Protein AF-0000000071821664 (afdb_homodimer)

Foldseek 3Di:
DLLVVLVCLLVVLQVVLCCCVPVVVNNPVSVVSNLVSVVSVLVNLLVPPHPCPDPPPSVVVNVVSVLVVLLSVLLVVLCCVVQVPDPDPPQPPLQQQFDFDQEDPPDPPSFQSSCQSVVPPHHTHGGRPPRPPLLLVLQQVLVVVLQVLQVVQVVVLVVLVVVLVPVLVVLLLLLLLLLLLCVVVPHDLVVSLVRSLLSLQVVLLLSLQQLQQSQVQSVLSNVLSVPQSVWQKDKVNHRFWQDKDWDWDAGSNRDIDIHIKIWGDPVPPSPDPPTQIAAQDEPVHVPRPDFIFIWTADSVPRDIDGRGGSPSSNVSRNSSNVSSVVSSVVSSVCSVVVVVCVVVVNDDSVVSDDQVSQLVQWAWDCQFLSVLSSQLSVQLDVFHLDDSLFFFWKAFPVGDTWGFGKTWSADPADPQAAFAFDKDFQVVTSTWMWGQTQDPVSTTHIDTNVVTGMMGTHWGGGSVPGHTDRHIGHDDDDRDHDHNVVVSVVSVVVSVVSVCVVCVVPPDDDPSPPPDPVVVVVVVVVVVVVVVVVVVD/DLLVVLVCLLVVLQVVLCCCVPVVVNNVSSVVSNLVSVVSVLVNLLVPPHPCPDPPPSVVVNVVSVLVVVLSVLVVVCVCVVQVPDPDPPDPPQQQQFDFDQEDPPDPPSFQSSCQVVVPPHHTHGGSPPRPPLLLVLQQVLVVVLQVLQVVQVVVLVVLVVVLVPVLVVLLLLLLLLLLLCVVVPHDLVVSLVRSLLSLQVSLQLSLQQLQQSQVQSVLSNVLSVPQSVWQKDWVNHRFWQDKDWDWDAGSNRDIDIHIKIFGDPVPDNPDDRPAIAAQDEPVHVPHPDFTFIWTADSVPRDIDGRGGSPSSNVSRNSSNVSSVVSSVVSSVCSVVVVVCVVVVNDDSVVSDDQVSQLVQWAWDCQFLSVLSSQLSNQLDVFHLDDSLFFWWKAFPVGDTWGFGKTWSADPADPQAAFAFDKDFQVVTSTWMWGQGQDPVSTTHIDTNVVTRMMGTHWGTGSVPGHTDRHIGHDDDDRDHDHSVVVSVVSVVVSVVSVCVVCVVPPDDDPSPPPDPVVVVVVVVVVVVVVVVVVVD

pLDDT: mean 73.37, std 24.05, range [25.7, 98.25]

Structure (mmCIF, N/CA/C/O backbone):
data_AF-0000000071821664-model_v1
#
loop_
_entity.id
_entity.type
_entity.pdbx_description
1 polymer 'Uncharacterized protein'
#
loop_
_atom_site.group_PDB
_atom_site.id
_atom_site.type_symbol
_atom_site.label_atom_id
_atom_site.label_alt_id
_atom_site.label_comp_id
_atom_site.label_asym_id
_atom_site.label_entity_id
_atom_site.label_seq_id
_atom_site.pdbx_PDB_ins_code
_atom_site.Cartn_x
_atom_site.Cartn_y
_atom_site.Cartn_z
_atom_site.occupancy
_atom_site.B_iso_or_equiv
_atom_site.auth_seq_id
_atom_site.auth_comp_id
_atom_site.auth_asym_id
_atom_site.auth_atom_id
_atom_site.pdbx_PDB_model_num
ATOM 1 N N . MET A 1 1 ? 9.75 58.688 66.625 1 41.72 1 MET A N 1
ATOM 2 C CA . MET A 1 1 ? 10.977 58.562 65.812 1 41.72 1 MET A CA 1
ATOM 3 C C . MET A 1 1 ? 10.664 58.406 64.312 1 41.72 1 MET A C 1
ATOM 5 O O . MET A 1 1 ? 11.305 59.031 63.469 1 41.72 1 MET A O 1
ATOM 9 N N . LEU A 1 2 ? 9.594 57.688 64.062 1 43.72 2 LEU A N 1
ATOM 10 C CA . LEU A 1 2 ? 9.266 57.406 62.688 1 43.72 2 LEU A CA 1
ATOM 11 C C . LEU A 1 2 ? 8.656 58.625 62.031 1 43.72 2 LEU A C 1
ATOM 13 O O . LEU A 1 2 ? 8.883 58.875 60.844 1 43.72 2 LEU A O 1
ATOM 17 N N . ARG A 1 3 ? 7.957 59.438 62.75 1 53.66 3 ARG A N 1
ATOM 18 C CA . ARG A 1 3 ? 7.379 60.688 62.281 1 53.66 3 ARG A CA 1
ATOM 19 C C . ARG A 1 3 ? 8.469 61.688 61.875 1 53.66 3 ARG A C 1
ATOM 21 O O . ARG A 1 3 ? 8.383 62.312 60.812 1 53.66 3 ARG A O 1
ATOM 28 N N . LEU A 1 4 ? 9.375 61.812 62.719 1 49.91 4 LEU A N 1
ATOM 29 C CA . LEU A 1 4 ? 10.492 62.719 62.438 1 49.91 4 LEU A CA 1
ATOM 30 C C . LEU A 1 4 ? 11.359 62.188 61.312 1 49.91 4 LEU A C 1
ATOM 32 O O . LEU A 1 4 ? 11.805 62.969 60.469 1 49.91 4 LEU A O 1
ATOM 36 N N . ALA A 1 5 ? 11.469 60.875 61.188 1 49.75 5 ALA A N 1
ATOM 37 C CA . ALA A 1 5 ? 12.281 60.25 60.156 1 49.75 5 ALA A CA 1
ATOM 38 C C . ALA A 1 5 ? 11.633 60.438 58.781 1 49.75 5 ALA A C 1
ATOM 40 O O . ALA A 1 5 ? 12.312 60.719 57.812 1 49.75 5 ALA A O 1
ATOM 41 N N . SER A 1 6 ? 10.266 60.375 58.844 1 50.12 6 SER A N 1
ATOM 42 C CA . SER A 1 6 ? 9.57 60.5 57.562 1 50.12 6 SER A CA 1
ATOM 43 C C . SER A 1 6 ? 9.562 61.969 57.094 1 50.12 6 SER A C 1
ATOM 45 O O . SER A 1 6 ? 9.641 62.25 55.906 1 50.12 6 SER A O 1
ATOM 47 N N . THR A 1 7 ? 9.57 62.906 58.031 1 53.25 7 THR A N 1
ATOM 48 C CA . THR A 1 7 ? 9.656 64.312 57.719 1 53.25 7 THR A CA 1
ATOM 49 C C . THR A 1 7 ? 11.047 64.688 57.188 1 53.25 7 THR A C 1
ATOM 51 O O . THR A 1 7 ? 11.18 65.375 56.188 1 53.25 7 THR A O 1
ATOM 54 N N . TYR A 1 8 ? 12.008 64.125 57.844 1 49.22 8 TYR A N 1
ATOM 55 C CA . TYR A 1 8 ? 13.375 64.375 57.406 1 49.22 8 TYR A CA 1
ATOM 56 C C . TYR A 1 8 ? 13.68 63.75 56.062 1 49.22 8 TYR A C 1
ATOM 58 O O . TYR A 1 8 ? 14.359 64.312 55.219 1 49.22 8 TYR A O 1
ATOM 66 N N . ALA A 1 9 ? 13.094 62.625 55.844 1 53.44 9 ALA A N 1
ATOM 67 C CA . ALA A 1 9 ? 13.281 61.938 54.562 1 53.44 9 ALA A CA 1
ATOM 68 C C . ALA A 1 9 ? 12.555 62.688 53.438 1 53.44 9 ALA A C 1
ATOM 70 O O . ALA A 1 9 ? 13.094 62.906 52.344 1 53.44 9 ALA A O 1
ATOM 71 N N . ALA A 1 10 ? 11.391 63.281 53.781 1 50.5 10 ALA A N 1
ATOM 72 C CA . ALA A 1 10 ? 10.625 64.062 52.781 1 50.5 10 ALA A CA 1
ATOM 73 C C . ALA A 1 10 ? 11.328 65.375 52.438 1 50.5 10 ALA A C 1
ATOM 75 O O . ALA A 1 10 ? 11.445 65.75 51.281 1 50.5 10 ALA A O 1
ATOM 76 N N . VAL A 1 11 ? 11.844 66 53.469 1 55.34 11 VAL A N 1
ATOM 77 C CA . VAL A 1 11 ? 12.531 67.25 53.25 1 55.34 11 VAL A CA 1
ATOM 78 C C . VAL A 1 11 ? 13.891 67 52.625 1 55.34 11 VAL A C 1
ATOM 80 O O . VAL A 1 11 ? 14.273 67.688 51.656 1 55.34 11 VAL A O 1
ATOM 83 N N . GLY A 1 12 ? 14.609 66 53.062 1 56.78 12 GLY A N 1
ATOM 84 C CA . GLY A 1 12 ? 15.914 65.688 52.469 1 56.78 12 GLY A CA 1
ATOM 85 C C . GLY A 1 12 ? 15.828 65.312 51.031 1 56.78 12 GLY A C 1
ATOM 86 O O . GLY A 1 12 ? 16.625 65.812 50.188 1 56.78 12 GLY A O 1
ATOM 87 N N . LEU A 1 13 ? 14.797 64.562 50.719 1 58.47 13 LEU A N 1
ATOM 88 C CA . LEU A 1 13 ? 14.641 64.125 49.344 1 58.47 13 LEU A CA 1
ATOM 89 C C . LEU A 1 13 ? 14.109 65.188 48.438 1 58.47 13 LEU A C 1
ATOM 91 O O . LEU A 1 13 ? 14.469 65.312 47.281 1 58.47 13 LEU A O 1
ATOM 95 N N . SER A 1 14 ? 13.344 66.188 49.031 1 52.59 14 SER A N 1
ATOM 96 C CA . SER A 1 14 ? 12.891 67.375 48.312 1 52.59 14 SER A CA 1
ATOM 97 C C . SER A 1 14 ? 14.055 68.312 48.031 1 52.59 14 SER A C 1
ATOM 99 O O . SER A 1 14 ? 14.141 68.875 46.938 1 52.59 14 SER A O 1
ATOM 101 N N . VAL A 1 15 ? 14.945 68.5 48.969 1 55.84 15 VAL A N 1
ATOM 102 C CA . VAL A 1 15 ? 16.141 69.312 48.781 1 55.84 15 VAL A CA 1
ATOM 103 C C . VAL A 1 15 ? 17.094 68.625 47.812 1 55.84 15 VAL A C 1
ATOM 105 O O . VAL A 1 15 ? 17.656 69.25 46.938 1 55.84 15 VAL A O 1
ATOM 108 N N . ALA A 1 16 ? 17.219 67.25 47.875 1 55.06 16 ALA A N 1
ATOM 109 C CA . ALA A 1 16 ? 18.062 66.5 46.938 1 55.06 16 ALA A CA 1
ATOM 110 C C . ALA A 1 16 ? 17.516 66.625 45.531 1 55.06 16 ALA A C 1
ATOM 112 O O . ALA A 1 16 ? 18.281 66.75 44.562 1 55.06 16 ALA A O 1
ATOM 113 N N . ALA A 1 17 ? 16.188 66.625 45.469 1 54.19 17 ALA A N 1
ATOM 114 C CA . ALA A 1 17 ? 15.547 66.75 44.156 1 54.19 17 ALA A CA 1
ATOM 115 C C . ALA A 1 17 ? 15.766 68.188 43.594 1 54.19 17 ALA A C 1
ATOM 117 O O . ALA A 1 17 ? 16.078 68.375 42.406 1 54.19 17 ALA A O 1
ATOM 118 N N . ALA A 1 18 ? 15.648 69.188 44.375 1 53.34 18 ALA A N 1
ATOM 119 C CA . ALA A 1 18 ? 15.906 70.562 44 1 53.34 18 ALA A CA 1
ATOM 120 C C . ALA A 1 18 ? 17.375 70.75 43.656 1 53.34 18 ALA A C 1
ATOM 122 O O . ALA A 1 18 ? 17.719 71.5 42.719 1 53.34 18 ALA A O 1
ATOM 123 N N . TYR A 1 19 ? 18.203 70.188 44.438 1 50.47 19 TYR A N 1
ATOM 124 C CA . TYR A 1 19 ? 19.641 70.25 44.188 1 50.47 19 TYR A CA 1
ATOM 125 C C . TYR A 1 19 ? 19.984 69.562 42.875 1 50.47 19 TYR A C 1
ATOM 127 O O . TYR A 1 19 ? 20.75 70.125 42.062 1 50.47 19 TYR A O 1
ATOM 135 N N . LEU A 1 20 ? 19.422 68.438 42.656 1 48.38 20 LEU A N 1
ATOM 136 C CA . LEU A 1 20 ? 19.688 67.75 41.406 1 48.38 20 LEU A CA 1
ATOM 137 C C . LEU A 1 20 ? 19.125 68.5 40.219 1 48.38 20 LEU A C 1
ATOM 139 O O . LEU A 1 20 ? 19.781 68.625 39.156 1 48.38 20 LEU A O 1
ATOM 143 N N . ALA A 1 21 ? 17.906 69.062 40.406 1 48.09 21 ALA A N 1
ATOM 144 C CA . ALA A 1 21 ? 17.297 69.812 39.344 1 48.09 21 ALA A CA 1
ATOM 145 C C . ALA A 1 21 ? 18 71.188 39.219 1 48.09 21 ALA A C 1
ATOM 147 O O . ALA A 1 21 ? 18.25 71.625 38.094 1 48.09 21 ALA A O 1
ATOM 148 N N . GLY A 1 22 ? 18.234 71.875 40.125 1 50.84 22 GLY A N 1
ATOM 149 C CA . GLY A 1 22 ? 18.781 73.188 40.125 1 50.84 22 GLY A CA 1
ATOM 150 C C . GLY A 1 22 ? 20.281 73.25 39.938 1 50.84 22 GLY A C 1
ATOM 151 O O . GLY A 1 22 ? 20.797 74.062 39.188 1 50.84 22 GLY A O 1
ATOM 152 N N . VAL A 1 23 ? 21.031 72.438 40.688 1 51.56 23 VAL A N 1
ATOM 153 C CA . VAL A 1 23 ? 22.484 72.625 40.688 1 51.56 23 VAL A CA 1
ATOM 154 C C . VAL A 1 23 ? 23.094 71.625 39.688 1 51.56 23 VAL A C 1
ATOM 156 O O . VAL A 1 23 ? 23.984 72 38.906 1 51.56 23 VAL A O 1
ATOM 159 N N . HIS A 1 24 ? 22.594 70.375 39.75 1 54.56 24 HIS A N 1
ATOM 160 C CA . HIS A 1 24 ? 23.25 69.375 38.906 1 54.56 24 HIS A CA 1
ATOM 161 C C . HIS A 1 24 ? 22.562 69.312 37.562 1 54.56 24 HIS A C 1
ATOM 163 O O . HIS A 1 24 ? 23.109 68.688 36.625 1 54.56 24 HIS A O 1
ATOM 169 N N . GLY A 1 25 ? 21.531 70 37.344 1 48.19 25 GLY A N 1
ATOM 170 C CA . GLY A 1 25 ? 20.812 70.125 36.062 1 48.19 25 GLY A CA 1
ATOM 171 C C . GLY A 1 25 ? 20.234 68.75 35.625 1 48.19 25 GLY A C 1
ATOM 172 O O . GLY A 1 25 ? 19.844 68.625 34.469 1 48.19 25 GLY A O 1
ATOM 173 N N . ASP A 1 26 ? 20.453 67.812 36.531 1 45.78 26 ASP A N 1
ATOM 174 C CA . ASP A 1 26 ? 19.922 66.5 36.188 1 45.78 26 ASP A CA 1
ATOM 175 C C . ASP A 1 26 ? 18.438 66.438 36.562 1 45.78 26 ASP A C 1
ATOM 177 O O . ASP A 1 26 ? 18.094 66 37.656 1 45.78 26 ASP A O 1
ATOM 181 N N . HIS A 1 27 ? 17.562 66.812 35.688 1 49.41 27 HIS A N 1
ATOM 182 C CA . HIS A 1 27 ? 16.125 66.938 35.938 1 49.41 27 HIS A CA 1
ATOM 183 C C . HIS A 1 27 ? 15.477 65.562 36 1 49.41 27 HIS A C 1
ATOM 185 O O . HIS A 1 27 ? 14.461 65.438 36.688 1 49.41 27 HIS A O 1
ATOM 191 N N . HIS A 1 28 ? 16.203 64.688 35.469 1 46.38 28 HIS A N 1
ATOM 192 C CA . HIS A 1 28 ? 15.68 63.312 35.531 1 46.38 28 HIS A CA 1
ATOM 193 C C . HIS A 1 28 ? 15.875 62.719 36.906 1 46.38 28 HIS A C 1
ATOM 195 O O . HIS A 1 28 ? 14.938 62.188 37.5 1 46.38 28 HIS A O 1
ATOM 201 N N . ALA A 1 29 ? 17.016 62.812 37.375 1 51.94 29 ALA A N 1
ATOM 202 C CA . ALA A 1 29 ? 17.297 62.312 38.719 1 51.94 29 ALA A CA 1
ATOM 203 C C . ALA A 1 29 ? 16.547 63.125 39.75 1 51.94 29 ALA A C 1
ATOM 205 O O . ALA A 1 29 ? 16.031 62.562 40.75 1 51.94 29 ALA A O 1
ATOM 206 N N . ALA A 1 30 ? 16.281 64.438 39.469 1 50.47 30 ALA A N 1
ATOM 207 C CA . ALA A 1 30 ? 15.547 65.312 40.375 1 50.47 30 ALA A CA 1
ATOM 208 C C . ALA A 1 30 ? 14.078 64.875 40.469 1 50.47 30 ALA A C 1
ATOM 210 O O . ALA A 1 30 ? 13.5 64.875 41.562 1 50.47 30 ALA A O 1
ATOM 211 N N . ALA A 1 31 ? 13.578 64.438 39.406 1 52.28 31 ALA A N 1
ATOM 212 C CA . ALA A 1 31 ? 12.164 64.062 39.375 1 52.28 31 ALA A CA 1
ATOM 213 C C . ALA A 1 31 ? 11.93 62.75 40.125 1 52.28 31 ALA A C 1
ATOM 215 O O . ALA A 1 31 ? 10.945 62.625 40.844 1 52.28 31 ALA A O 1
ATOM 216 N N . ILE A 1 32 ? 12.852 61.875 40.062 1 51.75 32 ILE A N 1
ATOM 217 C CA . ILE A 1 32 ? 12.75 60.594 40.75 1 51.75 32 ILE A CA 1
ATOM 218 C C . ILE A 1 32 ? 12.867 60.844 42.25 1 51.75 32 ILE A C 1
ATOM 220 O O . ILE A 1 32 ? 12.062 60.312 43.031 1 51.75 32 ILE A O 1
ATOM 224 N N . VAL A 1 33 ? 13.766 61.688 42.625 1 58.31 33 VAL A N 1
ATOM 225 C CA . VAL A 1 33 ? 14.008 61.969 44.031 1 58.31 33 VAL A CA 1
ATOM 226 C C . VAL A 1 33 ? 12.844 62.781 44.594 1 58.31 33 VAL A C 1
ATOM 228 O O . VAL A 1 33 ? 12.414 62.562 45.719 1 58.31 33 VAL A O 1
ATOM 231 N N . ALA A 1 34 ? 12.211 63.562 43.719 1 56.28 34 ALA A N 1
ATOM 232 C CA . ALA A 1 34 ? 11.047 64.312 44.156 1 56.28 34 ALA A CA 1
ATOM 233 C C . ALA A 1 34 ? 9.828 63.438 44.344 1 56.28 34 ALA A C 1
ATOM 235 O O . ALA A 1 34 ? 9.07 63.625 45.312 1 56.28 34 ALA A O 1
ATOM 236 N N . ALA A 1 35 ? 9.766 62.469 43.562 1 55 35 ALA A N 1
ATOM 237 C CA . ALA A 1 35 ? 8.648 61.531 43.688 1 55 35 ALA A CA 1
ATOM 238 C C . ALA A 1 35 ? 8.773 60.688 44.938 1 55 35 ALA A C 1
ATOM 240 O O . ALA A 1 35 ? 7.793 60.469 45.656 1 55 35 ALA A O 1
ATOM 241 N N . VAL A 1 36 ? 9.961 60.281 45.312 1 60.22 36 VAL A N 1
ATOM 242 C CA . VAL A 1 36 ? 10.203 59.562 46.562 1 60.22 36 VAL A CA 1
ATOM 243 C C . VAL A 1 36 ? 9.945 60.469 47.75 1 60.22 36 VAL A C 1
ATOM 245 O O . VAL A 1 36 ? 9.375 60.062 48.75 1 60.22 36 VAL A O 1
ATOM 248 N N . ALA A 1 37 ? 10.164 61.781 47.562 1 56.12 37 ALA A N 1
ATOM 249 C CA . ALA A 1 37 ? 9.914 62.75 48.625 1 56.12 37 ALA A CA 1
ATOM 250 C C . ALA A 1 37 ? 8.414 62.906 48.875 1 56.12 37 ALA A C 1
ATOM 252 O O . ALA A 1 37 ? 7.984 62.969 50.031 1 56.12 37 ALA A O 1
ATOM 253 N N . VAL A 1 38 ? 7.684 62.875 47.812 1 54.84 38 VAL A N 1
ATOM 254 C CA . VAL A 1 38 ? 6.238 63 47.969 1 54.84 38 VAL A CA 1
ATOM 255 C C . VAL A 1 38 ? 5.684 61.781 48.688 1 54.84 38 VAL A C 1
ATOM 257 O O . VAL A 1 38 ? 4.789 61.875 49.531 1 54.84 38 VAL A O 1
ATOM 260 N N . LEU A 1 39 ? 6.262 60.719 48.531 1 55.81 39 LEU A N 1
ATOM 261 C CA . LEU A 1 39 ? 5.875 59.5 49.25 1 55.81 39 LEU A CA 1
ATOM 262 C C . LEU A 1 39 ? 6.109 59.656 50.75 1 55.81 39 LEU A C 1
ATOM 264 O O . LEU A 1 39 ? 5.27 59.25 51.562 1 55.81 39 LEU A O 1
ATOM 268 N N . PHE A 1 40 ? 7.121 60.156 51.094 1 54.75 40 PHE A N 1
ATOM 269 C CA . PHE A 1 40 ? 7.418 60.344 52.5 1 54.75 40 PHE A CA 1
ATOM 270 C C . PHE A 1 40 ? 6.535 61.438 53.125 1 54.75 40 PHE A C 1
ATOM 272 O O . PHE A 1 40 ? 6.172 61.344 54.281 1 54.75 40 PHE A O 1
ATOM 279 N N . VAL A 1 41 ? 6.074 62.406 52.281 1 55.34 41 VAL A N 1
ATOM 280 C CA . VAL A 1 41 ? 5.117 63.375 52.781 1 55.34 41 VAL A CA 1
ATOM 281 C C . VAL A 1 41 ? 3.754 62.719 52.969 1 55.34 41 VAL A C 1
ATOM 283 O O . VAL A 1 41 ? 3.096 62.938 54 1 55.34 41 VAL A O 1
ATOM 286 N N . ALA A 1 42 ? 3.371 61.875 52.094 1 51.12 42 ALA A N 1
ATOM 287 C CA . ALA A 1 42 ? 2.092 61.188 52.219 1 51.12 42 ALA A CA 1
ATOM 288 C C . ALA A 1 42 ? 2.098 60.219 53.375 1 51.12 42 ALA A C 1
ATOM 290 O O . ALA A 1 42 ? 1.115 60.125 54.125 1 51.12 42 ALA A O 1
ATOM 291 N N . LEU A 1 43 ? 3.107 59.562 53.594 1 51.59 43 LEU A N 1
ATOM 292 C CA . LEU A 1 43 ? 3.266 58.719 54.781 1 51.59 43 LEU A CA 1
ATOM 293 C C . LEU A 1 43 ? 3.172 59.531 56.062 1 51.59 43 LEU A C 1
ATOM 295 O O . LEU A 1 43 ? 2.543 59.094 57.031 1 51.59 43 LEU A O 1
ATOM 299 N N . ARG A 1 44 ? 3.725 60.719 56.062 1 50.31 44 ARG A N 1
ATOM 300 C CA . ARG A 1 44 ? 3.645 61.625 57.219 1 50.31 44 ARG A CA 1
ATOM 301 C C . ARG A 1 44 ? 2.205 62.031 57.5 1 50.31 44 ARG A C 1
ATOM 303 O O . ARG A 1 44 ? 1.77 62.094 58.625 1 50.31 44 ARG A O 1
ATOM 310 N N . LEU A 1 45 ? 1.485 62.344 56.5 1 49.25 45 LEU A N 1
ATOM 311 C CA . LEU A 1 45 ? 0.106 62.781 56.656 1 49.25 45 LEU A CA 1
ATOM 312 C C . LEU A 1 45 ? -0.784 61.625 57.094 1 49.25 45 LEU A C 1
ATOM 314 O O . LEU A 1 45 ? -1.768 61.844 57.812 1 49.25 45 LEU A O 1
ATOM 318 N N . SER A 1 46 ? -0.559 60.5 56.75 1 45.34 46 SER A N 1
ATOM 319 C CA . SER A 1 46 ? -1.324 59.344 57.188 1 45.34 46 SER A CA 1
ATOM 320 C C . SER A 1 46 ? -1.123 59.062 58.688 1 45.34 46 SER A C 1
ATOM 322 O O . SER A 1 46 ? -1.909 58.344 59.312 1 45.34 46 SER A O 1
ATOM 324 N N . PHE A 1 47 ? -0.053 59.375 59.125 1 48.84 47 PHE A N 1
ATOM 325 C CA . PHE A 1 47 ? 0.177 59.125 60.562 1 48.84 47 PHE A CA 1
ATOM 326 C C . PHE A 1 47 ? -0.579 60.125 61.406 1 48.84 47 PHE A C 1
ATOM 328 O O . PHE A 1 47 ? -0.534 60.062 62.625 1 48.84 47 PHE A O 1
ATOM 335 N N . GLY A 1 48 ? -1.759 60.75 61.156 1 43.16 48 GLY A N 1
ATOM 336 C CA . GLY A 1 48 ? -2.771 61.438 61.938 1 43.16 48 GLY A CA 1
ATOM 337 C C . GLY A 1 48 ? -2.447 62.906 62.219 1 43.16 48 GLY A C 1
ATOM 338 O O . GLY A 1 48 ? -3.285 63.625 62.719 1 43.16 48 GLY A O 1
ATOM 339 N N . ASP A 1 49 ? -1.398 63.25 62.594 1 38.56 49 ASP A N 1
ATOM 340 C CA . ASP A 1 49 ? -1.287 64.562 63.156 1 38.56 49 ASP A CA 1
ATOM 341 C C . ASP A 1 49 ? -1.491 65.625 62.062 1 38.56 49 ASP A C 1
ATOM 343 O O . ASP A 1 49 ? -0.53 66.062 61.438 1 38.56 49 ASP A O 1
ATOM 347 N N . VAL A 1 50 ? -2.545 65.562 61.281 1 34.69 50 VAL A N 1
ATOM 348 C CA . VAL A 1 50 ? -2.717 66.5 60.188 1 34.69 50 VAL A CA 1
ATOM 349 C C . VAL A 1 50 ? -2.824 67.938 60.781 1 34.69 50 VAL A C 1
ATOM 351 O O . VAL A 1 50 ? -3.422 68.125 61.844 1 34.69 50 VAL A O 1
ATOM 354 N N . LEU A 1 51 ? -2.021 68.875 60.406 1 31.78 51 LEU A N 1
ATOM 355 C CA . LEU A 1 51 ? -2.209 70.25 60.688 1 31.78 51 LEU A CA 1
ATOM 356 C C . LEU A 1 51 ? -3.676 70.688 60.531 1 31.78 51 LEU A C 1
ATOM 358 O O . LEU A 1 51 ? -4.379 70.125 59.656 1 31.78 51 LEU A O 1
ATOM 362 N N . ARG A 1 52 ? -4.379 71.125 61.656 1 36.59 52 ARG A N 1
ATOM 363 C CA . ARG A 1 52 ? -5.684 71.75 61.781 1 36.59 52 ARG A CA 1
ATOM 364 C C . ARG A 1 52 ? -5.984 72.688 60.594 1 36.59 52 ARG A C 1
ATOM 366 O O . ARG A 1 52 ? -5.711 73.875 60.625 1 36.59 52 ARG A O 1
ATOM 373 N N . LEU A 1 53 ? -5.562 72.375 59.344 1 29.33 53 LEU A N 1
ATOM 374 C CA . LEU A 1 53 ? -6.262 73.25 58.438 1 29.33 53 LEU A CA 1
ATOM 375 C C . LEU A 1 53 ? -7.773 73.125 58.594 1 29.33 53 LEU A C 1
ATOM 377 O O . LEU A 1 53 ? -8.273 72.062 59 1 29.33 53 LEU A O 1
ATOM 381 N N . GLY A 1 54 ? -8.508 74.25 58.844 1 29.52 54 GLY A N 1
ATOM 382 C CA . GLY A 1 54 ? -9.906 74.25 59.25 1 29.52 54 GLY A CA 1
ATOM 383 C C . GLY A 1 54 ? -10.68 73.062 58.719 1 29.52 54 GLY A C 1
ATOM 384 O O . GLY A 1 54 ? -10.82 72.062 59.438 1 29.52 54 GLY A O 1
ATOM 385 N N . ALA A 1 55 ? -11.648 73.312 57.812 1 31.67 55 ALA A N 1
ATOM 386 C CA . ALA A 1 55 ? -12.844 72.562 57.406 1 31.67 55 ALA A CA 1
ATOM 387 C C . ALA A 1 55 ? -12.469 71.312 56.656 1 31.67 55 ALA A C 1
ATOM 389 O O . ALA A 1 55 ? -13.336 70.625 56.125 1 31.67 55 ALA A O 1
ATOM 390 N N . LEU A 1 56 ? -11.234 71.188 56.25 1 30.75 56 LEU A N 1
ATOM 391 C CA . LEU A 1 56 ? -11.062 70 55.406 1 30.75 56 LEU A CA 1
ATOM 392 C C . LEU A 1 56 ? -11.094 68.75 56.25 1 30.75 56 LEU A C 1
ATOM 394 O O . LEU A 1 56 ? -10.359 68.625 57.219 1 30.75 56 LEU A O 1
ATOM 398 N N . ASP A 1 57 ? -12.266 68.188 56.375 1 34.75 57 ASP A N 1
ATOM 399 C CA . ASP A 1 57 ? -12.586 67 57.125 1 34.75 57 ASP A CA 1
ATOM 400 C C . ASP A 1 57 ? -11.539 65.938 56.906 1 34.75 57 ASP A C 1
ATOM 402 O O . ASP A 1 57 ? -11.102 65.688 55.781 1 34.75 57 ASP A O 1
ATOM 406 N N . ALA A 1 58 ? -10.586 65.688 57.812 1 40 58 ALA A N 1
ATOM 407 C CA . ALA A 1 58 ? -9.539 64.688 58 1 40 58 ALA A CA 1
ATOM 408 C C . ALA A 1 58 ? -9.898 63.375 57.281 1 40 58 ALA A C 1
ATOM 410 O O . ALA A 1 58 ? -9.023 62.688 56.719 1 40 58 ALA A O 1
ATOM 411 N N . ASP A 1 59 ? -11.188 63.062 57.438 1 41.38 59 ASP A N 1
ATOM 412 C CA . ASP A 1 59 ? -11.586 61.781 56.844 1 41.38 59 ASP A CA 1
ATOM 413 C C . ASP A 1 59 ? -11.422 61.781 55.344 1 41.38 59 ASP A C 1
ATOM 415 O O . ASP A 1 59 ? -11.031 60.781 54.75 1 41.38 59 ASP A O 1
ATOM 419 N N . ARG A 1 60 ? -11.672 62.969 54.688 1 43.41 60 ARG A N 1
ATOM 420 C CA . ARG A 1 60 ? -11.531 63.031 53.25 1 43.41 60 ARG A CA 1
ATOM 421 C C . ARG A 1 60 ? -10.062 63.031 52.844 1 43.41 60 ARG A C 1
ATOM 423 O O . ARG A 1 60 ? -9.711 62.531 51.781 1 43.41 60 ARG A O 1
ATOM 430 N N . VAL A 1 61 ? -9.367 63.625 53.688 1 40.72 61 VAL A N 1
ATOM 431 C CA . VAL A 1 61 ? -7.949 63.656 53.344 1 40.72 61 VAL A CA 1
ATOM 432 C C . VAL A 1 61 ? -7.375 62.25 53.438 1 40.72 61 VAL A C 1
ATOM 434 O O . VAL A 1 61 ? -6.562 61.844 52.594 1 40.72 61 VAL A O 1
ATOM 437 N N . LYS A 1 62 ? -7.719 61.469 54.406 1 44.12 62 LYS A N 1
ATOM 438 C CA . LYS A 1 62 ? -7.273 60.094 54.531 1 44.12 62 LYS A CA 1
ATOM 439 C C . LYS A 1 62 ? -7.637 59.281 53.281 1 44.12 62 LYS A C 1
ATOM 441 O O . LYS A 1 62 ? -6.832 58.469 52.812 1 44.12 62 LYS A O 1
ATOM 446 N N . VAL A 1 63 ? -8.844 59.531 52.875 1 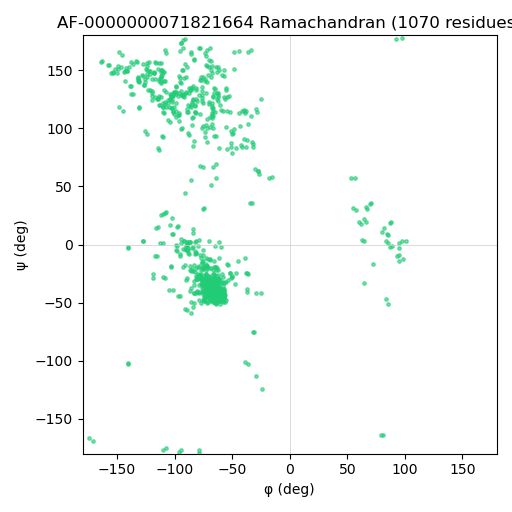41.97 63 VAL A N 1
ATOM 447 C CA . VAL A 1 63 ? -9.281 58.812 51.688 1 41.97 63 VAL A CA 1
ATOM 448 C C . VAL A 1 63 ? -8.469 59.281 50.5 1 41.97 63 VAL A C 1
ATOM 450 O O . VAL A 1 63 ? -8.008 58.438 49.688 1 41.97 63 VAL A O 1
ATOM 453 N N . LYS A 1 64 ? -8.125 60.562 50.406 1 39.69 64 LYS A N 1
ATOM 454 C CA . LYS A 1 64 ? -7.379 61.031 49.25 1 39.69 64 LYS A CA 1
ATOM 455 C C . LYS A 1 64 ? -5.91 60.625 49.344 1 39.69 64 LYS A C 1
ATOM 457 O O . LYS A 1 64 ? -5.297 60.281 48.312 1 39.69 64 LYS A O 1
ATOM 462 N N . ALA A 1 65 ? -5.422 60.656 50.469 1 39.44 65 ALA A N 1
ATOM 463 C CA . ALA A 1 65 ? -4.047 60.188 50.656 1 39.44 65 ALA A CA 1
ATOM 464 C C . ALA A 1 65 ? -3.924 58.719 50.312 1 39.44 65 ALA A C 1
ATOM 466 O O . ALA A 1 65 ? -2.943 58.281 49.719 1 39.44 65 ALA A O 1
ATOM 467 N N . ARG A 1 66 ? -4.891 57.906 50.688 1 43.78 66 ARG A N 1
ATOM 468 C CA . ARG A 1 66 ? -4.914 56.5 50.312 1 43.78 66 ARG A CA 1
ATOM 469 C C . ARG A 1 66 ? -5.02 56.344 48.781 1 43.78 66 ARG A C 1
ATOM 471 O O . ARG A 1 66 ? -4.375 55.5 48.188 1 43.78 66 ARG A O 1
ATOM 478 N N . GLN A 1 67 ? -5.789 57.25 48.281 1 40.78 67 GLN A N 1
ATOM 479 C CA . GLN A 1 67 ? -5.926 57.188 46.844 1 40.78 67 GLN A CA 1
ATOM 480 C C . GLN A 1 67 ? -4.637 57.656 46.156 1 40.78 67 GLN A C 1
ATOM 482 O O . GLN A 1 67 ? -4.195 57.031 45.188 1 40.78 67 GLN A O 1
ATOM 487 N N . LEU A 1 68 ? -4.047 58.656 46.781 1 38.19 68 LEU A N 1
ATOM 488 C CA . LEU A 1 68 ? -2.787 59.094 46.188 1 38.19 68 LEU A CA 1
ATOM 489 C C . LEU A 1 68 ? -1.681 58.094 46.438 1 38.19 68 LEU A C 1
ATOM 491 O O . LEU A 1 68 ? -0.842 57.844 45.562 1 38.19 68 LEU A O 1
ATOM 495 N N . GLY A 1 69 ? -1.672 57.5 47.594 1 37.12 69 GLY A N 1
ATOM 496 C CA . GLY A 1 69 ? -0.726 56.406 47.812 1 37.12 69 GLY A CA 1
ATOM 497 C C . GLY A 1 69 ? -0.916 55.25 46.875 1 37.12 69 GLY A C 1
ATOM 498 O O . GLY A 1 69 ? 0.059 54.688 46.375 1 37.12 69 GLY A O 1
ATOM 499 N N . THR A 1 70 ? -2.203 54.906 46.656 1 38.47 70 THR A N 1
ATOM 500 C CA . THR A 1 70 ? -2.457 53.875 45.688 1 38.47 70 THR A CA 1
ATOM 501 C C . THR A 1 70 ? -2.053 54.344 44.281 1 38.47 70 THR A C 1
ATOM 503 O O . THR A 1 70 ? -1.476 53.562 43.5 1 38.47 70 THR A O 1
ATOM 506 N N . LEU A 1 71 ? -2.244 55.594 44.094 1 34.47 71 LEU A N 1
ATOM 507 C CA . LEU A 1 71 ? -1.854 56.094 42.781 1 34.47 71 LEU A CA 1
ATOM 508 C C . LEU A 1 71 ? -0.337 56.125 42.625 1 34.47 71 LEU A C 1
ATOM 510 O O . LEU A 1 71 ? 0.189 55.781 41.562 1 34.47 71 LEU A O 1
ATOM 514 N N . ALA A 1 72 ? 0.313 56.469 43.625 1 34.16 72 ALA A N 1
ATOM 515 C CA . ALA A 1 72 ? 1.772 56.438 43.594 1 34.16 72 ALA A CA 1
ATOM 516 C C . ALA A 1 72 ? 2.285 55 43.5 1 34.16 72 ALA A C 1
ATOM 518 O O . ALA A 1 72 ? 3.238 54.719 42.781 1 34.16 72 ALA A O 1
ATOM 519 N N . ALA A 1 73 ? 1.586 54.125 44.094 1 34.69 73 ALA A N 1
ATOM 520 C CA . ALA A 1 73 ? 1.98 52.719 44 1 34.69 73 ALA A CA 1
ATOM 521 C C . ALA A 1 73 ? 1.704 52.156 42.594 1 34.69 73 ALA A C 1
ATOM 523 O O . ALA A 1 73 ? 2.529 51.438 42.031 1 34.69 73 ALA A O 1
ATOM 524 N N . VAL A 1 74 ? 0.595 52.562 42.094 1 34.81 74 VAL A N 1
ATOM 525 C CA . VAL A 1 74 ? 0.305 52.094 40.719 1 34.81 74 VAL A CA 1
ATOM 526 C C . VAL A 1 74 ? 1.265 52.781 39.75 1 34.81 74 VAL A C 1
ATOM 528 O O . VAL A 1 74 ? 1.784 52.125 38.844 1 34.81 74 VAL A O 1
ATOM 531 N N . SER A 1 75 ? 1.573 54.031 39.969 1 31.28 75 SER A N 1
ATOM 532 C CA . SER A 1 75 ? 2.529 54.688 39.094 1 31.28 75 SER A CA 1
ATOM 533 C C . SER A 1 75 ? 3.91 54.031 39.188 1 31.28 75 SER A C 1
ATOM 535 O O . SER A 1 75 ? 4.621 53.938 38.188 1 31.28 75 SER A O 1
ATOM 537 N N . LEU A 1 76 ? 4.223 53.562 40.344 1 32.28 76 LEU A N 1
ATOM 538 C CA . LEU A 1 76 ? 5.484 52.844 40.5 1 32.28 76 LEU A CA 1
ATOM 539 C C . LEU A 1 76 ? 5.426 51.469 39.812 1 32.28 76 LEU A C 1
ATOM 541 O O . LEU A 1 76 ? 6.402 51.031 39.188 1 32.28 76 LEU A O 1
ATOM 545 N N . VAL A 1 77 ? 4.238 50.844 39.875 1 33.06 77 VAL A N 1
ATOM 546 C CA . VAL A 1 77 ? 4.105 49.562 39.219 1 33.06 77 VAL A CA 1
ATOM 547 C C . VAL A 1 77 ? 4.055 49.781 37.688 1 33.06 77 VAL A C 1
ATOM 549 O O . VAL A 1 77 ? 4.691 49.031 36.938 1 33.06 77 VAL A O 1
ATOM 552 N N . VAL A 1 78 ? 3.312 50.75 37.312 1 32.94 78 VAL A N 1
ATOM 553 C CA . VAL A 1 78 ? 3.211 50.969 35.875 1 32.94 78 VAL A CA 1
ATOM 554 C C . VAL A 1 78 ? 4.551 51.438 35.344 1 32.94 78 VAL A C 1
ATOM 556 O O . VAL A 1 78 ? 4.984 51.031 34.281 1 32.94 78 VAL A O 1
ATOM 559 N N . THR A 1 79 ? 5.18 52.344 36.031 1 30.55 79 THR A N 1
ATOM 560 C CA . THR A 1 79 ? 6.492 52.781 35.531 1 30.55 79 THR A CA 1
ATOM 561 C C . THR A 1 79 ? 7.496 51.625 35.625 1 30.55 79 THR A C 1
ATOM 563 O O . THR A 1 79 ? 8.391 51.5 34.812 1 30.55 79 THR A O 1
ATOM 566 N N . THR A 1 80 ? 7.301 50.812 36.656 1 29.77 80 THR A N 1
ATOM 567 C CA . THR A 1 80 ? 8.203 49.656 36.719 1 29.77 80 THR A CA 1
ATOM 568 C C . THR A 1 80 ? 7.816 48.625 35.656 1 29.77 80 THR A C 1
ATOM 570 O O . THR A 1 80 ? 8.688 47.938 35.094 1 29.77 80 THR A O 1
ATOM 573 N N . VAL A 1 81 ? 6.492 48.406 35.5 1 31.36 81 VAL A N 1
ATOM 574 C CA . VAL A 1 81 ? 6.102 47.469 34.438 1 31.36 81 VAL A CA 1
ATOM 575 C C . VAL A 1 81 ? 6.426 48.094 33.062 1 31.36 81 VAL A C 1
ATOM 577 O O . VAL A 1 81 ? 6.852 47.375 32.156 1 31.36 81 VAL A O 1
ATOM 580 N N . ALA A 1 82 ? 6.117 49.344 32.781 1 29.2 82 ALA A N 1
ATOM 581 C CA . ALA A 1 82 ? 6.457 49.969 31.5 1 29.2 82 ALA A CA 1
ATOM 582 C C . ALA A 1 82 ? 7.969 49.969 31.281 1 29.2 82 ALA A C 1
ATOM 584 O O . ALA A 1 82 ? 8.438 50 30.141 1 29.2 82 ALA A O 1
ATOM 585 N N . THR A 1 83 ? 8.672 50.188 32.312 1 27.33 83 THR A N 1
ATOM 586 C CA . THR A 1 83 ? 10.117 50.219 32.094 1 27.33 83 THR A CA 1
ATOM 587 C C . THR A 1 83 ? 10.719 48.812 32.188 1 27.33 83 THR A C 1
ATOM 589 O O . THR A 1 83 ? 11.922 48.656 32.031 1 27.33 83 THR A O 1
ATOM 592 N N . SER A 1 84 ? 9.938 47.844 32.844 1 28.34 84 SER A N 1
ATOM 593 C CA . SER A 1 84 ? 10.602 46.562 32.969 1 28.34 84 SER A CA 1
ATOM 594 C C . SER A 1 84 ? 10.562 45.781 31.656 1 28.34 84 SER A C 1
ATOM 596 O O . SER A 1 84 ? 9.484 45.406 31.172 1 28.34 84 SER A O 1
ATOM 598 N N . GLY A 1 85 ? 11.25 46.219 30.594 1 26.14 85 GLY A N 1
ATOM 599 C CA . GLY A 1 85 ? 11.469 45.594 29.297 1 26.14 85 GLY A CA 1
ATOM 600 C C . GLY A 1 85 ? 11.531 44.062 29.375 1 26.14 85 GLY A C 1
ATOM 601 O O . GLY A 1 85 ? 10.852 43.375 28.609 1 26.14 85 GLY A O 1
ATOM 602 N N . VAL A 1 86 ? 12.742 43.469 29.906 1 26.52 86 VAL A N 1
ATOM 603 C CA . VAL A 1 86 ? 13.383 42.219 29.5 1 26.52 86 VAL A CA 1
ATOM 604 C C . VAL A 1 86 ? 12.859 41.062 30.344 1 26.52 86 VAL A C 1
ATOM 606 O O . VAL A 1 86 ? 13.195 40.969 31.531 1 26.52 86 VAL A O 1
ATOM 609 N N . VAL A 1 87 ? 11.711 40.75 30.703 1 26.19 87 VAL A N 1
ATOM 610 C CA . VAL A 1 87 ? 11.734 39.438 31.344 1 26.19 87 VAL A CA 1
ATOM 611 C C . VAL A 1 87 ? 12.25 38.375 30.375 1 26.19 87 VAL A C 1
ATOM 613 O O . VAL A 1 87 ? 11.844 38.344 29.203 1 26.19 87 VAL A O 1
ATOM 616 N N . PRO A 1 88 ? 13.469 37.719 30.703 1 26.64 88 PRO A N 1
ATOM 617 C CA . PRO A 1 88 ? 13.969 36.688 29.781 1 26.64 88 PRO A CA 1
ATOM 618 C C . PRO A 1 88 ? 12.859 35.812 29.203 1 26.64 88 PRO A C 1
ATOM 620 O O . PRO A 1 88 ? 12.719 35.719 27.984 1 26.64 88 PRO A O 1
ATOM 623 N N . GLY A 1 89 ? 12.578 34.781 29.531 1 28.25 89 GLY A N 1
ATOM 624 C CA . GLY A 1 89 ? 11.891 33.625 29.031 1 28.25 89 GLY A CA 1
ATOM 625 C C . GLY A 1 89 ? 10.43 33.875 28.703 1 28.25 89 GLY A C 1
ATOM 626 O O . GLY A 1 89 ? 9.609 32.969 28.75 1 28.25 89 GLY A O 1
ATOM 627 N N . ALA A 1 90 ? 10.125 35.125 28.906 1 26.44 90 ALA A N 1
ATOM 628 C CA . ALA A 1 90 ? 8.719 35.469 28.734 1 26.44 90 ALA A CA 1
ATOM 629 C C . ALA A 1 90 ? 8.18 34.938 27.406 1 26.44 90 ALA A C 1
ATOM 631 O O . ALA A 1 90 ? 8.812 35.094 26.359 1 26.44 90 ALA A O 1
ATOM 632 N N . SER A 1 91 ? 7.605 33.781 27.594 1 26.83 91 SER A N 1
ATOM 633 C CA . SER A 1 91 ? 6.723 33.375 26.5 1 26.83 91 SER A CA 1
ATOM 634 C C . SER A 1 91 ? 6.152 34.594 25.797 1 26.83 91 SER A C 1
ATOM 636 O O . SER A 1 91 ? 5.926 35.656 26.422 1 26.83 91 SER A O 1
ATOM 638 N N . PRO A 1 92 ? 6.516 34.781 24.594 1 29.95 92 PRO A N 1
ATOM 639 C CA . PRO A 1 92 ? 6.02 36 23.922 1 29.95 92 PRO A CA 1
ATOM 640 C C . PRO A 1 92 ? 4.68 36.469 24.484 1 29.95 92 PRO A C 1
ATOM 642 O O . PRO A 1 92 ? 3.672 35.781 24.344 1 29.95 92 PRO A O 1
ATOM 645 N N . VAL A 1 93 ? 4.664 36.844 25.766 1 27.98 93 VAL A N 1
ATOM 646 C CA . VAL A 1 93 ? 3.488 37.531 26.328 1 27.98 93 VAL A CA 1
ATOM 647 C C . VAL A 1 93 ? 2.848 38.406 25.281 1 27.98 93 VAL A C 1
ATOM 649 O O . VAL A 1 93 ? 3.547 39.031 24.469 1 27.98 93 VAL A O 1
ATOM 652 N N . GLY A 1 94 ? 1.676 37.969 24.875 1 29.77 94 GLY A N 1
ATOM 653 C CA . GLY A 1 94 ? 0.833 38.75 23.984 1 29.77 94 GLY A CA 1
ATOM 654 C C . GLY A 1 94 ? 0.967 40.25 24.172 1 29.77 94 GLY A C 1
ATOM 655 O O . GLY A 1 94 ? 1.105 40.719 25.312 1 29.77 94 GLY A O 1
ATOM 656 N N . ASP A 1 95 ? 1.908 40.781 23.5 1 31.38 95 ASP A N 1
ATOM 657 C CA . ASP A 1 95 ? 2.062 42.219 23.531 1 31.38 95 ASP A CA 1
ATOM 658 C C . ASP A 1 95 ? 0.71 42.938 23.688 1 31.38 95 ASP A C 1
ATOM 660 O O . ASP A 1 95 ? -0.203 42.688 22.891 1 31.38 95 ASP A O 1
ATOM 664 N N . ALA A 1 96 ? 0.356 43 24.922 1 32.25 96 ALA A N 1
ATOM 665 C CA . ALA A 1 96 ? -0.846 43.75 25.312 1 32.25 96 ALA A CA 1
ATOM 666 C C . ALA A 1 96 ? -0.796 45.188 24.797 1 32.25 96 ALA A C 1
ATOM 668 O O . ALA A 1 96 ? 0.208 45.875 24.969 1 32.25 96 ALA A O 1
ATOM 669 N N . SER A 1 97 ? -1.18 45.312 23.531 1 34.19 97 SER A N 1
ATOM 670 C CA . SER A 1 97 ? -1.391 46.688 23.188 1 34.19 97 SER A CA 1
ATOM 671 C C . SER A 1 97 ? -2.248 47.406 24.234 1 34.19 97 SER A C 1
ATOM 673 O O . SER A 1 97 ? -3.209 46.812 24.75 1 34.19 97 SER A O 1
ATOM 675 N N . ALA A 1 98 ? -1.554 48.094 25.062 1 37.62 98 ALA A N 1
ATOM 676 C CA . ALA A 1 98 ? -2.324 48.938 25.984 1 37.62 98 ALA A CA 1
ATOM 677 C C . ALA A 1 98 ? -3.041 50.031 25.219 1 37.62 98 ALA A C 1
ATOM 679 O O . ALA A 1 98 ? -2.441 50.719 24.375 1 37.62 98 ALA A O 1
ATOM 680 N N . GLU A 1 99 ? -4.281 49.688 24.875 1 42.09 99 GLU A N 1
ATOM 681 C CA . GLU A 1 99 ? -5.102 50.75 24.328 1 42.09 99 GLU A CA 1
ATOM 682 C C . GLU A 1 99 ? -5.527 51.75 25.406 1 42.09 99 GLU A C 1
ATOM 684 O O . GLU A 1 99 ? -5.793 51.344 26.547 1 42.09 99 GLU A O 1
ATOM 689 N N . TRP A 1 100 ? -5.312 52.969 25.078 1 46.47 100 TRP A N 1
ATOM 690 C CA . TRP A 1 100 ? -5.852 54 25.938 1 46.47 100 TRP A CA 1
ATOM 691 C C . TRP A 1 100 ? -7.375 54.031 25.906 1 46.47 100 TRP A C 1
ATOM 693 O O . TRP A 1 100 ? -7.973 53.969 24.828 1 46.47 100 TRP A O 1
ATOM 703 N N . VAL A 1 101 ? -7.902 53.594 27.016 1 53.5 101 VAL A N 1
ATOM 704 C CA . VAL A 1 101 ? -9.352 53.625 27.156 1 53.5 101 VAL A CA 1
ATOM 705 C C . VAL A 1 101 ? -9.773 54.812 28.016 1 53.5 101 VAL A C 1
ATOM 707 O O . VAL A 1 101 ? -9.227 55.031 29.094 1 53.5 101 VAL A O 1
ATOM 710 N N . ASP A 1 102 ? -10.633 55.531 27.5 1 58.12 102 ASP A N 1
ATOM 711 C CA . ASP A 1 102 ? -11.234 56.688 28.172 1 58.12 102 ASP A CA 1
ATOM 712 C C . ASP A 1 102 ? -10.203 57.781 28.406 1 58.12 102 ASP A C 1
ATOM 714 O O . ASP A 1 102 ? -10.203 58.438 29.453 1 58.12 102 ASP A O 1
ATOM 718 N N . CYS A 1 103 ? -9.344 57.719 27.391 1 54.62 103 CYS A N 1
ATOM 719 C CA . CYS A 1 103 ? -8.289 58.719 27.578 1 54.62 103 CYS A CA 1
ATOM 720 C C . CYS A 1 103 ? -8.508 59.906 26.656 1 54.62 103 CYS A C 1
ATOM 722 O O . CYS A 1 103 ? -8.922 59.75 25.5 1 54.62 103 CYS A O 1
ATOM 724 N N . SER A 1 104 ? -8.547 61.062 27.344 1 46.44 104 SER A N 1
ATOM 725 C CA . SER A 1 104 ? -8.461 62.312 26.578 1 46.44 104 SER A CA 1
ATOM 726 C C . SER A 1 104 ? -7.023 62.781 26.484 1 46.44 104 SER A C 1
ATOM 728 O O . SER A 1 104 ? -6.18 62.406 27.297 1 46.44 104 SER A O 1
ATOM 730 N N . LEU A 1 105 ? -6.715 63.406 25.5 1 44.62 105 LEU A N 1
ATOM 731 C CA . LEU A 1 105 ? -5.371 63.906 25.25 1 44.62 105 LEU A CA 1
ATOM 732 C C . LEU A 1 105 ? -4.855 64.688 26.438 1 44.62 105 LEU A C 1
ATOM 734 O O . LEU A 1 105 ? -3.645 64.875 26.594 1 44.62 105 LEU A O 1
ATOM 738 N N . SER A 1 106 ? -5.734 65.25 27.266 1 46 106 SER A N 1
ATOM 739 C CA . SER A 1 106 ? -5.352 66.062 28.422 1 46 106 SER A CA 1
ATOM 740 C C . SER A 1 106 ? -5.129 65.188 29.656 1 46 106 SER A C 1
ATOM 742 O O . SER A 1 106 ? -4.672 65.625 30.688 1 46 106 SER A O 1
ATOM 744 N N . ASP A 1 107 ? -5.488 63.969 29.469 1 52.78 107 ASP A N 1
ATOM 745 C CA . ASP A 1 107 ? -5.34 63.125 30.641 1 52.78 107 ASP A CA 1
ATOM 746 C C . ASP A 1 107 ? -3.867 62.875 30.969 1 52.78 107 ASP A C 1
ATOM 748 O O . ASP A 1 107 ? -3.064 62.625 30.062 1 52.78 107 ASP A O 1
ATOM 752 N N . PRO A 1 108 ? -3.566 63.219 32.062 1 48.62 108 PRO A N 1
ATOM 753 C CA . PRO A 1 108 ? -2.191 62.906 32.469 1 48.62 108 PRO A CA 1
ATOM 754 C C . PRO A 1 108 ? -1.869 61.438 32.344 1 48.62 108 PRO A C 1
ATOM 756 O O . PRO A 1 108 ? -2.729 60.562 32.594 1 48.62 108 PRO A O 1
ATOM 759 N N . LEU A 1 109 ? -0.8 61.219 31.797 1 52.31 109 LEU A N 1
ATOM 760 C CA . LEU A 1 109 ? -0.319 59.844 31.656 1 52.31 109 LEU A CA 1
ATOM 761 C C . LEU A 1 109 ? -0.395 59.125 33 1 52.31 109 LEU A C 1
ATOM 763 O O . LEU A 1 109 ? -0.71 57.938 33.031 1 52.31 109 LEU A O 1
ATOM 767 N N . LEU A 1 110 ? -0.279 59.938 34.031 1 48.12 110 LEU A N 1
ATOM 768 C CA . LEU A 1 110 ? -0.329 59.375 35.344 1 48.12 110 LEU A CA 1
ATOM 769 C C . LEU A 1 110 ? -1.73 58.844 35.688 1 48.12 110 LEU A C 1
ATOM 771 O O . LEU A 1 110 ? -1.887 57.781 36.281 1 48.12 110 LEU A O 1
ATOM 775 N N . GLY A 1 111 ? -2.695 59.656 35.312 1 51.12 111 GLY A N 1
ATOM 776 C CA . GLY A 1 111 ? -4.059 59.219 35.531 1 51.12 111 GLY A CA 1
ATOM 777 C C . GLY A 1 111 ? -4.414 57.969 34.719 1 51.12 111 GLY A C 1
ATOM 778 O O . GLY A 1 111 ? -5.039 57.062 35.25 1 51.12 111 GLY A O 1
ATOM 779 N N . ALA A 1 112 ? -4.012 58 33.562 1 54.06 112 ALA A N 1
ATOM 780 C CA . ALA A 1 112 ? -4.27 56.812 32.719 1 54.06 112 ALA A CA 1
ATOM 781 C C . ALA A 1 112 ? -3.568 55.594 33.25 1 54.06 112 ALA A C 1
ATOM 783 O O . ALA A 1 112 ? -4.148 54.5 33.281 1 54.06 112 ALA A O 1
ATOM 784 N N . ALA A 1 113 ? -2.428 55.75 33.656 1 48.94 113 ALA A N 1
ATOM 785 C CA . ALA A 1 113 ? -1.672 54.656 34.25 1 48.94 113 ALA A CA 1
ATOM 786 C C . ALA A 1 113 ? -2.316 54.188 35.562 1 48.94 113 ALA A C 1
ATOM 788 O O . ALA A 1 113 ? -2.414 52.969 35.812 1 48.94 113 ALA A O 1
ATOM 789 N N . PHE A 1 114 ? -2.785 55.156 36.281 1 45.75 114 PHE A N 1
ATOM 790 C CA . PHE A 1 114 ? -3.467 54.844 37.5 1 45.75 114 PHE A CA 1
ATOM 791 C C . PHE A 1 114 ? -4.73 54.031 37.25 1 45.75 114 PHE A C 1
ATOM 793 O O . PHE A 1 114 ? -4.961 53 37.875 1 45.75 114 PHE A O 1
ATOM 800 N N . ASN A 1 115 ? -5.457 54.531 36.312 1 50.5 115 ASN A N 1
ATOM 801 C CA . ASN A 1 115 ? -6.688 53.812 36 1 50.5 115 ASN A CA 1
ATOM 802 C C . ASN A 1 115 ? -6.402 52.406 35.438 1 50.5 115 ASN A C 1
ATOM 804 O O . ASN A 1 115 ? -7.133 51.469 35.75 1 50.5 115 ASN A O 1
ATOM 808 N N . THR A 1 116 ? -5.375 52.375 34.719 1 50.25 116 THR A N 1
ATOM 809 C CA . THR A 1 116 ? -4.977 51.094 34.156 1 50.25 116 THR A CA 1
ATOM 810 C C . THR A 1 116 ? -4.535 50.125 35.25 1 50.25 116 THR A C 1
ATOM 812 O O . THR A 1 116 ? -4.938 48.938 35.25 1 50.25 116 THR A O 1
ATOM 815 N N . LEU A 1 117 ? -3.82 50.594 36.125 1 43.38 117 LEU A N 1
ATOM 816 C CA . LEU A 1 117 ? -3.248 49.75 37.156 1 43.38 117 LEU A CA 1
ATOM 817 C C . LEU A 1 117 ? -4.301 49.375 38.219 1 43.38 117 LEU A C 1
ATOM 819 O O . LEU A 1 117 ? -4.258 48.281 38.781 1 43.38 117 LEU A O 1
ATOM 823 N N . THR A 1 118 ? -5.129 50.281 38.406 1 44.34 118 THR A N 1
ATOM 824 C CA . THR A 1 118 ? -6.129 50.031 39.438 1 44.34 118 THR A CA 1
ATOM 825 C C . THR A 1 118 ? -7.336 49.312 38.844 1 44.34 118 THR A C 1
ATOM 827 O O . THR A 1 118 ? -8.234 48.875 39.594 1 44.34 118 THR A O 1
ATOM 830 N N . GLY A 1 119 ? -7.23 49.031 37.594 1 47.59 119 GLY A N 1
ATOM 831 C CA . GLY A 1 119 ? -8.344 48.344 36.969 1 47.59 119 GLY A CA 1
ATOM 832 C C . GLY A 1 119 ? -9.633 49.125 37 1 47.59 119 GLY A C 1
ATOM 833 O O . GLY A 1 119 ? -10.727 48.531 37.031 1 47.59 119 GLY A O 1
ATOM 834 N N . THR A 1 120 ? -9.43 50.406 37.25 1 47.78 120 THR A N 1
ATOM 835 C CA . THR A 1 120 ? -10.633 51.219 37.25 1 47.78 120 THR A CA 1
ATOM 836 C C . THR A 1 120 ? -11.297 51.219 35.875 1 47.78 120 THR A C 1
ATOM 838 O O . THR A 1 120 ? -10.609 51.219 34.844 1 47.78 120 THR A O 1
ATOM 841 N N . ASP A 1 121 ? -12.523 50.969 35.906 1 53.28 121 ASP A N 1
ATOM 842 C CA . ASP A 1 121 ? -13.305 50.812 34.688 1 53.28 121 ASP A CA 1
ATOM 843 C C . ASP A 1 121 ? -13.703 52.188 34.125 1 53.28 121 ASP A C 1
ATOM 845 O O . ASP A 1 121 ? -14.43 52.281 33.125 1 53.28 121 ASP A O 1
ATOM 849 N N . THR A 1 122 ? -13.141 53.281 34.906 1 57.44 122 THR A N 1
ATOM 850 C CA . THR A 1 122 ? -13.508 54.625 34.438 1 57.44 122 THR A CA 1
ATOM 851 C C . THR A 1 122 ? -12.273 55.5 34.344 1 57.44 122 THR A C 1
ATOM 853 O O . THR A 1 122 ? -11.305 55.344 35.062 1 57.44 122 THR A O 1
ATOM 856 N N . GLY A 1 123 ? -12.141 56.344 33.344 1 61.16 123 GLY A N 1
ATOM 857 C CA . GLY A 1 123 ? -11.039 57.281 33.094 1 61.16 123 GLY A CA 1
ATOM 858 C C . GLY A 1 123 ? -10.023 56.719 32.094 1 61.16 123 GLY A C 1
ATOM 859 O O . GLY A 1 123 ? -10.125 55.594 31.656 1 61.16 123 GLY A O 1
ATOM 860 N N . CYS A 1 124 ? -9.094 57.656 31.891 1 57.38 124 CYS A N 1
ATOM 861 C CA . CYS A 1 124 ? -8.047 57.312 30.922 1 57.38 124 CYS A CA 1
ATOM 862 C C . CYS A 1 124 ? -7.184 56.156 31.453 1 57.38 124 CYS A C 1
ATOM 864 O O . CYS A 1 124 ? -6.656 56.25 32.562 1 57.38 124 CYS A O 1
ATOM 866 N N . ARG A 1 125 ? -7.191 55 30.844 1 55.28 125 ARG A N 1
ATOM 867 C CA . ARG A 1 125 ? -6.434 53.812 31.266 1 55.28 125 ARG A CA 1
ATOM 868 C C . ARG A 1 125 ? -5.895 53.062 30.047 1 55.28 125 ARG A C 1
ATOM 870 O O . ARG A 1 125 ? -6.375 53.25 28.922 1 55.28 125 ARG A O 1
ATOM 877 N N . TRP A 1 126 ? -4.82 52.469 30.453 1 47.34 126 TRP A N 1
ATOM 878 C CA . TRP A 1 126 ? -4.316 51.5 29.469 1 47.34 126 TRP A CA 1
ATOM 879 C C . TRP A 1 126 ? -5.031 50.156 29.609 1 47.34 126 TRP A C 1
ATOM 881 O O . TRP A 1 126 ? -5.23 49.688 30.719 1 47.34 126 TRP A O 1
ATOM 891 N N . GLU A 1 127 ? -5.746 49.938 28.719 1 43.53 127 GLU A N 1
ATOM 892 C CA . GLU A 1 127 ? -6.246 48.562 28.672 1 43.53 127 GLU A CA 1
ATOM 893 C C . GLU A 1 127 ? -5.449 47.719 27.688 1 43.53 127 GLU A C 1
ATOM 895 O O . GLU A 1 127 ? -4.977 48.219 26.672 1 43.53 127 GLU A O 1
ATOM 900 N N . SER A 1 128 ? -4.832 46.812 28.281 1 40.22 128 SER A N 1
ATOM 901 C CA . SER A 1 128 ? -4.16 45.906 27.375 1 40.22 128 SER A CA 1
ATOM 902 C C . SER A 1 128 ? -4.996 45.656 26.125 1 40.22 128 SER A C 1
ATOM 904 O O . SER A 1 128 ? -6.195 45.375 26.219 1 40.22 128 SER A O 1
ATOM 906 N N . GLY A 1 129 ? -4.746 46.531 25.109 1 39.91 129 GLY A N 1
ATOM 907 C CA . GLY A 1 129 ? -5.434 46.188 23.875 1 39.91 129 GLY A CA 1
ATOM 908 C C . GLY A 1 129 ? -5.527 44.688 23.625 1 39.91 129 GLY A C 1
ATOM 909 O O . GLY A 1 129 ? -5.035 43.906 24.422 1 39.91 129 GLY A O 1
ATOM 910 N N . GLU A 1 130 ? -6.418 44.406 22.672 1 39.72 130 GLU A N 1
ATOM 911 C CA . GLU A 1 130 ? -6.656 43.031 22.25 1 39.72 130 GLU A CA 1
ATOM 912 C C . GLU A 1 130 ? -5.348 42.312 21.922 1 39.72 130 GLU A C 1
ATOM 914 O O . GLU A 1 130 ? -4.566 42.781 21.094 1 39.72 130 GLU A O 1
ATOM 919 N N . GLN A 1 131 ? -4.602 41.844 22.922 1 40.91 131 GLN A N 1
ATOM 920 C CA . GLN A 1 131 ? -3.352 41.125 22.656 1 40.91 131 GLN A CA 1
ATOM 921 C C . GLN A 1 131 ? -3.607 39.781 21.969 1 40.91 131 GLN A C 1
ATOM 923 O O . GLN A 1 131 ? -4.453 39 22.406 1 40.91 131 GLN A O 1
ATOM 928 N N . ILE A 1 132 ? -3.398 39.75 20.547 1 48.31 132 ILE A N 1
ATOM 929 C CA . ILE A 1 132 ? -3.273 38.406 19.969 1 48.31 132 ILE A CA 1
ATOM 930 C C . ILE A 1 132 ? -2.363 37.562 20.844 1 48.31 132 ILE A C 1
ATOM 932 O O . ILE A 1 132 ? -1.288 38 21.25 1 48.31 132 ILE A O 1
ATOM 936 N N . ASP A 1 133 ? -3.002 36.531 21.453 1 60.72 133 ASP A N 1
ATOM 937 C CA . ASP A 1 133 ? -2.227 35.531 22.172 1 60.72 133 ASP A CA 1
ATOM 938 C C . ASP A 1 133 ? -1.311 34.75 21.219 1 60.72 133 ASP A C 1
ATOM 940 O O . ASP A 1 133 ? -1.57 33.594 20.922 1 60.72 133 ASP A O 1
ATOM 944 N N . TYR A 1 134 ? -0.267 35.5 20.703 1 66.31 134 TYR A N 1
ATOM 945 C CA . TYR A 1 134 ? 0.617 35 19.672 1 66.31 134 TYR A CA 1
ATOM 946 C C . TYR A 1 134 ? 1.208 33.656 20.094 1 66.31 134 TYR A C 1
ATOM 948 O O . TYR A 1 134 ? 1.457 32.781 19.25 1 66.31 134 TYR A O 1
ATOM 956 N N . GLU A 1 135 ? 1.367 33.5 21.391 1 71.12 135 GLU A N 1
ATOM 957 C CA . GLU A 1 135 ? 1.911 32.25 21.859 1 71.12 135 GLU A CA 1
ATOM 958 C C . GLU A 1 135 ? 0.957 31.094 21.578 1 71.12 135 GLU A C 1
ATOM 960 O O . GLU A 1 135 ? 1.358 30.078 21 1 71.12 135 GLU A O 1
ATOM 965 N N . ASN A 1 136 ? -0.329 31.375 21.828 1 76.31 136 ASN A N 1
ATOM 966 C CA . ASN A 1 136 ? -1.295 30.297 21.594 1 76.31 136 ASN A CA 1
ATOM 967 C C . ASN A 1 136 ? -1.615 30.141 20.125 1 76.31 136 ASN A C 1
ATOM 969 O O . ASN A 1 136 ? -1.902 29.031 19.656 1 76.31 136 ASN A O 1
ATOM 973 N N . VAL A 1 137 ? -1.464 31.203 19.375 1 81.5 137 VAL A N 1
ATOM 974 C CA . VAL A 1 137 ? -1.622 31.125 17.922 1 81.5 137 VAL A CA 1
ATOM 975 C C . VAL A 1 137 ? -0.509 30.266 17.344 1 81.5 137 VAL A C 1
ATOM 977 O O . VAL A 1 137 ? -0.775 29.328 16.562 1 81.5 137 VAL A O 1
ATOM 980 N N . SER A 1 138 ? 0.712 30.5 17.75 1 85.62 138 SER A N 1
ATOM 981 C CA . SER A 1 138 ? 1.857 29.734 17.281 1 85.62 138 SER A CA 1
ATOM 982 C C . SER A 1 138 ? 1.749 28.266 17.688 1 85.62 138 SER A C 1
ATOM 984 O O . SER A 1 138 ? 2.018 27.375 16.891 1 85.62 138 SER A O 1
ATOM 986 N N . LYS A 1 139 ? 1.33 28.047 18.891 1 87.06 139 LYS A N 1
ATOM 987 C CA . LYS A 1 139 ? 1.146 26.672 19.375 1 87.06 139 LYS A CA 1
ATOM 988 C C . LYS A 1 139 ? 0.054 25.953 18.578 1 87.06 139 LYS A C 1
ATOM 990 O O . LYS A 1 139 ? 0.172 24.766 18.297 1 87.06 139 LYS A O 1
ATOM 995 N N . THR A 1 140 ? -1.014 26.656 18.281 1 88 140 THR A N 1
ATOM 996 C CA . THR A 1 140 ? -2.113 26.078 17.531 1 88 140 THR A CA 1
ATOM 997 C C . THR A 1 140 ? -1.663 25.719 16.109 1 88 140 THR A C 1
ATOM 999 O O . THR A 1 140 ? -1.979 24.625 15.617 1 88 140 THR A O 1
ATOM 1002 N N . ASP A 1 141 ? -0.867 26.594 15.469 1 90.5 141 ASP A N 1
ATOM 1003 C CA . ASP A 1 141 ? -0.309 26.312 14.148 1 90.5 141 ASP A CA 1
ATOM 1004 C C . ASP A 1 141 ? 0.627 25.094 14.203 1 90.5 141 ASP A C 1
ATOM 1006 O O . ASP A 1 141 ? 0.585 24.234 13.32 1 90.5 141 ASP A O 1
ATOM 1010 N N . ALA A 1 142 ? 1.428 25.078 15.219 1 93.19 142 ALA A N 1
ATOM 1011 C CA . ALA A 1 142 ? 2.359 23.969 15.398 1 93.19 142 ALA A CA 1
ATOM 1012 C C . ALA A 1 142 ? 1.614 22.656 15.633 1 93.19 142 ALA A C 1
ATOM 1014 O O . ALA A 1 142 ? 2.01 21.609 15.117 1 93.19 142 ALA A O 1
ATOM 1015 N N . TYR A 1 143 ? 0.533 22.75 16.406 1 93.12 143 TYR A N 1
ATOM 1016 C CA . TYR A 1 143 ? -0.275 21.562 16.672 1 93.12 143 TYR A CA 1
ATOM 1017 C C . TYR A 1 143 ? -0.954 21.062 15.398 1 93.12 143 TYR A C 1
ATOM 1019 O O . TYR A 1 143 ? -1 19.859 15.148 1 93.12 143 TYR A O 1
ATOM 1027 N N . ALA A 1 144 ? -1.47 21.906 14.586 1 91.31 144 ALA A N 1
ATOM 1028 C CA . ALA A 1 144 ? -2.043 21.516 13.297 1 91.31 144 ALA A CA 1
ATOM 1029 C C . ALA A 1 144 ? -1.013 20.812 12.43 1 91.31 144 ALA A C 1
ATOM 1031 O O . ALA A 1 144 ? -1.324 19.797 11.781 1 91.31 144 ALA A O 1
ATOM 1032 N N . SER A 1 145 ? 0.224 21.328 12.406 1 93.94 145 SER A N 1
ATOM 1033 C CA . SER A 1 145 ? 1.316 20.703 11.664 1 93.94 145 SER A CA 1
ATOM 1034 C C . SER A 1 145 ? 1.649 19.328 12.211 1 93.94 145 SER A C 1
ATOM 1036 O O . SER A 1 145 ? 1.89 18.391 11.445 1 93.94 145 SER A O 1
ATOM 1038 N N . ALA A 1 146 ? 1.646 19.203 13.5 1 94.75 146 ALA A N 1
ATOM 1039 C CA . ALA A 1 146 ? 1.918 17.922 14.133 1 94.75 146 ALA A CA 1
ATOM 1040 C C . ALA A 1 146 ? 0.846 16.891 13.773 1 94.75 146 ALA A C 1
ATOM 1042 O O . ALA A 1 146 ? 1.147 15.711 13.57 1 94.75 146 ALA A O 1
ATOM 1043 N N . LEU A 1 147 ? -0.411 17.328 13.719 1 92.19 147 LEU A N 1
ATOM 1044 C CA . LEU A 1 147 ? -1.48 16.438 13.289 1 92.19 147 LEU A CA 1
ATOM 1045 C C . LEU A 1 147 ? -1.28 16 11.844 1 92.19 147 LEU A C 1
ATOM 1047 O O . LEU A 1 147 ? -1.575 14.859 11.492 1 92.19 147 LEU A O 1
ATOM 1051 N N . GLY A 1 148 ? -0.805 16.906 11.023 1 93.25 148 GLY A N 1
ATOM 1052 C CA . GLY A 1 148 ? -0.425 16.531 9.672 1 93.25 148 GLY A CA 1
ATOM 1053 C C . GLY A 1 148 ? 0.66 15.477 9.625 1 93.25 148 GLY A C 1
ATOM 1054 O O . GLY A 1 148 ? 0.6 14.555 8.805 1 93.25 148 GLY A O 1
ATOM 1055 N N . ILE A 1 149 ? 1.679 15.609 10.484 1 95.38 149 ILE A N 1
ATOM 1056 C CA . ILE A 1 149 ? 2.758 14.633 10.586 1 95.38 149 ILE A CA 1
ATOM 1057 C C . ILE A 1 149 ? 2.193 13.289 11.039 1 95.38 149 ILE A C 1
ATOM 1059 O O . ILE A 1 149 ? 2.609 12.234 10.539 1 95.38 149 ILE A O 1
ATOM 1063 N N . ALA A 1 150 ? 1.204 13.289 11.984 1 93.5 150 ALA A N 1
ATOM 1064 C CA . ALA A 1 150 ? 0.561 12.062 12.453 1 93.5 150 ALA A CA 1
ATOM 1065 C C . ALA A 1 150 ? -0.116 11.328 11.305 1 93.5 150 ALA A C 1
ATOM 1067 O O . ALA A 1 150 ? 0.094 10.125 11.117 1 93.5 150 ALA A O 1
ATOM 1068 N N . ASP A 1 151 ? -0.833 12.055 10.562 1 92.94 151 ASP A N 1
ATOM 1069 C CA . ASP A 1 151 ? -1.539 11.43 9.445 1 92.94 151 ASP A CA 1
ATOM 1070 C C . ASP A 1 151 ? -0.561 10.938 8.383 1 92.94 151 ASP A C 1
ATOM 1072 O O . ASP A 1 151 ? -0.761 9.875 7.793 1 92.94 151 ASP A O 1
ATOM 1076 N N . ALA A 1 152 ? 0.448 11.758 8.055 1 94.31 152 ALA A N 1
ATOM 1077 C CA . ALA A 1 152 ? 1.467 11.359 7.09 1 94.31 152 ALA A CA 1
ATOM 1078 C C . ALA A 1 152 ? 2.182 10.086 7.547 1 94.31 152 ALA A C 1
ATOM 1080 O O . ALA A 1 152 ? 2.477 9.211 6.734 1 94.31 152 ALA A O 1
ATOM 1081 N N . SER A 1 153 ? 2.518 10.039 8.852 1 95.62 153 SER A N 1
ATOM 1082 C CA . SER A 1 153 ? 3.172 8.859 9.406 1 95.62 153 SER A CA 1
ATOM 1083 C C . SER A 1 153 ? 2.27 7.633 9.32 1 95.62 153 SER A C 1
ATOM 1085 O O . SER A 1 153 ? 2.725 6.543 8.961 1 95.62 153 SER A O 1
ATOM 1087 N N . GLU A 1 154 ? 0.981 7.785 9.625 1 93.5 154 GLU A N 1
ATOM 1088 C CA . GLU A 1 154 ? 0.026 6.684 9.539 1 93.5 154 GLU A CA 1
ATOM 1089 C C . GLU A 1 154 ? -0.125 6.191 8.102 1 93.5 154 GLU A C 1
ATOM 1091 O O . GLU A 1 154 ? -0.118 4.984 7.848 1 93.5 154 GLU A O 1
ATOM 1096 N N . SER A 1 155 ? -0.2 7.141 7.223 1 94.44 155 SER A N 1
ATOM 1097 C CA . SER A 1 155 ? -0.303 6.773 5.816 1 94.44 155 SER A CA 1
ATOM 1098 C C . SER A 1 155 ? 0.928 6 5.355 1 94.44 155 SER A C 1
ATOM 1100 O O . SER A 1 155 ? 0.809 4.984 4.668 1 94.44 155 SER A O 1
ATOM 1102 N N . TYR A 1 156 ? 2.084 6.465 5.715 1 97.38 156 TYR A N 1
ATOM 1103 C CA . TYR A 1 156 ? 3.332 5.832 5.309 1 97.38 156 TYR A CA 1
ATOM 1104 C C . TYR A 1 156 ? 3.441 4.426 5.887 1 97.38 156 TYR A C 1
ATOM 1106 O O . TYR A 1 156 ? 3.734 3.471 5.16 1 97.38 156 TYR A O 1
ATOM 1114 N N . THR A 1 157 ? 3.232 4.262 7.211 1 95.75 157 THR A N 1
ATOM 1115 C CA . THR A 1 157 ? 3.424 2.971 7.863 1 95.75 157 THR A CA 1
ATOM 1116 C C . THR A 1 157 ? 2.361 1.972 7.41 1 95.75 157 THR A C 1
ATOM 1118 O O . THR A 1 157 ? 2.652 0.787 7.23 1 95.75 157 THR A O 1
ATOM 1121 N N . THR A 1 158 ? 1.148 2.467 7.199 1 95 158 THR A N 1
ATOM 1122 C CA . THR A 1 158 ? 0.094 1.587 6.707 1 95 158 THR A CA 1
ATOM 1123 C C . THR A 1 158 ? 0.426 1.074 5.309 1 95 158 THR A C 1
ATOM 1125 O O . THR A 1 158 ? 0.377 -0.131 5.055 1 95 158 THR A O 1
ATOM 1128 N N . THR A 1 159 ? 0.781 1.968 4.449 1 96.12 159 THR A N 1
ATOM 1129 C CA . THR A 1 159 ? 1.097 1.596 3.072 1 96.12 159 THR A CA 1
ATOM 1130 C C . THR A 1 159 ? 2.301 0.658 3.029 1 96.12 159 THR A C 1
ATOM 1132 O O . THR A 1 159 ? 2.281 -0.351 2.322 1 96.12 159 THR A O 1
ATOM 1135 N N . THR A 1 160 ? 3.361 0.967 3.799 1 97.12 160 THR A N 1
ATOM 1136 C CA . THR A 1 160 ? 4.57 0.153 3.811 1 97.12 160 THR A CA 1
ATOM 1137 C C . THR A 1 160 ? 4.285 -1.23 4.387 1 97.12 160 THR A C 1
ATOM 1139 O O . THR A 1 160 ? 4.766 -2.238 3.863 1 97.12 160 THR A O 1
ATOM 1142 N N . SER A 1 161 ? 3.436 -1.304 5.434 1 96 161 SER A N 1
ATOM 1143 C CA . SER A 1 161 ? 3.059 -2.588 6.016 1 96 161 SER A CA 1
ATOM 1144 C C . SER A 1 161 ? 2.252 -3.428 5.031 1 96 161 SER A C 1
ATOM 1146 O O . SER A 1 161 ? 2.447 -4.641 4.938 1 96 161 SER A O 1
ATOM 1148 N N . ASN A 1 162 ? 1.353 -2.768 4.32 1 95.75 162 ASN A N 1
ATOM 1149 C CA . ASN A 1 162 ? 0.604 -3.467 3.281 1 95.75 162 ASN A CA 1
ATOM 1150 C C . ASN A 1 162 ? 1.532 -4.09 2.242 1 95.75 162 ASN A C 1
ATOM 1152 O O . ASN A 1 162 ? 1.349 -5.242 1.853 1 95.75 162 ASN A O 1
ATOM 1156 N N . PHE A 1 163 ? 2.512 -3.398 1.903 1 95.38 163 PHE A N 1
ATOM 1157 C CA . PHE A 1 163 ? 3.414 -3.861 0.855 1 95.38 163 PHE A CA 1
ATOM 1158 C C . PHE A 1 163 ? 4.301 -4.988 1.366 1 95.38 163 PHE A C 1
ATOM 1160 O O . PHE A 1 163 ? 4.652 -5.902 0.613 1 95.38 163 PHE A O 1
ATOM 1167 N N . LEU A 1 164 ? 4.684 -4.957 2.68 1 96.06 164 LEU A N 1
ATOM 1168 C CA . LEU A 1 164 ? 5.535 -5.988 3.26 1 96.06 164 LEU A CA 1
ATOM 1169 C C . LEU A 1 164 ? 4.84 -7.344 3.234 1 96.06 164 LEU A C 1
ATOM 1171 O O . LEU A 1 164 ? 5.504 -8.383 3.213 1 96.06 164 LEU A O 1
ATOM 1175 N N . GLU A 1 165 ? 3.482 -7.316 3.102 1 94.12 165 GLU A N 1
ATOM 1176 C CA . GLU A 1 165 ? 2.723 -8.562 3.002 1 94.12 165 GLU A CA 1
ATOM 1177 C C . GLU A 1 165 ? 3.08 -9.32 1.729 1 94.12 165 GLU A C 1
ATOM 1179 O O . GLU A 1 165 ? 2.936 -10.547 1.672 1 94.12 165 GLU A O 1
ATOM 1184 N N . ASP A 1 166 ? 3.645 -8.617 0.778 1 95.25 166 ASP A N 1
ATOM 1185 C CA . ASP A 1 166 ? 3.805 -9.195 -0.554 1 95.25 166 ASP A CA 1
ATOM 1186 C C . ASP A 1 166 ? 5.281 -9.422 -0.879 1 95.25 166 ASP A C 1
ATOM 1188 O O . ASP A 1 166 ? 5.613 -9.93 -1.95 1 95.25 166 ASP A O 1
ATOM 1192 N N . THR A 1 167 ? 6.215 -9.117 0.023 1 96.81 167 THR A N 1
ATOM 1193 C CA . THR A 1 167 ? 7.629 -9.023 -0.329 1 96.81 167 THR A CA 1
ATOM 1194 C C . THR A 1 167 ? 8.273 -10.406 -0.347 1 96.81 167 THR A C 1
ATOM 1196 O O . THR A 1 167 ? 9.289 -10.609 -1.024 1 96.81 167 THR A O 1
ATOM 1199 N N . ARG A 1 168 ? 7.754 -11.406 0.353 1 96.81 168 ARG A N 1
ATOM 1200 C CA . ARG A 1 168 ? 8.391 -12.711 0.453 1 96.81 168 ARG A CA 1
ATOM 1201 C C . ARG A 1 168 ? 8.484 -13.383 -0.914 1 96.81 168 ARG A C 1
ATOM 1203 O O . ARG A 1 168 ? 9.539 -13.898 -1.288 1 96.81 168 ARG A O 1
ATOM 1210 N N . SER A 1 169 ? 7.418 -13.352 -1.636 1 96.06 169 SER A N 1
ATOM 1211 C CA . SER A 1 169 ? 7.402 -13.984 -2.949 1 96.06 169 SER A CA 1
ATOM 1212 C C . SER A 1 169 ? 8.359 -13.297 -3.91 1 96.06 169 SER A C 1
ATOM 1214 O O . SER A 1 169 ? 9.008 -13.953 -4.73 1 96.06 169 SER A O 1
ATOM 1216 N N . VAL A 1 170 ? 8.461 -12 -3.826 1 96.75 170 VAL A N 1
ATOM 1217 C CA . VAL A 1 170 ? 9.344 -11.227 -4.688 1 96.75 170 VAL A CA 1
ATOM 1218 C C . VAL A 1 170 ? 10.797 -11.539 -4.348 1 96.75 170 VAL A C 1
ATOM 1220 O O . VAL A 1 170 ? 11.602 -11.844 -5.234 1 96.75 170 VAL A O 1
ATOM 1223 N N . ALA A 1 171 ? 11.102 -11.516 -3.068 1 97.94 171 ALA A N 1
ATOM 1224 C CA . ALA A 1 171 ? 12.461 -11.828 -2.615 1 97.94 171 ALA A CA 1
ATOM 1225 C C . ALA A 1 171 ? 12.867 -13.234 -3.025 1 97.94 171 ALA A C 1
ATOM 1227 O O . ALA A 1 171 ? 13.992 -13.461 -3.473 1 97.94 171 ALA A O 1
ATOM 1228 N N . TRP A 1 172 ? 11.961 -14.164 -2.939 1 97.94 172 TRP A N 1
ATOM 1229 C CA . TRP A 1 172 ? 12.211 -15.555 -3.33 1 97.94 172 TRP A CA 1
ATOM 1230 C C . TRP A 1 172 ? 12.469 -15.656 -4.828 1 97.94 172 TRP A C 1
ATOM 1232 O O . TRP A 1 172 ? 13.422 -16.312 -5.254 1 97.94 172 TRP A O 1
ATOM 1242 N N . SER A 1 173 ? 11.68 -14.977 -5.598 1 96.56 173 SER A N 1
ATOM 1243 C CA . SER A 1 173 ? 11.852 -15.008 -7.047 1 96.56 173 SER A CA 1
ATOM 1244 C C . SER A 1 173 ? 13.203 -14.445 -7.461 1 96.56 173 SER A C 1
ATOM 1246 O O . SER A 1 173 ? 13.875 -15 -8.328 1 96.56 173 SER A O 1
ATOM 1248 N N . LYS A 1 174 ? 13.578 -13.383 -6.855 1 96.19 174 LYS A N 1
ATOM 1249 C CA . LYS A 1 174 ? 14.883 -12.789 -7.141 1 96.19 174 LYS A CA 1
ATOM 1250 C C . LYS A 1 174 ? 16.016 -13.734 -6.75 1 96.19 174 LYS A C 1
ATOM 1252 O O . LYS A 1 174 ? 17 -13.875 -7.484 1 96.19 174 LYS A O 1
ATOM 1257 N N . ALA A 1 175 ? 15.891 -14.367 -5.625 1 97.44 175 ALA A N 1
ATOM 1258 C CA . ALA A 1 175 ? 16.891 -15.32 -5.156 1 97.44 175 ALA A CA 1
ATOM 1259 C C . ALA A 1 175 ? 17 -16.516 -6.094 1 97.44 175 ALA A C 1
ATOM 1261 O O . ALA A 1 175 ? 18.094 -16.984 -6.402 1 97.44 175 ALA A O 1
ATOM 1262 N N . LYS A 1 176 ? 15.891 -16.984 -6.535 1 95 176 LYS A N 1
ATOM 1263 C CA . LYS A 1 176 ? 15.867 -18.125 -7.438 1 95 176 LYS A CA 1
ATOM 1264 C C . LYS A 1 176 ? 16.562 -17.812 -8.75 1 95 176 LYS A C 1
ATOM 1266 O O . LYS A 1 176 ? 17.328 -18.641 -9.266 1 95 176 LYS A O 1
ATOM 1271 N N . ILE A 1 177 ? 16.312 -16.703 -9.258 1 94.62 177 ILE A N 1
ATOM 1272 C CA . ILE A 1 177 ? 16.969 -16.297 -10.5 1 94.62 177 ILE A CA 1
ATOM 1273 C C . ILE A 1 177 ? 18.484 -16.234 -10.297 1 94.62 177 ILE A C 1
ATOM 1275 O O . ILE A 1 177 ? 19.25 -16.672 -11.164 1 94.62 177 ILE A O 1
ATOM 1279 N N . THR A 1 178 ? 18.906 -15.773 -9.188 1 95.19 178 THR A N 1
ATOM 1280 C CA . THR A 1 178 ? 20.328 -15.703 -8.875 1 95.19 178 THR A CA 1
ATOM 1281 C C . THR A 1 178 ? 20.938 -17.109 -8.797 1 95.19 178 THR A C 1
ATOM 1283 O O . THR A 1 178 ? 22.016 -17.344 -9.32 1 95.19 178 THR A O 1
ATOM 1286 N N . ILE A 1 179 ? 20.234 -18.016 -8.227 1 93.81 179 ILE A N 1
ATOM 1287 C CA . ILE A 1 179 ? 20.703 -19.391 -8.117 1 93.81 179 ILE A CA 1
ATOM 1288 C C . ILE A 1 179 ? 20.844 -20 -9.508 1 93.81 179 ILE A C 1
ATOM 1290 O O . ILE A 1 179 ? 21.859 -20.641 -9.812 1 93.81 179 ILE A O 1
ATOM 1294 N N . VAL A 1 180 ? 19.906 -19.797 -10.305 1 90.56 180 VAL A N 1
ATOM 1295 C CA . VAL A 1 180 ? 19.922 -20.359 -11.648 1 90.56 180 VAL A CA 1
ATOM 1296 C C . VAL A 1 180 ? 21.062 -19.75 -12.453 1 90.56 180 VAL A C 1
ATOM 1298 O O . VAL A 1 180 ? 21.766 -20.453 -13.18 1 90.56 180 VAL A O 1
ATOM 1301 N N . ASN A 1 181 ? 21.219 -18.469 -12.383 1 91.44 181 ASN A N 1
ATOM 1302 C CA . ASN A 1 181 ? 22.312 -17.812 -13.086 1 91.44 181 ASN A CA 1
ATOM 1303 C C . ASN A 1 181 ? 23.672 -18.312 -12.602 1 91.44 181 ASN A C 1
ATOM 1305 O O . ASN A 1 181 ? 24.562 -18.547 -13.414 1 91.44 181 ASN A O 1
ATOM 1309 N N . GLU A 1 182 ? 23.812 -18.5 -11.289 1 91.62 182 GLU A N 1
ATOM 1310 C CA . GLU A 1 182 ? 25.062 -19.031 -10.734 1 91.62 182 GLU A CA 1
ATOM 1311 C C . GLU A 1 182 ? 25.297 -20.453 -11.211 1 91.62 182 GLU A C 1
ATOM 1313 O O . GLU A 1 182 ? 26.438 -20.828 -11.547 1 91.62 182 GLU A O 1
ATOM 1318 N N . LEU A 1 183 ? 24.297 -21.203 -11.211 1 87.94 183 LEU A N 1
ATOM 1319 C CA . LEU A 1 183 ? 24.391 -22.578 -11.695 1 87.94 183 LEU A CA 1
ATOM 1320 C C . LEU A 1 183 ? 24.828 -22.625 -13.156 1 87.94 183 LEU A C 1
ATOM 1322 O O . LEU A 1 183 ? 25.719 -23.391 -13.516 1 87.94 183 LEU A O 1
ATOM 1326 N N . ASN A 1 184 ? 24.266 -21.844 -13.922 1 83.31 184 ASN A N 1
ATOM 1327 C CA . ASN A 1 184 ? 24.578 -21.781 -15.344 1 83.31 184 ASN A CA 1
ATOM 1328 C C . ASN A 1 184 ? 26 -21.297 -15.586 1 83.31 184 ASN A C 1
ATOM 1330 O O . ASN A 1 184 ? 26.625 -21.672 -16.578 1 83.31 184 ASN A O 1
ATOM 1334 N N . ASN A 1 185 ? 26.453 -20.484 -14.727 1 85.75 185 ASN A N 1
ATOM 1335 C CA . ASN A 1 185 ? 27.812 -19.938 -14.844 1 85.75 185 ASN A CA 1
ATOM 1336 C C . ASN A 1 185 ? 28.844 -20.891 -14.25 1 85.75 185 ASN A C 1
ATOM 1338 O O . ASN A 1 185 ? 30.031 -20.578 -14.227 1 85.75 185 ASN A O 1
ATOM 1342 N N . GLY A 1 186 ? 28.406 -22.031 -13.68 1 86.44 186 GLY A N 1
ATOM 1343 C CA . GLY A 1 186 ? 29.328 -23.031 -13.18 1 86.44 186 GLY A CA 1
ATOM 1344 C C . GLY A 1 186 ? 29.766 -22.781 -11.75 1 86.44 186 GLY A C 1
ATOM 1345 O O . GLY A 1 186 ? 30.781 -23.328 -11.305 1 86.44 186 GLY A O 1
ATOM 1346 N N . SER A 1 187 ? 29.047 -22.016 -11.078 1 90.81 187 SER A N 1
ATOM 1347 C CA . SER A 1 187 ? 29.391 -21.734 -9.688 1 90.81 187 SER A CA 1
ATOM 1348 C C . SER A 1 187 ? 29.125 -22.938 -8.797 1 90.81 187 SER A C 1
ATOM 1350 O O . SER A 1 187 ? 28.312 -23.797 -9.141 1 90.81 187 SER A O 1
ATOM 1352 N N . THR A 1 188 ? 29.922 -22.969 -7.664 1 94.44 188 THR A N 1
ATOM 1353 C CA . THR A 1 188 ? 29.641 -23.969 -6.652 1 94.44 188 THR A CA 1
ATOM 1354 C C . THR A 1 188 ? 28.359 -23.625 -5.887 1 94.44 188 THR A C 1
ATOM 1356 O O . THR A 1 188 ? 27.891 -22.5 -5.941 1 94.44 188 THR A O 1
ATOM 1359 N N . VAL A 1 189 ? 27.828 -24.641 -5.207 1 95.56 189 VAL A N 1
ATOM 1360 C CA . VAL A 1 189 ? 26.609 -24.422 -4.414 1 95.56 189 VAL A CA 1
ATOM 1361 C C . VAL A 1 189 ? 26.875 -23.375 -3.344 1 95.56 189 VAL A C 1
ATOM 1363 O O . VAL A 1 189 ? 26 -22.547 -3.047 1 95.56 189 VAL A O 1
ATOM 1366 N N . SER A 1 190 ? 28.062 -23.375 -2.738 1 96.69 190 SER A N 1
ATOM 1367 C CA . SER A 1 190 ? 28.422 -22.391 -1.713 1 96.69 190 SER A CA 1
ATOM 1368 C C . SER A 1 190 ? 28.422 -20.984 -2.275 1 96.69 190 SER A C 1
ATOM 1370 O O . SER A 1 190 ? 27.891 -20.062 -1.647 1 96.69 190 SER A O 1
ATOM 1372 N N . GLN A 1 191 ? 28.938 -20.781 -3.457 1 96.56 191 GLN A N 1
ATOM 1373 C CA . GLN A 1 191 ? 28.953 -19.484 -4.117 1 96.56 191 GLN A CA 1
ATOM 1374 C C . GLN A 1 191 ? 27.547 -19.031 -4.48 1 96.56 191 GLN A C 1
ATOM 1376 O O . GLN A 1 191 ? 27.203 -17.859 -4.34 1 96.56 191 GLN A O 1
ATOM 1381 N N . ALA A 1 192 ? 26.75 -19.969 -4.938 1 96.25 192 ALA A N 1
ATOM 1382 C CA . ALA A 1 192 ? 25.375 -19.656 -5.312 1 96.25 192 ALA A CA 1
ATOM 1383 C C . ALA A 1 192 ? 24.562 -19.234 -4.098 1 96.25 192 ALA A C 1
ATOM 1385 O O . ALA A 1 192 ? 23.766 -18.297 -4.18 1 96.25 192 ALA A O 1
ATOM 1386 N N . LYS A 1 193 ? 24.75 -19.875 -2.939 1 97.62 193 LYS A N 1
ATOM 1387 C CA . LYS A 1 193 ? 24.062 -19.516 -1.703 1 97.62 193 LYS A CA 1
ATOM 1388 C C . LYS A 1 193 ? 24.438 -18.109 -1.247 1 97.62 193 LYS A C 1
ATOM 1390 O O . LYS A 1 193 ? 23.562 -17.312 -0.892 1 97.62 193 LYS A O 1
ATOM 1395 N N . VAL A 1 194 ? 25.703 -17.781 -1.278 1 97.5 194 VAL A N 1
ATOM 1396 C CA . VAL A 1 194 ? 26.172 -16.469 -0.874 1 97.5 194 VAL A CA 1
ATOM 1397 C C . VAL A 1 194 ? 25.562 -15.398 -1.785 1 97.5 194 VAL A C 1
ATOM 1399 O O . VAL A 1 194 ? 25.047 -14.383 -1.308 1 97.5 194 VAL A O 1
ATOM 1402 N N . ALA A 1 195 ? 25.562 -15.625 -3.092 1 97.19 195 ALA A N 1
ATOM 1403 C CA . ALA A 1 195 ? 25.047 -14.664 -4.062 1 97.19 195 ALA A CA 1
ATOM 1404 C C . ALA A 1 195 ? 23.531 -14.477 -3.887 1 97.19 195 ALA A C 1
ATOM 1406 O O . ALA A 1 195 ? 23.047 -13.344 -3.906 1 97.19 195 ALA A O 1
ATOM 1407 N N . ALA A 1 196 ? 22.828 -15.586 -3.717 1 97.94 196 ALA A N 1
ATOM 1408 C CA . ALA A 1 196 ? 21.375 -15.516 -3.553 1 97.94 196 ALA A CA 1
ATOM 1409 C C . ALA A 1 196 ? 21 -14.844 -2.236 1 97.94 196 ALA A C 1
ATOM 1411 O O . ALA A 1 196 ? 20.078 -14.031 -2.189 1 97.94 196 ALA A O 1
ATOM 1412 N N . ASN A 1 197 ? 21.703 -15.148 -1.143 1 98.19 197 ASN A N 1
ATOM 1413 C CA . ASN A 1 197 ? 21.438 -14.516 0.147 1 98.19 197 ASN A CA 1
ATOM 1414 C C . ASN A 1 197 ? 21.75 -13.023 0.106 1 98.19 197 ASN A C 1
ATOM 1416 O O . ASN A 1 197 ? 21.047 -12.227 0.738 1 98.19 197 ASN A O 1
ATOM 1420 N N . GLN A 1 198 ? 22.766 -12.656 -0.634 1 97.5 198 GLN A N 1
ATOM 1421 C CA . GLN A 1 198 ? 23.078 -11.242 -0.817 1 97.5 198 GLN A CA 1
ATOM 1422 C C . GLN A 1 198 ? 21.953 -10.539 -1.58 1 97.5 198 GLN A C 1
ATOM 1424 O O . GLN A 1 198 ? 21.594 -9.398 -1.261 1 97.5 198 GLN A O 1
ATOM 1429 N N . THR A 1 199 ? 21.438 -11.188 -2.564 1 97.25 199 THR A N 1
ATOM 1430 C CA . THR A 1 199 ? 20.312 -10.648 -3.326 1 97.25 199 THR A CA 1
ATOM 1431 C C . THR A 1 199 ? 19.109 -10.398 -2.416 1 97.25 199 THR A C 1
ATOM 1433 O O . THR A 1 199 ? 18.484 -9.336 -2.49 1 97.25 199 THR A O 1
ATOM 1436 N N . VAL A 1 200 ? 18.797 -11.32 -1.512 1 98.25 200 VAL A N 1
ATOM 1437 C CA . VAL A 1 200 ? 17.688 -11.188 -0.564 1 98.25 200 VAL A CA 1
ATOM 1438 C C . VAL A 1 200 ? 17.969 -10.047 0.404 1 98.25 200 VAL A C 1
ATOM 1440 O O . VAL A 1 200 ? 17.109 -9.188 0.629 1 98.25 200 VAL A O 1
ATOM 1443 N N . ALA A 1 201 ? 19.188 -9.977 0.959 1 97.56 201 ALA A N 1
ATOM 1444 C CA . ALA A 1 201 ? 19.562 -8.945 1.925 1 97.56 201 ALA A CA 1
ATOM 1445 C C . ALA A 1 201 ? 19.469 -7.559 1.304 1 97.56 201 ALA A C 1
ATOM 1447 O O . ALA A 1 201 ? 18.969 -6.621 1.931 1 97.56 201 ALA A O 1
ATOM 1448 N N . GLU A 1 202 ? 19.906 -7.418 0.108 1 96 202 GLU A N 1
ATOM 1449 C CA . GLU A 1 202 ? 19.891 -6.129 -0.579 1 96 202 GLU A CA 1
ATOM 1450 C C . GLU A 1 202 ? 18.469 -5.656 -0.846 1 96 202 GLU A C 1
ATOM 1452 O O . GLU A 1 202 ? 18.172 -4.465 -0.728 1 96 202 GLU A O 1
ATOM 1457 N N . TYR A 1 203 ? 17.625 -6.547 -1.192 1 97.31 203 TYR A N 1
ATOM 1458 C CA . TYR A 1 203 ? 16.234 -6.211 -1.441 1 97.31 203 TYR A CA 1
ATOM 1459 C C . TYR A 1 203 ? 15.586 -5.594 -0.204 1 97.31 203 TYR A C 1
ATOM 1461 O O . TYR A 1 203 ? 14.969 -4.531 -0.283 1 97.31 203 TYR A O 1
ATOM 1469 N N . TYR A 1 204 ? 15.773 -6.16 0.97 1 97.31 204 TYR A N 1
ATOM 1470 C CA . TYR A 1 204 ? 15.133 -5.699 2.199 1 97.31 204 TYR A CA 1
ATOM 1471 C C . TYR A 1 204 ? 15.859 -4.484 2.766 1 97.31 204 TYR A C 1
ATOM 1473 O O . TYR A 1 204 ? 15.25 -3.635 3.414 1 97.31 204 TYR A O 1
ATOM 1481 N N . THR A 1 205 ? 17.219 -4.395 2.518 1 95.94 205 THR A N 1
ATOM 1482 C CA . THR A 1 205 ? 17.984 -3.227 2.951 1 95.94 205 THR A CA 1
ATOM 1483 C C . THR A 1 205 ? 17.438 -1.957 2.293 1 95.94 205 THR A C 1
ATOM 1485 O O . THR A 1 205 ? 17.406 -0.896 2.918 1 95.94 205 THR A O 1
ATOM 1488 N N . GLY A 1 206 ? 17.047 -2.064 1.04 1 95 206 GLY A N 1
ATOM 1489 C CA . GLY A 1 206 ? 16.438 -0.919 0.375 1 95 206 GLY A CA 1
ATOM 1490 C C . GLY A 1 206 ? 15.195 -0.407 1.077 1 95 206 GLY A C 1
ATOM 1491 O O . GLY A 1 206 ? 15.023 0.802 1.241 1 95 206 GLY A O 1
ATOM 1492 N N . VAL A 1 207 ? 14.32 -1.279 1.577 1 95.94 207 VAL A N 1
ATOM 1493 C CA . VAL A 1 207 ? 13.109 -0.916 2.303 1 95.94 207 VAL A CA 1
ATOM 1494 C C . VAL A 1 207 ? 13.477 -0.274 3.639 1 95.94 207 VAL A C 1
ATOM 1496 O O . VAL A 1 207 ? 12.953 0.782 3.994 1 95.94 207 VAL A O 1
ATOM 1499 N N . GLN A 1 208 ? 14.43 -0.873 4.344 1 94.94 208 GLN A N 1
ATOM 1500 C CA . GLN A 1 208 ? 14.844 -0.396 5.656 1 94.94 208 GLN A CA 1
ATOM 1501 C C . GLN A 1 208 ? 15.422 1.015 5.574 1 94.94 208 GLN A C 1
ATOM 1503 O O . GLN A 1 208 ? 15.117 1.865 6.414 1 94.94 208 GLN A O 1
ATOM 1508 N N . ARG A 1 209 ? 16.203 1.289 4.559 1 94.75 209 ARG A N 1
ATOM 1509 C CA . ARG A 1 209 ? 16.812 2.604 4.363 1 94.75 209 ARG A CA 1
ATOM 1510 C C . ARG A 1 209 ? 15.742 3.68 4.211 1 94.75 209 ARG A C 1
ATOM 1512 O O . ARG A 1 209 ? 15.836 4.754 4.812 1 94.75 209 ARG A O 1
ATOM 1519 N N . ASN A 1 210 ? 14.742 3.387 3.471 1 96.25 210 ASN A N 1
ATOM 1520 C CA . ASN A 1 210 ? 13.688 4.363 3.223 1 96.25 210 ASN A CA 1
ATOM 1521 C C . ASN A 1 210 ? 12.82 4.582 4.457 1 96.25 210 ASN A C 1
ATOM 1523 O O . ASN A 1 210 ? 12.375 5.699 4.723 1 96.25 210 ASN A O 1
ATOM 1527 N N . VAL A 1 211 ? 12.562 3.518 5.242 1 96.06 211 VAL A N 1
ATOM 1528 C CA . VAL A 1 211 ? 11.781 3.625 6.465 1 96.06 211 VAL A CA 1
ATOM 1529 C C . VAL A 1 211 ? 12.5 4.52 7.469 1 96.06 211 VAL A C 1
ATOM 1531 O O . VAL A 1 211 ? 11.891 5.406 8.07 1 96.06 211 VAL A O 1
ATOM 1534 N N . ILE A 1 212 ? 13.812 4.336 7.602 1 93.81 212 ILE A N 1
ATOM 1535 C CA . ILE A 1 212 ? 14.609 5.125 8.531 1 93.81 212 ILE A CA 1
ATOM 1536 C C . ILE A 1 212 ? 14.672 6.574 8.062 1 93.81 212 ILE A C 1
ATOM 1538 O O . ILE A 1 212 ? 14.586 7.504 8.867 1 93.81 212 ILE A O 1
ATOM 1542 N N . ALA A 1 213 ? 14.812 6.785 6.762 1 94.31 213 ALA A N 1
ATOM 1543 C CA . ALA A 1 213 ? 14.844 8.141 6.215 1 94.31 213 ALA A CA 1
ATOM 1544 C C . ALA A 1 213 ? 13.531 8.875 6.492 1 94.31 213 ALA A C 1
ATOM 1546 O O . ALA A 1 213 ? 13.539 10.062 6.828 1 94.31 213 ALA A O 1
ATOM 1547 N N . ASP A 1 214 ? 12.359 8.195 6.367 1 96.44 214 ASP A N 1
ATOM 1548 C CA . ASP A 1 214 ? 11.062 8.789 6.645 1 96.44 214 ASP A CA 1
ATOM 1549 C C . ASP A 1 214 ? 10.938 9.18 8.117 1 96.44 214 ASP A C 1
ATOM 1551 O O . ASP A 1 214 ? 10.477 10.281 8.438 1 96.44 214 ASP A O 1
ATOM 1555 N N . TRP A 1 215 ? 11.328 8.305 8.992 1 94.94 215 TRP A N 1
ATOM 1556 C CA . TRP A 1 215 ? 11.352 8.578 10.422 1 94.94 215 TRP A CA 1
ATOM 1557 C C . TRP A 1 215 ? 12.195 9.812 10.734 1 94.94 215 TRP A C 1
ATOM 1559 O O . TRP A 1 215 ? 11.742 10.719 11.43 1 94.94 215 TRP A O 1
ATOM 1569 N N . ASN A 1 216 ? 13.43 9.844 10.18 1 93.19 216 ASN A N 1
ATOM 1570 C CA . ASN A 1 216 ? 14.352 10.953 10.43 1 93.19 216 ASN A CA 1
ATOM 1571 C C . ASN A 1 216 ? 13.758 12.289 9.977 1 93.19 216 ASN A C 1
ATOM 1573 O O . ASN A 1 216 ? 13.828 13.281 10.703 1 93.19 216 ASN A O 1
ATOM 1577 N N . ALA A 1 217 ? 13.156 12.281 8.836 1 93.94 217 ALA A N 1
ATOM 1578 C CA . ALA A 1 217 ? 12.578 13.516 8.305 1 93.94 217 ALA A CA 1
ATOM 1579 C C . ALA A 1 217 ? 11.484 14.047 9.219 1 93.94 217 ALA A C 1
ATOM 1581 O O . ALA A 1 217 ? 11.453 15.242 9.523 1 93.94 217 ALA A O 1
ATOM 1582 N N . LYS A 1 218 ? 10.578 13.242 9.695 1 96 218 LYS A N 1
ATOM 1583 C CA . LYS A 1 218 ? 9.469 13.656 10.547 1 96 218 LYS A CA 1
ATOM 1584 C C . LYS A 1 218 ? 9.969 14.125 11.914 1 96 218 LYS A C 1
ATOM 1586 O O . LYS A 1 218 ? 9.414 15.07 12.492 1 96 218 LYS A O 1
ATOM 1591 N N . THR A 1 219 ? 11.078 13.484 12.359 1 93.56 219 THR A N 1
ATOM 1592 C CA . THR A 1 219 ? 11.633 13.898 13.641 1 93.56 219 THR A CA 1
ATOM 1593 C C . THR A 1 219 ? 12.32 15.258 13.523 1 93.56 219 THR A C 1
ATOM 1595 O O . THR A 1 219 ? 12.312 16.047 14.469 1 93.56 219 THR A O 1
ATOM 1598 N N . TYR A 1 220 ? 12.922 15.609 12.391 1 91 220 TYR A N 1
ATOM 1599 C CA . TYR A 1 220 ? 13.492 16.938 12.18 1 91 220 TYR A CA 1
ATOM 1600 C C . TYR A 1 220 ? 12.406 18.016 12.234 1 91 220 TYR A C 1
ATOM 1602 O O . TYR A 1 220 ? 12.578 19.047 12.883 1 91 220 TYR A O 1
ATOM 1610 N N . THR A 1 221 ? 11.297 17.688 11.648 1 93.38 221 THR A N 1
ATOM 1611 C CA . THR A 1 221 ? 10.203 18.641 11.633 1 93.38 221 THR A CA 1
ATOM 1612 C C . THR A 1 221 ? 9.602 18.812 13.023 1 93.38 221 THR A C 1
ATOM 1614 O O . THR A 1 221 ? 9.383 19.938 13.484 1 93.38 221 THR A O 1
ATOM 1617 N N . LEU A 1 222 ? 9.352 17.734 13.711 1 94 222 LEU A N 1
ATOM 1618 C CA . LEU A 1 222 ? 8.828 17.797 15.07 1 94 222 LEU A CA 1
ATOM 1619 C C . LEU A 1 222 ? 9.789 18.531 15.992 1 94 222 LEU A C 1
ATOM 1621 O O . LEU A 1 222 ? 9.359 19.25 16.891 1 94 222 LEU A O 1
ATOM 1625 N N . GLY A 1 223 ? 11.094 18.266 15.812 1 90.5 223 GLY A N 1
ATOM 1626 C CA . GLY A 1 223 ? 12.086 18.984 16.594 1 90.5 223 GLY A CA 1
ATOM 1627 C C . GLY A 1 223 ? 12 20.5 16.422 1 90.5 223 GLY A C 1
ATOM 1628 O O . GLY A 1 223 ? 12.086 21.234 17.406 1 90.5 223 GLY A O 1
ATOM 1629 N N . TYR A 1 224 ? 11.797 20.938 15.203 1 90.94 224 TYR A N 1
ATOM 1630 C CA . TYR A 1 224 ? 11.641 22.359 14.93 1 90.94 224 TYR A CA 1
ATOM 1631 C C . TYR A 1 224 ? 10.391 22.906 15.609 1 90.94 224 TYR A C 1
ATOM 1633 O O . TYR A 1 224 ? 10.438 23.938 16.266 1 90.94 224 TYR A O 1
ATOM 1641 N N . LEU A 1 225 ? 9.211 22.219 15.516 1 92.56 225 LEU A N 1
ATOM 1642 C CA . LEU A 1 225 ? 7.949 22.688 16.078 1 92.56 225 LEU A CA 1
ATOM 1643 C C . LEU A 1 225 ? 8.031 22.766 17.609 1 92.56 225 LEU A C 1
ATOM 1645 O O . LEU A 1 225 ? 7.477 23.688 18.219 1 92.56 225 LEU A O 1
ATOM 1649 N N . HIS A 1 226 ? 8.766 21.891 18.141 1 90.75 226 HIS A N 1
ATOM 1650 C CA . HIS A 1 226 ? 8.906 21.844 19.594 1 90.75 226 HIS A CA 1
ATOM 1651 C C . HIS A 1 226 ? 9.789 22.984 20.094 1 90.75 226 HIS A C 1
ATOM 1653 O O . HIS A 1 226 ? 9.414 23.703 21.016 1 90.75 226 HIS A O 1
ATOM 1659 N N . THR A 1 227 ? 10.938 23.203 19.484 1 85.06 227 THR A N 1
ATOM 1660 C CA . THR A 1 227 ? 11.938 24.141 20 1 85.06 227 THR A CA 1
ATOM 1661 C C . THR A 1 227 ? 11.609 25.578 19.562 1 85.06 227 THR A C 1
ATOM 1663 O O . THR A 1 227 ? 11.836 26.531 20.312 1 85.06 227 THR A O 1
ATOM 1666 N N . GLU A 1 228 ? 10.969 25.703 18.344 1 80 228 GLU A N 1
ATOM 1667 C CA . GLU A 1 228 ? 10.812 27.031 17.766 1 80 228 GLU A CA 1
ATOM 1668 C C . GLU A 1 228 ? 9.367 27.516 17.906 1 80 228 GLU A C 1
ATOM 1670 O O . GLU A 1 228 ? 9.133 28.688 18.188 1 80 228 GLU A O 1
ATOM 1675 N N . SER A 1 229 ? 8.383 26.703 17.75 1 85.5 229 SER A N 1
ATOM 1676 C CA . SER A 1 229 ? 6.988 27.125 17.703 1 85.5 229 SER A CA 1
ATOM 1677 C C . SER A 1 229 ? 6.293 26.922 19.047 1 85.5 229 SER A C 1
ATOM 1679 O O . SER A 1 229 ? 5.117 27.266 19.203 1 85.5 229 SER A O 1
ATOM 1681 N N . GLY A 1 230 ? 6.934 26.328 20.047 1 83.62 230 GLY A N 1
ATOM 1682 C CA . GLY A 1 230 ? 6.395 26.203 21.391 1 83.62 230 GLY A CA 1
ATOM 1683 C C . GLY A 1 230 ? 5.477 25 21.562 1 83.62 230 GLY A C 1
ATOM 1684 O O . GLY A 1 230 ? 4.824 24.859 22.594 1 83.62 230 GLY A O 1
ATOM 1685 N N . LEU A 1 231 ? 5.441 24.156 20.547 1 90.56 231 LEU A N 1
ATOM 1686 C CA . LEU A 1 231 ? 4.645 22.938 20.656 1 90.56 231 LEU A CA 1
ATOM 1687 C C . LEU A 1 231 ? 5.18 22.047 21.766 1 90.56 231 LEU A C 1
ATOM 1689 O O . LEU A 1 231 ? 6.371 21.719 21.797 1 90.56 231 LEU A O 1
ATOM 1693 N N . ALA A 1 232 ? 4.297 21.703 22.672 1 87 232 ALA A N 1
ATOM 1694 C CA . ALA A 1 232 ? 4.699 20.781 23.734 1 87 232 ALA A CA 1
ATOM 1695 C C . ALA A 1 232 ? 4.629 19.328 23.25 1 87 232 ALA A C 1
ATOM 1697 O O . ALA A 1 232 ? 3.559 18.844 22.875 1 87 232 ALA A O 1
ATOM 1698 N N . LEU A 1 233 ? 5.805 18.734 23.188 1 90.69 233 LEU A N 1
ATOM 1699 C CA . LEU A 1 233 ? 5.883 17.312 22.906 1 90.69 233 LEU A CA 1
ATOM 1700 C C . LEU A 1 233 ? 6.074 16.5 24.188 1 90.69 233 LEU A C 1
ATOM 1702 O O . LEU A 1 233 ? 6.816 16.922 25.094 1 90.69 233 LEU A O 1
ATOM 1706 N N . THR A 1 234 ? 5.332 15.391 24.312 1 83.94 234 THR A N 1
ATOM 1707 C CA . THR A 1 234 ? 5.422 14.516 25.469 1 83.94 234 THR A CA 1
ATOM 1708 C C . THR A 1 234 ? 5.707 13.078 25.047 1 83.94 234 THR A C 1
ATOM 1710 O O . THR A 1 234 ? 4.785 12.312 24.766 1 83.94 234 THR A O 1
ATOM 1713 N N . PRO A 1 235 ? 6.957 12.711 25.109 1 80.94 235 PRO A N 1
ATOM 1714 C CA . PRO A 1 235 ? 7.27 11.305 24.844 1 80.94 235 PRO A CA 1
ATOM 1715 C C . PRO A 1 235 ? 6.742 10.359 25.906 1 80.94 235 PRO A C 1
ATOM 1717 O O . PRO A 1 235 ? 7.086 10.508 27.094 1 80.94 235 PRO A O 1
ATOM 1720 N N . ASP A 1 236 ? 5.914 9.516 25.469 1 74.31 236 ASP A N 1
ATOM 1721 C CA . ASP A 1 236 ? 5.297 8.523 26.359 1 74.31 236 ASP A CA 1
ATOM 1722 C C . ASP A 1 236 ? 4.617 9.203 27.547 1 74.31 236 ASP A C 1
ATOM 1724 O O . ASP A 1 236 ? 4.648 8.688 28.672 1 74.31 236 ASP A O 1
ATOM 1728 N N . GLY A 1 237 ? 4.121 10.422 27.297 1 72.5 237 GLY A N 1
ATOM 1729 C CA . GLY A 1 237 ? 3.396 11.141 28.328 1 72.5 237 GLY A CA 1
ATOM 1730 C C . GLY A 1 237 ? 4.301 11.953 29.234 1 72.5 237 GLY A C 1
ATOM 1731 O O . GLY A 1 237 ? 3.826 12.656 30.125 1 72.5 237 GLY A O 1
ATOM 1732 N N . PHE A 1 238 ? 5.59 11.836 28.953 1 72.31 238 PHE A N 1
ATOM 1733 C CA . PHE A 1 238 ? 6.52 12.594 29.781 1 72.31 238 PHE A CA 1
ATOM 1734 C C . PHE A 1 238 ? 6.875 13.922 29.125 1 72.31 238 PHE A C 1
ATOM 1736 O O . PHE A 1 238 ? 6.957 14.016 27.891 1 72.31 238 PHE A O 1
ATOM 1743 N N . SER A 1 239 ? 7.031 14.945 29.844 1 65.81 239 SER A N 1
ATOM 1744 C CA . SER A 1 239 ? 7.137 16.312 29.312 1 65.81 239 SER A CA 1
ATOM 1745 C C . SER A 1 239 ? 8.594 16.75 29.203 1 65.81 239 SER A C 1
ATOM 1747 O O . SER A 1 239 ? 8.891 17.797 28.609 1 65.81 239 SER A O 1
ATOM 1749 N N . HIS A 1 240 ? 9.609 15.914 29.594 1 69.31 240 HIS A N 1
ATOM 1750 C CA . HIS A 1 240 ? 10.969 16.453 29.625 1 69.31 240 HIS A CA 1
ATOM 1751 C C . HIS A 1 240 ? 11.82 15.828 28.516 1 69.31 240 HIS A C 1
ATOM 1753 O O . HIS A 1 240 ? 12.414 14.758 28.703 1 69.31 240 HIS A O 1
ATOM 1759 N N . ILE A 1 241 ? 11.812 16.547 27.406 1 74.06 241 ILE A N 1
ATOM 1760 C CA . ILE A 1 241 ? 12.68 16.172 26.297 1 74.06 241 ILE A CA 1
ATOM 1761 C C . ILE A 1 241 ? 14.102 16.688 26.547 1 74.06 241 ILE A C 1
ATOM 1763 O O . ILE A 1 241 ? 14.297 17.875 26.828 1 74.06 241 ILE A O 1
ATOM 1767 N N . THR A 1 242 ? 15.078 15.828 26.547 1 66.88 242 THR A N 1
ATOM 1768 C CA . THR A 1 242 ? 16.453 16.219 26.812 1 66.88 242 THR A CA 1
ATOM 1769 C C . THR A 1 242 ? 17.172 16.625 25.531 1 66.88 242 THR A C 1
ATOM 1771 O O . THR A 1 242 ? 17.75 17.719 25.453 1 66.88 242 THR A O 1
ATOM 1774 N N . GLU A 1 243 ? 17.172 15.688 24.562 1 76.81 243 GLU A N 1
ATOM 1775 C CA . GLU A 1 243 ? 17.891 15.984 23.312 1 76.81 243 GLU A CA 1
ATOM 1776 C C . GLU A 1 243 ? 17.469 15.047 22.188 1 76.81 243 GLU A C 1
ATOM 1778 O O . GLU A 1 243 ? 16.844 14.016 22.438 1 76.81 243 GLU A O 1
ATOM 1783 N N . TRP A 1 244 ? 17.734 15.609 20.984 1 84.38 244 TRP A N 1
ATOM 1784 C CA . TRP A 1 244 ? 17.719 14.742 19.812 1 84.38 244 TRP A CA 1
ATOM 1785 C C . TRP A 1 244 ? 19.109 14.18 19.531 1 84.38 244 TRP A C 1
ATOM 1787 O O . TRP A 1 244 ? 20.094 14.922 19.516 1 84.38 244 TRP A O 1
ATOM 1797 N N . ASP A 1 245 ? 19.172 12.805 19.422 1 83.62 245 ASP A N 1
ATOM 1798 C CA . ASP A 1 245 ? 20.453 12.133 19.203 1 83.62 245 ASP A CA 1
ATOM 1799 C C . ASP A 1 245 ? 20.406 11.266 17.953 1 83.62 245 ASP A C 1
ATOM 1801 O O . ASP A 1 245 ? 19.328 10.945 17.453 1 83.62 245 ASP A O 1
ATOM 1805 N N . ASN A 1 246 ? 21.641 11.094 17.391 1 85.44 246 ASN A N 1
ATOM 1806 C CA . ASN A 1 246 ? 21.797 10.211 16.234 1 85.44 246 ASN A CA 1
ATOM 1807 C C . ASN A 1 246 ? 22.391 8.867 16.641 1 85.44 246 ASN A C 1
ATOM 1809 O O . ASN A 1 246 ? 23.406 8.82 17.344 1 85.44 246 ASN A O 1
ATOM 1813 N N . LYS A 1 247 ? 21.719 7.824 16.234 1 85.38 247 LYS A N 1
ATOM 1814 C CA . LYS A 1 247 ? 22.188 6.461 16.484 1 85.38 247 LYS A CA 1
ATOM 1815 C C . LYS A 1 247 ? 22.484 5.738 15.18 1 85.38 247 LYS A C 1
ATOM 1817 O O . LYS A 1 247 ? 22 6.133 14.117 1 85.38 247 LYS A O 1
ATOM 1822 N N . THR A 1 248 ? 23.344 4.738 15.391 1 87.31 248 THR A N 1
ATOM 1823 C CA . THR A 1 248 ? 23.688 3.916 14.242 1 87.31 248 THR A CA 1
ATOM 1824 C C . THR A 1 248 ? 22.797 2.682 14.172 1 87.31 248 THR A C 1
ATOM 1826 O O . THR A 1 248 ? 22.656 1.953 15.164 1 87.31 248 THR A O 1
ATOM 1829 N N . TYR A 1 249 ? 22.172 2.434 12.992 1 88.81 249 TYR A N 1
ATOM 1830 C CA . TYR A 1 249 ? 21.312 1.274 12.75 1 88.81 249 TYR A CA 1
ATOM 1831 C C . TYR A 1 249 ? 21.938 0.351 11.711 1 88.81 249 TYR A C 1
ATOM 1833 O O . TYR A 1 249 ? 22.344 0.8 10.633 1 88.81 249 TYR A O 1
ATOM 1841 N N . THR A 1 250 ? 22.078 -0.948 12.109 1 90.19 250 THR A N 1
ATOM 1842 C CA . THR A 1 250 ? 22.609 -1.94 11.18 1 90.19 250 THR A CA 1
ATOM 1843 C C . THR A 1 250 ? 21.484 -2.551 10.344 1 90.19 250 THR A C 1
ATOM 1845 O O . THR A 1 250 ? 20.484 -3.018 10.883 1 90.19 250 THR A O 1
ATOM 1848 N N . LEU A 1 251 ? 21.703 -2.578 9.031 1 92.75 251 LEU A N 1
ATOM 1849 C CA . LEU A 1 251 ? 20.688 -3.066 8.086 1 92.75 251 LEU A CA 1
ATOM 1850 C C . LEU A 1 251 ? 20.906 -4.543 7.777 1 92.75 251 LEU A C 1
ATOM 1852 O O . LEU A 1 251 ? 21.906 -5.137 8.219 1 92.75 251 LEU A O 1
ATOM 1856 N N . SER A 1 252 ? 20.031 -5.184 7.062 1 90.75 252 SER A N 1
ATOM 1857 C CA . SER A 1 252 ? 20.016 -6.617 6.797 1 90.75 252 SER A CA 1
ATOM 1858 C C . SER A 1 252 ? 21.266 -7.039 6.02 1 90.75 252 SER A C 1
ATOM 1860 O O . SER A 1 252 ? 21.734 -8.172 6.164 1 90.75 252 SER A O 1
ATOM 1862 N N . ASP A 1 253 ? 21.828 -6.16 5.188 1 92.31 253 ASP A N 1
ATOM 1863 C CA . ASP A 1 253 ? 23 -6.504 4.398 1 92.31 253 ASP A CA 1
ATOM 1864 C C . ASP A 1 253 ? 24.297 -6.199 5.16 1 92.31 253 ASP A C 1
ATOM 1866 O O . ASP A 1 253 ? 25.391 -6.336 4.617 1 92.31 253 ASP A O 1
ATOM 1870 N N . GLY A 1 254 ? 24.141 -5.672 6.383 1 90.19 254 GLY A N 1
ATOM 1871 C CA . GLY A 1 254 ? 25.297 -5.367 7.211 1 90.19 254 GLY A CA 1
ATOM 1872 C C . GLY A 1 254 ? 25.703 -3.908 7.148 1 90.19 254 GLY A C 1
ATOM 1873 O O . GLY A 1 254 ? 26.484 -3.441 7.98 1 90.19 254 GLY A O 1
ATOM 1874 N N . SER A 1 255 ? 25.172 -3.184 6.23 1 92.44 255 SER A N 1
ATOM 1875 C CA . SER A 1 255 ? 25.453 -1.755 6.18 1 92.44 255 SER A CA 1
ATOM 1876 C C . SER A 1 255 ? 24.766 -1.011 7.32 1 92.44 255 SER A C 1
ATOM 1878 O O . SER A 1 255 ? 23.984 -1.601 8.07 1 9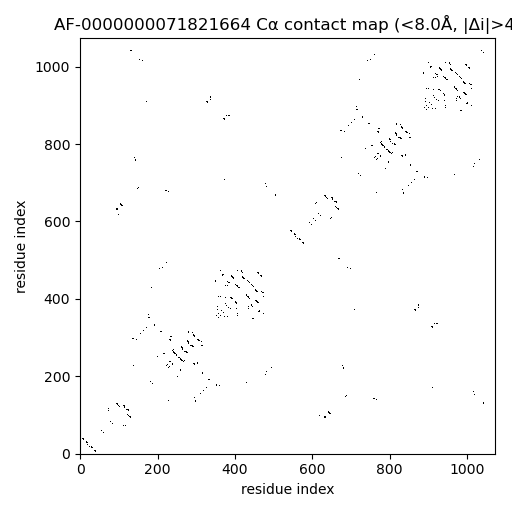2.44 255 SER A O 1
ATOM 1880 N N . THR A 1 256 ? 25.219 0.236 7.457 1 91.44 256 THR A N 1
ATOM 1881 C CA . THR A 1 256 ? 24.672 1.009 8.57 1 91.44 256 THR A CA 1
ATOM 1882 C C . THR A 1 256 ? 24.016 2.289 8.07 1 91.44 256 THR A C 1
ATOM 1884 O O . THR A 1 256 ? 24.312 2.758 6.965 1 91.44 256 THR A O 1
ATOM 1887 N N . GLN A 1 257 ? 23.094 2.797 8.898 1 90.62 257 GLN A N 1
ATOM 1888 C CA . GLN A 1 257 ? 22.406 4.066 8.641 1 90.62 257 GLN A CA 1
ATOM 1889 C C . GLN A 1 257 ? 22.172 4.828 9.938 1 90.62 257 GLN A C 1
ATOM 1891 O O . GLN A 1 257 ? 21.969 4.223 10.992 1 90.62 257 GLN A O 1
ATOM 1896 N N . THR A 1 258 ? 22.172 6.164 9.766 1 89.75 258 THR A N 1
ATOM 1897 C CA . THR A 1 258 ? 21.938 7.02 10.922 1 89.75 258 THR A CA 1
ATOM 1898 C C . THR A 1 258 ? 20.438 7.074 11.25 1 89.75 258 THR A C 1
ATOM 1900 O O . THR A 1 258 ? 19.609 7.281 10.359 1 89.75 258 THR A O 1
ATOM 1903 N N . LEU A 1 259 ? 20.047 6.828 12.453 1 91.06 259 LEU A N 1
ATOM 1904 C CA . LEU A 1 259 ? 18.703 6.891 12.992 1 91.06 259 LEU A CA 1
ATOM 1905 C C . LEU A 1 259 ? 18.594 7.949 14.086 1 91.06 259 LEU A C 1
ATOM 1907 O O . LEU A 1 259 ? 19.375 7.938 15.039 1 91.06 259 LEU A O 1
ATOM 1911 N N . ARG A 1 260 ? 17.609 8.859 13.93 1 90.25 260 ARG A N 1
ATOM 1912 C CA . ARG A 1 260 ? 17.406 9.914 14.922 1 90.25 260 ARG A CA 1
ATOM 1913 C C . ARG A 1 260 ? 16.562 9.414 16.078 1 90.25 260 ARG A C 1
ATOM 1915 O O . ARG A 1 260 ? 15.555 8.734 15.867 1 90.25 260 ARG A O 1
ATOM 1922 N N . ALA A 1 261 ? 16.953 9.742 17.297 1 87.19 261 ALA A N 1
ATOM 1923 C CA . ALA A 1 261 ? 16.281 9.32 18.531 1 87.19 261 ALA A CA 1
ATOM 1924 C C . ALA A 1 261 ? 15.984 10.516 19.422 1 87.19 261 ALA A C 1
ATOM 1926 O O . ALA A 1 261 ? 16.703 11.523 19.391 1 87.19 261 ALA A O 1
ATOM 1927 N N . MET A 1 262 ? 14.859 10.359 20.094 1 86.81 262 MET A N 1
ATOM 1928 C CA . MET A 1 262 ? 14.5 11.375 21.078 1 86.81 262 MET A CA 1
ATOM 1929 C C . MET A 1 262 ? 14.773 10.883 22.5 1 86.81 262 MET A C 1
ATOM 1931 O O . MET A 1 262 ? 14.125 9.945 22.969 1 86.81 262 MET A O 1
ATOM 1935 N N . ASP A 1 263 ? 15.664 11.57 23.188 1 82.25 263 ASP A N 1
ATOM 1936 C CA . ASP A 1 263 ? 15.977 11.25 24.578 1 82.25 263 ASP A CA 1
ATOM 1937 C C . ASP A 1 263 ? 15.117 12.07 25.531 1 82.25 263 ASP A C 1
ATOM 1939 O O . ASP A 1 263 ? 14.906 13.266 25.312 1 82.25 263 ASP A O 1
ATOM 1943 N N . TYR A 1 264 ? 14.477 11.289 26.438 1 80.88 264 TYR A N 1
ATOM 1944 C CA . TYR A 1 264 ? 13.656 12 27.406 1 80.88 264 TYR A CA 1
ATOM 1945 C C . TYR A 1 264 ? 13.867 11.43 28.812 1 80.88 264 TYR A C 1
ATOM 1947 O O . TYR A 1 264 ? 14.406 10.336 28.969 1 80.88 264 TYR A O 1
ATOM 1955 N N . SER A 1 265 ? 13.586 12.305 29.859 1 76 265 SER A N 1
ATOM 1956 C CA . SER A 1 265 ? 13.695 11.898 31.266 1 76 265 SER A CA 1
ATOM 1957 C C . SER A 1 265 ? 12.328 11.594 31.859 1 76 265 SER A C 1
ATOM 1959 O O . SER A 1 265 ? 11.359 12.32 31.609 1 76 265 SER A O 1
ATOM 1961 N N . THR A 1 266 ? 12.156 10.508 32.469 1 71.38 266 THR A N 1
ATOM 1962 C CA . THR A 1 266 ? 10.906 10.133 33.125 1 71.38 266 THR A CA 1
ATOM 1963 C C . THR A 1 266 ? 10.789 10.805 34.5 1 71.38 266 THR A C 1
ATOM 1965 O O . THR A 1 266 ? 9.695 10.914 35.031 1 71.38 266 THR A O 1
ATOM 1968 N N . ASN A 1 267 ? 11.812 11.102 35.156 1 62.5 267 ASN A N 1
ATOM 1969 C CA . ASN A 1 267 ? 11.773 11.609 36.531 1 62.5 267 ASN A CA 1
ATOM 1970 C C . ASN A 1 267 ? 11.984 13.117 36.562 1 62.5 267 ASN A C 1
ATOM 1972 O O . ASN A 1 267 ? 12.055 13.711 37.656 1 62.5 267 ASN A O 1
ATOM 1976 N N . GLY A 1 268 ? 11.734 13.938 35.469 1 56.72 268 GLY A N 1
ATOM 1977 C CA . GLY A 1 268 ? 11.883 15.383 35.5 1 56.72 268 GLY A CA 1
ATOM 1978 C C . GLY A 1 268 ? 13.32 15.828 35.719 1 56.72 268 GLY A C 1
ATOM 1979 O O . GLY A 1 268 ? 13.609 17.031 35.656 1 56.72 268 GLY A O 1
ATOM 1980 N N . ASP A 1 269 ? 14.125 15.141 36.438 1 48.84 269 ASP A N 1
ATOM 1981 C CA . ASP A 1 269 ? 15.484 15.555 36.781 1 48.84 269 ASP A CA 1
ATOM 1982 C C . ASP A 1 269 ? 16.391 15.461 35.531 1 48.84 269 ASP A C 1
ATOM 1984 O O . ASP A 1 269 ? 16.562 14.383 34.969 1 48.84 269 ASP A O 1
ATOM 1988 N N . TYR A 1 270 ? 16.594 16.516 34.969 1 50.22 270 TYR A N 1
ATOM 1989 C CA . TYR A 1 270 ? 17.391 16.719 33.781 1 50.22 270 TYR A CA 1
ATOM 1990 C C . TYR A 1 270 ? 18.734 16.016 33.906 1 50.22 270 TYR A C 1
ATOM 1992 O O . TYR A 1 270 ? 19.391 15.734 32.875 1 50.22 270 TYR A O 1
ATOM 2000 N N . HIS A 1 271 ? 19.219 16 35.188 1 45.22 271 HIS A N 1
ATOM 2001 C CA . HIS A 1 271 ? 20.609 15.617 35.375 1 45.22 271 HIS A CA 1
ATOM 2002 C C . HIS A 1 271 ? 20.766 14.102 35.375 1 45.22 271 HIS A C 1
ATOM 2004 O O . HIS A 1 271 ? 21.891 13.586 35.406 1 45.22 271 HIS A O 1
ATOM 2010 N N . VAL A 1 272 ? 19.672 13.43 35.781 1 45.78 272 VAL A N 1
ATOM 2011 C CA . VAL A 1 272 ? 19.938 12.016 36 1 45.78 272 VAL A CA 1
ATOM 2012 C C . VAL A 1 272 ? 19.781 11.25 34.688 1 45.78 272 VAL A C 1
ATOM 2014 O O . VAL A 1 272 ? 18.828 11.492 33.938 1 45.78 272 VAL A O 1
ATOM 2017 N N . ALA A 1 273 ? 20.641 10.453 34.375 1 45.94 273 ALA A N 1
ATOM 2018 C CA . ALA A 1 273 ? 21.047 9.711 33.188 1 45.94 273 ALA A CA 1
ATOM 2019 C C . ALA A 1 273 ? 19.906 8.852 32.656 1 45.94 273 ALA A C 1
ATOM 2021 O O . ALA A 1 273 ? 20.031 8.195 31.625 1 45.94 273 ALA A O 1
ATOM 2022 N N . PRO A 1 274 ? 19.078 8.031 33.562 1 51.47 274 PRO A N 1
ATOM 2023 C CA . PRO A 1 274 ? 18.578 7.023 32.625 1 51.47 274 PRO A CA 1
ATOM 2024 C C . PRO A 1 274 ? 17.75 7.625 31.5 1 51.47 274 PRO A C 1
ATOM 2026 O O . PRO A 1 274 ? 16.641 8.117 31.75 1 51.47 274 PRO A O 1
ATOM 2029 N N . GLU A 1 275 ? 18.344 8.086 30.516 1 60.41 275 GLU A N 1
ATOM 2030 C CA . GLU A 1 275 ? 17.75 8.633 29.297 1 60.41 275 GLU A CA 1
ATOM 2031 C C . GLU A 1 275 ? 17.047 7.547 28.5 1 60.41 275 GLU A C 1
ATOM 2033 O O . GLU A 1 275 ? 17.578 6.449 28.328 1 60.41 275 GLU A O 1
ATOM 2038 N N . THR A 1 276 ? 15.695 7.629 28.656 1 70.44 276 THR A N 1
ATOM 2039 C CA . THR A 1 276 ? 14.906 6.816 27.734 1 70.44 276 THR A CA 1
ATOM 2040 C C . THR A 1 276 ? 14.883 7.445 26.344 1 70.44 276 THR A C 1
ATOM 2042 O O . THR A 1 276 ? 15.117 8.648 26.188 1 70.44 276 THR A O 1
ATOM 2045 N N . THR A 1 277 ? 14.898 6.508 25.453 1 78.69 277 THR A N 1
ATOM 2046 C CA . THR A 1 277 ? 14.969 6.969 24.078 1 78.69 277 THR A CA 1
ATOM 2047 C C . THR A 1 277 ? 13.797 6.434 23.266 1 78.69 277 THR A C 1
ATOM 2049 O O . THR A 1 277 ? 13.398 5.277 23.422 1 78.69 277 THR A O 1
ATOM 2052 N N . ILE A 1 278 ? 13.172 7.375 22.5 1 76.5 278 ILE A N 1
ATOM 2053 C CA . ILE A 1 278 ? 12.172 6.949 21.531 1 76.5 278 ILE A CA 1
ATOM 2054 C C . ILE A 1 278 ? 12.805 6.809 20.156 1 76.5 278 ILE A C 1
ATOM 2056 O O . ILE A 1 278 ? 13.344 7.777 19.609 1 76.5 278 ILE A O 1
ATOM 2060 N N . MET A 1 279 ? 12.875 5.574 19.734 1 78.06 279 MET A N 1
ATOM 2061 C CA . MET A 1 279 ? 13.297 5.246 18.375 1 78.06 279 MET A CA 1
ATOM 2062 C C . MET A 1 279 ? 12.781 3.875 17.953 1 78.06 279 MET A C 1
ATOM 2064 O O . MET A 1 279 ? 12.445 3.047 18.797 1 78.06 279 MET A O 1
ATOM 2068 N N . PRO A 1 280 ? 12.672 3.787 16.562 1 82.38 280 PRO A N 1
ATOM 2069 C CA . PRO A 1 280 ? 12.266 2.445 16.141 1 82.38 280 PRO A CA 1
ATOM 2070 C C . PRO A 1 280 ? 13.336 1.393 16.406 1 82.38 280 PRO A C 1
ATOM 2072 O O . PRO A 1 280 ? 14.508 1.601 16.078 1 82.38 280 PRO A O 1
ATOM 2075 N N . ARG A 1 281 ? 12.969 0.364 17.312 1 71.88 281 ARG A N 1
ATOM 2076 C CA . ARG A 1 281 ? 13.922 -0.684 17.656 1 71.88 281 ARG A CA 1
ATOM 2077 C C . ARG A 1 281 ? 13.812 -1.863 16.703 1 71.88 281 ARG A C 1
ATOM 2079 O O . ARG A 1 281 ? 12.766 -2.076 16.078 1 71.88 281 ARG A O 1
ATOM 2086 N N . SER A 1 282 ? 14.984 -2.271 16.219 1 64.62 282 SER A N 1
ATOM 2087 C CA . SER A 1 282 ? 14.969 -3.52 15.453 1 64.62 282 SER A CA 1
ATOM 2088 C C . SER A 1 282 ? 15.422 -4.695 16.312 1 64.62 282 SER A C 1
ATOM 2090 O O . SER A 1 282 ? 16.172 -4.512 17.266 1 64.62 282 SER A O 1
ATOM 2092 N N . THR A 1 283 ? 14.656 -5.723 16.312 1 59.16 283 THR A N 1
ATOM 2093 C CA . THR A 1 283 ? 15.086 -6.961 16.953 1 59.16 283 THR A CA 1
ATOM 2094 C C . THR A 1 283 ? 16.578 -7.172 16.766 1 59.16 283 THR A C 1
ATOM 2096 O O . THR A 1 283 ? 17.219 -7.863 17.562 1 59.16 283 THR A O 1
ATOM 2099 N N . ALA A 1 284 ? 16.969 -6.504 15.648 1 54.88 284 ALA A N 1
ATOM 2100 C CA . ALA A 1 284 ? 18.391 -6.699 15.398 1 54.88 284 ALA A CA 1
ATOM 2101 C C . ALA A 1 284 ? 19.234 -5.914 16.406 1 54.88 284 ALA A C 1
ATOM 2103 O O . ALA A 1 284 ? 20.422 -6.211 16.594 1 54.88 284 ALA A O 1
ATOM 2104 N N . ASP A 1 285 ? 18.609 -4.898 16.875 1 56.31 285 ASP A N 1
ATOM 2105 C CA . ASP A 1 285 ? 19.375 -4.152 17.859 1 56.31 285 ASP A CA 1
ATOM 2106 C C . ASP A 1 285 ? 18.719 -4.242 19.234 1 56.31 285 ASP A C 1
ATOM 2108 O O . ASP A 1 285 ? 17.781 -3.496 19.531 1 56.31 285 ASP A O 1
ATOM 2112 N N . PRO A 1 286 ? 18.953 -5.281 20 1 51.72 286 PRO A N 1
ATOM 2113 C CA . PRO A 1 286 ? 18.344 -5.516 21.312 1 51.72 286 PRO A CA 1
ATOM 2114 C C . PRO A 1 286 ? 18.516 -4.34 22.266 1 51.72 286 PRO A C 1
ATOM 2116 O O . PRO A 1 286 ? 17.906 -4.305 23.344 1 51.72 286 PRO A O 1
ATOM 2119 N N . GLY A 1 287 ? 19.359 -3.482 22.062 1 49.03 287 GLY A N 1
ATOM 2120 C CA . GLY A 1 287 ? 19.641 -2.512 23.109 1 49.03 287 GLY A CA 1
ATOM 2121 C C . GLY A 1 287 ? 18.562 -1.444 23.234 1 49.03 287 GLY A C 1
ATOM 2122 O O . GLY A 1 287 ? 18.625 -0.598 24.125 1 49.03 287 GLY A O 1
ATOM 2123 N N . ILE A 1 288 ? 17.812 -1.397 22.25 1 52.22 288 ILE A N 1
ATOM 2124 C CA . ILE A 1 288 ? 16.906 -0.261 22.391 1 52.22 288 ILE A CA 1
ATOM 2125 C C . ILE A 1 288 ? 15.609 -0.714 23.047 1 52.22 288 ILE A C 1
ATOM 2127 O O . ILE A 1 288 ? 14.898 -1.562 22.516 1 52.22 288 ILE A O 1
ATOM 2131 N N . THR A 1 289 ? 15.422 -0.484 24.359 1 48.94 289 THR A N 1
ATOM 2132 C CA . THR A 1 289 ? 14.352 -0.999 25.203 1 48.94 289 THR A CA 1
ATOM 2133 C C . THR A 1 289 ? 13.031 -0.294 24.906 1 48.94 289 THR A C 1
ATOM 2135 O O . THR A 1 289 ? 11.961 -0.821 25.203 1 48.94 289 THR A O 1
ATOM 2138 N N . THR A 1 290 ? 12.984 0.99 24.844 1 52.88 290 THR A N 1
ATOM 2139 C CA . THR A 1 290 ? 11.641 1.546 24.969 1 52.88 290 THR A CA 1
ATOM 2140 C C . THR A 1 290 ? 11.133 2.047 23.625 1 52.88 290 THR A C 1
ATOM 2142 O O . THR A 1 290 ? 11.836 2.773 22.922 1 52.88 290 THR A O 1
ATOM 2145 N N . MET A 1 291 ? 10.156 1.196 23.109 1 61 291 MET A N 1
ATOM 2146 C CA . MET A 1 291 ? 9.469 1.698 21.922 1 61 291 MET A CA 1
ATOM 2147 C C . MET A 1 291 ? 8.25 2.531 22.312 1 61 291 MET A C 1
ATOM 2149 O O . MET A 1 291 ? 7.387 2.064 23.062 1 61 291 MET A O 1
ATOM 2153 N N . GLY A 1 292 ? 8.391 3.947 22.391 1 78.12 292 GLY A N 1
ATOM 2154 C CA . GLY A 1 292 ? 7.277 4.82 22.719 1 78.12 292 GLY A CA 1
ATOM 2155 C C . GLY A 1 292 ? 6.816 5.664 21.547 1 78.12 292 GLY A C 1
ATOM 2156 O O . GLY A 1 292 ? 7.027 5.293 20.391 1 78.12 292 GLY A O 1
ATOM 2157 N N . SER A 1 293 ? 5.863 6.488 21.875 1 87.12 293 SER A N 1
ATOM 2158 C CA . SER A 1 293 ? 5.297 7.418 20.906 1 87.12 293 SER A CA 1
ATOM 2159 C C . SER A 1 293 ? 5.531 8.867 21.312 1 87.12 293 SER A C 1
ATOM 2161 O O . SER A 1 293 ? 5.656 9.164 22.516 1 87.12 293 SER A O 1
ATOM 2163 N N . ILE A 1 294 ? 5.785 9.625 20.281 1 91.62 294 ILE A N 1
ATOM 2164 C CA . ILE A 1 294 ? 5.824 11.07 20.5 1 91.62 294 ILE A CA 1
ATOM 2165 C C . ILE A 1 294 ? 4.406 11.641 20.438 1 91.62 294 ILE A C 1
ATOM 2167 O O . ILE A 1 294 ? 3.672 11.391 19.484 1 91.62 294 ILE A O 1
ATOM 2171 N N . GLN A 1 295 ? 4.016 12.336 21.516 1 92.31 295 GLN A N 1
ATOM 2172 C CA . GLN A 1 295 ? 2.701 12.969 21.578 1 92.31 295 GLN A CA 1
ATOM 2173 C C . GLN A 1 295 ? 2.818 14.484 21.547 1 92.31 295 GLN A C 1
ATOM 2175 O O . GLN A 1 295 ? 3.844 15.047 21.953 1 92.31 295 GLN A O 1
ATOM 2180 N N . ALA A 1 296 ? 1.801 15.133 21 1 92.81 296 ALA A N 1
ATOM 2181 C CA . ALA A 1 296 ? 1.701 16.594 20.984 1 92.81 296 ALA A CA 1
ATOM 2182 C C . ALA A 1 296 ? 0.537 17.062 21.844 1 92.81 296 ALA A C 1
ATOM 2184 O O . ALA A 1 296 ? -0.538 16.453 21.844 1 92.81 296 ALA A O 1
ATOM 2185 N N . GLU A 1 297 ? 0.71 18.125 22.562 1 89.44 297 GLU A N 1
ATOM 2186 C CA . GLU A 1 297 ? -0.312 18.688 23.438 1 89.44 297 GLU A CA 1
ATOM 2187 C C . GLU A 1 297 ? -1.211 19.656 22.672 1 89.44 297 GLU A C 1
ATOM 2189 O O . GLU A 1 297 ? -0.724 20.516 21.938 1 89.44 297 GLU A O 1
ATOM 2194 N N . ASP A 1 298 ? -2.488 19.516 22.891 1 88.38 298 ASP A N 1
ATOM 2195 C CA . ASP A 1 298 ? -3.471 20.469 22.391 1 88.38 298 ASP A CA 1
ATOM 2196 C C . ASP A 1 298 ? -3.48 21.75 23.219 1 88.38 298 ASP A C 1
ATOM 2198 O O . ASP A 1 298 ? -3.713 21.719 24.422 1 88.38 298 ASP A O 1
ATOM 2202 N N . PRO A 1 299 ? -3.285 22.797 22.531 1 85.12 299 PRO A N 1
ATOM 2203 C CA . PRO A 1 299 ? -3.229 24.047 23.297 1 85.12 299 PRO A CA 1
ATOM 2204 C C . PRO A 1 299 ? -4.582 24.438 23.875 1 85.12 299 PRO A C 1
ATOM 2206 O O . PRO A 1 299 ? -4.645 25.266 24.797 1 85.12 299 PRO A O 1
ATOM 2209 N N . SER A 1 300 ? -5.652 23.828 23.438 1 79.62 300 SER A N 1
ATOM 2210 C CA . SER A 1 300 ? -6.984 24.188 23.906 1 79.62 300 SER A CA 1
ATOM 2211 C C . SER A 1 300 ? -7.242 23.625 25.312 1 79.62 300 SER A C 1
ATOM 2213 O O . SER A 1 300 ? -7.801 24.312 26.156 1 79.62 300 SER A O 1
ATOM 2215 N N . ASP A 1 301 ? -6.82 22.344 25.641 1 78.88 301 ASP A N 1
ATOM 2216 C CA . ASP A 1 301 ? -7.219 21.719 26.906 1 78.88 301 ASP A CA 1
ATOM 2217 C C . ASP A 1 301 ? -6.062 20.938 27.516 1 78.88 301 ASP A C 1
ATOM 2219 O O . ASP A 1 301 ? -6.219 20.312 28.562 1 78.88 301 ASP A O 1
ATOM 2223 N N . GLY A 1 302 ? -5 20.922 26.844 1 82.12 302 GLY A N 1
ATOM 2224 C CA . GLY A 1 302 ? -3.848 20.234 27.406 1 82.12 302 GLY A CA 1
ATOM 2225 C C . GLY A 1 302 ? -3.854 18.75 27.156 1 82.12 302 GLY A C 1
ATOM 2226 O O . GLY A 1 302 ? -2.934 18.031 27.578 1 82.12 302 GLY A O 1
ATOM 2227 N N . SER A 1 303 ? -4.805 18.25 26.438 1 86.69 303 SER A N 1
ATOM 2228 C CA . SER A 1 303 ? -4.824 16.828 26.094 1 86.69 303 SER A CA 1
ATOM 2229 C C . SER A 1 303 ? -3.717 16.484 25.094 1 86.69 303 SER A C 1
ATOM 2231 O O . SER A 1 303 ? -3.18 17.375 24.438 1 86.69 303 SER A O 1
ATOM 2233 N N . THR A 1 304 ? -3.285 15.258 25.125 1 90.19 304 THR A N 1
ATOM 2234 C CA . THR A 1 304 ? -2.188 14.852 24.25 1 90.19 304 THR A CA 1
ATOM 2235 C C . THR A 1 304 ? -2.688 13.906 23.172 1 90.19 304 THR A C 1
ATOM 2237 O O . THR A 1 304 ? -3.662 13.18 23.359 1 90.19 304 THR A O 1
ATOM 2240 N N . THR A 1 305 ? -2.104 13.984 21.969 1 90.62 305 THR A N 1
ATOM 2241 C CA . THR A 1 305 ? -2.389 13.125 20.828 1 90.62 305 THR A CA 1
ATOM 2242 C C . THR A 1 305 ? -1.106 12.5 20.281 1 90.62 305 THR A C 1
ATOM 2244 O O . THR A 1 305 ? -0.076 13.172 20.188 1 90.62 305 THR A O 1
ATOM 2247 N N . HIS A 1 306 ? -1.178 11.219 19.953 1 92 306 HIS A N 1
ATOM 2248 C CA . HIS A 1 306 ? -0.041 10.547 19.344 1 92 306 HIS A CA 1
ATOM 2249 C C . HIS A 1 306 ? 0.234 11.109 17.953 1 92 306 HIS A C 1
ATOM 2251 O O . HIS A 1 306 ? -0.664 11.148 17.109 1 92 306 HIS A O 1
ATOM 2257 N N . VAL A 1 307 ? 1.524 11.516 17.719 1 94.62 307 VAL A N 1
ATOM 2258 C CA . VAL A 1 307 ? 1.827 12.141 16.438 1 94.62 307 VAL A CA 1
ATOM 2259 C C . VAL A 1 307 ? 2.873 11.312 15.688 1 94.62 307 VAL A C 1
ATOM 2261 O O . VAL A 1 307 ? 2.953 11.359 14.461 1 94.62 307 VAL A O 1
ATOM 2264 N N . LEU A 1 308 ? 3.688 10.57 16.344 1 95.25 308 LEU A N 1
ATOM 2265 C CA . LEU A 1 308 ? 4.688 9.711 15.719 1 95.25 308 LEU A CA 1
ATOM 2266 C C . LEU A 1 308 ? 4.934 8.461 16.562 1 95.25 308 LEU A C 1
ATOM 2268 O O . LEU A 1 308 ? 5.445 8.555 17.672 1 95.25 308 LEU A O 1
ATOM 2272 N N . SER A 1 309 ? 4.676 7.355 16.062 1 92.5 309 SER A N 1
ATOM 2273 C CA . SER A 1 309 ? 4.77 6.082 16.766 1 92.5 309 SER A CA 1
ATOM 2274 C C . SER A 1 309 ? 6.047 5.336 16.391 1 92.5 309 SER A C 1
ATOM 2276 O O . SER A 1 309 ? 6.176 4.824 15.281 1 92.5 309 SER A O 1
ATOM 2278 N N . ALA A 1 310 ? 6.898 5.195 17.328 1 91.25 310 ALA A N 1
ATOM 2279 C CA . ALA A 1 310 ? 8.109 4.402 17.109 1 91.25 310 ALA A CA 1
ATOM 2280 C C . ALA A 1 310 ? 7.773 2.92 16.969 1 91.25 310 ALA A C 1
ATOM 2282 O O . ALA A 1 310 ? 8.469 2.18 16.281 1 91.25 310 ALA A O 1
ATOM 2283 N N . VAL A 1 311 ? 6.684 2.504 17.578 1 90.12 311 VAL A N 1
ATOM 2284 C CA . VAL A 1 311 ? 6.25 1.11 17.547 1 90.12 311 VAL A CA 1
ATOM 2285 C C . VAL A 1 311 ? 5.859 0.727 16.125 1 90.12 311 VAL A C 1
ATOM 2287 O O . VAL A 1 311 ? 6.25 -0.333 15.633 1 90.12 311 VAL A O 1
ATOM 2290 N N . ALA A 1 312 ? 5.121 1.577 15.469 1 92.75 312 ALA A N 1
ATOM 2291 C CA . ALA A 1 312 ? 4.688 1.292 14.109 1 92.75 312 ALA A CA 1
ATOM 2292 C C . ALA A 1 312 ? 5.887 1.137 13.172 1 92.75 312 ALA A C 1
ATOM 2294 O O . ALA A 1 312 ? 5.918 0.226 12.344 1 92.75 312 ALA A O 1
ATOM 2295 N N . TYR A 1 313 ? 6.867 1.981 13.305 1 94.19 313 TYR A N 1
ATOM 2296 C CA . TYR A 1 313 ? 8.07 1.898 12.484 1 94.19 313 TYR A CA 1
ATOM 2297 C C . TYR A 1 313 ? 8.898 0.675 12.859 1 94.19 313 TYR A C 1
ATOM 2299 O O . TYR A 1 313 ? 9.469 0.015 11.984 1 94.19 313 TYR A O 1
ATOM 2307 N N . ALA A 1 314 ? 9.016 0.384 14.164 1 92.31 314 ALA A N 1
ATOM 2308 C CA . ALA A 1 314 ? 9.758 -0.779 14.641 1 92.31 314 ALA A CA 1
ATOM 2309 C C . ALA A 1 314 ? 9.172 -2.072 14.086 1 92.31 314 ALA A C 1
ATOM 2311 O O . ALA A 1 314 ? 9.906 -2.998 13.734 1 92.31 314 ALA A O 1
ATOM 2312 N N . GLU A 1 315 ? 7.883 -2.139 14.031 1 92.31 315 GLU A N 1
ATOM 2313 C CA . GLU A 1 315 ? 7.211 -3.318 13.492 1 92.31 315 GLU A CA 1
ATOM 2314 C C . GLU A 1 315 ? 7.578 -3.547 12.031 1 92.31 315 GLU A C 1
ATOM 2316 O O . GLU A 1 315 ? 7.805 -4.684 11.609 1 92.31 315 GLU A O 1
ATOM 2321 N N . ILE A 1 316 ? 7.66 -2.51 11.273 1 95 316 ILE A N 1
ATOM 2322 C CA . ILE A 1 316 ? 8.055 -2.609 9.867 1 95 316 ILE A CA 1
ATOM 2323 C C . ILE A 1 316 ? 9.492 -3.102 9.773 1 95 316 ILE A C 1
ATOM 2325 O O . ILE A 1 316 ? 9.797 -4.02 9 1 95 316 ILE A O 1
ATOM 2329 N N . LEU A 1 317 ? 10.383 -2.51 10.555 1 93.75 317 LEU A N 1
ATOM 2330 C CA . LEU A 1 317 ? 11.797 -2.875 10.523 1 93.75 317 LEU A CA 1
ATOM 2331 C C . LEU A 1 317 ? 11.992 -4.316 10.984 1 93.75 317 LEU A C 1
ATOM 2333 O O . LEU A 1 317 ? 12.773 -5.062 10.383 1 93.75 317 LEU A O 1
ATOM 2337 N N . ASP A 1 318 ? 11.258 -4.758 11.977 1 92.31 318 ASP A N 1
ATOM 2338 C CA . ASP A 1 318 ? 11.328 -6.133 12.469 1 92.31 318 ASP A CA 1
ATOM 2339 C C . ASP A 1 318 ? 10.805 -7.113 11.422 1 92.31 318 ASP A C 1
ATOM 2341 O O . ASP A 1 318 ? 11.398 -8.164 11.195 1 92.31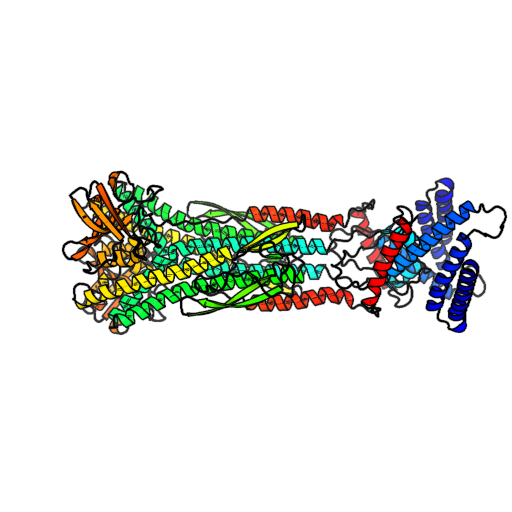 318 ASP A O 1
ATOM 2345 N N . ASN A 1 319 ? 9.758 -6.754 10.867 1 93.75 319 ASN A N 1
ATOM 2346 C CA . ASN A 1 319 ? 9.195 -7.621 9.844 1 93.75 319 ASN A CA 1
ATOM 2347 C C . ASN A 1 319 ? 10.141 -7.785 8.664 1 93.75 319 ASN A C 1
ATOM 2349 O O . ASN A 1 319 ? 10.289 -8.883 8.125 1 93.75 319 ASN A O 1
ATOM 2353 N N . THR A 1 320 ? 10.742 -6.695 8.234 1 95.38 320 THR A N 1
ATOM 2354 C CA . THR A 1 320 ? 11.695 -6.762 7.129 1 95.38 320 THR A CA 1
ATOM 2355 C C . THR A 1 320 ? 12.875 -7.656 7.484 1 95.38 320 THR A C 1
ATOM 2357 O O . THR A 1 320 ? 13.336 -8.445 6.656 1 95.38 320 THR A O 1
ATOM 2360 N N . TYR A 1 321 ? 13.391 -7.551 8.672 1 93.31 321 TYR A N 1
ATOM 2361 C CA . TYR A 1 321 ? 14.508 -8.359 9.133 1 93.31 321 TYR A CA 1
ATOM 2362 C C . TYR A 1 321 ? 14.125 -9.836 9.195 1 93.31 321 TYR A C 1
ATOM 2364 O O . TYR A 1 321 ? 14.859 -10.695 8.719 1 93.31 321 TYR A O 1
ATOM 2372 N N . ASN A 1 322 ? 12.953 -10.117 9.719 1 93.44 322 ASN A N 1
ATOM 2373 C CA . ASN A 1 322 ? 12.469 -11.484 9.852 1 93.44 322 ASN A CA 1
ATOM 2374 C C . ASN A 1 322 ? 12.211 -12.117 8.484 1 93.44 322 ASN A C 1
ATOM 2376 O O . ASN A 1 322 ? 12.555 -13.289 8.266 1 93.44 322 ASN A O 1
ATOM 2380 N N . GLN A 1 323 ? 11.664 -11.391 7.605 1 96.19 323 GLN A N 1
ATOM 2381 C CA . GLN A 1 323 ? 11.422 -11.906 6.262 1 96.19 323 GLN A CA 1
ATOM 2382 C C . GLN A 1 323 ? 12.742 -12.18 5.535 1 96.19 323 GLN A C 1
ATOM 2384 O O . GLN A 1 323 ? 12.875 -13.195 4.852 1 96.19 323 GLN A O 1
ATOM 2389 N N . SER A 1 324 ? 13.672 -11.219 5.684 1 96.69 324 SER A N 1
ATOM 2390 C CA . SER A 1 324 ? 14.984 -11.422 5.09 1 96.69 324 SER A CA 1
ATOM 2391 C C . SER A 1 324 ? 15.617 -12.727 5.574 1 96.69 324 SER A C 1
ATOM 2393 O O . SER A 1 324 ? 16.047 -13.555 4.766 1 96.69 324 SER A O 1
ATOM 2395 N N . ASN A 1 325 ? 15.609 -13 6.855 1 95.38 325 ASN A N 1
ATOM 2396 C CA . ASN A 1 325 ? 16.188 -14.203 7.438 1 95.38 325 ASN A CA 1
ATOM 2397 C C . ASN A 1 325 ? 15.438 -15.453 6.996 1 95.38 325 ASN A C 1
ATOM 2399 O O . ASN A 1 325 ? 16.047 -16.484 6.711 1 95.38 325 ASN A O 1
ATOM 2403 N N . GLN A 1 326 ? 14.188 -15.336 6.949 1 96.69 326 GLN A N 1
ATOM 2404 C CA . GLN A 1 326 ? 13.359 -16.469 6.566 1 96.69 326 GLN A CA 1
ATOM 2405 C C . GLN A 1 326 ? 13.625 -16.891 5.121 1 96.69 326 GLN A C 1
ATOM 2407 O O . GLN A 1 326 ? 13.789 -18.078 4.828 1 96.69 326 GLN A O 1
ATOM 2412 N N . ILE A 1 327 ? 13.641 -15.969 4.195 1 98.19 327 ILE A N 1
ATOM 2413 C CA . ILE A 1 327 ? 13.859 -16.281 2.787 1 98.19 327 ILE A CA 1
ATOM 2414 C C . ILE A 1 327 ? 15.281 -16.812 2.594 1 98.19 327 ILE A C 1
ATOM 2416 O O . ILE A 1 327 ? 15.5 -17.734 1.81 1 98.19 327 ILE A O 1
ATOM 2420 N N . GLN A 1 328 ? 16.266 -16.234 3.324 1 97.75 328 GLN A N 1
ATOM 2421 C CA . GLN A 1 328 ? 17.625 -16.766 3.268 1 97.75 328 GLN A CA 1
ATOM 2422 C C . GLN A 1 328 ? 17.672 -18.203 3.74 1 97.75 328 GLN A C 1
ATOM 2424 O O . GLN A 1 328 ? 18.391 -19.031 3.16 1 97.75 328 GLN A O 1
ATOM 2429 N N . ALA A 1 329 ? 16.938 -18.547 4.766 1 96.56 329 ALA A N 1
ATOM 2430 C CA . ALA A 1 329 ? 16.859 -19.938 5.242 1 96.56 329 ALA A CA 1
ATOM 2431 C C . ALA A 1 329 ? 16.266 -20.844 4.176 1 96.56 329 ALA A C 1
ATOM 2433 O O . ALA A 1 329 ? 16.734 -21.969 3.982 1 96.56 329 ALA A O 1
ATOM 2434 N N . ASN A 1 330 ? 15.242 -20.391 3.52 1 97.19 330 ASN A N 1
ATOM 2435 C CA . ASN A 1 330 ? 14.656 -21.156 2.422 1 97.19 330 ASN A CA 1
ATOM 2436 C C . ASN A 1 330 ? 15.648 -21.344 1.276 1 97.19 330 ASN A C 1
ATOM 2438 O O . ASN A 1 330 ? 15.719 -22.422 0.678 1 97.19 330 ASN A O 1
ATOM 2442 N N . VAL A 1 331 ? 16.422 -20.297 0.972 1 97.19 331 VAL A N 1
ATOM 2443 C CA . VAL A 1 331 ? 17.422 -20.344 -0.078 1 97.19 331 VAL A CA 1
ATOM 2444 C C . VAL A 1 331 ? 18.453 -21.422 0.243 1 97.19 331 VAL A C 1
ATOM 2446 O O . VAL A 1 331 ? 18.812 -22.234 -0.621 1 97.19 331 VAL A O 1
ATOM 2449 N N . ASP A 1 332 ? 18.906 -21.5 1.454 1 95.62 332 ASP A N 1
ATOM 2450 C CA . ASP A 1 332 ? 19.938 -22.453 1.864 1 95.62 332 ASP A CA 1
ATOM 2451 C C . ASP A 1 332 ? 19.453 -23.891 1.697 1 95.62 332 ASP A C 1
ATOM 2453 O O . ASP A 1 332 ? 20.188 -24.734 1.188 1 95.62 332 ASP A O 1
ATOM 2457 N N . GLU A 1 333 ? 18.203 -24.125 2.029 1 92.38 333 GLU A N 1
ATOM 2458 C CA . GLU A 1 333 ? 17.641 -25.469 1.894 1 92.38 333 GLU A CA 1
ATOM 2459 C C . GLU A 1 333 ? 17.406 -25.828 0.427 1 92.38 333 GLU A C 1
ATOM 2461 O O . GLU A 1 333 ? 17.703 -26.938 0.001 1 92.38 333 GLU A O 1
ATOM 2466 N N . TYR A 1 334 ? 17 -24.969 -0.309 1 94.56 334 TYR A N 1
ATOM 2467 C CA . TYR A 1 334 ? 16.672 -25.172 -1.716 1 94.56 334 TYR A CA 1
ATOM 2468 C C . TYR A 1 334 ? 17.938 -25.391 -2.539 1 94.56 334 TYR A C 1
ATOM 2470 O O . TYR A 1 334 ? 17.984 -26.297 -3.373 1 94.56 334 TYR A O 1
ATOM 2478 N N . ALA A 1 335 ? 18.906 -24.469 -2.311 1 93.75 335 ALA A N 1
ATOM 2479 C CA . ALA A 1 335 ? 20.109 -24.5 -3.129 1 93.75 335 ALA A CA 1
ATOM 2480 C C . ALA A 1 335 ? 20.828 -25.828 -3.004 1 93.75 335 ALA A C 1
ATOM 2482 O O . ALA A 1 335 ? 21.281 -26.406 -4.004 1 93.75 335 ALA A O 1
ATOM 2483 N N . ASP A 1 336 ? 20.922 -26.406 -1.808 1 90.12 336 ASP A N 1
ATOM 2484 C CA . ASP A 1 336 ? 21.625 -27.672 -1.591 1 90.12 336 ASP A CA 1
ATOM 2485 C C . ASP A 1 336 ? 20.984 -28.797 -2.406 1 90.12 336 ASP A C 1
ATOM 2487 O O . ASP A 1 336 ? 21.672 -29.5 -3.143 1 90.12 336 ASP A O 1
ATOM 2491 N N . ASP A 1 337 ? 19.719 -28.906 -2.426 1 86.88 337 ASP A N 1
ATOM 2492 C CA . ASP A 1 337 ? 19.016 -29.984 -3.102 1 86.88 337 ASP A CA 1
ATOM 2493 C C . ASP A 1 337 ? 18.938 -29.75 -4.605 1 86.88 337 ASP A C 1
ATOM 2495 O O . ASP A 1 337 ? 19.031 -30.688 -5.402 1 86.88 337 ASP A O 1
ATOM 2499 N N . ALA A 1 338 ? 18.688 -28.547 -4.961 1 87.25 338 ALA A N 1
ATOM 2500 C CA . ALA A 1 338 ? 18.656 -28.203 -6.383 1 87.25 338 ALA A CA 1
ATOM 2501 C C . ALA A 1 338 ? 19.969 -28.547 -7.066 1 87.25 338 ALA A C 1
ATOM 2503 O O . ALA A 1 338 ? 19.984 -29.125 -8.156 1 87.25 338 ALA A O 1
ATOM 2504 N N . TYR A 1 339 ? 21.094 -28.188 -6.453 1 89.69 339 TYR A N 1
ATOM 2505 C CA . TYR A 1 339 ? 22.406 -28.484 -7.004 1 89.69 339 TYR A CA 1
ATOM 2506 C C . TYR A 1 339 ? 22.641 -29.984 -7.055 1 89.69 339 TYR A C 1
ATOM 2508 O O . TYR A 1 339 ? 23.203 -30.5 -8.023 1 89.69 339 TYR A O 1
ATOM 2516 N N . ALA A 1 340 ? 22.203 -30.672 -5.992 1 86.75 340 ALA A N 1
ATOM 2517 C CA . ALA A 1 340 ? 22.375 -32.125 -5.953 1 86.75 340 ALA A CA 1
ATOM 2518 C C . ALA A 1 340 ? 21.625 -32.781 -7.09 1 86.75 340 ALA A C 1
ATOM 2520 O O . ALA A 1 340 ? 22.156 -33.688 -7.762 1 86.75 340 ALA A O 1
ATOM 2521 N N . GLN A 1 341 ? 20.5 -32.312 -7.387 1 85.75 341 GLN A N 1
ATOM 2522 C CA . GLN A 1 341 ? 19.688 -32.906 -8.453 1 85.75 341 GLN A CA 1
ATOM 2523 C C . GLN A 1 341 ? 20.25 -32.531 -9.828 1 85.75 341 GLN A C 1
ATOM 2525 O O . GLN A 1 341 ? 20.234 -33.375 -10.742 1 85.75 341 GLN A O 1
ATOM 2530 N N . TYR A 1 342 ? 20.656 -31.375 -9.922 1 86.25 342 TYR A N 1
ATOM 2531 C CA . TYR A 1 342 ? 21.25 -30.938 -11.18 1 86.25 342 TYR A CA 1
ATOM 2532 C C . TYR A 1 342 ? 22.516 -31.75 -11.508 1 86.25 342 TYR A C 1
ATOM 2534 O O . TYR A 1 342 ? 22.688 -32.188 -12.641 1 86.25 342 TYR A O 1
ATOM 2542 N N . GLN A 1 343 ? 23.328 -31.922 -10.547 1 84.94 343 GLN A N 1
ATOM 2543 C CA . GLN A 1 343 ? 24.562 -32.656 -10.727 1 84.94 343 GLN A CA 1
ATOM 2544 C C . GLN A 1 343 ? 24.297 -34.125 -11.039 1 84.94 343 GLN A C 1
ATOM 2546 O O . GLN A 1 343 ? 25.031 -34.781 -11.797 1 84.94 343 GLN A O 1
ATOM 2551 N N . ALA A 1 344 ? 23.141 -34.688 -10.516 1 83.81 344 ALA A N 1
ATOM 2552 C CA . ALA A 1 344 ? 22.75 -36.062 -10.766 1 83.81 344 ALA A CA 1
ATOM 2553 C C . ALA A 1 344 ? 22.141 -36.219 -12.156 1 83.81 344 ALA A C 1
ATOM 2555 O O . ALA A 1 344 ? 21.984 -37.344 -12.656 1 83.81 344 ALA A O 1
ATOM 2556 N N . GLY A 1 345 ? 21.891 -35 -12.828 1 81.56 345 GLY A N 1
ATOM 2557 C CA . GLY A 1 345 ? 21.312 -35.031 -14.164 1 81.56 345 GLY A CA 1
ATOM 2558 C C . GLY A 1 345 ? 19.812 -35.25 -14.164 1 81.56 345 GLY A C 1
ATOM 2559 O O . GLY A 1 345 ? 19.219 -35.531 -15.211 1 81.56 345 GLY A O 1
ATOM 2560 N N . ASP A 1 346 ? 19.188 -35.156 -12.977 1 77.06 346 ASP A N 1
ATOM 2561 C CA . ASP A 1 346 ? 17.766 -35.406 -12.82 1 77.06 346 ASP A CA 1
ATOM 2562 C C . ASP A 1 346 ? 16.938 -34.219 -13.312 1 77.06 346 ASP A C 1
ATOM 2564 O O . ASP A 1 346 ? 15.781 -34.406 -13.719 1 77.06 346 ASP A O 1
ATOM 2568 N N . ILE A 1 347 ? 17.578 -33.062 -13.172 1 79.69 347 ILE A N 1
ATOM 2569 C CA . ILE A 1 347 ? 16.844 -31.875 -13.594 1 79.69 347 ILE A CA 1
ATOM 2570 C C . ILE A 1 347 ? 17.75 -30.984 -14.445 1 79.69 347 ILE A C 1
ATOM 2572 O O . ILE A 1 347 ? 18.969 -31.141 -14.438 1 79.69 347 ILE A O 1
ATOM 2576 N N . ASN A 1 348 ? 17.047 -30.125 -15.266 1 76.62 348 ASN A N 1
ATOM 2577 C CA . ASN A 1 348 ? 17.719 -29.062 -16 1 76.62 348 ASN A CA 1
ATOM 2578 C C . ASN A 1 348 ? 17.406 -27.688 -15.414 1 76.62 348 ASN A C 1
ATOM 2580 O O . ASN A 1 348 ? 16.562 -27.562 -14.531 1 76.62 348 ASN A O 1
ATOM 2584 N N . THR A 1 349 ? 18.172 -26.75 -15.852 1 73.88 349 THR A N 1
ATOM 2585 C CA . THR A 1 349 ? 18.016 -25.406 -15.297 1 73.88 349 THR A CA 1
ATOM 2586 C C . THR A 1 349 ? 16.625 -24.859 -15.594 1 73.88 349 THR A C 1
ATOM 2588 O O . THR A 1 349 ? 16.078 -24.078 -14.812 1 73.88 349 THR A O 1
ATOM 2591 N N . SER A 1 350 ? 16.031 -25.297 -16.609 1 74.31 350 SER A N 1
ATOM 2592 C CA . SER A 1 350 ? 14.688 -24.828 -16.953 1 74.31 350 SER A CA 1
ATOM 2593 C C . SER A 1 350 ? 13.648 -25.344 -15.969 1 74.31 350 SER A C 1
ATOM 2595 O O . SER A 1 350 ? 12.586 -24.75 -15.805 1 74.31 350 SER A O 1
ATOM 2597 N N . ASP A 1 351 ? 13.992 -26.391 -15.273 1 81.19 351 ASP A N 1
ATOM 2598 C CA . ASP A 1 351 ? 13.086 -26.984 -14.297 1 81.19 351 ASP A CA 1
ATOM 2599 C C . ASP A 1 351 ? 13.094 -26.188 -12.992 1 81.19 351 ASP A C 1
ATOM 2601 O O . ASP A 1 351 ? 12.164 -26.312 -12.188 1 81.19 351 ASP A O 1
ATOM 2605 N N . LEU A 1 352 ? 14.117 -25.422 -12.82 1 85.81 352 LEU A N 1
ATOM 2606 C CA . LEU A 1 352 ? 14.312 -24.719 -11.555 1 85.81 352 LEU A CA 1
ATOM 2607 C C . LEU A 1 352 ? 13.477 -23.453 -11.5 1 85.81 352 LEU A C 1
ATOM 2609 O O . LEU A 1 352 ? 13.219 -22.922 -10.414 1 85.81 352 LEU A O 1
ATOM 2613 N N . LEU A 1 353 ? 13.055 -22.938 -12.633 1 89.62 353 LEU A N 1
ATOM 2614 C CA . LEU A 1 353 ? 12.289 -21.703 -12.656 1 89.62 353 LEU A CA 1
ATOM 2615 C C . LEU A 1 353 ? 10.828 -21.969 -13 1 89.62 353 LEU A C 1
ATOM 2617 O O . LEU A 1 353 ? 10.531 -22.656 -13.969 1 89.62 353 LEU A O 1
ATOM 2621 N N . ASP A 1 354 ? 9.984 -21.531 -12.062 1 93.31 354 ASP A N 1
ATOM 2622 C CA . ASP A 1 354 ? 8.562 -21.656 -12.359 1 93.31 354 ASP A CA 1
ATOM 2623 C C . ASP A 1 354 ? 8.078 -20.484 -13.211 1 93.31 354 ASP A C 1
ATOM 2625 O O . ASP A 1 354 ? 8.727 -19.422 -13.25 1 93.31 354 ASP A O 1
ATOM 2629 N N . PRO A 1 355 ? 6.938 -20.625 -13.922 1 93.56 355 PRO A N 1
ATOM 2630 C CA . PRO A 1 355 ? 6.449 -19.625 -14.883 1 93.56 355 PRO A CA 1
ATOM 2631 C C . PRO A 1 355 ? 6.242 -18.25 -14.25 1 93.56 355 PRO A C 1
ATOM 2633 O O . PRO A 1 355 ? 6.566 -17.234 -14.867 1 93.56 355 PRO A O 1
ATOM 2636 N N . THR A 1 356 ? 5.777 -18.219 -13.062 1 95.31 356 THR A N 1
ATOM 2637 C CA . THR A 1 356 ? 5.535 -16.922 -12.422 1 95.31 356 THR A CA 1
ATOM 2638 C C . THR A 1 356 ? 6.848 -16.188 -12.18 1 95.31 356 THR A C 1
ATOM 2640 O O . THR A 1 356 ? 6.934 -14.977 -12.383 1 95.31 356 THR A O 1
ATOM 2643 N N . THR A 1 357 ? 7.82 -16.891 -11.781 1 95.5 357 THR A N 1
ATOM 2644 C CA . THR A 1 357 ? 9.133 -16.312 -11.562 1 95.5 357 THR A CA 1
ATOM 2645 C C . THR A 1 357 ? 9.727 -15.797 -12.875 1 95.5 357 THR A C 1
ATOM 2647 O O . THR A 1 357 ? 10.258 -14.688 -12.938 1 95.5 357 THR A O 1
ATOM 2650 N N . ILE A 1 358 ? 9.602 -16.578 -13.953 1 95.31 358 ILE A N 1
ATOM 2651 C CA . ILE A 1 358 ? 10.109 -16.188 -15.258 1 95.31 358 ILE A CA 1
ATOM 2652 C C . ILE A 1 358 ? 9.406 -14.914 -15.734 1 95.31 358 ILE A C 1
ATOM 2654 O O . ILE A 1 358 ? 10.055 -13.938 -16.109 1 95.31 358 ILE A O 1
ATOM 2658 N N . ALA A 1 359 ? 8.102 -14.875 -15.625 1 96.06 359 ALA A N 1
ATOM 2659 C CA . ALA A 1 359 ? 7.316 -13.734 -16.094 1 96.06 359 ALA A CA 1
ATOM 2660 C C . ALA A 1 359 ? 7.621 -12.484 -15.281 1 96.06 359 ALA A C 1
ATOM 2662 O O . ALA A 1 359 ? 7.602 -11.375 -15.805 1 96.06 359 ALA A O 1
ATOM 2663 N N . SER A 1 360 ? 7.957 -12.688 -14.055 1 95.5 360 SER A N 1
ATOM 2664 C CA . SER A 1 360 ? 8.094 -11.539 -13.156 1 95.5 360 SER A CA 1
ATOM 2665 C C . SER A 1 360 ? 9.516 -10.992 -13.18 1 95.5 360 SER A C 1
ATOM 2667 O O . SER A 1 360 ? 9.727 -9.797 -12.938 1 95.5 360 SER A O 1
ATOM 2669 N N . GLN A 1 361 ? 10.453 -11.852 -13.406 1 94.5 361 GLN A N 1
ATOM 2670 C CA . GLN A 1 361 ? 11.828 -11.398 -13.203 1 94.5 361 GLN A CA 1
ATOM 2671 C C . GLN A 1 361 ? 12.609 -11.398 -14.508 1 94.5 361 GLN A C 1
ATOM 2673 O O . GLN A 1 361 ? 13.695 -10.812 -14.594 1 94.5 361 GLN A O 1
ATOM 2678 N N . ALA A 1 362 ? 12.086 -11.961 -15.562 1 95.88 362 ALA A N 1
ATOM 2679 C CA . ALA A 1 362 ? 12.898 -12.141 -16.766 1 95.88 362 ALA A CA 1
ATOM 2680 C C . ALA A 1 362 ? 12.195 -11.562 -17.984 1 95.88 362 ALA A C 1
ATOM 2682 O O . ALA A 1 362 ? 12.742 -11.609 -19.094 1 95.88 362 ALA A O 1
ATOM 2683 N N . ALA A 1 363 ? 11.102 -10.984 -17.812 1 96.62 363 ALA A N 1
ATOM 2684 C CA . ALA A 1 363 ? 10.297 -10.508 -18.938 1 96.62 363 ALA A CA 1
ATOM 2685 C C . ALA A 1 363 ? 10.961 -9.328 -19.625 1 96.62 363 ALA A C 1
ATOM 2687 O O . ALA A 1 363 ? 11.844 -8.68 -19.062 1 96.62 363 ALA A O 1
ATOM 2688 N N . THR A 1 364 ? 10.539 -9.141 -20.891 1 95.94 364 THR A N 1
ATOM 2689 C CA . THR A 1 364 ? 10.805 -7.875 -21.562 1 95.94 364 THR A CA 1
ATOM 2690 C C . THR A 1 364 ? 9.812 -6.805 -21.094 1 95.94 364 THR A C 1
ATOM 2692 O O . THR A 1 364 ? 8.984 -7.055 -20.219 1 95.94 364 THR A O 1
ATOM 2695 N N . ASP A 1 365 ? 9.969 -5.676 -21.641 1 94.38 365 ASP A N 1
ATOM 2696 C CA . ASP A 1 365 ? 9.188 -4.52 -21.203 1 94.38 365 ASP A CA 1
ATOM 2697 C C . ASP A 1 365 ? 7.691 -4.828 -21.219 1 94.38 365 ASP A C 1
ATOM 2699 O O . ASP A 1 365 ? 7.133 -5.156 -22.281 1 94.38 365 ASP A O 1
ATOM 2703 N N . TYR A 1 366 ? 6.992 -4.574 -20.094 1 94.88 366 TYR A N 1
ATOM 2704 C CA . TYR A 1 366 ? 5.59 -4.922 -19.906 1 94.88 366 TYR A CA 1
ATOM 2705 C C . TYR A 1 366 ? 4.688 -4.027 -20.75 1 94.88 366 TYR A C 1
ATOM 2707 O O . TYR A 1 366 ? 3.512 -4.332 -20.953 1 94.88 366 TYR A O 1
ATOM 2715 N N . ASN A 1 367 ? 5.168 -2.916 -21.188 1 91.25 367 ASN A N 1
ATOM 2716 C CA . ASN A 1 367 ? 4.348 -2.008 -21.969 1 91.25 367 ASN A CA 1
ATOM 2717 C C . ASN A 1 367 ? 4.496 -2.277 -23.469 1 91.25 367 ASN A C 1
ATOM 2719 O O . ASN A 1 367 ? 3.891 -1.587 -24.297 1 91.25 367 ASN A O 1
ATOM 2723 N N . SER A 1 368 ? 5.262 -3.301 -23.812 1 93.56 368 SER A N 1
ATOM 2724 C CA . SER A 1 368 ? 5.488 -3.633 -25.219 1 93.56 368 SER A CA 1
ATOM 2725 C C . SER A 1 368 ? 5.48 -5.141 -25.438 1 93.56 368 SER A C 1
ATOM 2727 O O . SER A 1 368 ? 4.418 -5.766 -25.453 1 93.56 368 SER A O 1
ATOM 2729 N N . THR A 1 369 ? 6.609 -5.734 -25.578 1 94.56 369 THR A N 1
ATOM 2730 C CA . THR A 1 369 ? 6.711 -7.141 -25.938 1 94.56 369 THR A CA 1
ATOM 2731 C C . THR A 1 369 ? 6.375 -8.039 -24.75 1 94.56 369 THR A C 1
ATOM 2733 O O . THR A 1 369 ? 6.02 -9.203 -24.922 1 94.56 369 THR A O 1
ATOM 2736 N N . GLY A 1 370 ? 6.477 -7.508 -23.562 1 95.69 370 GLY A N 1
ATOM 2737 C CA . GLY A 1 370 ? 6.207 -8.289 -22.375 1 95.69 370 GLY A CA 1
ATOM 2738 C C . GLY A 1 370 ? 4.797 -8.102 -21.844 1 95.69 370 GLY A C 1
ATOM 2739 O O . GLY A 1 370 ? 4.492 -8.508 -20.719 1 95.69 370 GLY A O 1
ATOM 2740 N N . TYR A 1 371 ? 3.879 -7.559 -22.625 1 96.06 371 TYR A N 1
ATOM 2741 C CA . TYR A 1 371 ? 2.539 -7.227 -22.156 1 96.06 371 TYR A CA 1
ATOM 2742 C C . TYR A 1 371 ? 1.794 -8.477 -21.703 1 96.06 371 TYR A C 1
ATOM 2744 O O . TYR A 1 371 ? 1.1 -8.461 -20.688 1 96.06 371 TYR A O 1
ATOM 2752 N N . TYR A 1 372 ? 1.911 -9.625 -22.422 1 96.06 372 TYR A N 1
ATOM 2753 C CA . TYR A 1 372 ? 1.22 -10.867 -22.109 1 96.06 372 TYR A CA 1
ATOM 2754 C C . TYR A 1 372 ? 2.188 -11.898 -21.547 1 96.06 372 TYR A C 1
ATOM 2756 O O . TYR A 1 372 ? 1.968 -13.102 -21.672 1 96.06 372 TYR A O 1
ATOM 2764 N N . SER A 1 373 ? 3.25 -11.414 -20.906 1 96.25 373 SER A N 1
ATOM 2765 C CA . SER A 1 373 ? 4.328 -12.281 -20.453 1 96.25 373 SER A CA 1
ATOM 2766 C C . SER A 1 373 ? 3.816 -13.328 -19.453 1 96.25 373 SER A C 1
ATOM 2768 O O . SER A 1 373 ? 4.211 -14.492 -19.516 1 96.25 373 SER A O 1
ATOM 2770 N N . PHE A 1 374 ? 2.885 -13.008 -18.578 1 96.25 374 PHE A N 1
ATOM 2771 C CA . PHE A 1 374 ? 2.387 -13.914 -17.547 1 96.25 374 PHE A CA 1
ATOM 2772 C C . PHE A 1 374 ? 1.551 -15.023 -18.172 1 96.25 374 PHE A C 1
ATOM 2774 O O . PHE A 1 374 ? 1.773 -16.203 -17.891 1 96.25 374 PHE A O 1
ATOM 2781 N N . ALA A 1 375 ? 0.688 -14.68 -19.047 1 94.75 375 ALA A N 1
ATOM 2782 C CA . ALA A 1 375 ? -0.14 -15.664 -19.734 1 94.75 375 ALA A CA 1
ATOM 2783 C C . ALA A 1 375 ? 0.703 -16.547 -20.641 1 94.75 375 ALA A C 1
ATOM 2785 O O . ALA A 1 375 ? 0.538 -17.766 -20.672 1 94.75 375 ALA A O 1
ATOM 2786 N N . ALA A 1 376 ? 1.597 -15.93 -21.328 1 94.56 376 ALA A N 1
ATOM 2787 C CA . ALA A 1 376 ? 2.398 -16.625 -22.328 1 94.56 376 ALA A CA 1
ATOM 2788 C C . ALA A 1 376 ? 3.221 -17.75 -21.688 1 94.56 376 ALA A C 1
ATOM 2790 O O . ALA A 1 376 ? 3.176 -18.891 -22.125 1 94.56 376 ALA A O 1
ATOM 2791 N N . VAL A 1 377 ? 3.912 -17.391 -20.672 1 94.56 377 VAL A N 1
ATOM 2792 C CA . VAL A 1 377 ? 4.816 -18.375 -20.078 1 94.56 377 VAL A CA 1
ATOM 2793 C C . VAL A 1 377 ? 4.008 -19.422 -19.312 1 94.56 377 VAL A C 1
ATOM 2795 O O . VAL A 1 377 ? 4.387 -20.594 -19.281 1 94.56 377 VAL A O 1
ATOM 2798 N N . GLN A 1 378 ? 2.924 -19.078 -18.734 1 93.44 378 GLN A N 1
ATOM 2799 C CA . GLN A 1 378 ? 2.084 -20.047 -18.047 1 93.44 378 GLN A CA 1
ATOM 2800 C C . GLN A 1 378 ? 1.44 -21.031 -19.016 1 93.44 378 GLN A C 1
ATOM 2802 O O . GLN A 1 378 ? 1.419 -22.234 -18.781 1 93.44 378 GLN A O 1
ATOM 2807 N N . LEU A 1 379 ? 0.972 -20.562 -20.062 1 92.56 379 LEU A N 1
ATOM 2808 C CA . LEU A 1 379 ? 0.347 -21.406 -21.062 1 92.56 379 LEU A CA 1
ATOM 2809 C C . LEU A 1 379 ? 1.378 -22.312 -21.734 1 92.56 379 LEU A C 1
ATOM 2811 O O . LEU A 1 379 ? 1.094 -23.484 -22 1 92.56 379 LEU A O 1
ATOM 2815 N N . ALA A 1 380 ? 2.49 -21.734 -21.969 1 92 380 ALA A N 1
ATOM 2816 C CA . ALA A 1 380 ? 3.574 -22.562 -22.5 1 92 380 ALA A CA 1
ATOM 2817 C C . ALA A 1 380 ? 3.916 -23.703 -21.562 1 92 380 ALA A C 1
ATOM 2819 O O . ALA A 1 380 ? 4.145 -24.828 -22 1 92 380 ALA A O 1
ATOM 2820 N N . SER A 1 381 ? 3.959 -23.453 -20.266 1 90 381 SER A N 1
ATOM 2821 C CA . SER A 1 381 ? 4.305 -24.469 -19.266 1 90 381 SER A CA 1
ATOM 2822 C C . SER A 1 381 ? 3.252 -25.562 -19.219 1 90 381 SER A C 1
ATOM 2824 O O . SER A 1 381 ? 3.551 -26.703 -18.828 1 90 381 SER A O 1
ATOM 2826 N N . LEU A 1 382 ? 2.016 -25.234 -19.625 1 88.38 382 LEU A N 1
ATOM 2827 C CA . LEU A 1 382 ? 0.919 -26.203 -19.609 1 88.38 382 LEU A CA 1
ATOM 2828 C C . LEU A 1 382 ? 0.832 -26.953 -20.938 1 88.38 382 LEU A C 1
ATOM 2830 O O . LEU A 1 382 ? 0.034 -27.875 -21.078 1 88.38 382 LEU A O 1
ATOM 2834 N N . GLY A 1 383 ? 1.623 -26.578 -21.859 1 86 383 GLY A N 1
ATOM 2835 C CA . GLY A 1 383 ? 1.555 -27.188 -23.172 1 86 383 GLY A CA 1
ATOM 2836 C C . GLY A 1 383 ? 0.316 -26.797 -23.953 1 86 383 GLY A C 1
ATOM 2837 O O . GLY A 1 383 ? -0.208 -27.578 -24.75 1 86 383 GLY A O 1
ATOM 2838 N N . ALA A 1 384 ? -0.053 -25.625 -23.766 1 79.75 384 ALA A N 1
ATOM 2839 C CA . ALA A 1 384 ? -1.291 -25.172 -24.391 1 79.75 384 ALA A CA 1
ATOM 2840 C C . ALA A 1 384 ? -1.129 -25.031 -25.891 1 79.75 384 ALA A C 1
ATOM 2842 O O . ALA A 1 384 ? -0.056 -24.656 -26.375 1 79.75 384 ALA A O 1
ATOM 2843 N N . SER A 1 385 ? -2.174 -25.312 -26.656 1 70.62 385 SER A N 1
ATOM 2844 C CA . SER A 1 385 ? -2.148 -25.297 -28.125 1 70.62 385 SER A CA 1
ATOM 2845 C C . SER A 1 385 ? -2.613 -23.953 -28.672 1 70.62 385 SER A C 1
ATOM 2847 O O . SER A 1 385 ? -2.463 -23.672 -29.859 1 70.62 385 SER A O 1
ATOM 2849 N N . GLY A 1 386 ? -2.932 -23.047 -27.969 1 67.25 386 GLY A N 1
ATOM 2850 C CA . GLY A 1 386 ? -3.447 -21.781 -28.453 1 67.25 386 GLY A CA 1
ATOM 2851 C C . GLY A 1 386 ? -2.369 -20.734 -28.656 1 67.25 386 GLY A C 1
ATOM 2852 O O . GLY A 1 386 ? -1.179 -21.031 -28.531 1 67.25 386 GLY A O 1
ATOM 2853 N N . ASP A 1 387 ? -2.844 -19.625 -29.344 1 73.62 387 ASP A N 1
ATOM 2854 C CA . ASP A 1 387 ? -1.99 -18.469 -29.547 1 73.62 387 ASP A CA 1
ATOM 2855 C C . ASP A 1 387 ? -1.443 -17.953 -28.219 1 73.62 387 ASP A C 1
ATOM 2857 O O . ASP A 1 387 ? -2.209 -17.562 -27.328 1 73.62 387 ASP A O 1
ATOM 2861 N N . LEU A 1 388 ? -0.189 -18.047 -28.094 1 81.81 388 LEU A N 1
ATOM 2862 C CA . LEU A 1 388 ? 0.461 -17.625 -26.859 1 81.81 388 LEU A CA 1
ATOM 2863 C C . LEU A 1 388 ? 0.724 -16.109 -26.891 1 81.81 388 LEU A C 1
ATOM 2865 O O . LEU A 1 388 ? 1.43 -15.594 -26.031 1 81.81 388 LEU A O 1
ATOM 2869 N N . ASN A 1 389 ? 0.158 -15.406 -27.891 1 83.38 389 ASN A N 1
ATOM 2870 C CA . ASN A 1 389 ? 0.448 -13.992 -28.047 1 83.38 389 ASN A CA 1
ATOM 2871 C C . ASN A 1 389 ? 1.947 -13.734 -28.188 1 83.38 389 ASN A C 1
ATOM 2873 O O . ASN A 1 389 ? 2.504 -12.906 -27.453 1 83.38 389 ASN A O 1
ATOM 2877 N N . ALA A 1 390 ? 2.422 -14.383 -29.172 1 89.94 390 ALA A N 1
ATOM 2878 C CA . ALA A 1 390 ? 3.867 -14.359 -29.375 1 89.94 390 ALA A CA 1
ATOM 2879 C C . ALA A 1 390 ? 4.348 -12.953 -29.734 1 89.94 390 ALA A C 1
ATOM 2881 O O . ALA A 1 390 ? 3.764 -12.289 -30.594 1 89.94 390 ALA A O 1
ATOM 2882 N N . SER A 1 391 ? 5.477 -12.555 -29.047 1 93.94 391 SER A N 1
ATOM 2883 C CA . SER A 1 391 ? 6.039 -11.234 -29.297 1 93.94 391 SER A CA 1
ATOM 2884 C C . SER A 1 391 ? 7.289 -11.32 -30.172 1 93.94 391 SER A C 1
ATOM 2886 O O . SER A 1 391 ? 7.707 -10.32 -30.766 1 93.94 391 SER A O 1
ATOM 2888 N N . HIS A 1 392 ? 7.902 -12.523 -30.25 1 95.69 392 HIS A N 1
ATOM 2889 C CA . HIS A 1 392 ? 9.172 -12.664 -30.953 1 95.69 392 HIS A CA 1
ATOM 2890 C C . HIS A 1 392 ? 9.141 -13.852 -31.906 1 95.69 392 HIS A C 1
ATOM 2892 O O . HIS A 1 392 ? 8.492 -14.867 -31.625 1 95.69 392 HIS A O 1
ATOM 2898 N N . THR A 1 393 ? 9.773 -13.695 -33.062 1 94.62 393 THR A N 1
ATOM 2899 C CA . THR A 1 393 ? 10.203 -14.789 -33.906 1 94.62 393 THR A CA 1
ATOM 2900 C C . THR A 1 393 ? 11.719 -14.984 -33.812 1 94.62 393 THR A C 1
ATOM 2902 O O . THR A 1 393 ? 12.484 -14.07 -34.125 1 94.62 393 THR A O 1
ATOM 2905 N N . ILE A 1 394 ? 12.078 -16.156 -33.344 1 96.12 394 ILE A N 1
ATOM 2906 C CA . ILE A 1 394 ? 13.484 -16.438 -33.062 1 96.12 394 ILE A CA 1
ATOM 2907 C C . ILE A 1 394 ? 13.961 -17.594 -33.906 1 96.12 394 ILE A C 1
ATOM 2909 O O . ILE A 1 394 ? 13.273 -18.625 -34.031 1 96.12 394 ILE A O 1
ATOM 2913 N N . GLU A 1 395 ? 15.094 -17.406 -34.531 1 95.81 395 GLU A N 1
ATOM 2914 C CA . GLU A 1 395 ? 15.766 -18.469 -35.25 1 95.81 395 GLU A CA 1
ATOM 2915 C C . GLU A 1 395 ? 17.016 -18.938 -34.531 1 95.81 395 GLU A C 1
ATOM 2917 O O . GLU A 1 395 ? 17.906 -18.141 -34.219 1 95.81 395 GLU A O 1
ATOM 2922 N N . THR A 1 396 ? 17 -20.188 -34.219 1 94.81 396 THR A N 1
ATOM 2923 C CA . THR A 1 396 ? 18.141 -20.75 -33.5 1 94.81 396 THR A CA 1
ATOM 2924 C C . THR A 1 396 ? 19.234 -21.188 -34.469 1 94.81 396 THR A C 1
ATOM 2926 O O . THR A 1 396 ? 19 -21.25 -35.688 1 94.81 396 THR A O 1
ATOM 2929 N N . GLY A 1 397 ? 20.438 -21.438 -33.906 1 91.56 397 GLY A N 1
ATOM 2930 C CA . GLY A 1 397 ? 21.609 -21.781 -34.688 1 91.56 397 GLY A CA 1
ATOM 2931 C C . GLY A 1 397 ? 21.422 -23.031 -35.531 1 91.56 397 GLY A C 1
ATOM 2932 O O . GLY A 1 397 ? 22.031 -23.188 -36.562 1 91.56 397 GLY A O 1
ATOM 2933 N N . ASP A 1 398 ? 20.547 -23.906 -35.125 1 90.88 398 ASP A N 1
ATOM 2934 C CA . ASP A 1 398 ? 20.328 -25.156 -35.844 1 90.88 398 ASP A CA 1
ATOM 2935 C C . ASP A 1 398 ? 19.234 -25 -36.906 1 90.88 398 ASP A C 1
ATOM 2937 O O . ASP A 1 398 ? 18.859 -25.969 -37.562 1 90.88 398 ASP A O 1
ATOM 2941 N N . GLY A 1 399 ? 18.656 -23.859 -37 1 90.5 399 GLY A N 1
ATOM 2942 C CA . GLY A 1 399 ? 17.688 -23.562 -38.062 1 90.5 399 GLY A CA 1
ATOM 2943 C C . GLY A 1 399 ? 16.25 -23.656 -37.562 1 90.5 399 GLY A C 1
ATOM 2944 O O . GLY A 1 399 ? 15.32 -23.438 -38.344 1 90.5 399 GLY A O 1
ATOM 2945 N N . THR A 1 400 ? 16.078 -23.906 -36.344 1 91.31 400 THR A N 1
ATOM 2946 C CA . THR A 1 400 ? 14.742 -23.984 -35.781 1 91.31 400 THR A CA 1
ATOM 2947 C C . THR A 1 400 ? 14.156 -22.578 -35.594 1 91.31 400 THR A C 1
ATOM 2949 O O . THR A 1 400 ? 14.844 -21.672 -35.156 1 91.31 400 THR A O 1
ATOM 2952 N N . THR A 1 401 ? 12.898 -22.5 -36 1 93.19 401 THR A N 1
ATOM 2953 C CA . THR A 1 401 ? 12.188 -21.25 -35.781 1 93.19 401 THR A CA 1
ATOM 2954 C C . THR A 1 401 ? 11.227 -21.359 -34.625 1 93.19 401 THR A C 1
ATOM 2956 O O . THR A 1 401 ? 10.414 -22.297 -34.562 1 93.19 401 THR A O 1
ATOM 2959 N N . LEU A 1 402 ? 11.414 -20.438 -33.719 1 93.25 402 LEU A N 1
ATOM 2960 C CA . LEU A 1 402 ? 10.547 -20.359 -32.531 1 93.25 402 LEU A CA 1
ATOM 2961 C C . LEU A 1 402 ? 9.703 -19.094 -32.562 1 93.25 402 LEU A C 1
ATOM 2963 O O . LEU A 1 402 ? 10.242 -18 -32.688 1 93.25 402 LEU A O 1
ATOM 2967 N N . ASN A 1 403 ? 8.359 -19.281 -32.562 1 93.38 403 ASN A N 1
ATOM 2968 C CA . ASN A 1 403 ? 7.434 -18.172 -32.375 1 93.38 403 ASN A CA 1
ATOM 2969 C C . ASN A 1 403 ? 6.938 -18.109 -30.922 1 93.38 403 ASN A C 1
ATOM 2971 O O . ASN A 1 403 ? 6.242 -19 -30.453 1 93.38 403 ASN A O 1
ATOM 2975 N N . GLY A 1 404 ? 7.375 -17.109 -30.203 1 95.44 404 GLY A N 1
ATOM 2976 C CA . GLY A 1 404 ? 7.035 -17.031 -28.797 1 95.44 404 GLY A CA 1
ATOM 2977 C C . GLY A 1 404 ? 7.5 -15.742 -28.141 1 95.44 404 GLY A C 1
ATOM 2978 O O . GLY A 1 404 ? 7.691 -14.727 -28.828 1 95.44 404 GLY A O 1
ATOM 2979 N N . THR A 1 405 ? 7.5 -15.633 -26.875 1 96.44 405 THR A N 1
ATOM 2980 C CA . THR A 1 405 ? 7.93 -14.492 -26.078 1 96.44 405 THR A CA 1
ATOM 2981 C C . THR A 1 405 ? 9.297 -14.758 -25.453 1 96.44 405 THR A C 1
ATOM 2983 O O . THR A 1 405 ? 9.508 -15.812 -24.844 1 96.44 405 THR A O 1
ATOM 2986 N N . LEU A 1 406 ? 10.227 -13.789 -25.625 1 96.75 406 LEU A N 1
ATOM 2987 C CA . LEU A 1 406 ? 11.602 -13.891 -25.125 1 96.75 406 LEU A CA 1
ATOM 2988 C C . LEU A 1 406 ? 11.695 -13.445 -23.672 1 96.75 406 LEU A C 1
ATOM 2990 O O . LEU A 1 406 ? 11.102 -12.438 -23.297 1 96.75 406 LEU A O 1
ATOM 2994 N N . TYR A 1 407 ? 12.398 -14.234 -22.875 1 96.31 407 TYR A N 1
ATOM 2995 C CA . TYR A 1 407 ? 12.711 -13.93 -21.469 1 96.31 407 TYR A CA 1
ATOM 2996 C C . TYR A 1 407 ? 14.211 -14.008 -21.219 1 96.31 407 TYR A C 1
ATOM 2998 O O . TYR A 1 407 ? 14.898 -14.859 -21.781 1 96.31 407 TYR A O 1
ATOM 3006 N N . TYR A 1 408 ? 14.766 -13.117 -20.375 1 95.94 408 TYR A N 1
ATOM 3007 C CA . TYR A 1 408 ? 16.188 -13.086 -20.031 1 95.94 408 TYR A CA 1
ATOM 3008 C C . TYR A 1 408 ? 16.375 -12.828 -18.547 1 95.94 408 TYR A C 1
ATOM 3010 O O . TYR A 1 408 ? 15.844 -11.867 -18 1 95.94 408 TYR A O 1
ATOM 3018 N N . THR A 1 409 ? 17.188 -13.664 -17.859 1 93.5 409 THR A N 1
ATOM 3019 C CA . THR A 1 409 ? 17.281 -13.648 -16.391 1 93.5 409 THR A CA 1
ATOM 3020 C C . THR A 1 409 ? 18.453 -12.781 -15.945 1 93.5 409 THR A C 1
ATOM 3022 O O . THR A 1 409 ? 18.562 -12.469 -14.758 1 93.5 409 THR A O 1
ATOM 3025 N N . GLY A 1 410 ? 19.328 -12.336 -16.859 1 91.06 410 GLY A N 1
ATOM 3026 C CA . GLY A 1 410 ? 20.516 -11.594 -16.484 1 91.06 410 GLY A CA 1
ATOM 3027 C C . GLY A 1 410 ? 20.281 -10.094 -16.453 1 91.06 410 GLY A C 1
ATOM 3028 O O . GLY A 1 410 ? 19.188 -9.617 -16.719 1 91.06 410 GLY A O 1
ATOM 3029 N N . ASP A 1 411 ? 21.375 -9.383 -16.031 1 87.44 411 ASP A N 1
ATOM 3030 C CA . ASP A 1 411 ? 21.328 -7.93 -15.953 1 87.44 411 ASP A CA 1
ATOM 3031 C C . ASP A 1 411 ? 22.328 -7.293 -16.922 1 87.44 411 ASP A C 1
ATOM 3033 O O . ASP A 1 411 ? 22.609 -6.098 -16.828 1 87.44 411 ASP A O 1
ATOM 3037 N N . ASP A 1 412 ? 22.812 -8.039 -17.797 1 90.94 412 ASP A N 1
ATOM 3038 C CA . ASP A 1 412 ? 23.859 -7.551 -18.688 1 90.94 412 ASP A CA 1
ATOM 3039 C C . ASP A 1 412 ? 23.328 -7.395 -20.109 1 90.94 412 ASP A C 1
ATOM 3041 O O . ASP A 1 412 ? 24.078 -7.57 -21.078 1 90.94 412 ASP A O 1
ATOM 3045 N N . ALA A 1 413 ? 22.047 -7.176 -20.219 1 92.94 413 ALA A N 1
ATOM 3046 C CA . ALA A 1 413 ? 21.5 -6.867 -21.547 1 92.94 413 ALA A CA 1
ATOM 3047 C C . ALA A 1 413 ? 22.156 -5.625 -22.141 1 92.94 413 ALA A C 1
ATOM 3049 O O . ALA A 1 413 ? 22.5 -4.691 -21.406 1 92.94 413 ALA A O 1
ATOM 3050 N N . PRO A 1 414 ? 22.312 -5.633 -23.453 1 92.75 414 PRO A N 1
ATOM 3051 C CA . PRO A 1 414 ? 22.922 -4.453 -24.078 1 92.75 414 PRO A CA 1
ATOM 3052 C C . PRO A 1 414 ? 22.078 -3.188 -23.875 1 92.75 414 PRO A C 1
ATOM 3054 O O . PRO A 1 414 ? 20.859 -3.266 -23.719 1 92.75 414 PRO A O 1
ATOM 3057 N N . ALA A 1 415 ? 22.734 -2.023 -23.875 1 88.81 415 ALA A N 1
ATOM 3058 C CA . ALA A 1 415 ? 22.094 -0.737 -23.641 1 88.81 415 ALA A CA 1
ATOM 3059 C C . ALA A 1 415 ? 20.969 -0.493 -24.656 1 88.81 415 ALA A C 1
ATOM 3061 O O . ALA A 1 415 ? 19.938 0.091 -24.312 1 88.81 415 ALA A O 1
ATOM 3062 N N . GLY A 1 416 ? 21.109 -0.97 -25.781 1 90.94 416 GLY A N 1
ATOM 3063 C CA . GLY A 1 416 ? 20.094 -0.794 -26.812 1 90.94 416 GLY A CA 1
ATOM 3064 C C . GLY A 1 416 ? 19.031 -1.887 -26.797 1 90.94 416 GLY A C 1
ATOM 3065 O O . GLY A 1 416 ? 18.094 -1.857 -27.594 1 90.94 416 GLY A O 1
ATOM 3066 N N . GLY A 1 417 ? 19.203 -2.801 -25.891 1 93.69 417 GLY A N 1
ATOM 3067 C CA . GLY A 1 417 ? 18.266 -3.908 -25.828 1 93.69 417 GLY A CA 1
ATOM 3068 C C . GLY A 1 417 ? 18.562 -4.996 -26.844 1 93.69 417 GLY A C 1
ATOM 3069 O O . GLY A 1 417 ? 19.688 -5.105 -27.344 1 93.69 417 GLY A O 1
ATOM 3070 N N . TRP A 1 418 ? 17.547 -5.859 -27.062 1 96.88 418 TRP A N 1
ATOM 3071 C CA . TRP A 1 418 ? 17.641 -6.93 -28.047 1 96.88 418 TRP A CA 1
ATOM 3072 C C . TRP A 1 418 ? 17.156 -6.449 -29.422 1 96.88 418 TRP A C 1
ATOM 3074 O O . TRP A 1 418 ? 15.961 -6.238 -29.625 1 96.88 418 TRP A O 1
ATOM 3084 N N . VAL A 1 419 ? 18.109 -6.402 -30.344 1 96.94 419 VAL A N 1
ATOM 3085 C CA . VAL A 1 419 ? 17.844 -5.809 -31.641 1 96.94 419 VAL A CA 1
ATOM 3086 C C . VAL A 1 419 ? 17.438 -6.895 -32.625 1 96.94 419 VAL A C 1
ATOM 3088 O O . VAL A 1 419 ? 18 -7.984 -32.656 1 96.94 419 VAL A O 1
ATOM 3091 N N . THR A 1 420 ? 16.406 -6.613 -33.5 1 96.31 420 THR A N 1
ATOM 3092 C CA . THR A 1 420 ? 15.969 -7.547 -34.531 1 96.31 420 THR A CA 1
ATOM 3093 C C . THR A 1 420 ? 17.047 -7.723 -35.594 1 96.31 420 THR A C 1
ATOM 3095 O O . THR A 1 420 ? 17.844 -6.809 -35.844 1 96.31 420 THR A O 1
ATOM 3098 N N . ASN A 1 421 ? 17.078 -8.906 -36.125 1 96.12 421 ASN A N 1
ATOM 3099 C CA . ASN A 1 421 ? 18.016 -9.312 -37.156 1 96.12 421 ASN A CA 1
ATOM 3100 C C . ASN A 1 421 ? 19.453 -9.344 -36.656 1 96.12 421 ASN A C 1
ATOM 3102 O O . ASN A 1 421 ? 20.406 -9.18 -37.406 1 96.12 421 ASN A O 1
ATOM 3106 N N . GLU A 1 422 ? 19.594 -9.391 -35.438 1 96 422 GLU A N 1
ATOM 3107 C CA . GLU A 1 422 ? 20.891 -9.578 -34.812 1 96 422 GLU A CA 1
ATOM 3108 C C . GLU A 1 422 ? 21.016 -10.977 -34.188 1 96 422 GLU A C 1
ATOM 3110 O O . GLU A 1 422 ? 20.047 -11.516 -33.656 1 96 422 GLU A O 1
ATOM 3115 N N . THR A 1 423 ? 22.172 -11.516 -34.344 1 96.44 423 THR A N 1
ATOM 3116 C CA . THR A 1 423 ? 22.484 -12.828 -33.812 1 96.44 423 THR A CA 1
ATOM 3117 C C . THR A 1 423 ? 23.203 -12.703 -32.469 1 96.44 423 THR A C 1
ATOM 3119 O O . THR A 1 423 ? 24.156 -11.938 -32.344 1 96.44 423 THR A O 1
ATOM 3122 N N . TYR A 1 424 ? 22.703 -13.367 -31.5 1 96.81 424 TYR A N 1
ATOM 3123 C CA . TYR A 1 424 ? 23.266 -13.359 -30.156 1 96.81 424 TYR A CA 1
ATOM 3124 C C . TYR A 1 424 ? 23.859 -14.711 -29.797 1 96.81 424 TYR A C 1
ATOM 3126 O O . TYR A 1 424 ? 23.203 -15.75 -29.969 1 96.81 424 TYR A O 1
ATOM 3134 N N . THR A 1 425 ? 25.141 -14.664 -29.375 1 95.62 425 THR A N 1
ATOM 3135 C CA . THR A 1 425 ? 25.797 -15.852 -28.828 1 95.62 425 THR A CA 1
ATOM 3136 C C . THR A 1 425 ? 25.5 -16 -27.344 1 95.62 425 THR A C 1
ATOM 3138 O O . THR A 1 425 ? 25.828 -15.133 -26.547 1 95.62 425 THR A O 1
ATOM 3141 N N . VAL A 1 426 ? 24.906 -17.109 -26.953 1 92.62 426 VAL A N 1
ATOM 3142 C CA . VAL A 1 426 ? 24.359 -17.328 -25.625 1 92.62 426 VAL A CA 1
ATOM 3143 C C . VAL A 1 426 ? 25.469 -17.25 -24.578 1 92.62 426 VAL A C 1
ATOM 3145 O O . VAL A 1 426 ? 25.281 -16.688 -23.5 1 92.62 426 VAL A O 1
ATOM 3148 N N . SER A 1 427 ? 26.688 -17.703 -24.812 1 89.38 427 SER A N 1
ATOM 3149 C CA . SER A 1 427 ? 27.781 -17.797 -23.859 1 89.38 427 SER A CA 1
ATOM 3150 C C . SER A 1 427 ? 28.312 -16.406 -23.5 1 89.38 427 SER A C 1
ATOM 3152 O O . SER A 1 427 ? 29.062 -16.25 -22.531 1 89.38 427 SER A O 1
ATOM 3154 N N . ASN A 1 428 ? 27.922 -15.406 -24.234 1 93 428 ASN A N 1
ATOM 3155 C CA . ASN A 1 428 ? 28.391 -14.047 -23.984 1 93 428 ASN A CA 1
ATOM 3156 C C . ASN A 1 428 ? 27.609 -13.383 -22.859 1 93 428 ASN A C 1
ATOM 3158 O O . ASN A 1 428 ? 27.938 -12.289 -22.422 1 93 428 ASN A O 1
ATOM 3162 N N . PHE A 1 429 ? 26.625 -14.062 -22.469 1 92.75 429 PHE A N 1
ATOM 3163 C CA . PHE A 1 429 ? 25.719 -13.469 -21.484 1 92.75 429 PHE A CA 1
ATOM 3164 C C . PHE A 1 429 ? 25.719 -14.281 -20.188 1 92.75 429 PHE A C 1
ATOM 3166 O O . PHE A 1 429 ? 25.891 -15.5 -20.219 1 92.75 429 PHE A O 1
ATOM 3173 N N . SER A 1 430 ? 25.531 -13.555 -19.062 1 88.56 430 SER A N 1
ATOM 3174 C CA . SER A 1 430 ? 25.609 -14.172 -17.734 1 88.56 430 SER A CA 1
ATOM 3175 C C . SER A 1 430 ? 24.281 -14.805 -17.344 1 88.56 430 SER A C 1
ATOM 3177 O O . SER A 1 430 ? 24.234 -15.695 -16.484 1 88.56 430 SER A O 1
ATOM 3179 N N . GLY A 1 431 ? 23.188 -14.383 -17.969 1 91.06 431 GLY A N 1
ATOM 3180 C CA . GLY A 1 431 ? 21.875 -14.93 -17.688 1 91.06 431 GLY A CA 1
ATOM 3181 C C . GLY A 1 431 ? 21.453 -16.016 -18.656 1 91.06 431 GLY A C 1
ATOM 3182 O O . GLY A 1 431 ? 22.219 -16.406 -19.531 1 91.06 431 GLY A O 1
ATOM 3183 N N . THR A 1 432 ? 20.281 -16.5 -18.453 1 90.81 432 THR A N 1
ATOM 3184 C CA . THR A 1 432 ? 19.703 -17.531 -19.312 1 90.81 432 THR A CA 1
ATOM 3185 C C . THR A 1 432 ? 18.562 -16.969 -20.156 1 90.81 432 THR A C 1
ATOM 3187 O O . THR A 1 432 ? 17.75 -16.172 -19.656 1 90.81 432 THR A O 1
ATOM 3190 N N . PHE A 1 433 ? 18.562 -17.438 -21.375 1 93.94 433 PHE A N 1
ATOM 3191 C CA . PHE A 1 433 ? 17.5 -17.047 -22.281 1 93.94 433 PHE A CA 1
ATOM 3192 C C . PHE A 1 433 ? 16.422 -18.141 -22.344 1 93.94 433 PHE A C 1
ATOM 3194 O O . PHE A 1 433 ? 16.75 -19.312 -22.5 1 93.94 433 PHE A O 1
ATOM 3201 N N . TYR A 1 434 ? 15.172 -17.672 -22.188 1 93.88 434 TYR A N 1
ATOM 3202 C CA . TYR A 1 434 ? 14.023 -18.562 -22.375 1 93.88 434 TYR A CA 1
ATOM 3203 C C . TYR A 1 434 ? 13.062 -17.984 -23.406 1 93.88 434 TYR A C 1
ATOM 3205 O O . TYR A 1 434 ? 12.992 -16.766 -23.594 1 93.88 434 TYR A O 1
ATOM 3213 N N . VAL A 1 435 ? 12.383 -18.953 -24.062 1 94.69 435 VAL A N 1
ATOM 3214 C CA . VAL A 1 435 ? 11.312 -18.562 -24.969 1 94.69 435 VAL A CA 1
ATOM 3215 C C . VAL A 1 435 ? 10.055 -19.375 -24.672 1 94.69 435 VAL A C 1
ATOM 3217 O O . VAL A 1 435 ? 10.109 -20.609 -24.625 1 94.69 435 VAL A O 1
ATOM 3220 N N . ALA A 1 436 ? 9 -18.703 -24.297 1 94.94 436 ALA A N 1
ATOM 3221 C CA . ALA A 1 436 ? 7.688 -19.344 -24.312 1 94.94 436 ALA A CA 1
ATOM 3222 C C . ALA A 1 436 ? 7.137 -19.453 -25.719 1 94.94 436 ALA A C 1
ATOM 3224 O O . ALA A 1 436 ? 6.578 -18.484 -26.25 1 94.94 436 ALA A O 1
ATOM 3225 N N . ALA A 1 437 ? 7.285 -20.688 -26.281 1 93.56 437 ALA A N 1
ATOM 3226 C CA . ALA A 1 437 ? 7.07 -20.812 -27.719 1 93.56 437 ALA A CA 1
ATOM 3227 C C . ALA A 1 437 ? 5.949 -21.812 -28.016 1 93.56 437 ALA A C 1
ATOM 3229 O O . ALA A 1 437 ? 5.672 -22.703 -27.219 1 93.56 437 ALA A O 1
ATOM 3230 N N . GLN A 1 438 ? 5.32 -21.438 -29.172 1 87.62 438 GLN A N 1
ATOM 3231 C CA . GLN A 1 438 ? 4.434 -22.422 -29.781 1 87.62 438 GLN A CA 1
ATOM 3232 C C . GLN A 1 438 ? 5.211 -23.359 -30.703 1 87.62 438 GLN A C 1
ATOM 3234 O O . GLN A 1 438 ? 5.824 -22.922 -31.672 1 87.62 438 GLN A O 1
ATOM 3239 N N . GLN A 1 439 ? 5.117 -24.656 -30.281 1 81.62 439 GLN A N 1
ATOM 3240 C CA . GLN A 1 439 ? 5.863 -25.656 -31.031 1 81.62 439 GLN A CA 1
ATOM 3241 C C . GLN A 1 439 ? 5.137 -26.016 -32.312 1 81.62 439 GLN A C 1
ATOM 3243 O O . GLN A 1 439 ? 4.008 -25.578 -32.562 1 81.62 439 GLN A O 1
ATOM 3248 N N . GLN A 1 440 ? 5.871 -26.75 -33.156 1 75.06 440 GLN A N 1
ATOM 3249 C CA . GLN A 1 440 ? 5.344 -27.172 -34.438 1 75.06 440 GLN A CA 1
ATOM 3250 C C . GLN A 1 440 ? 4.117 -28.062 -34.281 1 75.06 440 GLN A C 1
ATOM 3252 O O . GLN A 1 440 ? 3.225 -28.062 -35.125 1 75.06 440 GLN A O 1
ATOM 3257 N N . ASP A 1 441 ? 4.086 -28.781 -33.188 1 77.62 441 ASP A N 1
ATOM 3258 C CA . ASP A 1 441 ? 2.957 -29.672 -32.938 1 77.62 441 ASP A CA 1
ATOM 3259 C C . ASP A 1 441 ? 1.752 -28.906 -32.406 1 77.62 441 ASP A C 1
ATOM 3261 O O . ASP A 1 441 ? 0.688 -29.484 -32.188 1 77.62 441 ASP A O 1
ATOM 3265 N N . GLY A 1 442 ? 1.937 -27.656 -32.25 1 78.19 442 GLY A N 1
ATOM 3266 C CA . GLY A 1 442 ? 0.844 -26.812 -31.812 1 78.19 442 GLY A CA 1
ATOM 3267 C C . GLY A 1 442 ? 0.831 -26.594 -30.312 1 78.19 442 GLY A C 1
ATOM 3268 O O . GLY A 1 442 ? 0.105 -25.734 -29.812 1 78.19 442 GLY A O 1
ATOM 3269 N N . ASN A 1 443 ? 1.67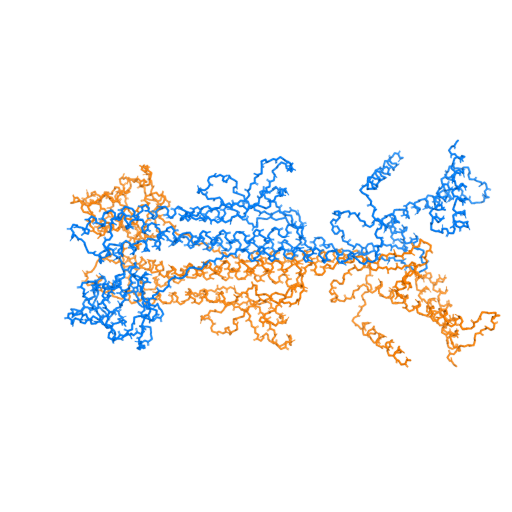1 -27.344 -29.641 1 84.94 443 ASN A N 1
ATOM 3270 C CA . ASN A 1 443 ? 1.69 -27.25 -28.188 1 84.94 443 ASN A CA 1
ATOM 3271 C C . ASN A 1 443 ? 2.711 -26.219 -27.719 1 84.94 443 ASN A C 1
ATOM 3273 O O . ASN A 1 443 ? 3.76 -26.047 -28.328 1 84.94 443 ASN A O 1
ATOM 3277 N N . GLY A 1 444 ? 2.334 -25.516 -26.641 1 89.38 444 GLY A N 1
ATOM 3278 C CA . GLY A 1 444 ? 3.242 -24.562 -26.016 1 89.38 444 GLY A CA 1
ATOM 3279 C C . GLY A 1 444 ? 4.309 -25.219 -25.172 1 89.38 444 GLY A C 1
ATOM 3280 O O . GLY A 1 444 ? 4.07 -26.281 -24.578 1 89.38 444 GLY A O 1
ATOM 3281 N N . SER A 1 445 ? 5.504 -24.641 -25.188 1 90.62 445 SER A N 1
ATOM 3282 C CA . SER A 1 445 ? 6.598 -25.094 -24.328 1 90.62 445 SER A CA 1
ATOM 3283 C C . SER A 1 445 ? 7.543 -23.953 -24 1 90.62 445 SER A C 1
ATOM 3285 O O . SER A 1 445 ? 7.594 -22.953 -24.719 1 90.62 445 SER A O 1
ATOM 3287 N N . ILE A 1 446 ? 8.141 -24.094 -22.844 1 91.56 446 ILE A N 1
ATOM 3288 C CA . ILE A 1 446 ? 9.234 -23.188 -22.5 1 91.56 446 ILE A CA 1
ATOM 3289 C C . ILE A 1 446 ? 10.555 -23.75 -23.016 1 91.56 446 ILE A C 1
ATOM 3291 O O . ILE A 1 446 ? 10.977 -24.828 -22.609 1 91.56 446 ILE A O 1
ATOM 3295 N N . VAL A 1 447 ? 11.219 -22.969 -23.906 1 91.06 447 VAL A N 1
ATOM 3296 C CA . VAL A 1 447 ? 12.461 -23.422 -24.531 1 91.06 447 VAL A CA 1
ATOM 3297 C C . VAL A 1 447 ? 13.648 -22.688 -23.922 1 91.06 447 VAL A C 1
ATOM 3299 O O . VAL A 1 447 ? 13.656 -21.453 -23.859 1 91.06 447 VAL A O 1
ATOM 3302 N N . ASP A 1 448 ? 14.547 -23.453 -23.438 1 90.31 448 ASP A N 1
ATOM 3303 C CA . ASP A 1 448 ? 15.828 -22.922 -22.984 1 90.31 448 ASP A CA 1
ATOM 3304 C C . ASP A 1 448 ? 16.797 -22.734 -24.141 1 90.31 448 ASP A C 1
ATOM 3306 O O . ASP A 1 448 ? 17.25 -23.719 -24.734 1 90.31 448 ASP A O 1
ATOM 3310 N N . LEU A 1 449 ? 17.219 -21.516 -24.328 1 91.19 449 LEU A N 1
ATOM 3311 C CA . LEU A 1 449 ? 18.047 -21.219 -25.484 1 91.19 449 LEU A CA 1
ATOM 3312 C C . LEU A 1 449 ? 19.5 -21.562 -25.219 1 91.19 449 LEU A C 1
ATOM 3314 O O . LEU A 1 449 ? 20.344 -21.484 -26.125 1 91.19 449 LEU A O 1
ATOM 3318 N N . SER A 1 450 ? 19.75 -21.891 -23.969 1 84 450 SER A N 1
ATOM 3319 C CA . SER A 1 450 ? 21.125 -22.266 -23.656 1 84 450 SER A CA 1
ATOM 3320 C C . SER A 1 450 ? 21.547 -23.547 -24.391 1 84 450 SER A C 1
ATOM 3322 O O . SER A 1 450 ? 22.734 -23.844 -24.5 1 84 450 SER A O 1
ATOM 3324 N N . THR A 1 451 ? 20.562 -24.281 -24.812 1 83.5 451 THR A N 1
ATOM 3325 C CA . THR A 1 451 ? 20.844 -25.516 -25.531 1 83.5 451 THR A CA 1
ATOM 3326 C C . THR A 1 451 ? 21.297 -25.219 -26.953 1 83.5 451 THR A C 1
ATOM 3328 O O . THR A 1 451 ? 21.828 -26.109 -27.641 1 83.5 451 THR A O 1
ATOM 3331 N N . TYR A 1 452 ? 21.219 -23.969 -27.203 1 89.69 452 TYR A N 1
ATOM 3332 C CA . TYR A 1 452 ? 21.656 -23.531 -28.516 1 89.69 452 TYR A CA 1
ATOM 3333 C C . TYR A 1 452 ? 22.891 -22.641 -28.406 1 89.69 452 TYR A C 1
ATOM 3335 O O . TYR A 1 452 ? 23.109 -21.984 -27.391 1 89.69 452 TYR A O 1
ATOM 3343 N N . GLU A 1 453 ? 23.734 -22.672 -29.484 1 90.94 453 GLU A N 1
ATOM 3344 C CA . GLU A 1 453 ? 24.938 -21.828 -29.484 1 90.94 453 GLU A CA 1
ATOM 3345 C C . GLU A 1 453 ? 24.578 -20.359 -29.656 1 90.94 453 GLU A C 1
ATOM 3347 O O . GLU A 1 453 ? 25.125 -19.484 -28.969 1 90.94 453 GLU A O 1
ATOM 3352 N N . ASN A 1 454 ? 23.75 -20.172 -30.516 1 95.69 454 ASN A N 1
ATOM 3353 C CA . ASN A 1 454 ? 23.328 -18.812 -30.844 1 95.69 454 ASN A CA 1
ATOM 3354 C C . ASN A 1 454 ? 21.859 -18.766 -31.297 1 95.69 454 ASN A C 1
ATOM 3356 O O . ASN A 1 454 ? 21.25 -19.812 -31.5 1 95.69 454 ASN A O 1
ATOM 3360 N N . PHE A 1 455 ? 21.359 -17.547 -31.312 1 97.12 455 PHE A N 1
ATOM 3361 C CA . PHE A 1 455 ? 20.016 -17.312 -31.844 1 97.12 455 PHE A CA 1
ATOM 3362 C C . PHE A 1 455 ? 19.922 -15.922 -32.469 1 97.12 455 PHE A C 1
ATOM 3364 O O . PHE A 1 455 ? 20.719 -15.039 -32.156 1 97.12 455 PHE A O 1
ATOM 3371 N N . THR A 1 456 ? 18.984 -15.82 -33.438 1 97.62 456 THR A N 1
ATOM 3372 C CA . THR A 1 456 ? 18.703 -14.562 -34.094 1 97.62 456 THR A CA 1
ATOM 3373 C C . THR A 1 456 ? 17.25 -14.148 -33.875 1 97.62 456 THR A C 1
ATOM 3375 O O . THR A 1 456 ? 16.344 -14.977 -34.031 1 97.62 456 THR A O 1
ATOM 3378 N N . ILE A 1 457 ? 17.078 -12.938 -33.406 1 97.56 457 ILE A N 1
ATOM 3379 C CA . ILE A 1 457 ? 15.727 -12.383 -33.375 1 97.56 457 ILE A CA 1
ATOM 3380 C C . ILE A 1 457 ? 15.344 -11.836 -34.75 1 97.56 457 ILE A C 1
ATOM 3382 O O . ILE A 1 457 ? 15.867 -10.812 -35.188 1 97.56 457 ILE A O 1
ATOM 3386 N N . VAL A 1 458 ? 14.383 -12.492 -35.344 1 96.75 458 VAL A N 1
ATOM 3387 C CA . VAL A 1 458 ? 13.984 -12.156 -36.719 1 96.75 458 VAL A CA 1
ATOM 3388 C C . VAL A 1 458 ? 12.945 -11.031 -36.688 1 96.75 458 VAL A C 1
ATOM 3390 O O . VAL A 1 458 ? 12.953 -10.156 -37.562 1 96.75 458 VAL A O 1
ATOM 3393 N N . ASP A 1 459 ? 12.109 -11.172 -35.75 1 96.75 459 ASP A N 1
ATOM 3394 C CA . ASP A 1 459 ? 11.023 -10.203 -35.656 1 96.75 459 ASP A CA 1
ATOM 3395 C C . ASP A 1 459 ? 10.586 -10.031 -34.188 1 96.75 459 ASP A C 1
ATOM 3397 O O . ASP A 1 459 ? 10.773 -10.93 -33.375 1 96.75 459 ASP A O 1
ATOM 3401 N N . ALA A 1 460 ? 10.156 -8.805 -33.875 1 97.06 460 ALA A N 1
ATOM 3402 C CA . ALA A 1 460 ? 9.57 -8.469 -32.594 1 97.06 460 ALA A CA 1
ATOM 3403 C C . ALA A 1 460 ? 8.359 -7.559 -32.75 1 97.06 460 ALA A C 1
ATOM 3405 O O . ALA A 1 460 ? 8.367 -6.645 -33.562 1 97.06 460 ALA A O 1
ATOM 3406 N N . VAL A 1 461 ? 7.328 -7.844 -32.031 1 96.62 461 VAL A N 1
ATOM 3407 C CA . VAL A 1 461 ? 6.09 -7.078 -32.125 1 96.62 461 VAL A CA 1
ATOM 3408 C C . VAL A 1 461 ? 5.609 -6.68 -30.734 1 96.62 461 VAL A C 1
ATOM 3410 O O . VAL A 1 461 ? 5.758 -7.445 -29.781 1 96.62 461 VAL A O 1
ATOM 3413 N N . ASN A 1 462 ? 5.109 -5.457 -30.656 1 95 462 ASN A N 1
ATOM 3414 C CA . ASN A 1 462 ? 4.359 -5.047 -29.469 1 95 462 ASN A CA 1
ATOM 3415 C C . ASN A 1 462 ? 3.037 -5.797 -29.359 1 95 462 ASN A C 1
ATOM 3417 O O . ASN A 1 462 ? 2.119 -5.57 -30.141 1 95 462 ASN A O 1
ATOM 3421 N N . THR A 1 463 ? 2.965 -6.641 -28.375 1 92.94 463 THR A N 1
ATOM 3422 C CA . THR A 1 463 ? 1.817 -7.535 -28.297 1 92.94 463 THR A CA 1
ATOM 3423 C C . THR A 1 463 ? 0.565 -6.773 -27.875 1 92.94 463 THR A C 1
ATOM 3425 O O . THR A 1 463 ? -0.553 -7.27 -28.031 1 92.94 463 THR A O 1
ATOM 3428 N N . ARG A 1 464 ? 0.668 -5.637 -27.359 1 89.31 464 ARG A N 1
ATOM 3429 C CA . ARG A 1 464 ? -0.475 -4.812 -26.984 1 89.31 464 ARG A CA 1
ATOM 3430 C C . ARG A 1 464 ? -1.048 -4.082 -28.188 1 89.31 464 ARG A C 1
ATOM 3432 O O . ARG A 1 464 ? -2.268 -4.023 -28.375 1 89.31 464 ARG A O 1
ATOM 3439 N N . THR A 1 465 ? -0.167 -3.58 -29.062 1 90.81 465 THR A N 1
ATOM 3440 C CA . THR A 1 465 ? -0.601 -2.691 -30.125 1 90.81 465 THR A CA 1
ATOM 3441 C C . THR A 1 465 ? -0.488 -3.385 -31.484 1 90.81 465 THR A C 1
ATOM 3443 O O . THR A 1 465 ? -1.114 -2.961 -32.469 1 90.81 465 THR A O 1
ATOM 3446 N N . GLY A 1 466 ? 0.431 -4.344 -31.641 1 92.44 466 GLY A N 1
ATOM 3447 C CA . GLY A 1 466 ? 0.654 -5.031 -32.906 1 92.44 466 GLY A CA 1
ATOM 3448 C C . GLY A 1 466 ? 1.771 -4.422 -33.719 1 92.44 466 GLY A C 1
ATOM 3449 O O . GLY A 1 466 ? 2.146 -4.961 -34.781 1 92.44 466 GLY A O 1
ATOM 3450 N N . GLU A 1 467 ? 2.336 -3.396 -33.281 1 95.25 467 GLU A N 1
ATOM 3451 C CA . GLU A 1 467 ? 3.381 -2.691 -34 1 95.25 467 GLU A CA 1
ATOM 3452 C C . GLU A 1 467 ? 4.691 -3.475 -34 1 95.25 467 GLU A C 1
ATOM 3454 O O . GLU A 1 467 ? 5.055 -4.066 -32.969 1 95.25 467 GLU A O 1
ATOM 3459 N N . SER A 1 468 ? 5.414 -3.449 -35.219 1 95.06 468 SER A N 1
ATOM 3460 C CA . SER A 1 468 ? 6.738 -4.059 -35.281 1 95.06 468 SER A CA 1
ATOM 3461 C C . SER A 1 468 ? 7.781 -3.221 -34.562 1 95.06 468 SER A C 1
ATOM 3463 O O . SER A 1 468 ? 7.754 -1.99 -34.625 1 95.06 468 SER A O 1
ATOM 3465 N N . LEU A 1 469 ? 8.633 -3.881 -33.906 1 96.31 469 LEU A N 1
ATOM 3466 C CA . LEU A 1 469 ? 9.688 -3.213 -33.156 1 96.31 469 LEU A CA 1
ATOM 3467 C C . LEU A 1 469 ? 11.062 -3.6 -33.688 1 96.31 469 LEU A C 1
ATOM 3469 O O . LEU A 1 469 ? 11.289 -4.746 -34.062 1 96.31 469 LEU A O 1
ATOM 3473 N N . ASN A 1 470 ? 12.055 -2.646 -33.625 1 96 470 ASN A N 1
ATOM 3474 C CA . ASN A 1 470 ? 13.43 -2.893 -34.062 1 96 470 ASN A CA 1
ATOM 3475 C C . ASN A 1 470 ? 14.297 -3.365 -32.906 1 96 470 ASN A C 1
ATOM 3477 O O . ASN A 1 470 ? 15.391 -3.9 -33.125 1 96 470 ASN A O 1
ATOM 3481 N N . ALA A 1 471 ? 13.781 -3.078 -31.781 1 96.19 471 ALA A N 1
ATOM 3482 C CA . ALA A 1 471 ? 14.5 -3.486 -30.578 1 96.19 471 ALA A CA 1
ATOM 3483 C C . ALA A 1 471 ? 13.539 -3.67 -29.406 1 96.19 471 ALA A C 1
ATOM 3485 O O . ALA A 1 471 ? 12.469 -3.062 -29.375 1 96.19 471 ALA A O 1
ATOM 3486 N N . THR A 1 472 ? 13.906 -4.578 -28.609 1 95.94 472 THR A N 1
ATOM 3487 C CA . THR A 1 472 ? 13.156 -4.812 -27.375 1 95.94 472 THR A CA 1
ATOM 3488 C C . THR A 1 472 ? 14.062 -4.715 -26.156 1 95.94 472 THR A C 1
ATOM 3490 O O . THR A 1 472 ? 15.258 -4.992 -26.25 1 95.94 472 THR A O 1
ATOM 3493 N N . GLN A 1 473 ? 13.539 -4.238 -25.062 1 94.06 473 GLN A N 1
ATOM 3494 C CA . GLN A 1 473 ? 14.289 -4.086 -23.812 1 94.06 473 GLN A CA 1
ATOM 3495 C C . GLN A 1 473 ? 13.758 -5.016 -22.734 1 94.06 473 GLN A C 1
ATOM 3497 O O . GLN A 1 473 ? 12.555 -5.258 -22.656 1 94.06 473 GLN A O 1
ATOM 3502 N N . PRO A 1 474 ? 14.688 -5.59 -21.891 1 93.75 474 PRO A N 1
ATOM 3503 C CA . PRO A 1 474 ? 14.188 -6.27 -20.688 1 93.75 474 PRO A CA 1
ATOM 3504 C C . PRO A 1 474 ? 13.484 -5.32 -19.719 1 93.75 474 PRO A C 1
ATOM 3506 O O . PRO A 1 474 ? 13.742 -4.117 -19.734 1 93.75 474 PRO A O 1
ATOM 3509 N N . GLU A 1 475 ? 12.594 -5.887 -19 1 94.19 475 GLU A N 1
ATOM 3510 C CA . GLU A 1 475 ? 11.984 -5.102 -17.922 1 94.19 475 GLU A CA 1
ATOM 3511 C C . GLU A 1 475 ? 13.008 -4.766 -16.844 1 94.19 475 GLU A C 1
ATOM 3513 O O . GLU A 1 475 ? 13.781 -5.633 -16.422 1 94.19 475 GLU A O 1
ATOM 3518 N N . THR A 1 476 ? 13.062 -3.475 -16.469 1 86.94 476 THR A N 1
ATOM 3519 C CA . THR A 1 476 ? 13.992 -3.033 -15.438 1 86.94 476 THR A CA 1
ATOM 3520 C C . THR A 1 476 ? 13.25 -2.658 -14.164 1 86.94 476 THR A C 1
ATOM 3522 O O . THR A 1 476 ? 12.203 -2.012 -14.211 1 86.94 476 THR A O 1
ATOM 3525 N N . TYR A 1 477 ? 13.789 -3.186 -13.062 1 87.44 477 TYR A N 1
ATOM 3526 C CA . TYR A 1 477 ? 13.258 -2.852 -11.742 1 87.44 477 TYR A CA 1
ATOM 3527 C C . TYR A 1 477 ? 14.141 -1.825 -11.047 1 87.44 477 TYR A C 1
ATOM 3529 O O . TYR A 1 477 ? 15.297 -2.109 -10.727 1 87.44 477 TYR A O 1
ATOM 3537 N N . ILE A 1 478 ? 13.633 -0.625 -10.797 1 82.56 478 ILE A N 1
ATOM 3538 C CA . ILE A 1 478 ? 14.391 0.469 -10.195 1 82.56 478 ILE A CA 1
ATOM 3539 C C . ILE A 1 478 ? 13.828 0.779 -8.812 1 82.56 478 ILE A C 1
ATOM 3541 O O . ILE A 1 478 ? 12.641 1.056 -8.664 1 82.56 478 ILE A O 1
ATOM 3545 N N . TYR A 1 479 ? 14.703 0.639 -7.832 1 88.31 479 TYR A N 1
ATOM 3546 C CA . TYR A 1 479 ? 14.352 0.977 -6.457 1 88.31 479 TYR A CA 1
ATOM 3547 C C . TYR A 1 479 ? 15.094 2.221 -5.996 1 88.31 479 TYR A C 1
ATOM 3549 O O . TYR A 1 479 ? 16.312 2.184 -5.785 1 88.31 479 TYR A O 1
ATOM 3557 N N . ASP A 1 480 ? 14.383 3.305 -5.734 1 85.06 480 ASP A N 1
ATOM 3558 C CA . ASP A 1 480 ? 14.977 4.578 -5.344 1 85.06 480 ASP A CA 1
ATOM 3559 C C . ASP A 1 480 ? 15.094 4.691 -3.826 1 85.06 480 ASP A C 1
ATOM 3561 O O . ASP A 1 480 ? 14.406 3.979 -3.092 1 85.06 480 ASP A O 1
ATOM 3565 N N . SER A 1 481 ? 16.016 5.508 -3.434 1 83.88 481 SER A N 1
ATOM 3566 C CA . SER A 1 481 ? 16.219 5.82 -2.021 1 83.88 481 SER A CA 1
ATOM 3567 C C . SER A 1 481 ? 15.836 7.266 -1.719 1 83.88 481 SER A C 1
ATOM 3569 O O . SER A 1 481 ? 15.867 8.125 -2.607 1 83.88 481 SER A O 1
ATOM 3571 N N . THR A 1 482 ? 15.398 7.418 -0.486 1 83.31 482 THR A N 1
ATOM 3572 C CA . THR A 1 482 ? 15.156 8.766 0.028 1 83.31 482 THR A CA 1
ATOM 3573 C C . THR A 1 482 ? 16.141 9.102 1.145 1 83.31 482 THR A C 1
ATOM 3575 O O . THR A 1 482 ? 16.859 8.227 1.635 1 83.31 482 THR A O 1
ATOM 3578 N N . ASN A 1 483 ? 16.328 10.469 1.311 1 77.62 483 ASN A N 1
ATOM 3579 C CA . ASN A 1 483 ? 17.188 10.922 2.396 1 77.62 483 ASN A CA 1
ATOM 3580 C C . ASN A 1 483 ? 16.641 12.18 3.064 1 77.62 483 ASN A C 1
ATOM 3582 O O . ASN A 1 483 ? 15.914 12.953 2.436 1 77.62 483 ASN A O 1
ATOM 3586 N N . ALA A 1 484 ? 16.953 12.25 4.344 1 79.62 484 ALA A N 1
ATOM 3587 C CA . ALA A 1 484 ? 16.438 13.359 5.145 1 79.62 484 ALA A CA 1
ATOM 3588 C C . ALA A 1 484 ? 17.5 14.43 5.359 1 79.62 484 ALA A C 1
ATOM 3590 O O . ALA A 1 484 ? 17.266 15.422 6.043 1 79.62 484 ALA A O 1
ATOM 3591 N N . SER A 1 485 ? 18.625 14.367 4.707 1 71.06 485 SER A N 1
ATOM 3592 C CA . SER A 1 485 ? 19.75 15.258 5 1 71.06 485 SER A CA 1
ATOM 3593 C C . SER A 1 485 ? 19.453 16.688 4.531 1 71.06 485 SER A C 1
ATOM 3595 O O . SER A 1 485 ? 19.75 17.641 5.238 1 71.06 485 SER A O 1
ATOM 3597 N N . ALA A 1 486 ? 18.828 16.828 3.379 1 71.94 486 ALA A N 1
ATOM 3598 C CA . ALA A 1 486 ? 18.5 18.156 2.859 1 71.94 486 ALA A CA 1
ATOM 3599 C C . ALA A 1 486 ? 17.5 18.859 3.758 1 71.94 486 ALA A C 1
ATOM 3601 O O . ALA A 1 486 ? 17.609 20.078 3.988 1 71.94 486 ALA A O 1
ATOM 3602 N N . LEU A 1 487 ? 16.547 18.094 4.301 1 83.31 487 LEU A N 1
ATOM 3603 C CA . LEU A 1 487 ? 15.57 18.688 5.203 1 83.31 487 LEU A CA 1
ATOM 3604 C C . LEU A 1 487 ? 16.234 19.156 6.496 1 83.31 487 LEU A C 1
ATOM 3606 O O . LEU A 1 487 ? 15.938 20.25 6.996 1 83.31 487 LEU A O 1
ATOM 3610 N N . ALA A 1 488 ? 17.125 18.391 7.016 1 79.69 488 ALA A N 1
ATOM 3611 C CA . ALA A 1 488 ? 17.844 18.766 8.234 1 79.69 488 ALA A CA 1
ATOM 3612 C C . ALA A 1 488 ? 18.578 20.094 8.062 1 79.69 488 ALA A C 1
ATOM 3614 O O . ALA A 1 488 ? 18.484 20.969 8.922 1 79.69 488 ALA A O 1
ATOM 3615 N N . ASP A 1 489 ? 19.266 20.281 6.977 1 77.5 489 ASP A N 1
ATOM 3616 C CA . ASP A 1 489 ? 20 21.5 6.691 1 77.5 489 ASP A CA 1
ATOM 3617 C C . ASP A 1 489 ? 19.062 22.703 6.574 1 77.5 489 ASP A C 1
ATOM 3619 O O . ASP A 1 489 ? 19.344 23.781 7.086 1 77.5 489 ASP A O 1
ATOM 3623 N N . GLU A 1 490 ? 17.938 22.438 5.883 1 80.12 490 GLU A N 1
ATOM 3624 C CA . GLU A 1 490 ? 16.969 23.516 5.707 1 80.12 490 GLU A CA 1
ATOM 3625 C C . GLU A 1 490 ? 16.328 23.906 7.035 1 80.12 490 GLU A C 1
ATOM 3627 O O . GLU A 1 490 ? 16.078 25.078 7.289 1 80.12 490 GLU A O 1
ATOM 3632 N N . ILE A 1 491 ? 16.047 22.953 7.883 1 82.12 491 ILE A N 1
ATOM 3633 C CA . ILE A 1 491 ? 15.469 23.219 9.195 1 82.12 491 ILE A CA 1
ATOM 3634 C C . ILE A 1 491 ? 16.438 24.047 10.031 1 82.12 491 ILE A C 1
ATOM 3636 O O . ILE A 1 491 ? 16.031 24.984 10.719 1 82.12 491 ILE A O 1
ATOM 3640 N N . ASP A 1 492 ? 17.75 23.828 9.938 1 78.12 492 ASP A N 1
ATOM 3641 C CA . ASP A 1 492 ? 18.75 24.609 10.648 1 78.12 492 ASP A CA 1
ATOM 3642 C C . ASP A 1 492 ? 18.781 26.047 10.141 1 78.12 492 ASP A C 1
ATOM 3644 O O . ASP A 1 492 ? 18.844 27 10.93 1 78.12 492 ASP A O 1
ATOM 3648 N N . ARG A 1 493 ? 18.688 26.156 8.852 1 79.56 493 ARG A N 1
ATOM 3649 C CA . ARG A 1 493 ? 18.641 27.484 8.266 1 79.56 493 ARG A CA 1
ATOM 3650 C C . ARG A 1 493 ? 17.422 28.25 8.734 1 79.56 493 ARG A C 1
ATOM 3652 O O . ARG A 1 493 ? 17.516 29.438 9.047 1 79.56 493 ARG A O 1
ATOM 3659 N N . LEU A 1 494 ? 16.281 27.656 8.844 1 80.38 494 LEU A N 1
ATOM 3660 C CA . LEU A 1 494 ? 15.031 28.312 9.227 1 80.38 494 LEU A CA 1
ATOM 3661 C C . LEU A 1 494 ? 15.039 28.688 10.711 1 80.38 494 LEU A C 1
ATOM 3663 O O . LEU A 1 494 ? 14.445 29.688 11.109 1 80.38 494 LEU A O 1
ATOM 3667 N N . ARG A 1 495 ? 15.734 27.859 11.531 1 81.44 495 ARG A N 1
ATOM 3668 C CA . ARG A 1 495 ? 15.914 28.234 12.93 1 81.44 495 ARG A CA 1
ATOM 3669 C C . ARG A 1 495 ? 16.641 29.562 13.055 1 81.44 495 ARG A C 1
ATOM 3671 O O . ARG A 1 495 ? 16.234 30.422 13.836 1 81.44 495 ARG A O 1
ATOM 3678 N N . ASP A 1 496 ? 17.641 29.75 12.219 1 77.31 496 ASP A N 1
ATOM 3679 C CA . ASP A 1 496 ? 18.391 31.016 12.219 1 77.31 496 ASP A CA 1
ATOM 3680 C C . ASP A 1 496 ? 17.531 32.156 11.719 1 77.31 496 ASP A C 1
ATOM 3682 O O . ASP A 1 496 ? 17.562 33.25 12.297 1 77.31 496 ASP A O 1
ATOM 3686 N N . LEU A 1 497 ? 16.766 31.875 10.688 1 74.25 497 LEU A N 1
ATOM 3687 C CA . LEU A 1 497 ? 15.891 32.906 10.125 1 74.25 497 LEU A CA 1
ATOM 3688 C C . LEU A 1 497 ? 14.828 33.312 11.133 1 74.25 497 LEU A C 1
ATOM 3690 O O . LEU A 1 497 ? 14.555 34.531 11.297 1 74.25 497 LEU A O 1
ATOM 3694 N N . ARG A 1 498 ? 14.148 32.375 11.773 1 83.88 498 ARG A N 1
ATOM 3695 C CA . ARG A 1 498 ? 13.125 32.656 12.773 1 83.88 498 ARG A CA 1
ATOM 3696 C C . ARG A 1 498 ? 13.68 33.5 13.906 1 83.88 498 ARG A C 1
ATOM 3698 O O . ARG A 1 498 ? 13.031 34.469 14.352 1 83.88 498 ARG A O 1
ATOM 3705 N N . ALA A 1 499 ? 14.938 33.188 14.383 1 71.25 499 ALA A N 1
ATOM 3706 C CA . ALA A 1 499 ? 15.602 33.938 15.445 1 71.25 499 ALA A CA 1
ATOM 3707 C C . ALA A 1 499 ? 15.836 35.375 15.023 1 71.25 499 ALA A C 1
ATOM 3709 O O . ALA A 1 499 ? 15.68 36.312 15.828 1 71.25 499 ALA A O 1
ATOM 3710 N N . GLU A 1 500 ? 16.172 35.594 13.711 1 67.5 500 GLU A N 1
ATOM 3711 C CA . GLU A 1 500 ? 16.344 36.938 13.172 1 67.5 500 GLU A CA 1
ATOM 3712 C C . GLU A 1 500 ? 15.039 37.75 13.227 1 67.5 500 GLU A C 1
ATOM 3714 O O . GLU A 1 500 ? 15.031 38.906 13.617 1 67.5 500 GLU A O 1
ATOM 3719 N N . TYR A 1 501 ? 13.898 37.094 12.898 1 72.12 501 TYR A N 1
ATOM 3720 C CA . TYR A 1 501 ? 12.602 37.781 12.891 1 72.12 501 TYR A CA 1
ATOM 3721 C C . TYR A 1 501 ? 12.117 38.031 14.32 1 72.12 501 TYR A C 1
ATOM 3723 O O . TYR A 1 501 ? 11.414 39 14.578 1 72.12 501 TYR A O 1
ATOM 3731 N N . GLU A 1 502 ? 12.555 37.156 15.227 1 71.88 502 GLU A N 1
ATOM 3732 C CA . GLU A 1 502 ? 12.203 37.344 16.625 1 71.88 502 GLU A CA 1
ATOM 3733 C C . GLU A 1 502 ? 13.008 38.469 17.25 1 71.88 502 GLU A C 1
ATOM 3735 O O . GLU A 1 502 ? 12.508 39.188 18.125 1 71.88 502 GLU A O 1
ATOM 3740 N N . GLN A 1 503 ? 14.398 38.688 16.766 1 58.47 503 GLN A N 1
ATOM 3741 C CA . GLN A 1 503 ? 15.273 39.719 17.266 1 58.47 503 GLN A CA 1
ATOM 3742 C C . GLN A 1 503 ? 15.023 41.062 16.547 1 58.47 503 GLN A C 1
ATOM 3744 O O . GLN A 1 503 ? 15.172 42.125 17.141 1 58.47 503 GLN A O 1
ATOM 3749 N N . ALA A 1 504 ? 15.086 41 15.203 1 49.25 504 ALA A N 1
ATOM 3750 C CA . ALA A 1 504 ? 14.891 42.25 14.43 1 49.25 504 ALA A CA 1
ATOM 3751 C C . ALA A 1 504 ? 13.672 43.031 14.938 1 49.25 504 ALA A C 1
ATOM 3753 O O . ALA A 1 504 ? 13.617 44.25 14.812 1 49.25 504 ALA A O 1
ATOM 3754 N N . GLY A 1 505 ? 12.859 42.438 15.477 1 40.5 505 GLY A N 1
ATOM 3755 C CA . GLY A 1 505 ? 11.867 43.281 16.109 1 40.5 505 GLY A CA 1
ATOM 3756 C C . GLY A 1 505 ? 12.414 44.062 17.297 1 40.5 505 GLY A C 1
ATOM 3757 O O . GLY A 1 505 ? 11.797 45.031 17.75 1 40.5 505 GLY A O 1
ATOM 3758 N N . GLY A 1 506 ? 13.656 43.5 17.891 1 34.53 506 GLY A N 1
ATOM 3759 C CA . GLY A 1 506 ? 14.312 44.156 19.016 1 34.53 506 GLY A CA 1
ATOM 3760 C C . GLY A 1 506 ? 15.219 45.281 18.625 1 34.53 506 GLY A C 1
ATOM 3761 O O . GLY A 1 506 ? 15.648 46.062 19.469 1 34.53 506 GLY A O 1
ATOM 3762 N N . SER A 1 507 ? 15.992 45.188 17.625 1 31.94 507 SER A N 1
ATOM 3763 C CA . SER A 1 507 ? 17.094 46.125 17.453 1 31.94 507 SER A CA 1
ATOM 3764 C C . SER A 1 507 ? 16.594 47.531 17.094 1 31.94 507 SER A C 1
ATOM 3766 O O . SER A 1 507 ? 17.359 48.375 16.672 1 31.94 507 SER A O 1
ATOM 3768 N N . GLY A 1 508 ? 15.531 47.969 16.984 1 30.52 508 GLY A N 1
ATOM 3769 C CA . GLY A 1 508 ? 15.578 49.438 17.094 1 30.52 508 GLY A CA 1
ATOM 3770 C C . GLY A 1 508 ? 16.375 49.906 18.281 1 30.52 508 GLY A C 1
ATOM 3771 O O . GLY A 1 508 ? 16.719 49.125 19.172 1 30.52 508 GLY A O 1
ATOM 3772 N N . GLY A 1 509 ? 16.812 51.344 18.391 1 29.42 509 GLY A N 1
ATOM 3773 C CA . GLY A 1 509 ? 17.703 52.156 19.203 1 29.42 509 GLY A CA 1
ATOM 3774 C C . GLY A 1 509 ? 17.594 51.875 20.688 1 29.42 509 GLY A C 1
ATOM 3775 O O . GLY A 1 509 ? 18.062 52.656 21.516 1 29.42 509 GLY A O 1
ATOM 3776 N N . GLY A 1 510 ? 16.656 51.219 21.25 1 29 510 GLY A N 1
ATOM 3777 C CA . GLY A 1 510 ? 16.812 51.562 22.656 1 29 510 GLY A CA 1
ATOM 3778 C C . GLY A 1 510 ? 18.078 50.969 23.266 1 29 510 GLY A C 1
ATOM 3779 O O . GLY A 1 510 ? 18.594 49.969 22.797 1 29 510 GLY A O 1
ATOM 3780 N N . GLY A 1 511 ? 19.172 51.875 23.625 1 27.39 511 GLY A N 1
ATOM 3781 C CA . GLY A 1 511 ? 19.906 51.688 24.859 1 27.39 511 GLY A CA 1
ATOM 3782 C C . GLY A 1 511 ? 19.172 50.812 25.875 1 27.39 511 GLY A C 1
ATOM 3783 O O . GLY A 1 511 ? 18.188 51.281 26.469 1 27.39 511 GLY A O 1
ATOM 3784 N N . GLY A 1 512 ? 18.844 49.688 25.562 1 28.19 512 GLY A N 1
ATOM 3785 C CA . GLY A 1 512 ? 18.281 48.688 26.453 1 28.19 512 GLY A CA 1
ATOM 3786 C C . GLY A 1 512 ? 18.922 48.656 27.828 1 28.19 512 GLY A C 1
ATOM 3787 O O . GLY A 1 512 ? 20.156 48.656 27.938 1 28.19 512 GLY A O 1
ATOM 3788 N N . ILE A 1 513 ? 18.359 49.438 28.781 1 26.3 513 ILE A N 1
ATOM 3789 C CA . ILE A 1 513 ? 18.75 49.281 30.188 1 26.3 513 ILE A CA 1
ATOM 3790 C C . ILE A 1 513 ? 18.766 47.812 30.562 1 26.3 513 ILE A C 1
ATOM 3792 O O . ILE A 1 513 ? 17.75 47.125 30.5 1 26.3 513 ILE A O 1
ATOM 3796 N N . GLY A 1 514 ? 19.812 47.031 30.297 1 26.94 514 GLY A N 1
ATOM 3797 C CA . GLY A 1 514 ? 20.297 45.75 30.812 1 26.94 514 GLY A CA 1
ATOM 3798 C C . GLY A 1 514 ? 19.875 45.5 32.25 1 26.94 514 GLY A C 1
ATOM 3799 O O . GLY A 1 514 ? 20.516 46 33.188 1 26.94 514 GLY A O 1
ATOM 3800 N N . ILE A 1 515 ? 18.516 45.375 32.594 1 27.11 515 ILE A N 1
ATOM 3801 C CA . ILE A 1 515 ? 18.188 45.062 33.969 1 27.11 515 ILE A CA 1
ATOM 3802 C C . ILE A 1 515 ? 18.562 43.594 34.25 1 27.11 515 ILE A C 1
ATOM 3804 O O . ILE A 1 515 ? 18.094 42.688 33.594 1 27.11 515 ILE A O 1
ATOM 3808 N N . GLY A 1 516 ? 19.641 43.281 35.031 1 25.7 516 GLY A N 1
ATOM 3809 C CA . GLY A 1 516 ? 20.266 42.062 35.5 1 25.7 516 GLY A CA 1
ATOM 3810 C C . GLY A 1 516 ? 19.297 41.156 36.281 1 25.7 516 GLY A C 1
ATOM 3811 O O . GLY A 1 516 ? 18.234 41.625 36.688 1 25.7 516 GLY A O 1
ATOM 3812 N N . THR A 1 517 ? 19.406 39.812 36.312 1 25.7 517 THR A N 1
ATOM 3813 C CA . THR A 1 517 ? 18.766 38.688 37 1 25.7 517 THR A CA 1
ATOM 3814 C C . THR A 1 517 ? 18.406 39.031 38.438 1 25.7 517 THR A C 1
ATOM 3816 O O . THR A 1 517 ? 17.484 38.469 39 1 25.7 517 THR A O 1
ATOM 3819 N N . GLU A 1 518 ? 19.219 39.75 39.125 1 26.55 518 GLU A N 1
ATOM 3820 C CA . GLU A 1 518 ? 19.094 40.031 40.562 1 26.55 518 GLU A CA 1
ATOM 3821 C C . GLU A 1 518 ? 17.828 40.844 40.844 1 26.55 518 GLU A C 1
ATOM 3823 O O . GLU A 1 518 ? 17.297 40.812 41.938 1 26.55 518 GLU A O 1
ATOM 3828 N N . ASP A 1 519 ? 17.438 41.594 39.812 1 27.3 519 ASP A N 1
ATOM 3829 C CA . ASP A 1 519 ? 16.438 42.594 40.156 1 27.3 519 ASP A CA 1
ATOM 3830 C C . ASP A 1 519 ? 15.031 42 40.031 1 27.3 519 ASP A C 1
ATOM 3832 O O . ASP A 1 519 ? 14.062 42.625 40.5 1 27.3 519 ASP A O 1
ATOM 3836 N N . ARG A 1 520 ? 14.891 40.75 39.562 1 32.44 520 ARG A N 1
ATOM 3837 C CA . ARG A 1 520 ? 13.633 40 39.469 1 32.44 520 ARG A CA 1
ATOM 3838 C C . ARG A 1 520 ? 13.164 39.562 40.844 1 32.44 520 ARG A C 1
ATOM 3840 O O . ARG A 1 520 ? 11.961 39.531 41.094 1 32.44 520 ARG A O 1
ATOM 3847 N N . LEU A 1 521 ? 14.07 39.094 41.625 1 27.42 521 LEU A N 1
ATOM 3848 C CA . LEU A 1 521 ? 13.781 38.594 42.969 1 27.42 521 LEU A CA 1
ATOM 3849 C C . LEU A 1 521 ? 13.117 39.656 43.812 1 27.42 521 LEU A C 1
ATOM 3851 O O . LEU A 1 521 ? 12.258 39.375 44.656 1 27.42 521 LEU A O 1
ATOM 3855 N N . ILE A 1 522 ? 13.523 40.844 43.531 1 28.22 522 ILE A N 1
ATOM 3856 C CA . ILE A 1 522 ? 13.023 41.875 44.406 1 28.22 522 ILE A CA 1
ATOM 3857 C C . ILE A 1 522 ? 11.562 42.188 44.062 1 28.22 522 ILE A C 1
ATOM 3859 O O . ILE A 1 522 ? 10.75 42.438 44.969 1 28.22 522 ILE A O 1
ATOM 3863 N N . ILE A 1 523 ? 11.234 41.781 42.781 1 30.41 523 ILE A N 1
ATOM 3864 C CA . ILE A 1 523 ? 9.859 42.094 42.406 1 30.41 523 ILE A CA 1
ATOM 3865 C C . ILE A 1 523 ? 8.914 41.031 42.969 1 30.41 523 ILE A C 1
ATOM 3867 O O . ILE A 1 523 ? 7.852 41.344 43.5 1 30.41 523 ILE A O 1
ATOM 3871 N N . ALA A 1 524 ? 9.328 39.781 42.875 1 29.44 524 ALA A N 1
ATOM 3872 C CA . ALA A 1 524 ? 8.539 38.719 43.5 1 29.44 524 ALA A CA 1
ATOM 3873 C C . ALA A 1 524 ? 8.398 38.938 45 1 29.44 524 ALA A C 1
ATOM 3875 O O . ALA A 1 524 ? 7.316 38.75 45.562 1 29.44 524 ALA A O 1
ATOM 3876 N N . GLY A 1 525 ? 9.516 39.219 45.594 1 30.12 525 GLY A N 1
ATOM 3877 C CA . GLY A 1 525 ? 9.461 39.438 47 1 30.12 525 GLY A CA 1
ATOM 3878 C C . GLY A 1 525 ? 8.578 40.625 47.406 1 30.12 525 GLY A C 1
ATOM 3879 O O . GLY A 1 525 ? 7.883 40.562 48.406 1 30.12 525 GLY A O 1
ATOM 3880 N N . ALA A 1 526 ? 8.578 41.656 46.438 1 28.66 526 ALA A N 1
ATOM 3881 C CA . ALA A 1 526 ? 7.762 42.812 46.75 1 28.66 526 ALA A CA 1
ATOM 3882 C C . ALA A 1 526 ? 6.277 42.5 46.594 1 28.66 526 ALA A C 1
ATOM 3884 O O . ALA A 1 526 ? 5.449 42.969 47.375 1 28.66 526 ALA A O 1
ATOM 3885 N N . ILE A 1 527 ? 5.984 41.656 45.625 1 31.27 527 ILE A N 1
ATOM 3886 C CA . ILE A 1 527 ? 4.59 41.25 45.5 1 31.27 527 ILE A CA 1
ATOM 3887 C C . ILE A 1 527 ? 4.176 40.438 46.75 1 31.27 527 ILE A C 1
ATOM 3889 O O . ILE A 1 527 ? 3.105 40.688 47.312 1 31.27 527 ILE A O 1
ATOM 3893 N N . VAL A 1 528 ? 5.02 39.469 47.125 1 32.19 528 VAL A N 1
ATOM 3894 C CA . VAL A 1 528 ? 4.707 38.719 48.312 1 32.19 528 VAL A CA 1
ATOM 3895 C C . VAL A 1 528 ? 4.605 39.656 49.5 1 32.19 528 VAL A C 1
ATOM 3897 O O . VAL A 1 528 ? 3.688 39.5 50.312 1 32.19 528 VAL A O 1
ATOM 3900 N N . ALA A 1 529 ? 5.5 40.594 49.562 1 30.38 529 ALA A N 1
ATOM 3901 C CA . ALA A 1 529 ? 5.445 41.5 50.719 1 30.38 529 ALA A CA 1
ATOM 3902 C C . ALA A 1 529 ? 4.18 42.344 50.688 1 30.38 529 ALA A C 1
ATOM 3904 O O . ALA A 1 529 ? 3.572 42.625 51.719 1 30.38 529 ALA A O 1
ATOM 3905 N N . LEU A 1 530 ? 3.781 42.531 49.531 1 29.91 530 LEU A N 1
ATOM 3906 C CA . LEU A 1 530 ? 2.551 43.312 49.406 1 29.91 530 LEU A CA 1
ATOM 3907 C C . LEU A 1 530 ? 1.34 42.469 49.781 1 29.91 530 LEU A C 1
ATOM 3909 O O . LEU A 1 530 ? 0.435 42.969 50.469 1 29.91 530 LEU A O 1
ATOM 3913 N N . ILE A 1 531 ? 1.305 41.25 49.406 1 29.45 531 ILE A N 1
ATOM 3914 C CA . ILE A 1 531 ? 0.24 40.375 49.844 1 29.45 531 ILE A CA 1
ATOM 3915 C C . ILE A 1 531 ? 0.282 40.219 51.375 1 29.45 531 ILE A C 1
ATOM 3917 O O . ILE A 1 531 ? -0.757 40.281 52.031 1 29.45 531 ILE A O 1
ATOM 3921 N N . LEU A 1 532 ? 1.471 40.062 51.844 1 30.47 532 LEU A N 1
ATOM 3922 C CA . LEU A 1 532 ? 1.54 39.844 53.281 1 30.47 532 LEU A CA 1
ATOM 3923 C C . LEU A 1 532 ? 1.057 41.062 54.062 1 30.47 532 LEU A C 1
ATOM 3925 O O . LEU A 1 532 ? 0.407 40.938 55.094 1 30.47 532 LEU A O 1
ATOM 3929 N N . VAL A 1 533 ? 1.336 42.219 53.469 1 29.89 533 VAL A N 1
ATOM 3930 C CA . VAL A 1 533 ? 0.877 43.375 54.219 1 29.89 533 VAL A CA 1
ATOM 3931 C C . VAL A 1 533 ? -0.63 43.562 54.031 1 29.89 533 VAL A C 1
ATOM 3933 O O . VAL A 1 533 ? -1.325 44 54.938 1 29.89 533 VAL A O 1
ATOM 3936 N N . ALA A 1 534 ? -1.133 43.094 52.906 1 28.31 534 ALA A N 1
ATOM 3937 C CA . ALA A 1 534 ? -2.584 43.188 52.75 1 28.31 534 ALA A CA 1
ATOM 3938 C C . ALA A 1 534 ? -3.287 42.156 53.656 1 28.31 534 ALA A C 1
ATOM 3940 O O . ALA A 1 534 ? -4.402 42.406 54.125 1 28.31 534 ALA A O 1
ATOM 3941 N N . THR A 1 535 ? -2.734 41 53.812 1 30.03 535 THR A N 1
ATOM 3942 C CA . THR A 1 535 ? -3.414 40.031 54.656 1 30.03 535 THR A CA 1
ATOM 3943 C C . THR A 1 535 ? -3.223 40.344 56.125 1 30.03 535 THR A C 1
ATOM 3945 O O . THR A 1 535 ? -3.82 39.688 56.969 1 30.03 535 THR A O 1
ATOM 3948 N N . ARG A 1 536 ? -2.184 40.969 56.531 1 33.03 536 ARG A N 1
ATOM 3949 C CA . ARG A 1 536 ? -2.137 41.125 57.969 1 33.03 536 ARG A CA 1
ATOM 3950 C C . ARG A 1 536 ? -3.16 42.156 58.469 1 33.03 536 ARG A C 1
ATOM 3952 O O . ARG A 1 536 ? -3.414 42.281 59.656 1 33.03 536 ARG A O 1
ATOM 3959 N N . ASN A 1 537 ? -3.613 43.188 57.625 1 30.95 537 ASN A N 1
ATOM 3960 C CA . ASN A 1 537 ? -4.66 43.906 58.344 1 30.95 537 ASN A CA 1
ATOM 3961 C C . ASN A 1 537 ? -6.031 43.281 58.125 1 30.95 537 ASN A C 1
ATOM 3963 O O . ASN A 1 537 ? -6.406 42.969 57 1 30.95 537 ASN A O 1
ATOM 3967 N N . MET B 1 1 ? -15.086 87.438 5.137 1 41.91 1 MET B N 1
ATOM 3968 C CA . MET B 1 1 ? -16.172 86.5 5.457 1 41.91 1 MET B CA 1
ATOM 3969 C C . MET B 1 1 ? -15.625 85.312 6.164 1 41.91 1 MET B C 1
ATOM 3971 O O . MET B 1 1 ? -16.188 84.812 7.164 1 41.91 1 MET B O 1
ATOM 3975 N N . LEU B 1 2 ? -14.445 84.875 5.73 1 42.78 2 LEU B N 1
ATOM 3976 C CA . LEU B 1 2 ? -13.891 83.688 6.324 1 42.78 2 LEU B CA 1
ATOM 3977 C C . LEU B 1 2 ? -13.383 83.938 7.738 1 42.78 2 LEU B C 1
ATOM 3979 O O . LEU B 1 2 ? -13.469 83.125 8.609 1 42.78 2 LEU B O 1
ATOM 3983 N N . ARG B 1 3 ? -12.914 85.125 8 1 53.91 3 ARG B N 1
ATOM 3984 C CA . ARG B 1 3 ? -12.461 85.5 9.328 1 53.91 3 ARG B CA 1
ATOM 3985 C C . ARG B 1 3 ? -13.617 85.5 10.328 1 53.91 3 ARG B C 1
ATOM 3987 O O . ARG B 1 3 ? -13.484 85 11.445 1 53.91 3 ARG B O 1
ATOM 3994 N N . LEU B 1 4 ? -14.594 86.125 9.945 1 49.47 4 LEU B N 1
ATOM 3995 C CA . LEU B 1 4 ? -15.773 86.188 10.805 1 49.47 4 LEU B CA 1
ATOM 3996 C C . LEU B 1 4 ? -16.391 84.812 10.977 1 49.47 4 LEU B C 1
ATOM 3998 O O . LEU B 1 4 ? -16.797 84.438 12.078 1 49.47 4 LEU B O 1
ATOM 4002 N N . ALA B 1 5 ? -16.266 84 9.906 1 50.22 5 ALA B N 1
ATOM 4003 C CA . ALA B 1 5 ? -16.828 82.625 9.984 1 50.22 5 ALA B CA 1
ATOM 4004 C C . ALA B 1 5 ? -16.016 81.75 10.922 1 50.22 5 ALA B C 1
ATOM 4006 O O . ALA B 1 5 ? -16.578 81 11.711 1 50.22 5 ALA B O 1
ATOM 4007 N N . SER B 1 6 ? -14.664 82 10.852 1 49.78 6 SER B N 1
ATOM 4008 C CA . SER B 1 6 ? -13.836 81.188 11.727 1 49.78 6 SER B CA 1
ATOM 4009 C C . SER B 1 6 ? -13.969 81.688 13.18 1 49.78 6 SER B C 1
ATOM 4011 O O . SER B 1 6 ? -13.93 80.812 14.094 1 49.78 6 SER B O 1
ATOM 4013 N N . THR B 1 7 ? -14.203 82.938 13.422 1 51.94 7 THR B N 1
ATOM 4014 C CA . THR B 1 7 ? -14.445 83.438 14.773 1 51.94 7 THR B CA 1
ATOM 4015 C C . THR B 1 7 ? -15.789 82.938 15.305 1 51.94 7 THR B C 1
ATOM 4017 O O . THR B 1 7 ? -15.883 82.5 16.453 1 51.94 7 THR B O 1
ATOM 4020 N N . TYR B 1 8 ? -16.766 82.938 14.445 1 49.34 8 TYR B N 1
ATOM 4021 C CA . TYR B 1 8 ? -18.078 82.5 14.875 1 49.34 8 TYR B CA 1
ATOM 4022 C C . TYR B 1 8 ? -18.094 81 15.078 1 49.34 8 TYR B C 1
ATOM 4024 O O . TYR B 1 8 ? -18.719 80.5 16.016 1 49.34 8 TYR B O 1
ATOM 4032 N N . ALA B 1 9 ? -17.312 80.312 14.273 1 53.34 9 ALA B N 1
ATOM 4033 C CA . ALA B 1 9 ? -17.219 78.875 14.469 1 53.34 9 ALA B CA 1
ATOM 4034 C C . ALA B 1 9 ? -16.453 78.5 15.75 1 53.34 9 ALA B C 1
ATOM 4036 O O . ALA B 1 9 ? -16.859 77.625 16.516 1 53.34 9 ALA B O 1
ATOM 4037 N N . ALA B 1 10 ? -15.43 79.312 16.047 1 49.88 10 ALA B N 1
ATOM 4038 C CA . ALA B 1 10 ? -14.648 79.125 17.266 1 49.88 10 ALA B CA 1
ATOM 4039 C C . ALA B 1 10 ? -15.477 79.438 18.5 1 49.88 10 ALA B C 1
ATOM 4041 O O . ALA B 1 10 ? -15.477 78.625 19.469 1 49.88 10 ALA B O 1
ATOM 4042 N N . VAL B 1 11 ? -16.234 80.5 18.469 1 53.88 11 VAL B N 1
ATOM 4043 C CA . VAL B 1 11 ? -17.062 80.938 19.594 1 53.88 11 VAL B CA 1
ATOM 4044 C C . VAL B 1 11 ? -18.266 80 19.703 1 53.88 11 VAL B C 1
ATOM 4046 O O . VAL B 1 11 ? -18.609 79.5 20.797 1 53.88 11 VAL B O 1
ATOM 4049 N N . GLY B 1 12 ? -18.922 79.688 18.562 1 56.16 12 GLY B N 1
ATOM 4050 C CA . GLY B 1 12 ? -20.078 78.812 18.609 1 56.16 12 GLY B CA 1
ATOM 4051 C C . GLY B 1 12 ? -19.734 77.375 19.094 1 56.16 12 GLY B C 1
ATOM 4052 O O . GLY B 1 12 ? -20.453 76.812 19.922 1 56.16 12 GLY B O 1
ATOM 4053 N N . LEU B 1 13 ? -18.562 76.938 18.672 1 57.03 13 LEU B N 1
ATOM 4054 C CA . LEU B 1 13 ? -18.156 75.562 19.078 1 57.03 13 LEU B CA 1
ATOM 4055 C C . LEU B 1 13 ? -17.672 75.562 20.516 1 57.03 13 LEU B C 1
ATOM 4057 O O . LEU B 1 13 ? -17.875 74.625 21.25 1 57.03 13 LEU B O 1
ATOM 4061 N N . SER B 1 14 ? -17.141 76.75 21.016 1 51.5 14 SER B N 1
ATOM 4062 C CA . SER B 1 14 ? -16.766 76.875 22.422 1 51.5 14 SER B CA 1
ATOM 4063 C C . SER B 1 14 ? -18 76.938 23.328 1 51.5 14 SER B C 1
ATOM 4065 O O . SER B 1 14 ? -18.031 76.312 24.406 1 51.5 14 SER B O 1
ATOM 4067 N N . VAL B 1 15 ? -19.031 77.625 22.906 1 54.59 15 VAL B N 1
ATOM 4068 C CA . VAL B 1 15 ? -20.281 77.75 23.641 1 54.59 15 VAL B CA 1
ATOM 4069 C C . VAL B 1 15 ? -21 76.375 23.594 1 54.59 15 VAL B C 1
ATOM 4071 O O . VAL B 1 15 ? -21.531 75.875 24.609 1 54.59 15 VAL B O 1
ATOM 4074 N N . ALA B 1 16 ? -20.922 75.625 22.422 1 53.03 16 ALA B N 1
ATOM 4075 C CA . ALA B 1 16 ? -21.531 74.312 22.297 1 53.03 16 ALA B CA 1
ATOM 4076 C C . ALA B 1 16 ? -20.812 73.312 23.203 1 53.03 16 ALA B C 1
ATOM 4078 O O . ALA B 1 16 ? -21.453 72.5 23.844 1 53.03 16 ALA B O 1
ATOM 4079 N N . ALA B 1 17 ? -19.5 73.5 23.312 1 53.12 17 ALA B N 1
ATOM 4080 C CA . ALA B 1 17 ? -18.734 72.688 24.203 1 53.12 17 ALA B CA 1
ATOM 4081 C C . ALA B 1 17 ? -19.062 72.938 25.656 1 53.12 17 ALA B C 1
ATOM 4083 O O . ALA B 1 17 ? -19.25 72 26.453 1 53.12 17 ALA B O 1
ATOM 4084 N N . ALA B 1 18 ? -19.188 74.125 26.062 1 51.91 18 ALA B N 1
ATOM 4085 C CA . ALA B 1 18 ? -19.594 74.5 27.422 1 51.91 18 ALA B CA 1
ATOM 4086 C C . ALA B 1 18 ? -21.031 74.125 27.719 1 51.91 18 ALA B C 1
ATOM 4088 O O . ALA B 1 18 ? -21.328 73.688 28.828 1 51.91 18 ALA B O 1
ATOM 4089 N N . TYR B 1 19 ? -21.906 74.25 26.734 1 48.59 19 TYR B N 1
ATOM 4090 C CA . TYR B 1 19 ? -23.281 73.812 26.906 1 48.59 19 TYR B CA 1
ATOM 4091 C C . TYR B 1 19 ? -23.359 72.312 27.047 1 48.59 19 TYR B C 1
ATOM 4093 O O . TYR B 1 19 ? -24.078 71.75 27.906 1 48.59 19 TYR B O 1
ATOM 4101 N N . LEU B 1 20 ? -22.609 71.625 26.234 1 46.94 20 LEU B N 1
ATOM 4102 C CA . LEU B 1 20 ? -22.609 70.125 26.344 1 46.94 20 LEU B CA 1
ATOM 4103 C C . LEU B 1 20 ? -22 69.688 27.672 1 46.94 20 LEU B C 1
ATOM 4105 O O . LEU B 1 20 ? -22.516 68.812 28.328 1 46.94 20 LEU B O 1
ATOM 4109 N N . ALA B 1 21 ? -20.953 70.375 28.062 1 47.88 21 ALA B N 1
ATOM 4110 C CA . ALA B 1 21 ? -20.312 70.062 29.344 1 47.88 21 ALA B CA 1
ATOM 4111 C C . ALA B 1 21 ? -21.156 70.562 30.516 1 47.88 21 ALA B C 1
ATOM 4113 O O . ALA B 1 21 ? -21.312 69.812 31.516 1 47.88 21 ALA B O 1
ATOM 4114 N N . GLY B 1 22 ? -21.656 71.625 30.578 1 48.62 22 GLY B N 1
ATOM 4115 C CA . GLY B 1 22 ? -22.375 72.25 31.688 1 48.62 22 GLY B CA 1
ATOM 4116 C C . GLY B 1 22 ? -23.844 71.812 31.734 1 48.62 22 GLY B C 1
ATOM 4117 O O . GLY B 1 22 ? -24.359 71.562 32.812 1 48.62 22 GLY B O 1
ATOM 4118 N N . VAL B 1 23 ? -24.594 71.875 30.641 1 49.78 23 VAL B N 1
ATOM 4119 C CA . VAL B 1 23 ? -26.047 71.688 30.703 1 49.78 23 VAL B CA 1
ATOM 4120 C C . VAL B 1 23 ? -26.375 70.25 30.391 1 49.78 23 VAL B C 1
ATOM 4122 O O . VAL B 1 23 ? -27.203 69.625 31.062 1 49.78 23 VAL B O 1
ATOM 4125 N N . HIS B 1 24 ? -25.703 69.75 29.359 1 52.38 24 HIS B N 1
ATOM 4126 C CA . HIS B 1 24 ? -26.094 68.375 28.984 1 52.38 24 HIS B CA 1
ATOM 4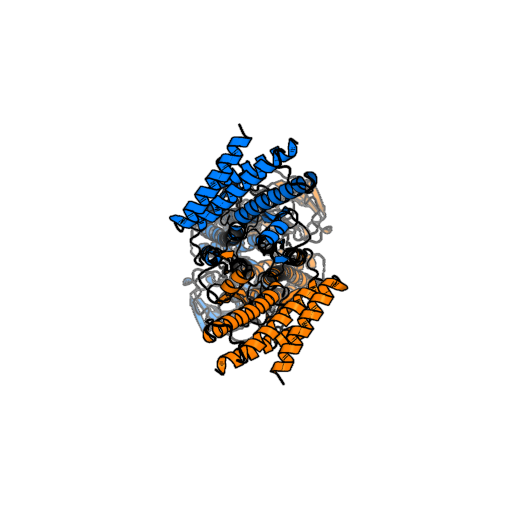127 C C . HIS B 1 24 ? -25.219 67.375 29.672 1 52.38 24 HIS B C 1
ATOM 4129 O O . HIS B 1 24 ? -25.531 66.188 29.656 1 52.38 24 HIS B O 1
ATOM 4135 N N . GLY B 1 25 ? -24.266 67.75 30.391 1 46.69 25 GLY B N 1
ATOM 4136 C CA . GLY B 1 25 ? -23.406 66.875 31.203 1 46.69 25 GLY B CA 1
ATOM 4137 C C . GLY B 1 25 ? -22.609 65.938 30.375 1 46.69 25 GLY B C 1
ATOM 4138 O O . GLY B 1 25 ? -22.047 64.938 30.906 1 46.69 25 GLY B O 1
ATOM 4139 N N . ASP B 1 26 ? -22.781 66.125 29.078 1 44.38 26 ASP B N 1
ATOM 4140 C CA . ASP B 1 26 ? -22.062 65.25 28.172 1 44.38 26 ASP B CA 1
ATOM 4141 C C . ASP B 1 26 ? -20.641 65.75 27.922 1 44.38 26 ASP B C 1
ATOM 4143 O O . ASP B 1 26 ? -20.406 66.438 26.938 1 44.38 26 ASP B O 1
ATOM 4147 N N . HIS B 1 27 ? -19.719 65.438 28.75 1 48.31 27 HIS B N 1
ATOM 4148 C CA . HIS B 1 27 ? -18.359 66 28.781 1 48.31 27 HIS B CA 1
ATOM 4149 C C . HIS B 1 27 ? -17.516 65.438 27.641 1 48.31 27 HIS B C 1
ATOM 4151 O O . HIS B 1 27 ? -16.594 66.062 27.172 1 48.31 27 HIS B O 1
ATOM 4157 N N . HIS B 1 28 ? -18.047 64.312 27.172 1 47.12 28 HIS B N 1
ATOM 4158 C CA . HIS B 1 28 ? -17.344 63.719 26.047 1 47.12 28 HIS B CA 1
ATOM 4159 C C . HIS B 1 28 ? -17.609 64.5 24.75 1 47.12 28 HIS B C 1
ATOM 4161 O O . HIS B 1 28 ? -16.688 64.875 24.031 1 47.12 28 HIS B O 1
ATOM 4167 N N . ALA B 1 29 ? -18.797 64.75 24.562 1 50.66 29 ALA B N 1
ATOM 4168 C CA . ALA B 1 29 ? -19.188 65.5 23.391 1 50.66 29 ALA B CA 1
ATOM 4169 C C . ALA B 1 29 ? -18.688 66.938 23.5 1 50.66 29 ALA B C 1
ATOM 4171 O O . ALA B 1 29 ? -18.234 67.562 22.5 1 50.66 29 ALA B O 1
ATOM 4172 N N . ALA B 1 30 ? -18.562 67.438 24.719 1 50.59 30 ALA B N 1
ATOM 4173 C CA . ALA B 1 30 ? -18.094 68.812 24.953 1 50.59 30 ALA B CA 1
ATOM 4174 C C . ALA B 1 30 ? -16.609 68.938 24.625 1 50.59 30 ALA B C 1
ATOM 4176 O O . ALA B 1 30 ? -16.188 69.938 24.016 1 50.59 30 ALA B O 1
ATOM 4177 N N . ALA B 1 31 ? -15.945 67.875 24.859 1 51.59 31 ALA B N 1
ATOM 4178 C CA . ALA B 1 31 ? -14.5 67.938 24.641 1 51.59 31 ALA B CA 1
ATOM 4179 C C . ALA B 1 31 ? -14.172 67.875 23.156 1 51.59 31 ALA B C 1
ATOM 4181 O O . ALA B 1 31 ? -13.281 68.562 22.672 1 51.59 31 ALA B O 1
ATOM 4182 N N . ILE B 1 32 ? -14.938 67.125 22.422 1 53.28 32 ILE B N 1
ATOM 4183 C CA . ILE B 1 32 ? -14.766 67 20.984 1 53.28 32 ILE B CA 1
ATOM 4184 C C . ILE B 1 32 ? -15.102 68.375 20.312 1 53.28 32 ILE B C 1
ATOM 4186 O O . ILE B 1 32 ? -14.336 68.812 19.469 1 53.28 32 ILE B O 1
ATOM 4190 N N . VAL B 1 33 ? -16.125 68.938 20.797 1 57.78 33 VAL B N 1
ATOM 4191 C CA . VAL B 1 33 ? -16.594 70.25 20.219 1 57.78 33 VAL B CA 1
ATOM 4192 C C . VAL B 1 33 ? -15.625 71.312 20.609 1 57.78 33 VAL B C 1
ATOM 4194 O O . VAL B 1 33 ? -15.312 72.188 19.781 1 57.78 33 VAL B O 1
ATOM 4197 N N . ALA B 1 34 ? -15.031 71.125 21.734 1 55.97 34 ALA B N 1
ATOM 4198 C CA . ALA B 1 34 ? -14.055 72.125 22.172 1 55.97 34 ALA B CA 1
ATOM 4199 C C . ALA B 1 34 ? -12.766 72 21.375 1 55.97 34 ALA B C 1
ATOM 4201 O O . ALA B 1 34 ? -12.164 73.062 21 1 55.97 34 ALA B O 1
ATOM 4202 N N . ALA B 1 35 ? -12.461 70.875 21.031 1 53.62 35 ALA B N 1
ATOM 4203 C CA . ALA B 1 35 ? -11.25 70.625 20.25 1 53.62 35 ALA B CA 1
ATOM 4204 C C . ALA B 1 35 ? -11.414 71.188 18.828 1 53.62 35 ALA B C 1
ATOM 4206 O O . ALA B 1 35 ? -10.508 71.812 18.281 1 53.62 35 ALA B O 1
ATOM 4207 N N . VAL B 1 36 ? -12.547 71.062 18.312 1 59.78 36 VAL B N 1
ATOM 4208 C CA . VAL B 1 36 ? -12.852 71.625 17 1 59.78 36 VAL B CA 1
ATOM 4209 C C . VAL B 1 36 ? -12.867 73.125 17.078 1 59.78 36 VAL B C 1
ATOM 4211 O O . VAL B 1 36 ? -12.383 73.812 16.156 1 59.78 36 VAL B O 1
ATOM 4214 N N . ALA B 1 37 ? -13.258 73.625 18.234 1 55.44 37 ALA B N 1
ATOM 4215 C CA . ALA B 1 37 ? -13.281 75.062 18.438 1 55.44 37 ALA B CA 1
ATOM 4216 C C . ALA B 1 37 ? -11.859 75.625 18.438 1 55.44 37 ALA B C 1
ATOM 4218 O O . ALA B 1 37 ? -11.602 76.688 17.844 1 55.44 37 ALA B O 1
ATOM 4219 N N . VAL B 1 38 ? -11.031 74.875 19.016 1 55.03 38 VAL B N 1
ATOM 4220 C CA . VAL B 1 38 ? -9.648 75.375 19.094 1 55.03 38 VAL B CA 1
ATOM 4221 C C . VAL B 1 38 ? -9.031 75.375 17.688 1 55.03 38 VAL B C 1
ATOM 4223 O O . VAL B 1 38 ? -8.266 76.25 17.344 1 55.03 38 VAL B O 1
ATOM 4226 N N . LEU B 1 39 ? -9.43 74.5 16.859 1 56.5 39 LEU B N 1
ATOM 4227 C CA . LEU B 1 39 ? -8.992 74.5 15.469 1 56.5 39 LEU B CA 1
ATOM 4228 C C . LEU B 1 39 ? -9.43 75.75 14.734 1 56.5 39 LEU B C 1
ATOM 4230 O O . LEU B 1 39 ? -8.648 76.312 13.969 1 56.5 39 LEU B O 1
ATOM 4234 N N . PHE B 1 40 ? -10.531 76.125 14.977 1 54.44 40 PHE B N 1
ATOM 4235 C CA . PHE B 1 40 ? -11.023 77.312 14.305 1 54.44 40 PHE B CA 1
ATOM 4236 C C . PHE B 1 40 ? -10.375 78.562 14.867 1 54.44 40 PHE B C 1
ATOM 4238 O O . PHE B 1 40 ? -10.172 79.562 14.148 1 54.44 40 PHE B O 1
ATOM 4245 N N . VAL B 1 41 ? -9.977 78.5 16.141 1 53.72 41 VAL B N 1
ATOM 4246 C CA . VAL B 1 41 ? -9.219 79.625 16.703 1 53.72 41 VAL B CA 1
ATOM 4247 C C . VAL B 1 41 ? -7.832 79.625 16.078 1 53.72 41 VAL B C 1
ATOM 4249 O O . VAL B 1 41 ? -7.348 80.75 15.703 1 53.72 41 VAL B O 1
ATOM 4252 N N . ALA B 1 42 ? -7.246 78.5 15.875 1 49.53 42 ALA B N 1
ATOM 4253 C CA . ALA B 1 42 ? -5.918 78.438 15.273 1 49.53 42 ALA B CA 1
ATOM 4254 C C . ALA B 1 42 ? -5.961 78.875 13.805 1 49.53 42 ALA B C 1
ATOM 4256 O O . ALA B 1 42 ? -5.078 79.625 13.336 1 49.53 42 ALA B O 1
ATOM 4257 N N . LEU B 1 43 ? -6.902 78.5 13.156 1 51.47 43 LEU B N 1
ATOM 4258 C CA . LEU B 1 43 ? -7.109 78.938 11.781 1 51.47 43 LEU B CA 1
ATOM 4259 C C . LEU B 1 43 ? -7.289 80.438 11.719 1 51.47 43 LEU B C 1
ATOM 4261 O O . LEU B 1 43 ? -6.742 81.062 10.82 1 51.47 43 LEU B O 1
ATOM 4265 N N . ARG B 1 44 ? -8.008 81 12.664 1 49.84 44 ARG B N 1
ATOM 4266 C CA . ARG B 1 44 ? -8.195 82.438 12.734 1 49.84 44 ARG B CA 1
ATOM 4267 C C . ARG B 1 44 ? -6.859 83.125 12.953 1 49.84 44 ARG B C 1
ATOM 4269 O O . ARG B 1 44 ? -6.594 84.188 12.336 1 49.84 44 ARG B O 1
ATOM 4276 N N . LEU B 1 45 ? -6.086 82.625 13.758 1 49.16 45 LEU B N 1
ATOM 4277 C CA . LEU B 1 45 ? -4.797 83.25 14.047 1 49.16 45 LEU B CA 1
ATOM 4278 C C . LEU B 1 45 ? -3.859 83.125 12.852 1 49.16 45 LEU B C 1
ATOM 4280 O O . LEU B 1 45 ? -3.018 84 12.633 1 49.16 45 LEU B O 1
ATOM 4284 N N . SER B 1 46 ? -3.939 82.125 12.094 1 45.22 46 SER B N 1
ATOM 4285 C CA . SER B 1 46 ? -3.115 81.938 10.898 1 45.22 46 SER B CA 1
ATOM 4286 C C . SER B 1 46 ? -3.48 82.938 9.828 1 45.22 46 SER B C 1
ATOM 4288 O O . SER B 1 46 ? -2.703 83.188 8.906 1 45.22 46 SER B O 1
ATOM 4290 N N . PHE B 1 47 ? -4.664 83.312 9.82 1 49.09 47 PHE B N 1
ATOM 4291 C CA . PHE B 1 47 ? -5.059 84.25 8.805 1 49.09 47 PHE B CA 1
ATOM 4292 C C . PHE B 1 47 ? -4.52 85.688 9.148 1 49.09 47 PHE B C 1
ATOM 4294 O O . PHE B 1 47 ? -4.719 86.625 8.391 1 49.09 47 PHE B O 1
ATOM 4301 N N . GLY B 1 48 ? -3.408 86 9.805 1 42.81 48 GLY B N 1
ATOM 4302 C CA . GLY B 1 48 ? -2.584 87.188 9.922 1 42.81 48 GLY B CA 1
ATOM 4303 C C . GLY B 1 48 ? -3.084 88.125 10.984 1 42.81 48 GLY B C 1
ATOM 4304 O O . GLY B 1 48 ? -2.412 89.125 11.305 1 42.81 48 GLY B O 1
ATOM 4305 N N . ASP B 1 49 ? -4.207 88.5 11.055 1 38.38 49 ASP B N 1
ATOM 4306 C CA . ASP B 1 49 ? -4.516 89.625 11.867 1 38.38 49 ASP B CA 1
ATOM 4307 C C . ASP B 1 49 ? -4.25 89.375 13.344 1 38.38 49 ASP B C 1
ATOM 4309 O O . ASP B 1 49 ? -5.117 88.875 14.055 1 38.38 49 ASP B O 1
ATOM 4313 N N . VAL B 1 50 ? -2.965 89 13.727 1 34.75 50 VAL B N 1
ATOM 4314 C CA . VAL B 1 50 ? -2.529 88.688 15.078 1 34.75 50 VAL B CA 1
ATOM 4315 C C . VAL B 1 50 ? -2.793 89.875 15.992 1 34.75 50 VAL B C 1
ATOM 4317 O O . VAL B 1 50 ? -2.529 91 15.617 1 34.75 50 VAL B O 1
ATOM 4320 N N . LEU B 1 51 ? -3.617 89.812 16.938 1 32.03 51 LEU B N 1
ATOM 4321 C CA . LEU B 1 51 ? -3.574 90.812 17.969 1 32.03 51 LEU B CA 1
ATOM 4322 C C . LEU B 1 51 ? -2.135 91.188 18.328 1 32.03 51 LEU B C 1
ATOM 4324 O O . LEU B 1 51 ? -1.26 90.312 18.328 1 32.03 51 LEU B O 1
ATOM 4328 N N . ARG B 1 52 ? -1.625 92.5 18.031 1 35.97 52 ARG B N 1
ATOM 4329 C CA . ARG B 1 52 ? -0.433 93.125 18.547 1 35.97 52 ARG B CA 1
ATOM 4330 C C . ARG B 1 52 ? -0.129 92.688 19.969 1 35.97 52 ARG B C 1
ATOM 4332 O O . ARG B 1 52 ? -0.557 93.312 20.938 1 35.97 52 ARG B O 1
ATOM 4339 N N . LEU B 1 53 ? -0.341 91.5 20.406 1 28.62 53 LEU B N 1
ATOM 4340 C CA . LEU B 1 53 ? 0.39 91.312 21.656 1 28.62 53 LEU B CA 1
ATOM 4341 C C . LEU B 1 53 ? 1.874 91.562 21.469 1 28.62 53 LEU B C 1
ATOM 4343 O O . LEU B 1 53 ? 2.398 91.438 20.359 1 28.62 53 LEU B O 1
ATOM 4347 N N . GLY B 1 54 ? 2.551 92.5 22.344 1 29.14 54 GLY B N 1
ATOM 4348 C CA . GLY B 1 54 ? 3.926 92.938 22.203 1 29.14 54 GLY B CA 1
ATOM 4349 C C . GLY B 1 54 ? 4.805 92 21.469 1 29.14 54 GLY B C 1
ATOM 4350 O O . GLY B 1 54 ? 4.652 91.812 20.266 1 29.14 54 GLY B O 1
ATOM 4351 N N . ALA B 1 55 ? 5.953 91.562 22.094 1 31.14 55 ALA B N 1
ATOM 4352 C CA . ALA B 1 55 ? 7.176 90.938 21.547 1 31.14 55 ALA B CA 1
ATOM 4353 C C . ALA B 1 55 ? 6.895 89.625 20.875 1 31.14 55 ALA B C 1
ATOM 4355 O O . ALA B 1 55 ? 7.824 88.875 20.5 1 31.14 55 ALA B O 1
ATOM 4356 N N . LEU B 1 56 ? 5.715 89.125 21.078 1 30.47 56 LEU B N 1
ATOM 4357 C CA . LEU B 1 56 ? 5.68 87.75 20.578 1 30.47 56 LEU B CA 1
ATOM 4358 C C . LEU B 1 56 ? 5.688 87.75 19.047 1 30.47 56 LEU B C 1
ATOM 4360 O O . LEU B 1 56 ? 4.859 88.375 18.422 1 30.47 56 LEU B O 1
ATOM 4364 N N . ASP B 1 57 ? 6.938 87.75 18.531 1 34.28 57 ASP B N 1
ATOM 4365 C CA . ASP B 1 57 ? 7.242 87.688 17.109 1 34.28 57 ASP B CA 1
ATOM 4366 C C . ASP B 1 57 ? 6.285 86.812 16.359 1 34.28 57 ASP B C 1
ATOM 4368 O O . ASP B 1 57 ? 6.004 85.688 16.828 1 34.28 57 ASP B O 1
ATOM 4372 N N . ALA B 1 58 ? 5.32 87.312 15.617 1 40.62 58 ALA B N 1
ATOM 4373 C CA . ALA B 1 58 ? 4.352 86.75 14.695 1 40.62 58 ALA B CA 1
ATOM 4374 C C . ALA B 1 58 ? 4.914 85.5 14.031 1 40.62 58 ALA B C 1
ATOM 4376 O O . ALA B 1 58 ? 4.195 84.5 13.828 1 40.62 58 ALA B O 1
ATOM 4377 N N . ASP B 1 59 ? 6.172 85.688 13.703 1 41.88 59 ASP B N 1
ATOM 4378 C CA . ASP B 1 59 ? 6.754 84.5 12.984 1 41.88 59 ASP B CA 1
ATOM 4379 C C . ASP B 1 59 ? 6.816 83.312 13.875 1 41.88 59 ASP B C 1
ATOM 4381 O O . ASP B 1 59 ? 6.586 82.188 13.414 1 41.88 59 ASP B O 1
ATOM 4385 N N . ARG B 1 60 ? 7.121 83.5 15.172 1 43.03 60 ARG B N 1
ATOM 4386 C CA . ARG B 1 60 ? 7.176 82.375 16.078 1 43.03 60 ARG B CA 1
ATOM 4387 C C . ARG B 1 60 ? 5.781 81.812 16.312 1 43.03 60 ARG B C 1
ATOM 4389 O O . ARG B 1 60 ? 5.625 80.562 16.453 1 43.03 60 ARG B O 1
ATOM 4396 N N . VAL B 1 61 ? 4.93 82.75 16.281 1 41.38 61 VAL B N 1
ATOM 4397 C CA . VAL B 1 61 ? 3.584 82.188 16.484 1 41.38 61 VAL B CA 1
ATOM 4398 C C . VAL B 1 61 ? 3.176 81.375 15.281 1 41.38 61 VAL B C 1
ATOM 4400 O O . VAL B 1 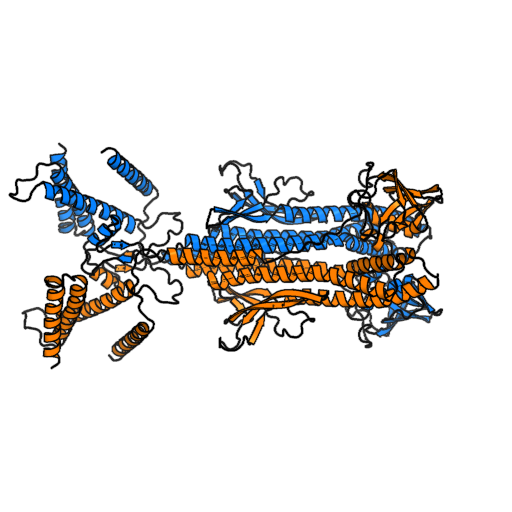61 ? 2.553 80.312 15.445 1 41.38 61 VAL B O 1
ATOM 4403 N N . LYS B 1 62 ? 3.496 81.812 14.117 1 43.25 62 LYS B N 1
ATOM 4404 C CA . LYS B 1 62 ? 3.186 81 12.938 1 43.25 62 LYS B CA 1
ATOM 4405 C C . LYS B 1 62 ? 3.818 79.625 13.023 1 43.25 62 LYS B C 1
ATOM 4407 O O . LYS B 1 62 ? 3.182 78.625 12.695 1 43.25 62 LYS B O 1
ATOM 4412 N N . VAL B 1 63 ? 5.059 79.688 13.445 1 42.22 63 VAL B N 1
ATOM 4413 C CA . VAL B 1 63 ? 5.727 78.438 13.57 1 42.22 63 VAL B CA 1
ATOM 4414 C C . VAL B 1 63 ? 5.039 77.562 14.648 1 42.22 63 VAL B C 1
ATOM 4416 O O . VAL B 1 63 ? 4.777 76.375 14.453 1 42.22 63 VAL B O 1
ATOM 4419 N N . LYS B 1 64 ? 4.621 78.25 15.703 1 38.72 64 LYS B N 1
ATOM 4420 C CA . LYS B 1 64 ? 3.969 77.5 16.766 1 38.72 64 LYS B CA 1
ATOM 4421 C C . LYS B 1 64 ? 2.572 77.062 16.344 1 38.72 64 LYS B C 1
ATOM 4423 O O . LYS B 1 64 ? 2.15 75.938 16.656 1 38.72 64 LYS B O 1
ATOM 4428 N N . ALA B 1 65 ? 1.955 77.875 15.68 1 39.22 65 ALA B N 1
ATOM 4429 C CA . ALA B 1 65 ? 0.64 77.5 15.188 1 39.22 65 ALA B CA 1
ATOM 4430 C C . ALA B 1 65 ? 0.753 76.375 14.195 1 39.22 65 ALA B C 1
ATOM 4432 O O . ALA B 1 65 ? -0.064 75.438 14.211 1 39.22 65 ALA B O 1
ATOM 4433 N N . ARG B 1 66 ? 1.736 76.375 13.289 1 44.62 66 ARG B N 1
ATOM 4434 C CA . ARG B 1 66 ? 1.971 75.25 12.414 1 44.62 66 ARG B CA 1
ATOM 4435 C C . ARG B 1 66 ? 2.307 73.938 13.219 1 44.62 66 ARG B C 1
ATOM 4437 O O . ARG B 1 66 ? 1.851 72.875 12.891 1 44.62 66 ARG B O 1
ATOM 4444 N N . GLN B 1 67 ? 3.09 74.25 14.266 1 41.53 67 GLN B N 1
ATOM 4445 C CA . GLN B 1 67 ? 3.408 73.125 15.125 1 41.53 67 GLN B CA 1
ATOM 4446 C C . GLN B 1 67 ? 2.166 72.625 15.852 1 41.53 67 GLN B C 1
ATOM 4448 O O . GLN B 1 67 ? 1.936 71.375 15.938 1 41.53 67 GLN B O 1
ATOM 4453 N N . LEU B 1 68 ? 1.39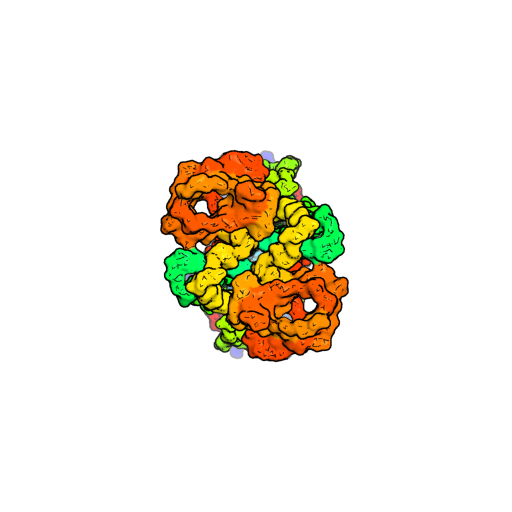 73.625 16.25 1 38.75 68 LEU B N 1
ATOM 4454 C CA . LEU B 1 68 ? 0.161 73.188 16.906 1 38.75 68 LEU B CA 1
ATOM 4455 C C . LEU B 1 68 ? -0.812 72.562 15.898 1 38.75 68 LEU B C 1
ATOM 4457 O O . LEU B 1 68 ? -1.499 71.625 16.203 1 38.75 68 LEU B O 1
ATOM 4461 N N . GLY B 1 69 ? -0.884 73.188 14.719 1 37.5 69 GLY B N 1
ATOM 4462 C CA . GLY B 1 69 ? -1.692 72.562 13.695 1 37.5 69 GLY B CA 1
ATOM 4463 C C . GLY B 1 69 ? -1.215 71.125 13.336 1 37.5 69 GLY B C 1
ATOM 4464 O O . GLY B 1 69 ? -2.023 70.25 13.18 1 37.5 69 GLY B O 1
ATOM 4465 N N . THR B 1 70 ? 0.113 71.062 13.203 1 39.22 70 THR B N 1
ATOM 4466 C CA . THR B 1 70 ? 0.627 69.688 12.984 1 39.22 70 THR B CA 1
ATOM 4467 C C . THR B 1 70 ? 0.344 68.812 14.188 1 39.22 70 THR B C 1
ATOM 4469 O O . THR B 1 70 ? -0.028 67.625 14.039 1 39.22 70 THR B O 1
ATOM 4472 N N . LEU B 1 71 ? 0.409 69.438 15.305 1 34.84 71 LEU B N 1
ATOM 4473 C CA . LEU B 1 71 ? 0.091 68.688 16.5 1 34.84 71 LEU B CA 1
ATOM 4474 C C . LEU B 1 71 ? -1.387 68.312 16.516 1 34.84 71 LEU B C 1
ATOM 4476 O O . LEU B 1 71 ? -1.736 67.188 16.875 1 34.84 71 LEU B O 1
ATOM 4480 N N . ALA B 1 72 ? -2.18 69.188 16.188 1 34.38 72 ALA B N 1
ATOM 4481 C CA . ALA B 1 72 ? -3.598 68.875 16.109 1 34.38 72 ALA B CA 1
ATOM 4482 C C . ALA B 1 72 ? -3.854 67.875 15 1 34.38 72 ALA B C 1
ATOM 4484 O O . ALA B 1 72 ? -4.652 66.938 15.164 1 34.38 72 ALA B O 1
ATOM 4485 N N . ALA B 1 73 ? -3.135 67.938 13.938 1 34.91 73 ALA B N 1
ATOM 4486 C CA . ALA B 1 73 ? -3.283 66.938 12.898 1 34.91 73 ALA B CA 1
ATOM 4487 C C . ALA B 1 73 ? -2.742 65.562 13.352 1 34.91 73 ALA B C 1
ATOM 4489 O O . ALA B 1 73 ? -3.367 64.5 13.125 1 34.91 73 ALA B O 1
ATOM 4490 N N . VAL B 1 74 ? -1.638 65.625 14 1 35.38 74 VAL B N 1
ATOM 4491 C CA . VAL B 1 74 ? -1.128 64.375 14.531 1 35.38 74 VAL B CA 1
ATOM 4492 C C . VAL B 1 74 ? -2.064 63.844 15.617 1 35.38 74 VAL B C 1
ATOM 4494 O O . VAL B 1 74 ? -2.369 62.625 15.672 1 35.38 74 VAL B O 1
ATOM 4497 N N . SER B 1 75 ? -2.588 64.75 16.438 1 31.95 75 SER B N 1
ATOM 4498 C CA . SER B 1 75 ? -3.539 64.25 17.438 1 31.95 75 SER B CA 1
ATOM 4499 C C . SER B 1 75 ? -4.805 63.719 16.797 1 31.95 75 SER B C 1
ATOM 4501 O O . SER B 1 75 ? -5.375 62.719 17.281 1 31.95 75 SER B O 1
ATOM 4503 N N . LEU B 1 76 ? -5.211 64.312 15.734 1 32.38 76 LEU B N 1
ATOM 4504 C CA . LEU B 1 76 ? -6.344 63.719 15.016 1 32.38 76 LEU B CA 1
ATOM 4505 C C . LEU B 1 76 ? -5.965 62.406 14.367 1 32.38 76 LEU B C 1
ATOM 4507 O O . LEU B 1 76 ? -6.766 61.438 14.352 1 32.38 76 LEU B O 1
ATOM 4511 N N . VAL B 1 77 ? -4.73 62.312 13.844 1 33.84 77 VAL B N 1
ATOM 4512 C CA . VAL B 1 77 ? -4.305 61.031 13.281 1 33.84 77 VAL B CA 1
ATOM 4513 C C . VAL B 1 77 ? -4.09 60 14.398 1 33.84 77 VAL B C 1
ATOM 4515 O O . VAL B 1 77 ? -4.496 58.844 14.281 1 33.84 77 VAL B O 1
ATOM 4518 N N . VAL B 1 78 ? -3.473 60.469 15.43 1 32.91 78 VAL B N 1
ATOM 4519 C CA . VAL B 1 78 ? -3.242 59.5 16.516 1 32.91 78 VAL B CA 1
ATOM 4520 C C . VAL B 1 78 ? -4.574 59.125 17.156 1 32.91 78 VAL B C 1
ATOM 4522 O O . VAL B 1 78 ? -4.809 57.969 17.469 1 32.91 78 VAL B O 1
ATOM 4525 N N . THR B 1 79 ? -5.449 60.062 17.406 1 30.58 79 THR B N 1
ATOM 4526 C CA . THR B 1 79 ? -6.75 59.688 17.938 1 30.58 79 THR B CA 1
ATOM 4527 C C . THR B 1 79 ? -7.535 58.875 16.922 1 30.58 79 THR B C 1
ATOM 4529 O O . THR B 1 79 ? -8.289 57.969 17.266 1 30.58 79 THR B O 1
ATOM 4532 N N . THR B 1 80 ? -7.414 59.219 15.672 1 30.14 80 THR B N 1
ATOM 4533 C CA . THR B 1 80 ? -8.078 58.375 14.68 1 30.14 80 THR B CA 1
ATOM 4534 C C . THR B 1 80 ? -7.359 57.062 14.531 1 30.14 80 THR B C 1
ATOM 4536 O O . THR B 1 80 ? -7.992 56.031 14.312 1 30.14 80 THR B O 1
ATOM 4539 N N . VAL B 1 81 ? -6.008 57.031 14.539 1 31.14 81 VAL B N 1
ATOM 4540 C CA . VAL B 1 81 ? -5.305 55.75 14.5 1 31.14 81 VAL B CA 1
ATOM 4541 C C . VAL B 1 81 ? -5.52 55.031 15.82 1 31.14 81 VAL B C 1
ATOM 4543 O O . VAL B 1 81 ? -5.676 53.781 15.828 1 31.14 81 VAL B O 1
ATOM 4546 N N . ALA B 1 82 ? -5.387 55.562 17.016 1 29.11 82 ALA B N 1
ATOM 4547 C CA . ALA B 1 82 ? -5.645 54.906 18.281 1 29.11 82 ALA B CA 1
ATOM 4548 C C . ALA B 1 82 ? -7.102 54.438 18.391 1 29.11 82 ALA B C 1
ATOM 4550 O O . ALA B 1 82 ? -7.418 53.469 19.078 1 29.11 82 ALA B O 1
ATOM 4551 N N . THR B 1 83 ? -8.016 55.219 17.969 1 27.73 83 THR B N 1
ATOM 4552 C CA . THR B 1 83 ? -9.414 54.781 18.031 1 27.73 83 THR B CA 1
ATOM 4553 C C . THR B 1 83 ? -9.789 53.969 16.797 1 27.73 83 THR B C 1
ATOM 4555 O O . THR B 1 83 ? -10.914 53.5 16.688 1 27.73 83 THR B O 1
ATOM 4558 N N . SER B 1 84 ? -9.047 54.156 15.68 1 28.36 84 SER B N 1
ATOM 4559 C CA . SER B 1 84 ? -9.461 53.375 14.516 1 28.36 84 SER B CA 1
ATOM 4560 C C . SER B 1 84 ? -9.039 51.906 14.656 1 28.36 84 SER B C 1
ATOM 4562 O O . SER B 1 84 ? -7.848 51.594 14.695 1 28.36 84 SER B O 1
ATOM 4564 N N . GLY B 1 85 ? -9.617 51.125 15.648 1 26.5 85 GLY B N 1
ATOM 4565 C CA . GLY B 1 85 ? -9.445 49.688 15.82 1 26.5 85 GLY B CA 1
ATOM 4566 C C . GLY B 1 85 ? -9.219 48.969 14.516 1 26.5 85 GLY B C 1
ATOM 4567 O O . GLY B 1 85 ? -8.32 48.125 14.422 1 26.5 85 GLY B O 1
ATOM 4568 N N . VAL B 1 86 ? -10.391 48.781 13.68 1 26.88 86 VAL B N 1
ATOM 4569 C CA . VAL B 1 86 ? -10.664 47.656 12.789 1 26.88 86 VAL B CA 1
ATOM 4570 C C . VAL B 1 86 ? -10.008 47.938 11.43 1 26.88 86 VAL B C 1
ATOM 4572 O O . VAL B 1 86 ? -10.422 48.812 10.703 1 26.88 86 VAL B O 1
ATOM 4575 N N . VAL B 1 87 ? -8.906 48.188 11.102 1 26.38 87 VAL B N 1
ATOM 4576 C CA . VAL B 1 87 ? -8.695 48.062 9.664 1 26.38 87 VAL B CA 1
ATOM 4577 C C . VAL B 1 87 ? -8.977 46.625 9.234 1 26.38 87 VAL B C 1
ATOM 4579 O O . VAL B 1 87 ? -8.57 45.656 9.914 1 26.38 87 VAL B O 1
ATOM 4582 N N . PRO B 1 88 ? -9.992 46.375 8.273 1 26.92 88 PRO B N 1
ATOM 4583 C CA . PRO B 1 88 ? -10.289 45 7.867 1 26.92 88 PRO B CA 1
ATOM 4584 C C . PRO B 1 88 ? -9.047 44.125 7.797 1 26.92 88 PRO B C 1
ATOM 4586 O O . PRO B 1 88 ? -9.016 43.031 8.391 1 26.92 88 PRO B O 1
ATOM 4589 N N . GLY B 1 89 ? -8.625 43.906 6.656 1 28.17 89 GLY B N 1
ATOM 4590 C CA . GLY B 1 89 ? -7.711 42.938 6.086 1 28.17 89 GLY B CA 1
ATOM 4591 C C . GLY B 1 89 ? -6.316 43 6.672 1 28.17 89 GLY B C 1
ATOM 4592 O O . GLY B 1 89 ? -5.344 42.594 6.031 1 28.17 89 GLY B O 1
ATOM 4593 N N . ALA B 1 90 ? -6.191 43.969 7.559 1 27.58 90 ALA B N 1
ATOM 4594 C CA . ALA B 1 90 ? -4.809 44.25 7.934 1 27.58 90 ALA B CA 1
ATOM 4595 C C . ALA B 1 90 ? -4.113 43 8.43 1 27.58 90 ALA B C 1
ATOM 4597 O O . ALA B 1 90 ? -4.688 42.219 9.211 1 27.58 90 ALA B O 1
ATOM 4598 N N . SER B 1 91 ? -3.336 42.5 7.469 1 26.84 91 SER B N 1
ATOM 4599 C CA . SER B 1 91 ? -2.289 41.562 7.895 1 26.84 91 SER B CA 1
ATOM 4600 C C . SER B 1 91 ? -1.828 41.875 9.312 1 26.84 91 SER B C 1
ATOM 4602 O O . SER B 1 91 ? -1.819 43.031 9.742 1 26.84 91 SER B O 1
ATOM 4604 N N . PRO B 1 92 ? -2.047 40.969 10.156 1 29.72 92 PRO B N 1
ATOM 4605 C CA . PRO B 1 92 ? -1.653 41.25 11.539 1 29.72 92 PRO B CA 1
ATOM 4606 C C . PRO B 1 92 ? -0.461 42.188 11.648 1 29.72 92 PRO B C 1
ATOM 4608 O O . PRO B 1 92 ? 0.646 41.844 11.234 1 29.72 92 PRO B O 1
ATOM 4611 N N . VAL B 1 93 ? -0.591 43.469 11.203 1 28.33 93 VAL B N 1
ATOM 4612 C CA . VAL B 1 93 ? 0.405 44.5 11.438 1 28.33 93 VAL B CA 1
ATOM 4613 C C . VAL B 1 93 ? 1.004 44.344 12.836 1 28.33 93 VAL B C 1
ATOM 4615 O O . VAL B 1 93 ? 0.31 43.938 13.773 1 28.33 93 VAL B O 1
ATOM 4618 N N . GLY B 1 94 ? 2.311 44.031 12.82 1 29.44 94 GLY B N 1
ATOM 4619 C CA . GLY B 1 94 ? 3.15 43.969 14.008 1 29.44 94 GLY B CA 1
ATOM 4620 C C . GLY B 1 94 ? 2.748 44.969 15.086 1 29.44 94 GLY B C 1
ATOM 4621 O O . GLY B 1 94 ? 2.381 46.094 14.789 1 29.44 94 GLY B O 1
ATOM 4622 N N . ASP B 1 95 ? 1.887 44.531 15.883 1 30.89 95 ASP B N 1
ATOM 4623 C CA . ASP B 1 95 ? 1.514 45.375 17.016 1 30.89 95 ASP B CA 1
ATOM 4624 C C . ASP B 1 95 ? 2.725 46.094 17.562 1 30.89 95 ASP B C 1
ATOM 4626 O O . ASP B 1 95 ? 3.727 45.5 17.938 1 30.89 95 ASP B O 1
ATOM 4630 N N . ALA B 1 96 ? 3.018 47.219 16.891 1 31.27 96 ALA B N 1
ATOM 4631 C CA . ALA B 1 96 ? 4.047 48.156 17.328 1 31.27 96 ALA B CA 1
ATOM 4632 C C . ALA B 1 96 ? 3.842 48.531 18.797 1 31.27 96 ALA B C 1
ATOM 4634 O O . ALA B 1 96 ? 2.727 48.875 19.203 1 31.27 96 ALA B O 1
ATOM 4635 N N . SER B 1 97 ? 4.359 47.688 19.656 1 33.19 97 SER B N 1
ATOM 4636 C CA . SER B 1 97 ? 4.391 48.219 21 1 33.19 97 SER B CA 1
ATOM 4637 C C . SER B 1 97 ? 4.996 49.625 21.016 1 33.19 97 SER B C 1
ATOM 4639 O O . SER B 1 97 ? 5.98 49.906 20.328 1 33.19 97 SER B O 1
ATOM 4641 N N . ALA B 1 98 ? 4.109 50.562 20.984 1 38.12 98 ALA B N 1
ATOM 4642 C CA . ALA B 1 98 ? 4.57 51.938 21.156 1 38.12 98 ALA B CA 1
ATOM 4643 C C . ALA B 1 98 ? 5.156 52.125 22.547 1 38.12 98 ALA B C 1
ATOM 4645 O O . ALA B 1 98 ? 4.555 51.75 23.547 1 38.12 98 ALA B O 1
ATOM 4646 N N . GLU B 1 99 ? 6.453 51.938 22.594 1 42.16 99 GLU B N 1
ATOM 4647 C CA . GLU B 1 99 ? 7.129 52.281 23.844 1 42.16 99 GLU B CA 1
ATOM 4648 C C . GLU B 1 99 ? 7.293 53.812 23.969 1 42.16 99 GLU B C 1
ATOM 4650 O O . GLU B 1 99 ? 7.562 54.5 22.969 1 42.16 99 GLU B O 1
ATOM 4655 N N . TRP B 1 100 ? 6.844 54.25 25.125 1 45.5 100 TRP B N 1
ATOM 4656 C CA . TRP B 1 100 ? 7.109 55.656 25.453 1 45.5 100 TRP B CA 1
ATOM 4657 C C . TRP B 1 100 ? 8.602 55.875 25.656 1 45.5 100 TRP B C 1
ATOM 4659 O O . TRP B 1 100 ? 9.266 55.125 26.375 1 45.5 100 TRP B O 1
ATOM 4669 N N . VAL B 1 101 ? 9.109 56.594 24.688 1 54.19 101 VAL B N 1
ATOM 4670 C CA . VAL B 1 101 ? 10.516 56.938 24.766 1 54.19 101 VAL B CA 1
ATOM 4671 C C . VAL B 1 101 ? 10.656 58.406 25.203 1 54.19 101 VAL B C 1
ATOM 4673 O O . VAL B 1 101 ? 10.008 59.281 24.641 1 54.19 101 VAL B O 1
ATOM 4676 N N . ASP B 1 102 ? 11.43 58.594 26.172 1 58.84 102 ASP B N 1
ATOM 4677 C CA . ASP B 1 102 ? 11.773 59.906 26.703 1 58.84 102 ASP B CA 1
ATOM 4678 C C . ASP B 1 102 ? 10.555 60.562 27.344 1 58.84 102 ASP B C 1
ATOM 4680 O O . ASP B 1 102 ? 10.367 61.781 27.188 1 58.84 102 ASP B O 1
ATOM 4684 N N . CYS B 1 103 ? 9.742 59.656 27.844 1 54.47 103 CYS B N 1
ATOM 4685 C CA . CYS B 1 103 ? 8.523 60.188 28.422 1 54.47 103 CYS B CA 1
ATOM 4686 C C . CYS B 1 103 ? 8.617 60.219 29.938 1 54.47 103 CYS B C 1
ATOM 4688 O O . CYS B 1 103 ? 9.164 59.312 30.562 1 54.47 103 CYS B O 1
ATOM 4690 N N . SER B 1 104 ? 8.398 61.438 30.422 1 47.03 104 SER B N 1
ATOM 4691 C CA . SER B 1 104 ? 8.172 61.562 31.859 1 47.03 104 SER B CA 1
ATOM 4692 C C . SER B 1 104 ? 6.684 61.531 32.188 1 47.03 104 SER B C 1
ATOM 4694 O O . SER B 1 104 ? 5.844 61.781 31.328 1 47.03 104 SER B O 1
ATOM 4696 N N . LEU B 1 105 ? 6.336 61.062 33.312 1 44.66 105 LEU B N 1
ATOM 4697 C CA . LEU B 1 105 ? 4.949 60.938 33.75 1 44.66 105 LEU B CA 1
ATOM 4698 C C . LEU B 1 105 ? 4.215 62.25 33.594 1 44.66 105 LEU B C 1
ATOM 4700 O O . LEU B 1 105 ? 2.984 62.281 33.5 1 44.66 105 LEU B O 1
ATOM 4704 N N . SER B 1 106 ? 4.906 63.344 33.594 1 45.72 106 SER B N 1
ATOM 4705 C CA . SER B 1 106 ? 4.312 64.688 33.469 1 45.72 106 SER B CA 1
ATOM 4706 C C . SER B 1 106 ? 4.164 65.125 32 1 45.72 106 SER B C 1
ATOM 4708 O O . SER B 1 106 ? 3.561 66.125 31.703 1 45.72 106 SER B O 1
ATOM 4710 N N . ASP B 1 107 ? 4.715 64.312 31.188 1 52.72 107 ASP B N 1
ATOM 4711 C CA . ASP B 1 107 ? 4.641 64.688 29.781 1 52.72 107 ASP B CA 1
ATOM 4712 C C . ASP B 1 107 ? 3.217 64.562 29.25 1 52.72 107 ASP B C 1
ATOM 4714 O O . ASP B 1 107 ? 2.537 63.562 29.516 1 52.72 107 ASP B O 1
ATOM 4718 N N . PRO B 1 108 ? 2.781 65.625 28.812 1 48.31 108 PRO B N 1
ATOM 4719 C CA . PRO B 1 108 ? 1.462 65.5 28.188 1 48.31 108 PRO B CA 1
ATOM 4720 C C . PRO B 1 108 ? 1.423 64.438 27.062 1 48.31 108 PRO B C 1
ATOM 4722 O O . PRO B 1 108 ? 2.393 64.312 26.312 1 48.31 108 PRO B O 1
ATOM 4725 N N . LEU B 1 109 ? 0.437 63.688 27.125 1 51.75 109 LEU B N 1
ATOM 4726 C CA . LEU B 1 109 ? 0.222 62.688 26.094 1 51.75 109 LEU B CA 1
ATOM 4727 C C . LEU B 1 109 ? 0.313 63.312 24.703 1 51.75 109 LEU B C 1
ATOM 4729 O O . LEU B 1 109 ? 0.834 62.688 23.766 1 51.75 109 LEU B O 1
ATOM 4733 N N . LEU B 1 110 ? -0.003 64.562 24.766 1 47.91 110 LEU B N 1
ATOM 4734 C CA . LEU B 1 110 ? 0.028 65.312 23.484 1 47.91 110 LEU B CA 1
ATOM 4735 C C . LEU B 1 110 ? 1.463 65.5 23 1 47.91 110 LEU B C 1
ATOM 4737 O O . LEU B 1 110 ? 1.746 65.312 21.812 1 47.91 110 LEU B O 1
ATOM 4741 N N . GLY B 1 111 ? 2.293 65.812 23.938 1 53.06 111 GLY B N 1
ATOM 4742 C CA . GLY B 1 111 ? 3.688 65.938 23.547 1 53.06 111 GLY B CA 1
ATOM 4743 C C . GLY B 1 111 ? 4.324 64.625 23.109 1 53.06 111 GLY B C 1
ATOM 4744 O O . GLY B 1 111 ? 5.051 64.625 22.109 1 53.06 111 GLY B O 1
ATOM 4745 N N . ALA B 1 112 ? 4.008 63.656 23.812 1 54.75 112 ALA B N 1
ATOM 4746 C CA . ALA B 1 112 ? 4.551 62.344 23.469 1 54.75 112 ALA B CA 1
ATOM 4747 C C . ALA B 1 112 ? 4.035 61.906 22.094 1 54.75 112 ALA B C 1
ATOM 4749 O O . ALA B 1 112 ? 4.797 61.375 21.281 1 54.75 112 ALA B O 1
ATOM 4750 N N . ALA B 1 113 ? 2.85 62.094 21.875 1 49.06 113 ALA B N 1
ATOM 4751 C CA . ALA B 1 113 ? 2.246 61.75 20.594 1 49.06 113 ALA B CA 1
ATOM 4752 C C . ALA B 1 113 ? 2.848 62.594 19.469 1 49.06 113 ALA B C 1
ATOM 4754 O O . ALA B 1 113 ? 3.123 62.062 18.391 1 49.06 113 ALA B O 1
ATOM 4755 N N . PHE B 1 114 ? 3.096 63.812 19.844 1 46.16 114 PHE B N 1
ATOM 4756 C CA . PHE B 1 114 ? 3.713 64.688 18.875 1 46.16 114 PHE B CA 1
ATOM 4757 C C . PHE B 1 114 ? 5.109 64.188 18.5 1 46.16 114 PHE B C 1
ATOM 4759 O O . PHE B 1 114 ? 5.449 64.125 17.312 1 46.16 114 PHE B O 1
ATOM 4766 N N . ASN B 1 115 ? 5.781 63.875 19.516 1 52.19 115 ASN B N 1
ATOM 4767 C CA . ASN B 1 115 ? 7.141 63.438 19.266 1 52.19 115 ASN B CA 1
ATOM 4768 C C . ASN B 1 115 ? 7.148 62.125 18.484 1 52.19 115 ASN B C 1
ATOM 4770 O O . ASN B 1 115 ? 8.008 61.906 17.609 1 52.19 115 ASN B O 1
ATOM 4774 N N . THR B 1 116 ? 6.199 61.344 18.844 1 50.69 116 THR B N 1
ATOM 4775 C CA . THR B 1 116 ? 6.082 60.062 18.172 1 50.69 116 THR B CA 1
ATOM 4776 C C . THR B 1 116 ? 5.73 60.25 16.703 1 50.69 116 THR B C 1
ATOM 4778 O O . THR B 1 116 ? 6.332 59.625 15.828 1 50.69 116 THR B O 1
ATOM 4781 N N . LEU B 1 117 ? 4.891 61.156 16.453 1 43.94 117 LEU B N 1
ATOM 4782 C CA . LEU B 1 117 ? 4.383 61.344 15.094 1 43.94 117 LEU B CA 1
ATOM 4783 C C . LEU B 1 117 ? 5.395 62.094 14.234 1 43.94 117 LEU B C 1
ATOM 4785 O O . LEU B 1 117 ? 5.492 61.844 13.023 1 43.94 117 LEU B O 1
ATOM 4789 N N . THR B 1 118 ? 6.02 62.938 14.898 1 45.38 118 THR B N 1
ATOM 4790 C CA . THR B 1 118 ? 6.957 63.75 14.133 1 45.38 118 THR B CA 1
ATOM 4791 C C . THR B 1 118 ? 8.312 63.062 14.023 1 45.38 118 THR B C 1
ATOM 4793 O O . THR B 1 118 ? 9.195 63.531 13.305 1 45.38 118 THR B O 1
ATOM 4796 N N . GLY B 1 119 ? 8.344 61.875 14.594 1 48.06 119 GLY B N 1
ATOM 4797 C CA . GLY B 1 119 ? 9.609 61.156 14.531 1 48.06 119 GLY B CA 1
ATOM 4798 C C . GLY B 1 119 ? 10.75 61.906 15.195 1 48.06 119 GLY B C 1
ATOM 4799 O O . GLY B 1 119 ? 11.906 61.781 14.773 1 48.06 119 GLY B O 1
ATOM 4800 N N . THR B 1 120 ? 10.297 62.875 16.062 1 48.81 120 THR B N 1
ATOM 4801 C CA . THR B 1 120 ? 11.367 63.594 16.766 1 48.81 120 THR B CA 1
ATOM 4802 C C . THR B 1 120 ? 12.156 62.625 17.641 1 48.81 120 THR B C 1
ATOM 4804 O O . THR B 1 120 ? 11.586 61.688 18.25 1 48.81 120 THR B O 1
ATOM 4807 N N . ASP B 1 121 ? 13.383 62.656 17.531 1 54.44 121 ASP B N 1
ATOM 4808 C CA . ASP B 1 121 ? 14.297 61.781 18.25 1 54.44 121 ASP B CA 1
ATOM 4809 C C . ASP B 1 121 ? 14.508 62.25 19.688 1 54.44 121 ASP B C 1
ATOM 4811 O O . ASP B 1 121 ? 15.305 61.656 20.422 1 54.44 121 ASP B O 1
ATOM 4815 N N . THR B 1 122 ? 13.695 63.406 20.062 1 58.78 122 THR B N 1
ATOM 4816 C CA . THR B 1 122 ? 13.867 63.906 21.406 1 58.78 122 THR B CA 1
ATOM 4817 C C . THR B 1 122 ? 12.516 64.125 22.078 1 58.78 122 THR B C 1
ATOM 4819 O O . THR B 1 122 ? 11.531 64.5 21.406 1 58.78 122 THR B O 1
ATOM 4822 N N . GLY B 1 123 ? 12.297 63.906 23.359 1 61.47 123 GLY B N 1
ATOM 4823 C CA . GLY B 1 123 ? 11.086 64.062 24.156 1 61.47 123 GLY B CA 1
ATOM 4824 C C . GLY B 1 123 ? 10.258 62.781 24.25 1 61.47 123 GLY B C 1
ATOM 4825 O O . GLY B 1 123 ? 10.602 61.781 23.641 1 61.47 123 GLY B O 1
ATOM 4826 N N . CYS B 1 124 ? 9.219 63 25.047 1 57.62 124 CYS B N 1
ATOM 4827 C CA . CYS B 1 124 ? 8.336 61.844 25.266 1 57.62 124 CYS B CA 1
ATOM 4828 C C . CYS B 1 124 ? 7.66 61.438 23.969 1 57.62 124 CYS B C 1
ATOM 4830 O O . CYS B 1 124 ? 7.031 62.25 23.297 1 57.62 124 CYS B O 1
ATOM 4832 N N . ARG B 1 125 ? 7.98 60.25 23.453 1 55.5 125 ARG B N 1
ATOM 4833 C CA . ARG B 1 125 ? 7.418 59.719 22.203 1 55.5 125 ARG B CA 1
ATOM 4834 C C . ARG B 1 125 ? 7.117 58.219 22.312 1 55.5 125 ARG B C 1
ATOM 4836 O O . ARG B 1 125 ? 7.648 57.562 23.203 1 55.5 125 ARG B O 1
ATOM 4843 N N . TRP B 1 126 ? 6.164 58 21.5 1 50 126 TRP B N 1
ATOM 4844 C CA . TRP B 1 126 ? 5.879 56.562 21.312 1 50 126 TRP B CA 1
ATOM 4845 C C . TRP B 1 126 ? 6.793 55.969 20.25 1 50 126 TRP B C 1
ATOM 4847 O O . TRP B 1 126 ? 6.996 56.562 19.188 1 50 126 TRP B O 1
ATOM 4857 N N . GLU B 1 127 ? 7.633 55.219 20.703 1 43.53 127 GLU B N 1
ATOM 4858 C CA . GLU B 1 127 ? 8.359 54.469 19.703 1 43.53 127 GLU B CA 1
ATOM 4859 C C . GLU B 1 127 ? 7.816 53.031 19.594 1 43.53 127 GLU B C 1
ATOM 4861 O O . GLU B 1 127 ? 7.355 52.469 20.578 1 43.53 127 GLU B O 1
ATOM 4866 N N . SER B 1 128 ? 7.355 52.781 18.453 1 40.5 128 SER B N 1
ATOM 4867 C CA . SER B 1 128 ? 6.949 51.406 18.234 1 40.5 128 SER B CA 1
ATOM 4868 C C . SER B 1 128 ? 7.961 50.406 18.828 1 40.5 128 SER B C 1
ATOM 4870 O O . SER B 1 128 ? 9.164 50.562 18.594 1 40.5 128 SER B O 1
ATOM 4872 N N . GLY B 1 129 ? 7.797 50.094 20.141 1 40.34 129 GLY B N 1
ATOM 4873 C CA . GLY B 1 129 ? 8.664 49.062 20.672 1 40.34 129 GLY B CA 1
ATOM 4874 C C . GLY B 1 129 ? 9.008 47.969 19.656 1 40.34 129 GLY B C 1
ATOM 4875 O O . GLY B 1 129 ? 8.539 48.031 18.5 1 40.34 129 GLY B O 1
ATOM 4876 N N . GLU B 1 130 ? 10.039 47.156 20.078 1 39.66 130 GLU B N 1
ATOM 4877 C CA . GLU B 1 130 ? 10.523 46.031 19.297 1 39.66 130 GLU B CA 1
ATOM 4878 C C . GLU B 1 130 ? 9.375 45.125 18.859 1 39.66 130 GLU B C 1
ATOM 4880 O O . GLU B 1 130 ? 8.594 44.688 19.703 1 39.66 130 GLU B O 1
ATOM 4885 N N . GLN B 1 131 ? 8.734 45.375 17.75 1 41.12 131 GLN B N 1
ATOM 4886 C CA . GLN B 1 131 ? 7.629 44.562 17.281 1 41.12 131 GLN B CA 1
ATOM 4887 C C . GLN B 1 131 ? 8.125 43.219 16.734 1 41.12 131 GLN B C 1
ATOM 4889 O O . GLN B 1 131 ? 9.078 43.188 15.945 1 41.12 131 GLN B O 1
ATOM 4894 N N . ILE B 1 132 ? 8.102 42.062 17.562 1 47.97 132 ILE B N 1
ATOM 4895 C CA . ILE B 1 132 ? 8.18 40.781 16.906 1 47.97 132 ILE B CA 1
ATOM 4896 C C . ILE B 1 132 ? 7.344 40.781 15.633 1 47.97 132 ILE B C 1
ATOM 4898 O O . ILE B 1 132 ? 6.199 41.219 15.633 1 47.97 132 ILE B O 1
ATOM 4902 N N . ASP B 1 133 ? 8.188 40.625 14.484 1 60.25 133 ASP B N 1
ATOM 4903 C CA . ASP B 1 133 ? 7.5 40.469 13.203 1 60.25 133 ASP B CA 1
ATOM 4904 C C . ASP B 1 133 ? 6.723 39.156 13.156 1 60.25 133 ASP B C 1
ATOM 4906 O O . ASP B 1 133 ? 7.129 38.219 12.469 1 60.25 133 ASP B O 1
ATOM 4910 N N . TYR B 1 134 ? 5.703 39.094 14 1 65.94 134 TYR B N 1
ATOM 4911 C CA . TYR B 1 134 ? 4.934 37.875 14.195 1 65.94 134 TYR B CA 1
ATOM 4912 C C . TYR B 1 134 ? 4.465 37.281 12.859 1 65.94 134 TYR B C 1
ATOM 4914 O O . TYR B 1 134 ? 4.355 36.062 12.703 1 65.94 134 TYR B O 1
ATOM 4922 N N . GLU B 1 135 ? 4.293 38.188 11.945 1 71.12 135 GLU B N 1
ATOM 4923 C CA . GLU B 1 135 ? 3.861 37.719 10.633 1 71.12 135 GLU B CA 1
ATOM 4924 C C . GLU B 1 135 ? 4.945 36.875 9.969 1 71.12 135 GLU B C 1
ATOM 4926 O O . GLU B 1 135 ? 4.676 35.75 9.523 1 71.12 135 GLU B O 1
ATOM 4931 N N . ASN B 1 136 ? 6.191 37.375 10.086 1 75.94 136 ASN B N 1
ATOM 4932 C CA . ASN B 1 136 ? 7.277 36.625 9.445 1 75.94 136 ASN B CA 1
ATOM 4933 C C . ASN B 1 136 ? 7.68 35.406 10.266 1 75.94 136 ASN B C 1
ATOM 4935 O O . ASN B 1 136 ? 8.094 34.375 9.711 1 75.94 136 ASN B O 1
ATOM 4939 N N . VAL B 1 137 ? 7.469 35.469 11.555 1 81.19 137 VAL B N 1
ATOM 4940 C CA . VAL B 1 137 ? 7.703 34.312 12.406 1 81.19 137 VAL B CA 1
ATOM 4941 C C . VAL B 1 137 ? 6.707 33.219 12.062 1 81.19 137 VAL B C 1
ATOM 4943 O O . VAL B 1 137 ? 7.098 32.062 11.852 1 81.19 137 VAL B O 1
ATOM 4946 N N . SER B 1 138 ? 5.461 33.562 11.914 1 85.75 138 SER B N 1
ATOM 4947 C CA . SER B 1 138 ? 4.422 32.594 11.562 1 85.75 138 SER B CA 1
ATOM 4948 C C . SER B 1 138 ? 4.656 32.031 10.172 1 85.75 138 SER B C 1
ATOM 4950 O O . SER B 1 138 ? 4.516 30.812 9.969 1 85.75 138 SER B O 1
ATOM 4952 N N . LYS B 1 139 ? 5.059 32.844 9.266 1 87.12 139 LYS B N 1
ATOM 4953 C CA . LYS B 1 139 ? 5.352 32.375 7.906 1 87.12 139 LYS B CA 1
ATOM 4954 C C . LYS B 1 139 ? 6.543 31.422 7.898 1 87.12 139 LYS B C 1
ATOM 4956 O O . LYS B 1 139 ? 6.559 30.453 7.141 1 87.12 139 LYS B O 1
ATOM 4961 N N . THR B 1 140 ? 7.559 31.719 8.68 1 87.62 140 THR B N 1
ATOM 4962 C CA . THR B 1 140 ? 8.742 30.875 8.766 1 87.62 140 THR B CA 1
ATOM 4963 C C . THR B 1 140 ? 8.398 29.516 9.352 1 87.62 140 THR B C 1
ATOM 4965 O O . THR B 1 140 ? 8.844 28.484 8.836 1 87.62 140 THR B O 1
ATOM 4968 N N . ASP B 1 141 ? 7.543 29.484 10.398 1 90.69 141 ASP B N 1
ATOM 4969 C CA . ASP B 1 141 ? 7.078 28.234 10.984 1 90.69 141 ASP B CA 1
ATOM 4970 C C . ASP B 1 141 ? 6.258 27.422 9.969 1 90.69 141 ASP B C 1
ATOM 4972 O O . ASP B 1 141 ? 6.418 26.219 9.859 1 90.69 141 ASP B O 1
ATOM 4976 N N . ALA B 1 142 ? 5.453 28.125 9.273 1 93.31 142 ALA B N 1
ATOM 4977 C CA . ALA B 1 142 ? 4.625 27.484 8.258 1 93.31 142 ALA B CA 1
ATOM 4978 C C . ALA B 1 142 ? 5.484 26.922 7.133 1 93.31 142 ALA B C 1
ATOM 4980 O O . ALA B 1 142 ? 5.211 25.828 6.629 1 93.31 142 ALA B O 1
ATOM 4981 N N . TYR B 1 143 ? 6.508 27.672 6.75 1 93.25 143 TYR B N 1
ATOM 4982 C CA . TYR B 1 143 ? 7.414 27.219 5.703 1 93.25 143 TYR B CA 1
ATOM 4983 C C . TYR B 1 143 ? 8.188 25.984 6.148 1 93.25 143 TYR B C 1
ATOM 4985 O O . TYR B 1 143 ? 8.367 25.047 5.379 1 93.25 143 TYR B O 1
ATOM 4993 N N . ALA B 1 144 ? 8.688 25.906 7.359 1 91.12 144 ALA B N 1
ATOM 4994 C CA . ALA B 1 144 ? 9.352 24.719 7.902 1 91.12 144 ALA B CA 1
ATOM 4995 C C . ALA B 1 144 ? 8.438 23.516 7.855 1 91.12 144 ALA B C 1
ATOM 4997 O O . ALA B 1 144 ? 8.867 22.406 7.496 1 91.12 144 ALA B O 1
ATOM 4998 N N . SER B 1 145 ? 7.156 23.719 8.18 1 93.88 145 SER B N 1
ATOM 4999 C CA . SER B 1 145 ? 6.164 22.641 8.133 1 93.88 145 SER B CA 1
ATOM 5000 C C . SER B 1 145 ? 5.934 22.172 6.699 1 93.88 145 SER B C 1
ATOM 5002 O O . SER B 1 145 ? 5.816 20.969 6.445 1 93.88 145 SER B O 1
ATOM 5004 N N . ALA B 1 146 ? 5.898 23.094 5.828 1 94.75 146 ALA B N 1
ATOM 5005 C CA . ALA B 1 146 ? 5.719 22.75 4.418 1 94.75 146 ALA B CA 1
ATOM 5006 C C . ALA B 1 146 ? 6.895 21.938 3.898 1 94.75 146 ALA B C 1
ATOM 5008 O O . ALA B 1 146 ? 6.707 21 3.104 1 94.75 146 ALA B O 1
ATOM 5009 N N . LEU B 1 147 ? 8.125 22.281 4.293 1 92.31 147 LEU B N 1
ATOM 5010 C CA . LEU B 1 147 ? 9.289 21.484 3.92 1 92.31 147 LEU B CA 1
ATOM 5011 C C . LEU B 1 147 ? 9.195 20.078 4.484 1 92.31 147 LEU B C 1
ATOM 5013 O O . LEU B 1 147 ? 9.609 19.109 3.838 1 92.31 147 LEU B O 1
ATOM 5017 N N . GLY B 1 148 ? 8.664 19.953 5.711 1 93.31 148 GLY B N 1
ATOM 5018 C CA . GLY B 1 148 ? 8.375 18.625 6.262 1 93.31 148 GLY B CA 1
ATOM 5019 C C . GLY B 1 148 ? 7.391 17.844 5.422 1 93.31 148 GLY B C 1
ATOM 5020 O O . GLY B 1 148 ? 7.566 16.641 5.227 1 93.31 148 GLY B O 1
ATOM 5021 N N . ILE B 1 149 ? 6.371 18.5 4.938 1 95.5 149 ILE B N 1
ATOM 5022 C CA . ILE B 1 149 ? 5.383 17.859 4.07 1 95.5 149 ILE B CA 1
ATOM 5023 C C . ILE B 1 149 ? 6.047 17.422 2.768 1 95.5 149 ILE B C 1
ATOM 5025 O O . ILE B 1 149 ? 5.75 16.344 2.252 1 95.5 149 ILE B O 1
ATOM 5029 N N . ALA B 1 150 ? 6.961 18.266 2.203 1 93.75 150 ALA B N 1
ATOM 5030 C CA . ALA B 1 150 ? 7.691 17.922 0.986 1 93.75 150 ALA B CA 1
ATOM 5031 C C . ALA B 1 150 ? 8.477 16.625 1.165 1 93.75 150 ALA B C 1
ATOM 5033 O O . ALA B 1 150 ? 8.383 15.711 0.337 1 93.75 150 ALA B O 1
ATOM 5034 N N . ASP B 1 151 ? 9.211 16.531 2.234 1 93 151 ASP B N 1
ATOM 5035 C CA . ASP B 1 151 ? 10.016 15.344 2.49 1 93 151 ASP B CA 1
ATOM 5036 C C . ASP B 1 151 ? 9.133 14.125 2.738 1 93 151 ASP B C 1
ATOM 5038 O O . ASP B 1 151 ? 9.461 13.016 2.301 1 93 151 ASP B O 1
ATOM 5042 N N . ALA B 1 152 ? 8.039 14.32 3.52 1 94.5 152 ALA B N 1
ATOM 5043 C CA . ALA B 1 152 ? 7.102 13.234 3.77 1 94.5 152 ALA B CA 1
ATOM 5044 C C . ALA B 1 152 ? 6.473 12.734 2.471 1 94.5 152 ALA B C 1
ATOM 5046 O O . ALA B 1 152 ? 6.293 11.531 2.279 1 94.5 152 ALA B O 1
ATOM 5047 N N . SER B 1 153 ? 6.137 13.656 1.639 1 95.81 153 SER B N 1
ATOM 5048 C CA . SER B 1 153 ? 5.559 13.297 0.349 1 95.81 153 SER B CA 1
ATOM 5049 C C . SER B 1 153 ? 6.566 12.539 -0.514 1 95.81 153 SER B C 1
ATOM 5051 O O . SER B 1 153 ? 6.227 11.547 -1.152 1 95.81 153 SER B O 1
ATOM 5053 N N . GLU B 1 154 ? 7.816 13.008 -0.579 1 93.62 154 GLU B N 1
ATOM 5054 C CA . GLU B 1 154 ? 8.867 12.344 -1.342 1 93.62 154 GLU B CA 1
ATOM 5055 C C . GLU B 1 154 ? 9.117 10.93 -0.821 1 93.62 154 GLU B C 1
ATOM 5057 O O . GLU B 1 154 ? 9.234 9.984 -1.604 1 93.62 154 GLU B O 1
ATOM 5062 N N . SER B 1 155 ? 9.188 10.812 0.513 1 94.38 155 SER B N 1
ATOM 5063 C CA . SER B 1 155 ? 9.383 9.492 1.115 1 94.38 155 SER B CA 1
ATOM 5064 C C . SER B 1 155 ? 8.242 8.555 0.763 1 94.38 155 SER B C 1
ATOM 5066 O O . SER B 1 155 ? 8.469 7.391 0.413 1 94.38 155 SER B O 1
ATOM 5068 N N . TYR B 1 156 ? 7.016 9.047 0.812 1 97.31 156 TYR B N 1
ATOM 5069 C CA . TYR B 1 156 ? 5.84 8.234 0.522 1 97.31 156 TYR B CA 1
ATOM 5070 C C . TYR B 1 156 ? 5.824 7.801 -0.938 1 97.31 156 TYR B C 1
ATOM 5072 O O . TYR B 1 156 ? 5.641 6.617 -1.236 1 97.31 156 TYR B O 1
ATOM 5080 N N . THR B 1 157 ? 6.016 8.734 -1.853 1 95.81 157 THR B N 1
ATOM 5081 C CA . THR B 1 157 ? 5.91 8.414 -3.273 1 95.81 157 THR B CA 1
ATOM 5082 C C . THR B 1 157 ? 7.07 7.527 -3.715 1 95.81 157 THR B C 1
ATOM 5084 O O . THR B 1 157 ? 6.887 6.625 -4.535 1 95.81 157 THR B O 1
ATOM 5087 N N . THR B 1 158 ? 8.266 7.777 -3.166 1 94.94 158 THR B N 1
ATOM 5088 C CA . THR B 1 158 ? 9.406 6.934 -3.494 1 94.94 158 THR B CA 1
ATOM 5089 C C . THR B 1 158 ? 9.172 5.496 -3.029 1 94.94 158 THR B C 1
ATOM 5091 O O . THR B 1 158 ? 9.328 4.555 -3.807 1 94.94 158 THR B O 1
ATOM 5094 N N . THR B 1 159 ? 8.742 5.355 -1.804 1 96.06 159 THR B N 1
ATOM 5095 C CA . THR B 1 159 ? 8.516 4.027 -1.242 1 96.06 159 THR B CA 1
ATOM 5096 C C . THR B 1 159 ? 7.391 3.312 -1.987 1 96.06 159 THR B C 1
ATOM 5098 O O . THR B 1 159 ? 7.516 2.135 -2.328 1 96.06 159 THR B O 1
ATOM 5101 N N . THR B 1 160 ? 6.324 4.02 -2.271 1 97.06 160 THR B N 1
ATOM 5102 C CA . THR B 1 160 ? 5.184 3.42 -2.957 1 97.06 160 THR B CA 1
ATOM 5103 C C . THR B 1 160 ? 5.559 3.027 -4.383 1 97.06 160 THR B C 1
ATOM 5105 O O . THR B 1 160 ? 5.184 1.951 -4.855 1 97.06 160 THR B O 1
ATOM 5108 N N . SER B 1 161 ? 6.34 3.881 -5.074 1 96.06 161 SER B N 1
ATOM 5109 C CA . SER B 1 161 ? 6.797 3.566 -6.422 1 96.06 161 SER B CA 1
ATOM 5110 C C . SER B 1 161 ? 7.699 2.338 -6.43 1 96.06 161 SER B C 1
ATOM 5112 O O . SER B 1 161 ? 7.605 1.498 -7.328 1 96.06 161 SER B O 1
ATOM 5114 N N . ASN B 1 162 ? 8.602 2.238 -5.43 1 95.88 162 ASN B N 1
ATOM 5115 C CA . ASN B 1 162 ? 9.445 1.056 -5.281 1 95.88 162 ASN B CA 1
ATOM 5116 C C . ASN B 1 162 ? 8.609 -0.215 -5.145 1 95.88 162 ASN B C 1
ATOM 5118 O O . ASN B 1 162 ? 8.906 -1.228 -5.785 1 95.88 162 ASN B O 1
ATOM 5122 N N . PHE B 1 163 ? 7.547 -0.098 -4.457 1 95.19 163 PHE B N 1
AT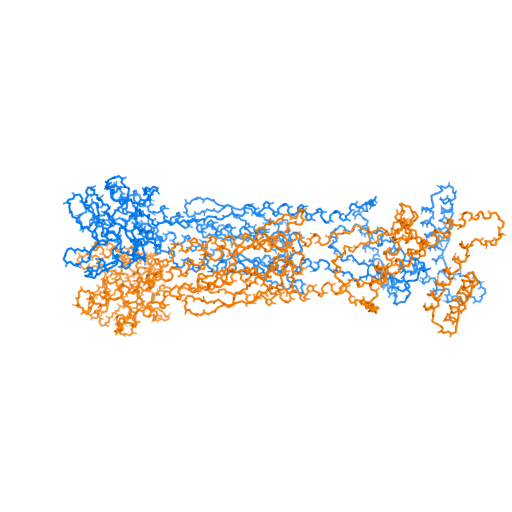OM 5123 C CA . PHE B 1 163 ? 6.715 -1.268 -4.195 1 95.19 163 PHE B CA 1
ATOM 5124 C C . PHE B 1 163 ? 5.895 -1.636 -5.422 1 95.19 163 PHE B C 1
ATOM 5126 O O . PHE B 1 163 ? 5.637 -2.814 -5.672 1 95.19 163 PHE B O 1
ATOM 5133 N N . LEU B 1 164 ? 5.547 -0.676 -6.211 1 96.12 164 LEU B N 1
ATOM 5134 C CA . LEU B 1 164 ? 4.758 -0.945 -7.41 1 96.12 164 LEU B CA 1
ATOM 5135 C C . LEU B 1 164 ? 5.559 -1.764 -8.414 1 96.12 164 LEU B C 1
ATOM 5137 O O . LEU B 1 164 ? 4.984 -2.488 -9.234 1 96.12 164 LEU B O 1
ATOM 5141 N N . GLU B 1 165 ? 6.867 -1.708 -8.297 1 94.31 165 GLU B N 1
ATOM 5142 C CA . GLU B 1 165 ? 7.723 -2.506 -9.172 1 94.31 165 GLU B CA 1
ATOM 5143 C C . GLU B 1 165 ? 7.469 -3.998 -8.977 1 94.31 165 GLU B C 1
ATOM 5145 O O . GLU B 1 165 ? 7.719 -4.801 -9.875 1 94.31 165 GLU B O 1
ATOM 5150 N N . ASP B 1 166 ? 6.918 -4.332 -7.828 1 95.38 166 ASP B N 1
ATOM 5151 C CA . ASP B 1 166 ? 6.844 -5.738 -7.438 1 95.38 166 ASP B CA 1
ATOM 5152 C C . ASP B 1 166 ? 5.406 -6.242 -7.473 1 95.38 166 ASP B C 1
ATOM 5154 O O . ASP B 1 166 ? 5.148 -7.418 -7.211 1 95.38 166 ASP B O 1
ATOM 5158 N N . THR B 1 167 ? 4.387 -5.457 -7.855 1 96.69 167 THR B N 1
ATOM 5159 C CA . THR B 1 167 ? 2.986 -5.77 -7.609 1 96.69 167 THR B CA 1
ATOM 5160 C C . THR B 1 167 ? 2.439 -6.691 -8.695 1 96.69 167 THR B C 1
ATOM 5162 O O . THR B 1 167 ? 1.466 -7.414 -8.477 1 96.69 167 THR B O 1
ATOM 5165 N N . ARG B 1 168 ? 3.025 -6.723 -9.867 1 96.81 168 ARG B N 1
ATOM 5166 C CA . ARG B 1 168 ? 2.479 -7.512 -10.961 1 96.81 168 ARG B CA 1
ATOM 5167 C C . ARG B 1 168 ? 2.482 -9 -10.617 1 96.81 168 ARG B C 1
ATOM 5169 O O . ARG B 1 168 ? 1.482 -9.688 -10.82 1 96.81 168 ARG B O 1
ATOM 5176 N N . SER B 1 169 ? 3.574 -9.461 -10.133 1 96.06 169 SER B N 1
ATOM 5177 C CA . SER B 1 169 ? 3.68 -10.883 -9.797 1 96.06 169 SER B CA 1
ATOM 5178 C C . SER B 1 169 ? 2.703 -11.258 -8.688 1 96.06 169 SER B C 1
ATOM 5180 O O . SER B 1 169 ? 2.133 -12.352 -8.711 1 96.06 169 SER B O 1
ATOM 5182 N N . VAL B 1 170 ? 2.514 -10.406 -7.719 1 96.69 170 VAL B N 1
ATOM 5183 C CA . VAL B 1 170 ? 1.597 -10.648 -6.609 1 96.69 170 VAL B CA 1
ATOM 5184 C C . VAL B 1 170 ? 0.16 -10.688 -7.125 1 96.69 170 VAL B C 1
ATOM 5186 O O . VAL B 1 170 ? -0.589 -11.625 -6.824 1 96.69 170 VAL B O 1
ATOM 5189 N N . ALA B 1 171 ? -0.211 -9.688 -7.953 1 97.94 171 ALA B N 1
ATOM 5190 C CA . ALA B 1 171 ? -1.557 -9.633 -8.516 1 97.94 171 ALA B CA 1
ATOM 5191 C C . ALA B 1 171 ? -1.841 -10.867 -9.367 1 97.94 171 ALA B C 1
ATOM 5193 O O . ALA B 1 171 ? -2.93 -11.445 -9.297 1 97.94 171 ALA B O 1
ATOM 5194 N N . TRP B 1 172 ? -0.879 -11.328 -10.094 1 97.94 172 TRP B N 1
ATOM 5195 C CA . TRP B 1 172 ? -1.022 -12.516 -10.93 1 97.94 172 TRP B CA 1
ATOM 5196 C C . TRP B 1 172 ? -1.228 -13.766 -10.07 1 97.94 172 TRP B C 1
ATOM 5198 O O . TRP B 1 172 ? -2.113 -14.578 -10.352 1 97.94 172 TRP B O 1
ATOM 5208 N N . SER B 1 173 ? -0.433 -13.852 -9.055 1 96.5 173 SER B N 1
ATOM 5209 C CA . SER B 1 173 ? -0.55 -15.008 -8.172 1 96.5 173 SER B CA 1
ATOM 5210 C C . SER B 1 173 ? -1.928 -15.07 -7.52 1 96.5 173 SER B C 1
ATOM 5212 O O . SER B 1 173 ? -2.531 -16.141 -7.43 1 96.5 173 SER B O 1
ATOM 5214 N N . LYS B 1 174 ? -2.4 -14 -7.066 1 96 174 LYS B N 1
ATOM 5215 C CA . LYS B 1 174 ? -3.734 -13.938 -6.473 1 96 174 LYS B CA 1
ATOM 5216 C C . LYS B 1 174 ? -4.809 -14.297 -7.496 1 96 174 LYS B C 1
ATOM 5218 O O . LYS B 1 174 ? -5.758 -15.016 -7.176 1 96 174 LYS B O 1
ATOM 5223 N N . ALA B 1 175 ? -4.695 -13.805 -8.695 1 97.31 175 ALA B N 1
ATOM 5224 C CA . ALA B 1 175 ? -5.648 -14.102 -9.766 1 97.31 175 ALA B CA 1
ATOM 5225 C C . ALA B 1 175 ? -5.641 -15.594 -10.102 1 97.31 175 ALA B C 1
ATOM 5227 O O . ALA B 1 175 ? -6.695 -16.203 -10.297 1 97.31 175 ALA B O 1
ATOM 5228 N N . LYS B 1 176 ? -4.508 -16.125 -10.172 1 95 176 LYS B N 1
ATOM 5229 C CA . LYS B 1 176 ? -4.363 -17.547 -10.5 1 95 176 LYS B CA 1
ATOM 5230 C C . LYS B 1 176 ? -5.051 -18.422 -9.445 1 95 176 LYS B C 1
ATOM 5232 O O . LYS B 1 176 ? -5.73 -19.391 -9.789 1 95 176 LYS B O 1
ATOM 5237 N N . ILE B 1 177 ? -4.824 -18.125 -8.227 1 94.62 177 ILE B N 1
ATOM 5238 C CA . ILE B 1 177 ? -5.465 -18.875 -7.152 1 94.62 177 ILE B CA 1
ATOM 5239 C C . ILE B 1 177 ? -6.98 -18.797 -7.289 1 94.62 177 ILE B C 1
ATOM 5241 O O . ILE B 1 177 ? -7.688 -19.781 -7.117 1 94.62 177 ILE B O 1
ATOM 5245 N N . THR B 1 178 ? -7.508 -17.656 -7.609 1 95.12 178 THR B N 1
ATOM 5246 C CA . THR B 1 178 ? -8.945 -17.469 -7.793 1 95.12 178 THR B CA 1
ATOM 5247 C C . THR B 1 178 ? -9.453 -18.328 -8.953 1 95.12 178 THR B C 1
ATOM 5249 O O . THR B 1 178 ? -10.508 -18.953 -8.852 1 95.12 178 THR B O 1
ATOM 5252 N N . ILE B 1 179 ? -8.695 -18.391 -10.102 1 93.75 179 ILE B N 1
ATOM 5253 C CA . ILE B 1 179 ? -9.078 -19.188 -11.258 1 93.75 179 ILE B CA 1
ATOM 5254 C C . ILE B 1 179 ? -9.148 -20.672 -10.852 1 93.75 179 ILE B C 1
ATOM 5256 O O . ILE B 1 179 ? -10.117 -21.359 -11.18 1 93.75 179 ILE B O 1
ATOM 5260 N N . VAL B 1 180 ? -8.164 -21.109 -10.07 1 90.75 180 VAL B N 1
ATOM 5261 C CA . VAL B 1 180 ? -8.102 -22.516 -9.68 1 90.75 180 VAL B CA 1
ATOM 5262 C C . VAL B 1 180 ? -9.25 -22.828 -8.734 1 90.75 180 VAL B C 1
ATOM 5264 O O . VAL B 1 180 ? -9.891 -23.891 -8.852 1 90.75 180 VAL B O 1
ATOM 5267 N N . ASN B 1 181 ? -9.508 -21.953 -7.805 1 91.38 181 ASN B N 1
ATOM 5268 C CA . ASN B 1 181 ? -10.625 -22.172 -6.887 1 91.38 181 ASN B CA 1
ATOM 5269 C C . ASN B 1 181 ? -11.961 -22.203 -7.625 1 91.38 181 ASN B C 1
ATOM 5271 O O . ASN B 1 181 ? -12.812 -23.047 -7.332 1 91.38 181 ASN B O 1
ATOM 5275 N N . GLU B 1 182 ? -12.172 -21.312 -8.57 1 91.44 182 GLU B N 1
ATOM 5276 C CA . GLU B 1 182 ? -13.383 -21.297 -9.375 1 91.44 182 GLU B CA 1
ATOM 5277 C C . GLU B 1 182 ? -13.516 -22.578 -10.195 1 91.44 182 GLU B C 1
ATOM 5279 O O . GLU B 1 182 ? -14.609 -23.141 -10.305 1 91.44 182 GLU B O 1
ATOM 5284 N N . LEU B 1 183 ? -12.461 -22.969 -10.758 1 87.94 183 LEU B N 1
ATOM 5285 C CA . LEU B 1 183 ? -12.445 -24.203 -11.523 1 87.94 183 LEU B CA 1
ATOM 5286 C C . LEU B 1 183 ? -12.836 -25.391 -10.648 1 87.94 183 LEU B C 1
ATOM 5288 O O . LEU B 1 183 ? -13.648 -26.219 -11.047 1 87.94 183 LEU B O 1
ATOM 5292 N N . ASN B 1 184 ? -12.258 -25.469 -9.516 1 83.06 184 ASN B N 1
ATOM 5293 C CA . ASN B 1 184 ? -12.531 -26.562 -8.586 1 83.06 184 ASN B CA 1
ATOM 5294 C C . ASN B 1 184 ? -13.984 -26.547 -8.102 1 83.06 184 ASN B C 1
ATOM 5296 O O . ASN B 1 184 ? -14.555 -27.578 -7.789 1 83.06 184 ASN B O 1
ATOM 5300 N N . ASN B 1 185 ? -14.539 -25.375 -8.039 1 85.62 185 ASN B N 1
ATOM 5301 C CA . ASN B 1 185 ? -15.914 -25.219 -7.586 1 85.62 185 ASN B CA 1
ATOM 5302 C C . ASN B 1 185 ? -16.906 -25.422 -8.727 1 85.62 185 ASN B C 1
ATOM 5304 O O . ASN B 1 185 ? -18.125 -25.281 -8.531 1 85.62 185 ASN B O 1
ATOM 5308 N N . GLY B 1 186 ? -16.422 -25.641 -9.945 1 86.62 186 GLY B N 1
ATOM 5309 C CA . GLY B 1 186 ? -17.281 -25.953 -11.07 1 86.62 186 GLY B CA 1
ATOM 5310 C C . GLY B 1 186 ? -17.797 -24.719 -11.789 1 86.62 186 GLY B C 1
ATOM 5311 O O . GLY B 1 186 ? -18.766 -24.781 -12.547 1 86.62 186 GLY B O 1
ATOM 5312 N N . SER B 1 187 ? -17.172 -23.672 -11.609 1 90.94 187 SER B N 1
ATOM 5313 C CA . SER B 1 187 ? -17.578 -22.438 -12.273 1 90.94 187 SER B CA 1
ATOM 5314 C C . SER B 1 187 ? -17.25 -22.484 -13.766 1 90.94 187 SER B C 1
ATOM 5316 O O . SER B 1 187 ? -16.391 -23.25 -14.195 1 90.94 187 SER B O 1
ATOM 5318 N N . THR B 1 188 ? -18.031 -21.688 -14.508 1 95.19 188 THR B N 1
ATOM 5319 C CA . THR B 1 188 ? -17.719 -21.516 -15.922 1 95.19 188 THR B CA 1
ATOM 5320 C C . THR B 1 188 ? -16.5 -20.625 -16.094 1 95.19 188 THR B C 1
ATOM 5322 O O . THR B 1 188 ? -16.094 -19.922 -15.164 1 95.19 188 THR B O 1
ATOM 5325 N N . VAL B 1 189 ? -15.93 -20.672 -17.359 1 95.12 189 VAL B N 1
ATOM 5326 C CA . VAL B 1 189 ? -14.766 -19.844 -17.672 1 95.12 189 VAL B CA 1
ATOM 5327 C C . VAL B 1 189 ? -15.125 -18.375 -17.531 1 95.12 189 VAL B C 1
ATOM 5329 O O . VAL B 1 189 ? -14.32 -17.562 -17.047 1 95.12 189 VAL B O 1
ATOM 5332 N N . SER B 1 190 ? -16.328 -18.031 -17.891 1 96.44 190 SER B N 1
ATOM 5333 C CA . SER B 1 190 ? -16.781 -16.641 -17.781 1 96.44 190 SER B CA 1
ATOM 5334 C C . SER B 1 190 ? -16.844 -16.188 -16.328 1 96.44 190 SER B C 1
ATOM 5336 O O . SER B 1 190 ? -16.422 -15.086 -16 1 96.44 190 SER B O 1
ATOM 5338 N N . GLN B 1 191 ? -17.359 -16.984 -15.5 1 96.75 191 GLN B N 1
ATOM 5339 C CA . GLN B 1 191 ? -17.438 -16.688 -14.07 1 96.75 191 GLN B CA 1
ATOM 5340 C C . GLN B 1 191 ? -16.047 -16.594 -13.453 1 96.75 191 GLN B C 1
ATOM 5342 O O . GLN B 1 191 ? -15.797 -15.727 -12.609 1 96.75 191 GLN B O 1
ATOM 5347 N N . ALA B 1 192 ? -15.18 -17.516 -13.828 1 96.31 192 ALA B N 1
ATOM 5348 C CA . ALA B 1 192 ? -13.812 -17.516 -13.312 1 96.31 192 ALA B CA 1
ATOM 5349 C C . ALA B 1 192 ? -13.062 -16.25 -13.719 1 96.31 192 ALA B C 1
ATOM 5351 O O . ALA B 1 192 ? -12.328 -15.672 -12.922 1 96.31 192 ALA B O 1
ATOM 5352 N N . LYS B 1 193 ? -13.258 -15.758 -14.969 1 97.5 193 LYS B N 1
ATOM 5353 C CA . LYS B 1 193 ? -12.633 -14.531 -15.453 1 97.5 193 LYS B CA 1
ATOM 5354 C C . LYS B 1 193 ? -13.117 -13.32 -14.664 1 97.5 193 LYS B C 1
ATOM 5356 O O . LYS B 1 193 ? -12.312 -12.484 -14.242 1 97.5 193 LYS B O 1
ATOM 5361 N N . VAL B 1 194 ? -14.383 -13.242 -14.43 1 97.56 194 VAL B N 1
ATOM 5362 C CA . VAL B 1 194 ? -14.953 -12.133 -13.672 1 97.56 194 VAL B CA 1
ATOM 5363 C C . VAL B 1 194 ? -14.391 -12.133 -12.25 1 97.56 194 VAL B C 1
ATOM 5365 O O . VAL B 1 194 ? -13.969 -11.086 -11.75 1 97.56 194 VAL B O 1
ATOM 5368 N N . ALA B 1 195 ? -14.344 -13.281 -11.602 1 97.25 195 ALA B N 1
ATOM 5369 C CA . ALA B 1 195 ? -13.852 -13.398 -10.234 1 97.25 195 ALA B CA 1
ATOM 5370 C C . ALA B 1 195 ? -12.375 -13.039 -10.141 1 97.25 195 ALA B C 1
ATOM 5372 O O . ALA B 1 195 ? -11.953 -12.32 -9.234 1 97.25 195 ALA B O 1
ATOM 5373 N N . ALA B 1 196 ? -11.586 -13.57 -11.078 1 97.94 196 ALA B N 1
ATOM 5374 C CA . ALA B 1 196 ? -10.148 -13.305 -11.086 1 97.94 196 ALA B CA 1
ATOM 5375 C C . ALA B 1 196 ? -9.867 -11.828 -11.375 1 97.94 196 ALA B C 1
ATOM 5377 O O . ALA B 1 196 ? -9 -11.219 -10.742 1 97.94 196 ALA B O 1
ATOM 5378 N N . ASN B 1 197 ? -10.562 -11.242 -12.352 1 98.19 197 ASN B N 1
ATOM 5379 C CA . ASN B 1 197 ? -10.391 -9.82 -12.664 1 98.19 197 ASN B CA 1
ATOM 5380 C C . ASN B 1 197 ? -10.805 -8.938 -11.492 1 98.19 197 ASN B C 1
ATOM 5382 O O . ASN B 1 197 ? -10.188 -7.898 -11.25 1 98.19 197 ASN B O 1
ATOM 5386 N N . GLN B 1 198 ? -11.828 -9.336 -10.773 1 97.56 198 GLN B N 1
ATOM 5387 C CA . GLN B 1 198 ? -12.227 -8.617 -9.57 1 97.56 198 GLN B CA 1
ATOM 5388 C C . GLN B 1 198 ? -11.133 -8.68 -8.5 1 97.56 198 GLN B C 1
ATOM 5390 O O . GLN B 1 198 ? -10.883 -7.695 -7.809 1 97.56 198 GLN B O 1
ATOM 5395 N N . THR B 1 199 ? -10.539 -9.852 -8.352 1 97.25 199 THR B N 1
ATOM 5396 C CA . THR B 1 199 ? -9.43 -10.023 -7.418 1 97.25 199 THR B CA 1
ATOM 5397 C C . THR B 1 199 ? -8.281 -9.07 -7.754 1 97.25 199 THR B C 1
ATOM 5399 O O . THR B 1 199 ? -7.727 -8.422 -6.863 1 97.25 199 THR B O 1
ATOM 5402 N N . VAL B 1 200 ? -7.93 -8.906 -9.047 1 98.25 200 VAL B N 1
ATOM 5403 C CA . VAL B 1 200 ? -6.871 -8.008 -9.508 1 98.25 200 VAL B CA 1
ATOM 5404 C C . VAL B 1 200 ? -7.262 -6.559 -9.242 1 98.25 200 VAL B C 1
ATOM 5406 O O . VAL B 1 200 ? -6.477 -5.785 -8.695 1 98.25 200 VAL B O 1
ATOM 5409 N N . ALA B 1 201 ? -8.477 -6.219 -9.555 1 97.56 201 ALA B N 1
ATOM 5410 C CA . ALA B 1 201 ? -8.953 -4.852 -9.375 1 97.56 201 ALA B CA 1
ATOM 5411 C C . ALA B 1 201 ? -8.945 -4.453 -7.906 1 97.56 201 ALA B C 1
ATOM 5413 O O . ALA B 1 201 ? -8.547 -3.342 -7.555 1 97.56 201 ALA B O 1
ATOM 5414 N N . GLU B 1 202 ? -9.367 -5.305 -7.074 1 96.12 202 GLU B N 1
ATOM 5415 C CA . GLU B 1 202 ? -9.438 -5.027 -5.641 1 96.12 202 GLU B CA 1
ATOM 5416 C C . GLU B 1 202 ? -8.039 -4.828 -5.055 1 96.12 202 GLU B C 1
ATOM 5418 O O . GLU B 1 202 ? -7.84 -3.967 -4.195 1 96.12 202 GLU B O 1
ATOM 5423 N N . TYR B 1 203 ? -7.098 -5.633 -5.508 1 97.31 203 TYR B N 1
ATOM 5424 C CA . TYR B 1 203 ? -5.719 -5.512 -5.043 1 97.31 203 TYR B CA 1
ATOM 5425 C C . TYR B 1 203 ? -5.172 -4.117 -5.32 1 97.31 203 TYR B C 1
ATOM 5427 O O . TYR B 1 203 ? -4.629 -3.467 -4.426 1 97.31 203 TYR B O 1
ATOM 5435 N N . TYR B 1 204 ? -5.383 -3.582 -6.492 1 97.25 204 TYR B N 1
ATOM 5436 C CA . TYR B 1 204 ? -4.832 -2.291 -6.887 1 97.25 204 TYR B CA 1
ATOM 5437 C C . TYR B 1 204 ? -5.672 -1.147 -6.328 1 97.25 204 TYR B C 1
ATOM 5439 O O . TYR B 1 204 ? -5.152 -0.064 -6.055 1 97.25 204 TYR B O 1
ATOM 5447 N N . THR B 1 205 ? -6.988 -1.37 -6.141 1 95.81 205 THR B N 1
ATOM 5448 C CA . THR B 1 205 ? -7.855 -0.367 -5.531 1 95.81 205 THR B CA 1
ATOM 5449 C C . THR B 1 205 ? -7.398 -0.047 -4.109 1 95.81 205 THR B C 1
ATOM 5451 O O . THR B 1 205 ? -7.469 1.104 -3.676 1 95.81 205 THR B O 1
ATOM 5454 N N . GLY B 1 206 ? -6.988 -1.054 -3.418 1 95.06 206 GLY B N 1
ATOM 5455 C CA . GLY B 1 206 ? -6.449 -0.815 -2.09 1 95.06 206 GLY B CA 1
ATOM 5456 C C . GLY B 1 206 ? -5.277 0.151 -2.084 1 95.06 206 GLY B C 1
ATOM 5457 O O . GLY B 1 206 ? -5.207 1.045 -1.238 1 95.06 206 GLY B O 1
ATOM 5458 N N . VAL B 1 207 ? -4.34 0.027 -3.025 1 95.88 207 VAL B N 1
ATOM 5459 C CA . VAL B 1 207 ? -3.189 0.912 -3.164 1 95.88 207 VAL B CA 1
ATOM 5460 C C . VAL B 1 207 ? -3.66 2.322 -3.514 1 95.88 207 VAL B C 1
ATOM 5462 O O . VAL B 1 207 ? -3.223 3.299 -2.9 1 95.88 207 VAL B O 1
ATOM 5465 N N . GLN B 1 208 ? -4.602 2.443 -4.461 1 94.75 208 GLN B N 1
ATOM 5466 C CA . GLN B 1 208 ? -5.102 3.73 -4.93 1 94.75 208 GLN B CA 1
ATOM 5467 C C . GLN B 1 208 ? -5.789 4.496 -3.801 1 94.75 208 GLN B C 1
ATOM 5469 O O . GLN B 1 208 ? -5.594 5.703 -3.65 1 94.75 208 GLN B O 1
ATOM 5474 N N . ARG B 1 209 ? -6.535 3.799 -2.994 1 94.75 209 ARG B N 1
ATOM 5475 C CA . ARG B 1 209 ? -7.238 4.426 -1.879 1 94.75 209 ARG B CA 1
ATOM 5476 C C . ARG B 1 209 ? -6.254 5.074 -0.908 1 94.75 209 ARG B C 1
ATOM 5478 O O . ARG B 1 209 ? -6.465 6.203 -0.462 1 94.75 209 ARG B O 1
ATOM 5485 N N . ASN B 1 210 ? -5.242 4.367 -0.602 1 96.25 210 ASN B N 1
ATOM 5486 C CA . ASN B 1 210 ? -4.266 4.871 0.354 1 96.25 210 ASN B CA 1
ATOM 5487 C C . ASN B 1 210 ? -3.471 6.043 -0.223 1 96.25 210 ASN B C 1
ATOM 5489 O O . ASN B 1 210 ? -3.125 6.977 0.5 1 96.25 210 ASN B O 1
ATOM 5493 N N . VAL B 1 211 ? -3.139 6.012 -1.58 1 96.06 211 VAL B N 1
ATOM 5494 C CA . VAL B 1 211 ? -2.416 7.094 -2.242 1 96.06 211 VAL B CA 1
ATOM 5495 C C . VAL B 1 211 ? -3.254 8.367 -2.211 1 96.06 211 VAL B C 1
ATOM 5497 O O . VAL B 1 211 ? -2.746 9.445 -1.883 1 96.06 211 VAL B O 1
ATOM 5500 N N . ILE B 1 212 ? -4.539 8.25 -2.439 1 93.69 212 ILE B N 1
ATOM 5501 C CA . ILE B 1 212 ? -5.438 9.398 -2.451 1 93.69 212 ILE B CA 1
ATOM 5502 C C . ILE B 1 212 ? -5.617 9.93 -1.031 1 93.69 212 ILE B C 1
ATOM 5504 O O . ILE B 1 212 ? -5.641 11.148 -0.813 1 93.69 212 ILE B O 1
ATOM 5508 N N . ALA B 1 213 ? -5.742 9.047 -0.075 1 94.25 213 ALA B N 1
ATOM 5509 C CA . ALA B 1 213 ? -5.867 9.461 1.318 1 94.25 213 ALA B CA 1
ATOM 5510 C C . ALA B 1 213 ? -4.641 10.258 1.765 1 94.25 213 ALA B C 1
ATOM 5512 O O . ALA B 1 213 ? -4.762 11.258 2.475 1 94.25 213 ALA B O 1
ATOM 5513 N N . ASP B 1 214 ? -3.41 9.789 1.367 1 96.5 214 ASP B N 1
ATOM 5514 C CA . ASP B 1 214 ? -2.17 10.484 1.699 1 96.5 214 ASP B CA 1
ATOM 5515 C C . ASP B 1 214 ? -2.145 11.883 1.082 1 96.5 214 ASP B C 1
ATOM 5517 O O . ASP B 1 214 ? -1.785 12.852 1.749 1 96.5 214 ASP B O 1
ATOM 5521 N N . TRP B 1 215 ? -2.518 12.008 -0.171 1 94.81 215 TRP B N 1
ATOM 5522 C CA . TRP B 1 215 ? -2.617 13.289 -0.859 1 94.81 215 TRP B CA 1
ATOM 5523 C C . TRP B 1 215 ? -3.58 14.227 -0.134 1 94.81 215 TRP B C 1
ATOM 5525 O O . TRP B 1 215 ? -3.242 15.375 0.148 1 94.81 215 TRP B O 1
ATOM 5535 N N . ASN B 1 216 ? -4.77 13.711 0.184 1 93.12 216 ASN B N 1
ATOM 5536 C CA . ASN B 1 216 ? -5.789 14.516 0.847 1 93.12 216 ASN B CA 1
ATOM 5537 C C . ASN B 1 216 ? -5.297 15.047 2.189 1 93.12 216 ASN B C 1
ATOM 5539 O O . ASN B 1 216 ? -5.48 16.219 2.498 1 93.12 216 ASN B O 1
ATOM 5543 N N . ALA B 1 217 ? -4.699 14.195 2.947 1 93.88 217 ALA B N 1
ATOM 5544 C CA . ALA B 1 217 ? -4.211 14.602 4.262 1 93.88 217 ALA B CA 1
ATOM 5545 C C . ALA B 1 217 ? -3.207 15.742 4.148 1 93.88 217 ALA B C 1
ATOM 5547 O O . ALA B 1 217 ? -3.295 16.734 4.883 1 93.88 217 ALA B O 1
ATOM 5548 N N . LYS B 1 218 ? -2.229 15.672 3.209 1 95.94 218 LYS B N 1
ATOM 5549 C CA . LYS B 1 218 ? -1.195 16.688 3.035 1 95.94 218 LYS B CA 1
ATOM 5550 C C . LYS B 1 218 ? -1.792 18 2.525 1 95.94 218 LYS B C 1
ATOM 5552 O O . LYS B 1 218 ? -1.349 19.078 2.914 1 95.94 218 LYS B O 1
ATOM 5557 N N . THR B 1 219 ? -2.885 17.875 1.734 1 93.5 219 THR B N 1
ATOM 5558 C CA . THR B 1 219 ? -3.529 19.078 1.224 1 93.5 219 THR B CA 1
ATOM 5559 C C . THR B 1 219 ? -4.324 19.781 2.324 1 93.5 219 THR B C 1
ATOM 5561 O O . THR B 1 219 ? -4.426 21.016 2.342 1 93.5 219 THR B O 1
ATOM 5564 N N . TYR B 1 220 ? -4.906 19.047 3.244 1 91.06 220 TYR B N 1
ATOM 5565 C CA . TYR B 1 220 ? -5.582 19.672 4.379 1 91.06 220 TYR B CA 1
ATOM 5566 C C . TYR B 1 220 ? -4.602 20.484 5.223 1 91.06 220 TYR B C 1
ATOM 5568 O O . TYR B 1 220 ? -4.895 21.609 5.613 1 91.06 220 TYR B O 1
ATOM 5576 N N . THR B 1 221 ? -3.479 19.891 5.438 1 93.31 221 THR B N 1
ATOM 5577 C CA . THR B 1 221 ? -2.471 20.578 6.238 1 93.31 221 THR B CA 1
ATOM 5578 C C . THR B 1 221 ? -1.955 21.828 5.512 1 93.31 221 THR B C 1
ATOM 5580 O O . THR B 1 221 ? -1.853 22.891 6.102 1 93.31 221 THR B O 1
ATOM 5583 N N . LEU B 1 222 ? -1.646 21.719 4.207 1 94 222 LEU B N 1
ATOM 5584 C CA . LEU B 1 222 ? -1.186 22.844 3.416 1 94 222 LEU B CA 1
ATOM 5585 C C . LEU B 1 222 ? -2.252 23.938 3.363 1 94 222 LEU B C 1
ATOM 5587 O O . LEU B 1 222 ? -1.93 25.125 3.389 1 94 222 LEU B O 1
ATOM 5591 N N . GLY B 1 223 ? -3.502 23.531 3.238 1 90.44 223 GLY B N 1
ATOM 5592 C CA . GLY B 1 223 ? -4.59 24.5 3.262 1 90.44 223 GLY B CA 1
ATOM 5593 C C . GLY B 1 223 ? -4.633 25.328 4.539 1 90.44 223 GLY B C 1
ATOM 5594 O O . GLY B 1 223 ? -4.828 26.531 4.492 1 90.44 223 GLY B O 1
ATOM 5595 N N . TYR B 1 224 ? -4.465 24.641 5.645 1 90.75 224 TYR B N 1
ATOM 5596 C CA . TYR B 1 224 ? -4.422 25.328 6.926 1 90.75 224 TYR B CA 1
ATOM 5597 C C . TYR B 1 224 ? -3.256 26.312 6.98 1 90.75 224 TYR B C 1
ATOM 5599 O O . TYR B 1 224 ? -3.428 27.469 7.375 1 90.75 224 TYR B O 1
ATOM 5607 N N . LEU B 1 225 ? -2.006 25.906 6.559 1 92.5 225 LEU B N 1
ATOM 5608 C CA . LEU B 1 225 ? -0.816 26.75 6.609 1 92.5 225 LEU B CA 1
ATOM 5609 C C . LEU B 1 225 ? -0.98 27.969 5.715 1 92.5 225 LEU B C 1
ATOM 5611 O O . LEU B 1 225 ? -0.538 29.062 6.07 1 92.5 225 LEU B O 1
ATOM 5615 N N . HIS B 1 226 ? -1.68 27.781 4.668 1 90.62 226 HIS B N 1
ATOM 5616 C CA . HIS B 1 226 ? -1.892 28.875 3.719 1 90.62 226 HIS B CA 1
ATOM 5617 C C . HIS B 1 226 ? -2.893 29.891 4.258 1 90.62 226 HIS B C 1
ATOM 5619 O O . HIS B 1 226 ? -2.625 31.094 4.25 1 90.62 226 HIS B O 1
ATOM 5625 N N . THR B 1 227 ? -3.996 29.469 4.738 1 85.31 227 THR B N 1
ATOM 5626 C CA . THR B 1 227 ? -5.098 30.359 5.102 1 85.31 227 THR B CA 1
ATOM 5627 C C . THR B 1 227 ? -4.891 30.938 6.5 1 85.31 227 THR B C 1
ATOM 5629 O O . THR B 1 227 ? -5.234 32.094 6.758 1 85.31 227 THR B O 1
ATOM 5632 N N . GLU B 1 228 ? -4.281 30.094 7.402 1 80 228 GLU B N 1
ATOM 5633 C CA . GLU B 1 228 ? -4.219 30.5 8.805 1 80 228 GLU B CA 1
ATOM 5634 C C . GLU B 1 228 ? -2.838 31.047 9.156 1 80 228 GLU B C 1
ATOM 5636 O O . GLU B 1 228 ? -2.723 32.031 9.891 1 80 228 GLU B O 1
ATOM 5641 N N . SER B 1 229 ? -1.742 30.484 8.664 1 85.5 229 SER B N 1
ATOM 5642 C CA . SER B 1 229 ? -0.397 30.859 9.094 1 85.5 229 SER B CA 1
ATOM 5643 C C . SER B 1 229 ? 0.241 31.844 8.117 1 85.5 229 SER B C 1
ATOM 5645 O O . SER B 1 229 ? 1.362 32.312 8.336 1 85.5 229 SER B O 1
ATOM 5647 N N . GLY B 1 230 ? -0.409 32.156 6.961 1 83.62 230 GLY B N 1
ATOM 5648 C CA . GLY B 1 230 ? 0.066 33.188 6.031 1 83.62 230 GLY B CA 1
ATOM 5649 C C . GLY B 1 230 ? 1.093 32.656 5.047 1 83.62 230 GLY B C 1
ATOM 5650 O O . GLY B 1 230 ? 1.706 33.438 4.309 1 83.62 230 GLY B O 1
ATOM 5651 N N . LEU B 1 231 ? 1.292 31.344 5.039 1 90.38 231 LEU B N 1
ATOM 5652 C CA . LEU B 1 231 ? 2.205 30.766 4.062 1 90.38 231 LEU B CA 1
ATOM 5653 C C . LEU B 1 231 ? 1.713 31.016 2.639 1 90.38 231 LEU B C 1
ATOM 5655 O O . LEU B 1 231 ? 0.558 30.719 2.318 1 90.38 231 LEU B O 1
ATOM 5659 N N . ALA B 1 232 ? 2.572 31.578 1.828 1 86.62 232 ALA B N 1
ATOM 5660 C CA . ALA B 1 232 ? 2.221 31.797 0.426 1 86.62 232 ALA B CA 1
ATOM 5661 C C . ALA B 1 232 ? 2.449 30.516 -0.39 1 86.62 232 ALA B C 1
ATOM 5663 O O . ALA B 1 232 ? 3.576 30.031 -0.489 1 86.62 232 ALA B O 1
ATOM 5664 N N . LEU B 1 233 ? 1.332 30 -0.858 1 90.44 233 LEU B N 1
ATOM 5665 C CA . LEU B 1 233 ? 1.398 28.891 -1.792 1 90.44 233 LEU B CA 1
ATOM 5666 C C . LEU B 1 233 ? 1.233 29.375 -3.229 1 90.44 233 LEU B C 1
ATOM 5668 O O . LEU B 1 233 ? 0.425 30.266 -3.502 1 90.44 233 LEU B O 1
ATOM 5672 N N . THR B 1 234 ? 2.133 28.828 -4.152 1 83.44 234 THR B N 1
ATOM 5673 C CA . THR B 1 234 ? 2.086 29.188 -5.566 1 83.44 234 THR B CA 1
ATOM 5674 C C . THR B 1 234 ? 1.943 27.938 -6.434 1 83.44 234 THR B C 1
ATOM 5676 O O . THR B 1 234 ? 2.941 27.344 -6.832 1 83.44 234 THR B O 1
ATOM 5679 N N . PRO B 1 235 ? 0.662 27.641 -6.777 1 80.88 235 PRO B N 1
ATOM 5680 C CA . PRO B 1 235 ? 0.489 26.516 -7.707 1 80.88 235 PRO B CA 1
ATOM 5681 C C . PRO B 1 235 ? 1.053 26.812 -9.094 1 80.88 235 PRO B C 1
ATOM 5683 O O . PRO B 1 235 ? 0.646 27.781 -9.734 1 80.88 235 PRO B O 1
ATOM 5686 N N . ASP B 1 236 ? 2.041 26.016 -9.43 1 74.44 236 ASP B N 1
ATOM 5687 C CA . ASP B 1 236 ? 2.705 26.141 -10.727 1 74.44 236 ASP B CA 1
ATOM 5688 C C . ASP B 1 236 ? 3.273 27.547 -10.922 1 74.44 236 ASP B C 1
ATOM 5690 O O . ASP B 1 236 ? 3.236 28.094 -12.023 1 74.44 236 ASP B O 1
ATOM 5694 N N . GLY B 1 237 ? 3.629 28.156 -9.805 1 72.62 237 GLY B N 1
ATOM 5695 C CA . GLY B 1 237 ? 4.242 29.469 -9.867 1 72.62 237 GLY B CA 1
ATOM 5696 C C . GLY B 1 237 ? 3.232 30.594 -9.852 1 72.62 237 GLY B C 1
ATOM 5697 O O . GLY B 1 237 ? 3.607 31.766 -9.836 1 72.62 237 GLY B O 1
ATOM 5698 N N . PHE B 1 238 ? 1.981 30.188 -9.805 1 72.38 238 PHE B N 1
ATOM 5699 C CA . PHE B 1 238 ? 0.956 31.219 -9.781 1 72.38 238 PHE B CA 1
ATOM 5700 C C . PHE B 1 238 ? 0.504 31.516 -8.359 1 72.38 238 PHE B C 1
ATOM 5702 O O . PHE B 1 238 ? 0.459 30.609 -7.52 1 72.38 238 PHE B O 1
ATOM 5709 N N . SER B 1 239 ? 0.187 32.75 -8.094 1 67.56 239 SER B N 1
ATOM 5710 C CA . SER B 1 239 ? -0.025 33.188 -6.719 1 67.56 239 SER B CA 1
ATOM 5711 C C . SER B 1 239 ? -1.511 33.219 -6.379 1 67.56 239 SER B C 1
ATOM 5713 O O . SER B 1 239 ? -1.88 33.406 -5.219 1 67.56 239 SER B O 1
ATOM 5715 N N . HIS B 1 240 ? -2.418 32.875 -7.285 1 67.62 240 HIS B N 1
ATOM 5716 C CA . HIS B 1 240 ? -3.822 33.094 -6.965 1 67.62 240 HIS B CA 1
ATOM 5717 C C . HIS B 1 240 ? -4.566 31.781 -6.773 1 67.62 240 HIS B C 1
ATOM 5719 O O . HIS B 1 240 ? -5.066 31.203 -7.738 1 67.62 240 HIS B O 1
ATOM 5725 N N . ILE B 1 241 ? -4.598 31.406 -5.555 1 74.06 241 ILE B N 1
ATOM 5726 C CA . ILE B 1 241 ? -5.383 30.234 -5.172 1 74.06 241 ILE B CA 1
ATOM 5727 C C . ILE B 1 241 ? -6.848 30.625 -5.004 1 74.06 241 ILE B C 1
ATOM 5729 O O . ILE B 1 241 ? -7.164 31.578 -4.281 1 74.06 241 ILE B O 1
ATOM 5733 N N . THR B 1 242 ? -7.691 30 -5.645 1 66.19 242 THR B N 1
ATOM 5734 C CA . THR B 1 242 ? -9.109 30.328 -5.578 1 66.19 242 THR B CA 1
ATOM 5735 C C . THR B 1 242 ? -9.797 29.516 -4.48 1 66.19 242 THR B C 1
ATOM 5737 O O . THR B 1 242 ? -10.484 30.078 -3.625 1 66.19 242 THR B O 1
ATOM 5740 N N . GLU B 1 243 ? -9.672 28.172 -4.555 1 75.69 243 GLU B N 1
ATOM 5741 C CA . GLU B 1 243 ? -10.367 27.328 -3.576 1 75.69 243 GLU B CA 1
ATOM 5742 C C . GLU B 1 243 ? -9.812 25.906 -3.574 1 75.69 243 GLU B C 1
ATOM 5744 O O . GLU B 1 243 ? -9.117 25.5 -4.508 1 75.69 243 GLU B O 1
ATOM 5749 N N . TRP B 1 244 ? -10.062 25.359 -2.461 1 84.38 244 TRP B N 1
ATOM 5750 C CA . TRP B 1 244 ? -9.914 23.922 -2.377 1 84.38 244 TRP B CA 1
ATOM 5751 C C . TRP B 1 244 ? -11.242 23.219 -2.678 1 84.38 244 TRP B C 1
ATOM 5753 O O . TRP B 1 244 ? -12.281 23.578 -2.127 1 84.38 244 TRP B O 1
ATOM 5763 N N . ASP B 1 245 ? -11.156 22.266 -3.564 1 83.69 245 ASP B N 1
ATOM 5764 C CA . ASP B 1 245 ? -12.359 21.562 -3.996 1 83.69 245 ASP B CA 1
ATOM 5765 C C . ASP B 1 245 ? -12.188 20.047 -3.865 1 83.69 245 ASP B C 1
ATOM 5767 O O . ASP B 1 245 ? -11.062 19.547 -3.762 1 83.69 245 ASP B O 1
ATOM 5771 N N . ASN B 1 246 ? -13.367 19.422 -3.725 1 85.62 246 ASN B N 1
ATOM 5772 C CA . ASN B 1 246 ? -13.406 17.969 -3.699 1 85.62 246 ASN B CA 1
ATOM 5773 C C . ASN B 1 246 ? -13.891 17.391 -5.027 1 85.62 246 ASN B C 1
ATOM 5775 O O . ASN B 1 246 ? -14.922 17.828 -5.547 1 85.62 246 ASN B O 1
ATOM 5779 N N . LYS B 1 247 ? -13.086 16.484 -5.527 1 85.56 247 LYS B N 1
ATOM 5780 C CA . LYS B 1 247 ? -13.445 15.781 -6.758 1 85.56 247 LYS B CA 1
ATOM 5781 C C . LYS B 1 247 ? -13.641 14.289 -6.5 1 85.56 247 LYS B C 1
ATOM 5783 O O . LYS B 1 247 ? -13.156 13.758 -5.5 1 85.56 247 LYS B O 1
ATOM 5788 N N . THR B 1 248 ? -14.398 13.789 -7.402 1 87.38 248 THR B N 1
ATOM 5789 C CA . THR B 1 248 ? -14.625 12.344 -7.332 1 87.38 248 THR B CA 1
ATOM 5790 C C . THR B 1 248 ? -13.625 11.602 -8.219 1 87.38 248 THR B C 1
ATOM 5792 O O . THR B 1 248 ? -13.477 11.922 -9.398 1 87.38 248 THR B O 1
ATOM 5795 N N . TYR B 1 249 ? -12.93 10.609 -7.691 1 88.62 249 TYR B N 1
ATOM 5796 C CA . TYR B 1 249 ? -11.977 9.766 -8.398 1 88.62 249 TYR B CA 1
ATOM 5797 C C . TYR B 1 249 ? -12.484 8.328 -8.492 1 88.62 249 TYR B C 1
ATOM 5799 O O . TYR B 1 249 ? -12.906 7.75 -7.492 1 88.62 249 TYR B O 1
ATOM 5807 N N . THR B 1 250 ? -12.5 7.816 -9.648 1 90.69 250 THR B N 1
ATOM 5808 C CA . THR B 1 250 ? -12.906 6.434 -9.867 1 90.69 250 THR B CA 1
ATOM 5809 C C . THR B 1 250 ? -11.711 5.496 -9.773 1 90.69 250 THR B C 1
ATOM 5811 O O . THR B 1 250 ? -10.695 5.707 -10.438 1 90.69 250 THR B O 1
ATOM 5814 N N . LEU B 1 251 ? -11.867 4.469 -9.008 1 92.81 251 LEU B N 1
ATOM 5815 C CA . LEU B 1 251 ? -10.789 3.518 -8.758 1 92.81 251 LEU B CA 1
ATOM 5816 C C . LEU B 1 251 ? -10.875 2.336 -9.719 1 92.81 251 LEU B C 1
ATOM 5818 O O . LEU B 1 251 ? -11.82 2.229 -10.5 1 92.81 251 LEU B O 1
ATOM 5822 N N . SER B 1 252 ? -9.898 1.411 -9.742 1 90.88 252 SER B N 1
ATOM 5823 C CA . SER B 1 252 ? -9.766 0.308 -10.688 1 90.88 252 SER B CA 1
ATOM 5824 C C . SER B 1 252 ? -10.945 -0.652 -10.578 1 90.88 252 SER B C 1
ATOM 5826 O O . SER B 1 252 ? -11.336 -1.279 -11.57 1 90.88 252 SER B O 1
ATOM 5828 N N . ASP B 1 253 ? -11.555 -0.781 -9.32 1 92.5 253 ASP B N 1
ATOM 5829 C CA . ASP B 1 253 ? -12.664 -1.71 -9.141 1 92.5 253 ASP B CA 1
ATOM 5830 C C . ASP B 1 253 ? -14 -1.029 -9.438 1 92.5 253 ASP B C 1
ATOM 5832 O O . ASP B 1 253 ? -15.062 -1.628 -9.25 1 92.5 253 ASP B O 1
ATOM 5836 N N . GLY B 1 254 ? -13.938 0.256 -9.852 1 90.31 254 GLY B N 1
ATOM 5837 C CA . GLY B 1 254 ? -15.148 0.994 -10.18 1 90.31 254 GLY B CA 1
ATOM 5838 C C . GLY B 1 254 ? -15.672 1.825 -9.023 1 90.31 254 GLY B C 1
ATOM 5839 O O . GLY B 1 254 ? -16.516 2.703 -9.211 1 90.31 254 GLY B O 1
ATOM 5840 N N . SER B 1 255 ? -15.203 1.604 -7.824 1 92.5 255 SER B N 1
ATOM 5841 C CA . SER B 1 255 ? -15.602 2.438 -6.695 1 92.5 255 SER B CA 1
ATOM 5842 C C . SER B 1 255 ? -15.023 3.844 -6.816 1 92.5 255 SER B C 1
ATOM 5844 O O . SER B 1 255 ? -14.234 4.121 -7.723 1 92.5 255 SER B O 1
ATOM 5846 N N . THR B 1 256 ? -15.523 4.68 -5.965 1 91.25 256 THR B N 1
ATOM 5847 C CA . THR B 1 256 ? -15.094 6.07 -6.043 1 91.25 256 THR B CA 1
ATOM 5848 C C . THR B 1 256 ? -14.523 6.535 -4.707 1 91.25 256 THR B C 1
ATOM 5850 O O . THR B 1 256 ? -14.812 5.945 -3.664 1 91.25 256 THR B O 1
ATOM 5853 N N . GLN B 1 257 ? -13.688 7.562 -4.82 1 90.5 257 GLN B N 1
ATOM 5854 C CA . GLN B 1 257 ? -13.125 8.219 -3.645 1 90.5 257 GLN B CA 1
ATOM 5855 C C . GLN B 1 257 ? -12.984 9.719 -3.867 1 90.5 257 GLN B C 1
ATOM 5857 O O . GLN B 1 257 ? -12.789 10.172 -4.996 1 90.5 257 GLN B O 1
ATOM 5862 N N . THR B 1 258 ? -13.133 10.406 -2.715 1 89.81 258 THR B N 1
ATOM 5863 C CA . THR B 1 258 ? -13.008 11.859 -2.764 1 89.81 258 THR B CA 1
ATOM 5864 C C . THR B 1 258 ? -11.539 12.266 -2.871 1 89.81 258 THR B C 1
ATOM 5866 O O . THR B 1 258 ? -10.695 11.781 -2.115 1 89.81 258 THR B O 1
ATOM 5869 N N . LEU B 1 259 ? -11.18 13.062 -3.865 1 90.81 259 LEU B N 1
ATOM 5870 C CA . LEU B 1 259 ? -9.859 13.633 -4.102 1 90.81 259 LEU B CA 1
ATOM 5871 C C . LEU B 1 259 ? -9.898 15.156 -3.967 1 90.81 259 LEU B C 1
ATOM 5873 O O . LEU B 1 259 ? -10.719 15.82 -4.602 1 90.81 259 LEU B O 1
ATOM 5877 N N . ARG B 1 260 ? -9.023 15.664 -3.102 1 90.12 260 ARG B N 1
ATOM 5878 C CA . ARG B 1 260 ? -8.945 17.109 -2.904 1 90.12 260 ARG B CA 1
ATOM 5879 C C . ARG B 1 260 ? -8.109 17.766 -3.994 1 90.12 260 ARG B C 1
ATOM 5881 O O . ARG B 1 260 ? -7.043 17.266 -4.355 1 90.12 260 ARG B O 1
ATOM 5888 N N . ALA B 1 261 ? -8.578 18.906 -4.574 1 87.12 261 ALA B N 1
ATOM 5889 C CA . ALA B 1 261 ? -7.934 19.656 -5.652 1 87.12 261 ALA B CA 1
ATOM 5890 C C . ALA B 1 261 ? -7.781 21.125 -5.277 1 87.12 261 ALA B C 1
ATOM 5892 O O . ALA B 1 261 ? -8.586 21.672 -4.52 1 87.12 261 ALA B O 1
ATOM 5893 N N . MET B 1 262 ? -6.691 21.609 -5.766 1 86.94 262 MET B N 1
ATOM 5894 C CA . MET B 1 262 ? -6.465 23.031 -5.598 1 86.94 262 MET B CA 1
ATOM 5895 C C . MET B 1 262 ? -6.762 23.797 -6.887 1 86.94 262 MET B C 1
ATOM 5897 O O . MET B 1 262 ? -6.055 23.625 -7.883 1 86.94 262 MET B O 1
ATOM 5901 N N . ASP B 1 263 ? -7.75 24.703 -6.836 1 82.75 263 ASP B N 1
ATOM 5902 C CA . ASP B 1 263 ? -8.094 25.547 -7.973 1 82.75 263 ASP B CA 1
ATOM 5903 C C . ASP B 1 263 ? -7.355 26.875 -7.91 1 82.75 263 ASP B C 1
ATOM 5905 O O . ASP B 1 263 ? -7.23 27.469 -6.84 1 82.75 263 ASP B O 1
ATOM 5909 N N . TYR B 1 264 ? -6.727 27.141 -9.07 1 81.31 264 TYR B N 1
ATOM 5910 C CA . TYR B 1 264 ? -6.023 28.422 -9.102 1 81.31 264 TYR B CA 1
ATOM 5911 C C . TYR B 1 264 ? -6.246 29.125 -10.43 1 81.31 264 TYR B C 1
ATOM 5913 O O . TYR B 1 264 ? -6.695 28.516 -11.398 1 81.31 264 TYR B O 1
ATOM 5921 N N . SER B 1 265 ? -6.07 30.516 -10.391 1 75.94 265 SER B N 1
ATOM 5922 C CA . SER B 1 265 ? -6.207 31.344 -11.578 1 75.94 265 SER B CA 1
ATOM 5923 C C . SER B 1 265 ? -4.844 31.75 -12.141 1 75.94 265 SER B C 1
ATOM 5925 O O . SER B 1 265 ? -3.928 32.062 -11.383 1 75.94 265 SER B O 1
ATOM 5927 N N . THR B 1 266 ? -4.652 31.5 -13.445 1 72.19 266 THR B N 1
ATOM 5928 C CA . THR B 1 266 ? -3.41 31.891 -14.102 1 72.19 266 THR B CA 1
ATOM 5929 C C . THR B 1 266 ? -3.43 33.375 -14.445 1 72.19 266 THR B C 1
ATOM 5931 O O . THR B 1 266 ? -2.379 34 -14.664 1 72.19 266 THR B O 1
ATOM 5934 N N . ASN B 1 267 ? -4.547 33.938 -14.602 1 63.19 267 ASN B N 1
ATOM 5935 C CA . ASN B 1 267 ? -4.641 35.312 -15.07 1 63.19 267 ASN B CA 1
ATOM 5936 C C . ASN B 1 267 ? -4.965 36.25 -13.93 1 63.19 267 ASN B C 1
ATOM 5938 O O . ASN B 1 267 ? -5.172 37.438 -14.148 1 63.19 267 ASN B O 1
ATOM 5942 N N . GLY B 1 268 ? -4.797 35.875 -12.617 1 57.75 268 GLY B N 1
ATOM 5943 C CA . GLY B 1 268 ? -5.047 36.781 -11.516 1 57.75 268 GLY B CA 1
ATOM 5944 C C . GLY B 1 268 ? -6.52 37.062 -11.289 1 57.75 268 GLY B C 1
ATOM 5945 O O . GLY B 1 268 ? -6.887 37.75 -10.352 1 57.75 268 GLY B O 1
ATOM 5946 N N . ASP B 1 269 ? -7.375 36.781 -12.211 1 51 269 ASP B N 1
ATOM 5947 C CA . ASP B 1 269 ? -8.789 37.125 -12.07 1 51 269 ASP B CA 1
ATOM 5948 C C . ASP B 1 269 ? -9.531 36.031 -11.289 1 51 269 ASP B C 1
ATOM 5950 O O . ASP B 1 269 ? -9.625 34.906 -11.75 1 51 269 ASP B O 1
ATOM 5954 N N . TYR B 1 270 ? -9.797 36.25 -10.133 1 50.47 270 TYR B N 1
ATOM 5955 C CA . TYR B 1 270 ? -10.414 35.375 -9.148 1 50.47 270 TYR B CA 1
ATOM 5956 C C . TYR B 1 270 ? -11.797 34.938 -9.602 1 50.47 270 TYR B C 1
ATOM 5958 O O . TYR B 1 270 ? -12.344 33.969 -9.078 1 50.47 270 TYR B O 1
ATOM 5966 N N . HIS B 1 271 ? -12.5 35.781 -10.344 1 48.97 271 HIS B N 1
ATOM 5967 C CA . HIS B 1 271 ? -13.906 35.562 -10.641 1 48.97 271 HIS B CA 1
ATOM 5968 C C . HIS B 1 271 ? -14.086 34.5 -11.734 1 48.97 271 HIS B C 1
ATOM 5970 O O . HIS B 1 271 ? -15.211 34.125 -12.055 1 48.97 271 HIS B O 1
ATOM 5976 N N . VAL B 1 272 ? -13.031 34.375 -12.43 1 47.16 272 VAL B N 1
ATOM 5977 C CA . VAL B 1 272 ? -13.242 33.438 -13.523 1 47.16 272 VAL B CA 1
ATOM 5978 C C . VAL B 1 272 ? -13.086 32 -13.008 1 47.16 272 VAL B C 1
ATOM 5980 O O . VAL B 1 272 ? -12.336 31.75 -12.062 1 47.16 272 VAL B O 1
ATOM 5983 N N . ALA B 1 273 ? -13.977 31.203 -13.359 1 51.03 273 ALA B N 1
ATOM 5984 C CA . ALA B 1 273 ? -13.977 29.75 -13.141 1 51.03 273 ALA B CA 1
ATOM 5985 C C . ALA B 1 273 ? -12.555 29.219 -13 1 51.03 273 ALA B C 1
ATOM 5987 O O . ALA B 1 273 ? -11.625 29.75 -13.609 1 51.03 273 ALA B O 1
ATOM 5988 N N . PRO B 1 274 ? -12.438 28.547 -11.867 1 55 274 PRO B N 1
ATOM 5989 C CA . PRO B 1 274 ? -11.07 28.031 -11.734 1 55 274 PRO B CA 1
ATOM 5990 C C . PRO B 1 274 ? -10.508 27.516 -13.055 1 55 274 PRO B C 1
ATOM 5992 O O . PRO B 1 274 ? -11.172 26.734 -13.75 1 55 274 PRO B O 1
ATOM 5995 N N . GLU B 1 275 ? -9.469 28.078 -13.641 1 60.5 275 GLU B N 1
ATOM 5996 C CA . GLU B 1 275 ? -8.898 27.766 -14.953 1 60.5 275 GLU B CA 1
ATOM 5997 C C . GLU B 1 275 ? -8.078 26.484 -14.898 1 60.5 275 GLU B C 1
ATOM 5999 O O . GLU B 1 275 ? -8.078 25.703 -15.859 1 60.5 275 GLU B O 1
ATOM 6004 N N . THR B 1 276 ? -7.477 26.406 -13.672 1 68.5 276 THR B N 1
ATOM 6005 C CA . THR B 1 276 ? -6.574 25.25 -13.633 1 68.5 276 THR B CA 1
ATOM 6006 C C . THR B 1 276 ? -6.602 24.594 -12.258 1 68.5 276 THR B C 1
ATOM 6008 O O . THR B 1 276 ? -6.98 25.219 -11.273 1 68.5 276 THR B O 1
ATOM 6011 N N . THR B 1 277 ? -6.566 23.359 -12.211 1 78.12 277 THR B N 1
ATOM 6012 C CA . THR B 1 277 ? -6.637 22.578 -10.984 1 78.12 277 THR B CA 1
ATOM 6013 C C . THR B 1 277 ? -5.395 21.703 -10.828 1 78.12 277 THR B C 1
ATOM 6015 O O . THR B 1 277 ? -4.906 21.125 -11.797 1 78.12 277 THR B O 1
ATOM 6018 N N . ILE B 1 278 ? -4.82 21.75 -9.594 1 75.94 278 ILE B N 1
ATOM 6019 C CA . ILE B 1 278 ? -3.738 20.828 -9.266 1 75.94 278 ILE B CA 1
ATOM 6020 C C . ILE B 1 278 ? -4.301 19.609 -8.531 1 75.94 278 ILE B C 1
ATOM 6022 O O . ILE B 1 278 ? -4.902 19.75 -7.461 1 75.94 278 ILE B O 1
ATOM 6026 N N . MET B 1 279 ? -4.246 18.484 -9.141 1 77.88 279 MET B N 1
ATOM 6027 C CA . MET B 1 279 ? -4.59 17.188 -8.562 1 77.88 279 MET B CA 1
ATOM 6028 C C . MET B 1 279 ? -3.93 16.062 -9.328 1 77.88 279 MET B C 1
ATOM 6030 O O . MET B 1 279 ? -3.566 16.219 -10.5 1 77.88 279 MET B O 1
ATOM 6034 N N . PRO B 1 280 ? -3.73 14.945 -8.586 1 82.19 280 PRO B N 1
ATOM 6035 C CA . PRO B 1 280 ? -3.197 13.805 -9.336 1 82.19 280 PRO B CA 1
ATOM 6036 C C . PRO B 1 280 ? -4.191 13.258 -10.352 1 82.19 280 PRO B C 1
ATOM 6038 O O . PRO B 1 280 ? -5.359 13.023 -10.023 1 82.19 280 PRO B O 1
ATOM 6041 N N . ARG B 1 281 ? -3.732 13.273 -11.617 1 72.75 281 ARG B N 1
ATOM 6042 C CA . ARG B 1 281 ? -4.609 12.797 -12.68 1 72.75 281 ARG B CA 1
ATOM 6043 C C . ARG B 1 281 ? -4.359 11.328 -12.977 1 72.75 281 ARG B C 1
ATOM 6045 O O . ARG B 1 281 ? -3.264 10.812 -12.734 1 72.75 281 ARG B O 1
ATOM 6052 N N . SER B 1 282 ? -5.461 10.633 -13.039 1 64.56 282 SER B N 1
ATOM 6053 C CA . SER B 1 282 ? -5.316 9.258 -13.523 1 64.56 282 SER B CA 1
ATOM 6054 C C . SER B 1 282 ? -5.715 9.141 -14.992 1 64.56 282 SER B C 1
ATOM 6056 O O . SER B 1 282 ? -6.504 9.945 -15.492 1 64.56 282 SER B O 1
ATOM 6058 N N . THR B 1 283 ? -4.852 8.5 -15.789 1 60.03 283 THR B N 1
ATOM 6059 C CA . THR B 1 283 ? -5.215 8.172 -17.172 1 60.03 283 THR B CA 1
ATOM 6060 C C . THR B 1 283 ? -6.684 7.773 -17.25 1 60.03 283 THR B C 1
ATOM 6062 O O . THR B 1 283 ? -7.305 7.898 -18.312 1 60.03 283 THR B O 1
ATOM 6065 N N . ALA B 1 284 ? -7.062 7.324 -16.031 1 54.97 284 ALA B N 1
ATOM 6066 C CA . ALA B 1 284 ? -8.461 6.895 -16.062 1 54.97 284 ALA B CA 1
ATOM 6067 C C . ALA B 1 284 ? -9.398 8.094 -16.109 1 54.97 284 ALA B C 1
ATOM 6069 O O . ALA B 1 284 ? -10.562 7.957 -16.5 1 54.97 284 ALA B O 1
ATOM 6070 N N . ASP B 1 285 ? -8.906 9.141 -15.602 1 56.84 285 ASP B N 1
ATOM 6071 C CA . ASP B 1 285 ? -9.75 10.32 -15.672 1 56.84 285 ASP B CA 1
ATOM 6072 C C . ASP B 1 285 ? -9.141 11.383 -16.594 1 56.84 285 ASP B C 1
ATOM 6074 O O . ASP B 1 285 ? -8.305 12.18 -16.156 1 56.84 285 ASP B O 1
ATOM 6078 N N . PRO B 1 286 ? -9.281 11.305 -17.922 1 51.75 286 PRO B N 1
ATOM 6079 C CA . PRO B 1 286 ? -8.68 12.219 -18.906 1 51.75 286 PRO B CA 1
ATOM 6080 C C . PRO B 1 286 ? -9.023 13.688 -18.625 1 51.75 286 PRO B C 1
ATOM 6082 O O . PRO B 1 286 ? -8.445 14.586 -19.234 1 51.75 286 PRO B O 1
ATOM 6085 N N . GLY B 1 287 ? -9.922 14.016 -17.891 1 49.44 287 GLY B N 1
ATOM 6086 C CA . GLY B 1 287 ? -10.336 15.406 -17.828 1 49.44 287 GLY B CA 1
ATOM 6087 C C . GLY B 1 287 ? -9.391 16.281 -17.031 1 49.44 287 GLY B C 1
ATOM 6088 O O . GLY B 1 287 ? -9.57 17.5 -16.969 1 49.44 287 GLY B O 1
ATOM 6089 N N . ILE B 1 288 ? -8.609 15.672 -16.328 1 52.31 288 ILE B N 1
ATOM 6090 C CA . ILE B 1 288 ? -7.824 16.594 -15.508 1 52.31 288 ILE B CA 1
ATOM 6091 C C . ILE B 1 288 ? -6.508 16.922 -16.203 1 52.31 288 ILE B C 1
ATOM 6093 O O . ILE B 1 288 ? -5.699 16.016 -16.469 1 52.31 288 ILE B O 1
ATOM 6097 N N . THR B 1 289 ? -6.34 18.031 -16.875 1 48.91 289 THR B N 1
ATOM 6098 C CA . THR B 1 289 ? -5.254 18.453 -17.75 1 48.91 289 THR B CA 1
ATOM 6099 C C . THR B 1 289 ? -4.004 18.781 -16.953 1 48.91 289 THR B C 1
ATOM 6101 O O . THR B 1 289 ? -2.896 18.797 -17.484 1 48.91 289 THR B O 1
ATOM 6104 N N . THR B 1 290 ? -4.066 19.562 -15.961 1 52.62 290 THR B N 1
ATOM 6105 C CA . THR B 1 290 ? -2.791 20.141 -15.539 1 52.62 290 THR B CA 1
ATOM 6106 C C . THR B 1 290 ? -2.285 19.453 -14.273 1 52.62 290 THR B C 1
ATOM 6108 O O . THR B 1 290 ? -3.025 19.328 -13.297 1 52.62 290 THR B O 1
ATOM 6111 N N . MET B 1 291 ? -1.24 18.594 -14.531 1 61.16 291 MET B N 1
ATOM 6112 C CA . MET B 1 291 ? -0.559 18.047 -13.359 1 61.16 291 MET B CA 1
ATOM 6113 C C . MET B 1 291 ? 0.561 18.969 -12.906 1 61.16 291 MET B C 1
ATOM 6115 O O . MET B 1 291 ? 1.433 19.344 -13.695 1 61.16 291 MET B O 1
ATOM 6119 N N . GLY B 1 292 ? 0.262 19.922 -11.891 1 78.12 292 GLY B N 1
ATOM 6120 C CA . GLY B 1 292 ? 1.28 20.828 -11.367 1 78.12 292 GLY B CA 1
ATOM 6121 C C . GLY B 1 292 ? 1.716 20.469 -9.953 1 78.12 292 GLY B C 1
ATOM 6122 O O . GLY B 1 292 ? 1.586 19.328 -9.523 1 78.12 292 GLY B O 1
ATOM 6123 N N . SER B 1 293 ? 2.539 21.344 -9.492 1 87 293 SER B N 1
ATOM 6124 C CA . SER B 1 293 ? 3.064 21.219 -8.141 1 87 293 SER B CA 1
ATOM 6125 C C . SER B 1 293 ? 2.684 22.438 -7.289 1 87 293 SER B C 1
ATOM 6127 O O . SER B 1 293 ? 2.479 23.531 -7.816 1 87 293 SER B O 1
ATOM 6129 N N . ILE B 1 294 ? 2.414 22.062 -6.074 1 91.56 294 ILE B N 1
ATOM 6130 C CA . ILE B 1 294 ? 2.234 23.125 -5.094 1 91.56 294 ILE B CA 1
ATOM 6131 C C . ILE B 1 294 ? 3.594 23.562 -4.551 1 91.56 294 ILE B C 1
ATOM 6133 O O . ILE B 1 294 ? 4.387 22.734 -4.102 1 91.56 294 ILE B O 1
ATOM 6137 N N . GLN B 1 295 ? 3.805 24.875 -4.684 1 92.12 295 GLN B N 1
ATOM 6138 C CA . GLN B 1 295 ? 5.051 25.453 -4.18 1 92.12 295 GLN B CA 1
ATOM 6139 C C . GLN B 1 295 ? 4.793 26.359 -2.982 1 92.12 295 GLN B C 1
ATOM 6141 O O . GLN B 1 295 ? 3.703 26.922 -2.848 1 92.12 295 GLN B O 1
ATOM 6146 N N . ALA B 1 296 ? 5.777 26.391 -2.096 1 92.75 296 ALA B N 1
ATOM 6147 C CA . ALA B 1 296 ? 5.742 27.297 -0.954 1 92.75 296 ALA B CA 1
ATOM 6148 C C . ALA B 1 296 ? 6.82 28.375 -1.074 1 92.75 296 ALA B C 1
ATOM 6150 O O . ALA B 1 296 ? 7.945 28.094 -1.488 1 92.75 296 ALA B O 1
ATOM 6151 N N . GLU B 1 297 ? 6.492 29.578 -0.718 1 89.5 297 GLU B N 1
ATOM 6152 C CA . GLU B 1 297 ? 7.418 30.719 -0.779 1 89.5 297 GLU B CA 1
ATOM 6153 C C . GLU B 1 297 ? 8.258 30.812 0.491 1 89.5 297 GLU B C 1
ATOM 6155 O O . GLU B 1 297 ? 7.727 30.719 1.601 1 89.5 297 GLU B O 1
ATOM 6160 N N . ASP B 1 298 ? 9.523 30.984 0.296 1 88.31 298 ASP B N 1
ATOM 6161 C CA . ASP B 1 298 ? 10.438 31.266 1.402 1 88.31 298 ASP B CA 1
ATOM 6162 C C . ASP B 1 298 ? 10.289 32.719 1.881 1 88.31 298 ASP B C 1
ATOM 6164 O O . ASP B 1 298 ? 10.461 33.656 1.103 1 88.31 298 ASP B O 1
ATOM 6168 N N . PRO B 1 299 ? 9.977 32.812 3.104 1 85.25 299 PRO B N 1
ATOM 6169 C CA . PRO B 1 299 ? 9.773 34.188 3.594 1 85.25 299 PRO B CA 1
ATOM 6170 C C . PRO B 1 299 ? 11.055 35.031 3.59 1 85.25 299 PRO B C 1
ATOM 6172 O O . PRO B 1 299 ? 11 36.25 3.662 1 85.25 299 PRO B O 1
ATOM 6175 N N . SER B 1 300 ? 12.211 34.375 3.434 1 79.5 300 SER B N 1
ATOM 6176 C CA . SER B 1 300 ? 13.484 35.062 3.475 1 79.5 300 SER B CA 1
ATOM 6177 C C . SER B 1 300 ? 13.727 35.844 2.18 1 79.5 300 SER B C 1
ATOM 6179 O O . SER B 1 300 ? 14.18 37 2.205 1 79.5 300 SER B O 1
ATOM 6181 N N . ASP B 1 301 ? 13.422 35.281 0.946 1 79.25 301 ASP B N 1
ATOM 6182 C CA . ASP B 1 301 ? 13.82 35.906 -0.311 1 79.25 301 ASP B CA 1
ATOM 6183 C C . ASP B 1 301 ? 12.719 35.781 -1.359 1 79.25 301 ASP B C 1
ATOM 6185 O O . ASP B 1 301 ? 12.875 36.219 -2.494 1 79.25 301 ASP B O 1
ATOM 6189 N N . GLY B 1 302 ? 11.703 35.125 -0.993 1 82.19 302 GLY B N 1
ATOM 6190 C CA . GLY B 1 302 ? 10.602 35.031 -1.935 1 82.19 302 GLY B CA 1
ATOM 6191 C C . GLY B 1 302 ? 10.758 33.906 -2.93 1 82.19 302 GLY B C 1
ATOM 6192 O O . GLY B 1 302 ? 9.891 33.688 -3.777 1 82.19 302 GLY B O 1
ATOM 6193 N N . SER B 1 303 ? 11.789 33.156 -2.846 1 86.38 303 SER B N 1
ATOM 6194 C CA . SER B 1 303 ? 11.961 32 -3.717 1 86.38 303 SER B CA 1
ATOM 6195 C C . SER B 1 303 ? 10.93 30.906 -3.402 1 86.38 303 SER B C 1
ATOM 6197 O O . SER B 1 303 ? 10.344 30.906 -2.322 1 86.38 303 SER B O 1
ATOM 6199 N N . THR B 1 304 ? 10.633 30.109 -4.379 1 90.19 304 THR B N 1
ATOM 6200 C CA . THR B 1 304 ? 9.625 29.078 -4.191 1 90.19 304 THR B CA 1
ATOM 6201 C C . THR B 1 304 ? 10.25 27.688 -4.211 1 90.19 304 THR B C 1
ATOM 6203 O O . THR B 1 304 ? 11.281 27.484 -4.859 1 90.19 304 THR B O 1
ATOM 6206 N N . THR B 1 305 ? 9.742 26.766 -3.436 1 90.5 305 THR B N 1
ATOM 6207 C CA . THR B 1 305 ? 10.156 25.359 -3.359 1 90.5 305 THR B CA 1
ATOM 6208 C C . THR B 1 305 ? 8.961 24.438 -3.557 1 90.5 305 THR B C 1
ATOM 6210 O O . THR B 1 305 ? 7.879 24.688 -3.021 1 90.5 305 THR B O 1
ATOM 6213 N N . HIS B 1 306 ? 9.148 23.406 -4.324 1 91.94 306 HIS B N 1
ATOM 6214 C CA . HIS B 1 306 ? 8.102 22.406 -4.5 1 91.94 306 HIS B CA 1
ATOM 6215 C C . HIS B 1 306 ? 7.836 21.641 -3.201 1 91.94 306 HIS B C 1
ATOM 6217 O O . HIS B 1 306 ? 8.758 21.109 -2.59 1 91.94 306 HIS B O 1
ATOM 6223 N N . VAL B 1 307 ? 6.582 21.609 -2.805 1 94.69 307 VAL B N 1
ATOM 6224 C CA . VAL B 1 307 ? 6.277 20.969 -1.526 1 94.69 307 VAL B CA 1
ATOM 6225 C C . VAL B 1 307 ? 5.344 19.781 -1.747 1 94.69 307 VAL B C 1
ATOM 6227 O O . VAL B 1 307 ? 5.328 18.844 -0.949 1 94.69 307 VAL B O 1
ATOM 6230 N N . LEU B 1 308 ? 4.527 19.797 -2.748 1 95.12 308 LEU B N 1
ATOM 6231 C CA . LEU B 1 308 ? 3.641 18.672 -3.062 1 95.12 308 LEU B CA 1
ATOM 6232 C C . LEU B 1 308 ? 3.465 18.531 -4.57 1 95.12 308 LEU B C 1
ATOM 6234 O O . LEU B 1 308 ? 2.889 19.406 -5.219 1 95.12 308 LEU B O 1
ATOM 6238 N N . SER B 1 309 ? 3.953 17.422 -5.133 1 92.44 309 SER B N 1
ATOM 6239 C CA . SER B 1 309 ? 3.941 17.172 -6.57 1 92.44 309 SER B CA 1
ATOM 6240 C C . SER B 1 309 ? 2.742 16.312 -6.965 1 92.44 309 SER B C 1
ATOM 6242 O O . SER B 1 309 ? 2.701 15.117 -6.668 1 92.44 309 SER B O 1
ATOM 6244 N N . ALA B 1 310 ? 1.829 16.922 -7.668 1 91.25 310 ALA B N 1
ATOM 6245 C CA . ALA B 1 310 ? 0.707 16.141 -8.188 1 91.25 310 ALA B CA 1
ATOM 6246 C C . ALA B 1 310 ? 1.174 15.148 -9.242 1 91.25 310 ALA B C 1
ATOM 6248 O O . ALA B 1 310 ? 0.577 14.078 -9.406 1 91.25 310 ALA B O 1
ATOM 6249 N N . VAL B 1 311 ? 2.283 15.43 -9.898 1 90.25 311 VAL B N 1
ATOM 6250 C CA . VAL B 1 311 ? 2.836 14.57 -10.945 1 90.25 311 VAL B CA 1
ATOM 6251 C C . VAL B 1 311 ? 3.32 13.258 -10.328 1 90.25 311 VAL B C 1
ATOM 6253 O O . VAL B 1 311 ? 3.045 12.18 -10.859 1 90.25 311 VAL B O 1
ATOM 6256 N N . ALA B 1 312 ? 4.031 13.344 -9.203 1 92.56 312 ALA B N 1
ATOM 6257 C CA . ALA B 1 312 ? 4.543 12.141 -8.547 1 92.56 312 ALA B CA 1
ATOM 6258 C C . ALA B 1 312 ? 3.404 11.219 -8.125 1 92.56 312 ALA B C 1
ATOM 6260 O O . ALA B 1 312 ? 3.482 10 -8.305 1 92.56 312 ALA B O 1
ATOM 6261 N N . TYR B 1 313 ? 2.344 11.781 -7.637 1 94.19 313 TYR B N 1
ATOM 6262 C CA . TYR B 1 313 ? 1.185 10.992 -7.238 1 94.19 313 TYR B CA 1
ATOM 6263 C C . TYR B 1 313 ? 0.446 10.453 -8.453 1 94.19 313 TYR B C 1
ATOM 6265 O O . TYR B 1 313 ? -0.035 9.32 -8.445 1 94.19 313 TYR B O 1
ATOM 6273 N N . ALA B 1 314 ? 0.332 11.273 -9.477 1 92.38 314 ALA B N 1
ATOM 6274 C CA . ALA B 1 314 ? -0.33 10.852 -10.703 1 92.38 314 ALA B CA 1
ATOM 6275 C C . ALA B 1 314 ? 0.389 9.656 -11.336 1 92.38 314 ALA B C 1
ATOM 6277 O O . ALA B 1 314 ? -0.252 8.742 -11.859 1 92.38 314 ALA B O 1
ATOM 6278 N N . GLU B 1 315 ? 1.663 9.695 -11.305 1 92.31 315 GLU B N 1
ATOM 6279 C CA . GLU B 1 315 ? 2.451 8.594 -11.852 1 92.31 315 GLU B CA 1
ATOM 6280 C C . GLU B 1 315 ? 2.152 7.285 -11.125 1 92.31 315 GLU B C 1
ATOM 6282 O O . GLU B 1 315 ? 2.037 6.23 -11.758 1 92.31 315 GLU B O 1
ATOM 6287 N N . ILE B 1 316 ? 2.025 7.328 -9.844 1 94.94 316 ILE B N 1
ATOM 6288 C CA . ILE B 1 316 ? 1.692 6.148 -9.055 1 94.94 316 ILE B CA 1
ATOM 6289 C C . ILE B 1 316 ? 0.298 5.652 -9.43 1 94.94 316 ILE B C 1
ATOM 6291 O O . ILE B 1 316 ? 0.099 4.457 -9.672 1 94.94 316 ILE B O 1
ATOM 6295 N N . LEU B 1 317 ? -0.651 6.566 -9.508 1 93.62 317 LEU B N 1
ATOM 6296 C CA . LEU B 1 317 ? -2.025 6.199 -9.828 1 93.62 317 LEU B CA 1
ATOM 6297 C C . LEU B 1 317 ? -2.123 5.641 -11.242 1 93.62 317 LEU B C 1
ATOM 6299 O O . LEU B 1 317 ? -2.812 4.645 -11.477 1 93.62 317 LEU B O 1
ATOM 6303 N N . ASP B 1 318 ? -1.425 6.184 -12.156 1 92.38 318 ASP B N 1
ATOM 6304 C CA . ASP B 1 318 ? -1.403 5.699 -13.531 1 92.38 318 ASP B CA 1
ATOM 6305 C C . ASP B 1 318 ? -0.757 4.32 -13.617 1 92.38 318 ASP B C 1
ATOM 6307 O O . ASP B 1 318 ? -1.258 3.436 -14.32 1 92.38 318 ASP B O 1
ATOM 6311 N N . ASN B 1 319 ? 0.322 4.23 -12.961 1 93.81 319 ASN B N 1
ATOM 6312 C CA . ASN B 1 319 ? 0.998 2.938 -12.969 1 93.81 319 ASN B CA 1
ATOM 6313 C C . ASN B 1 319 ? 0.113 1.841 -12.383 1 93.81 319 ASN B C 1
ATOM 6315 O O . ASN B 1 319 ? 0.077 0.724 -12.898 1 93.81 319 ASN B O 1
ATOM 6319 N N . THR B 1 320 ? -0.583 2.143 -11.32 1 95.19 320 THR B N 1
ATOM 6320 C CA . THR B 1 320 ? -1.486 1.175 -10.703 1 95.19 320 THR B CA 1
ATOM 6321 C C . THR B 1 320 ? -2.613 0.803 -11.664 1 95.19 320 THR B C 1
ATOM 6323 O O . THR B 1 320 ? -2.988 -0.367 -11.766 1 95.19 320 THR B O 1
ATOM 6326 N N . TYR B 1 321 ? -3.146 1.719 -12.328 1 93.44 321 TYR B N 1
ATOM 6327 C CA . TYR B 1 321 ? -4.219 1.477 -13.289 1 93.44 321 TYR B CA 1
ATOM 6328 C C . TYR B 1 321 ? -3.725 0.636 -14.461 1 93.44 321 TYR B C 1
ATOM 6330 O O . TYR B 1 321 ? -4.379 -0.333 -14.852 1 93.44 321 TYR B O 1
ATOM 6338 N N . ASN B 1 322 ? -2.596 1.001 -14.977 1 93.5 322 ASN B N 1
ATOM 6339 C CA . ASN B 1 322 ? -2.014 0.28 -16.109 1 93.5 322 ASN B CA 1
ATOM 6340 C C . ASN B 1 322 ? -1.67 -1.16 -15.727 1 93.5 322 ASN B C 1
ATOM 6342 O O . ASN B 1 322 ? -1.907 -2.082 -16.516 1 93.5 322 ASN B O 1
ATOM 6346 N N . GLN B 1 323 ? -1.108 -1.364 -14.586 1 96.19 323 GLN B N 1
ATOM 6347 C CA . GLN B 1 323 ? -0.787 -2.713 -14.125 1 96.19 323 GLN B CA 1
ATOM 6348 C C . GLN B 1 323 ? -2.051 -3.543 -13.93 1 96.19 323 GLN B C 1
ATOM 6350 O O . GLN B 1 323 ? -2.092 -4.719 -14.297 1 96.19 323 GLN B O 1
ATOM 6355 N N . SER B 1 324 ? -3.078 -2.898 -13.32 1 96.75 324 SER B N 1
ATOM 6356 C CA . SER B 1 324 ? -4.352 -3.59 -13.156 1 96.75 324 SER B CA 1
ATOM 6357 C C . SER B 1 324 ? -4.902 -4.062 -14.492 1 96.75 324 SER B C 1
ATOM 6359 O O . SER B 1 324 ? -5.25 -5.238 -14.648 1 96.75 324 SER B O 1
ATOM 6361 N N . ASN B 1 325 ? -4.891 -3.236 -15.492 1 95.44 325 ASN B N 1
ATOM 6362 C CA . ASN B 1 325 ? -5.398 -3.574 -16.812 1 95.44 325 ASN B CA 1
ATOM 6363 C C . ASN B 1 325 ? -4.543 -4.645 -17.484 1 95.44 325 ASN B C 1
ATOM 6365 O O . ASN B 1 325 ? -5.074 -5.555 -18.125 1 95.44 325 ASN B O 1
ATOM 6369 N N . GLN B 1 326 ? -3.355 -4.496 -17.328 1 96.62 326 GLN B N 1
ATOM 6370 C CA . GLN B 1 326 ? -2.438 -5.445 -17.938 1 96.62 326 GLN B CA 1
ATOM 6371 C C . GLN B 1 326 ? -2.621 -6.848 -17.359 1 96.62 326 GLN B C 1
ATOM 6373 O O . GLN B 1 326 ? -2.686 -7.828 -18.109 1 96.62 326 GLN B O 1
ATOM 6378 N N . ILE B 1 327 ? -2.615 -7.02 -16.062 1 98.12 327 ILE B N 1
ATOM 6379 C CA . ILE B 1 327 ? -2.766 -8.328 -15.438 1 98.12 327 ILE B CA 1
ATOM 6380 C C . ILE B 1 327 ? -4.137 -8.906 -15.781 1 98.12 327 ILE B C 1
ATOM 6382 O O . ILE B 1 327 ? -4.27 -10.109 -16.016 1 98.12 327 ILE B O 1
ATOM 6386 N N . GLN B 1 328 ? -5.227 -8.039 -15.828 1 97.81 328 GLN B N 1
ATOM 6387 C CA . GLN B 1 328 ? -6.543 -8.508 -16.234 1 97.81 328 GLN B CA 1
ATOM 6388 C C . GLN B 1 328 ? -6.516 -9.047 -17.672 1 97.81 328 GLN B C 1
ATOM 6390 O O . GLN B 1 328 ? -7.145 -10.062 -17.969 1 97.81 328 GLN B O 1
ATOM 6395 N N . ALA B 1 329 ? -5.789 -8.43 -18.562 1 96.5 329 ALA B N 1
ATOM 6396 C CA . ALA B 1 329 ? -5.629 -8.914 -19.922 1 96.5 329 ALA B CA 1
ATOM 6397 C C . ALA B 1 329 ? -4.934 -10.273 -19.938 1 96.5 329 ALA B C 1
ATOM 6399 O O . ALA B 1 329 ? -5.312 -11.156 -20.719 1 96.5 329 ALA B O 1
ATOM 6400 N N . ASN B 1 330 ? -3.926 -10.398 -19.125 1 97.25 330 ASN B N 1
ATOM 6401 C CA . ASN B 1 330 ? -3.252 -11.688 -19 1 97.25 330 ASN B CA 1
ATOM 6402 C C . ASN B 1 330 ? -4.191 -12.758 -18.453 1 97.25 330 ASN B C 1
ATOM 6404 O O . ASN B 1 330 ? -4.16 -13.906 -18.922 1 97.25 330 ASN B O 1
ATOM 6408 N N . VAL B 1 331 ? -5 -12.406 -17.5 1 97.19 331 VAL B N 1
ATOM 6409 C CA . VAL B 1 331 ? -5.969 -13.32 -16.906 1 97.19 331 VAL B CA 1
ATOM 6410 C C . VAL B 1 331 ? -6.934 -13.82 -17.984 1 97.19 331 VAL B C 1
ATOM 6412 O O . VAL B 1 331 ? -7.203 -15.023 -18.078 1 97.19 331 VAL B O 1
ATOM 6415 N N . ASP B 1 332 ? -7.434 -12.992 -18.812 1 95.69 332 ASP B N 1
ATOM 6416 C CA . ASP B 1 332 ? -8.398 -13.344 -19.859 1 95.69 332 ASP B CA 1
ATOM 6417 C C . ASP B 1 332 ? -7.805 -14.344 -20.844 1 95.69 332 ASP B C 1
ATOM 6419 O O . ASP B 1 332 ? -8.453 -15.328 -21.219 1 95.69 332 ASP B O 1
ATOM 6423 N N . GLU B 1 333 ? -6.629 -14.109 -21.188 1 92.38 333 GLU B N 1
ATOM 6424 C CA . GLU B 1 333 ? -5.953 -15.016 -22.109 1 92.38 333 GLU B CA 1
ATOM 6425 C C . GLU B 1 333 ? -5.66 -16.359 -21.453 1 92.38 333 GLU B C 1
ATOM 6427 O O . GLU B 1 333 ? -5.871 -17.406 -22.062 1 92.38 333 GLU B O 1
ATOM 6432 N N . TYR B 1 334 ? -5.227 -16.359 -20.328 1 94.62 334 TYR B N 1
ATOM 6433 C CA . TYR B 1 334 ? -4.852 -17.562 -19.594 1 94.62 334 TYR B CA 1
ATOM 6434 C C . TYR B 1 334 ? -6.07 -18.422 -19.297 1 94.62 334 TYR B C 1
ATOM 6436 O O . TYR B 1 334 ? -6.039 -19.641 -19.469 1 94.62 334 TYR B O 1
ATOM 6444 N N . ALA B 1 335 ? -7.156 -17.75 -18.734 1 93.75 335 ALA B N 1
ATOM 6445 C CA . ALA B 1 335 ? -8.336 -18.484 -18.281 1 93.75 335 ALA B CA 1
ATOM 6446 C C . ALA B 1 335 ? -8.969 -19.281 -19.422 1 93.75 335 ALA B C 1
ATOM 6448 O O . ALA B 1 335 ? -9.352 -20.438 -19.25 1 93.75 335 ALA B O 1
ATOM 6449 N N . ASP B 1 336 ? -9.016 -18.703 -20.641 1 90.19 336 ASP B N 1
ATOM 6450 C CA . ASP B 1 336 ? -9.625 -19.391 -21.781 1 90.19 336 ASP B CA 1
ATOM 6451 C C . ASP B 1 336 ? -8.883 -20.688 -22.109 1 90.19 336 ASP B C 1
ATOM 6453 O O . ASP B 1 336 ? -9.5 -21.734 -22.219 1 90.19 336 ASP B O 1
ATOM 6457 N N . ASP B 1 337 ? -7.664 -20.641 -22.125 1 87.06 337 ASP B N 1
ATOM 6458 C CA . ASP B 1 337 ? -6.867 -21.812 -22.516 1 87.06 337 ASP B CA 1
ATOM 6459 C C . ASP B 1 337 ? -6.766 -22.812 -21.359 1 87.06 337 ASP B C 1
ATOM 6461 O O . ASP B 1 337 ? -6.766 -24.031 -21.594 1 87.06 337 ASP B O 1
ATOM 6465 N N . ALA B 1 338 ? -6.57 -22.312 -20.203 1 87.5 338 ALA B N 1
ATOM 6466 C CA . ALA B 1 338 ? -6.508 -23.188 -19.031 1 87.5 338 ALA B CA 1
ATOM 6467 C C . ALA B 1 338 ? -7.781 -24.016 -18.906 1 87.5 338 ALA B C 1
ATOM 6469 O O . ALA B 1 338 ? -7.719 -25.234 -18.688 1 87.5 338 ALA B O 1
ATOM 6470 N N . TYR B 1 339 ? -8.953 -23.438 -19.078 1 89.94 339 TYR B N 1
ATOM 6471 C CA . TYR B 1 339 ? -10.227 -24.141 -19.016 1 89.94 339 TYR B CA 1
ATOM 6472 C C . TYR B 1 339 ? -10.359 -25.141 -20.156 1 89.94 339 TYR B C 1
ATOM 6474 O O . TYR B 1 339 ? -10.859 -26.25 -19.969 1 89.94 339 TYR B O 1
ATOM 6482 N N . ALA B 1 340 ? -9.953 -24.703 -21.281 1 87 340 ALA B N 1
ATOM 6483 C CA . ALA B 1 340 ? -10.031 -25.594 -22.438 1 87 340 ALA B CA 1
ATOM 6484 C C . ALA B 1 340 ? -9.195 -26.844 -22.219 1 87 340 ALA B C 1
ATOM 6486 O O . ALA B 1 340 ? -9.641 -27.953 -22.516 1 87 340 ALA B O 1
ATOM 6487 N N . GLN B 1 341 ? -8.062 -26.672 -21.688 1 86.06 341 GLN B N 1
ATOM 6488 C CA . GLN B 1 341 ? -7.184 -27.812 -21.438 1 86.06 341 GLN B CA 1
ATOM 6489 C C . GLN B 1 341 ? -7.727 -28.688 -20.312 1 86.06 341 GLN B C 1
ATOM 6491 O O . GLN B 1 341 ? -7.629 -29.906 -20.375 1 86.06 341 GLN B O 1
ATOM 6496 N N . TYR B 1 342 ? -8.25 -28.078 -19.312 1 86.62 342 TYR B N 1
ATOM 6497 C CA . TYR B 1 342 ? -8.828 -28.812 -18.203 1 86.62 342 TYR B CA 1
ATOM 6498 C C . TYR B 1 342 ? -10.016 -29.641 -18.656 1 86.62 342 TYR B C 1
ATOM 6500 O O . TYR B 1 342 ? -10.148 -30.812 -18.281 1 86.62 342 TYR B O 1
ATOM 6508 N N . GLN B 1 343 ? -10.828 -29.078 -19.469 1 85.44 343 GLN B N 1
ATOM 6509 C CA . GLN B 1 343 ? -12.016 -29.766 -19.969 1 85.44 343 GLN B CA 1
ATOM 6510 C C . GLN B 1 343 ? -11.641 -30.906 -20.906 1 85.44 343 GLN B C 1
ATOM 6512 O O . GLN B 1 343 ? -12.312 -31.938 -20.953 1 85.44 343 GLN B O 1
ATOM 6517 N N . ALA B 1 344 ? -10.547 -30.734 -21.578 1 84.31 344 ALA B N 1
ATOM 6518 C CA . ALA B 1 344 ? -10.055 -31.766 -22.484 1 84.31 344 ALA B CA 1
ATOM 6519 C C . ALA B 1 344 ? -9.398 -32.906 -21.703 1 84.31 344 ALA B C 1
ATOM 6521 O O . ALA B 1 344 ? -9.148 -33.969 -22.266 1 84.31 344 ALA B O 1
ATOM 6522 N N . GLY B 1 345 ? -9.156 -32.656 -20.375 1 81.44 345 GLY B N 1
ATOM 6523 C CA . GLY B 1 345 ? -8.531 -33.688 -19.547 1 81.44 345 GLY B CA 1
ATOM 6524 C C . GLY B 1 345 ? -7.023 -33.719 -19.688 1 81.44 345 GLY B C 1
ATOM 6525 O O . GLY B 1 345 ? -6.383 -34.688 -19.234 1 81.44 345 GLY B O 1
ATOM 6526 N N . ASP B 1 346 ? -6.453 -32.656 -20.281 1 77.75 346 ASP B N 1
ATOM 6527 C CA . ASP B 1 346 ? -5.016 -32.625 -20.547 1 77.75 346 ASP B CA 1
ATOM 6528 C C . ASP B 1 346 ? -4.246 -32.219 -19.297 1 77.75 346 ASP B C 1
ATOM 6530 O O . ASP B 1 346 ? -3.07 -32.531 -19.141 1 77.75 346 ASP B O 1
ATOM 6534 N N . ILE B 1 347 ? -4.953 -31.422 -18.516 1 80 347 ILE B N 1
ATOM 6535 C CA . ILE B 1 347 ? -4.281 -30.953 -17.312 1 80 347 ILE B CA 1
ATOM 6536 C C . ILE B 1 347 ? -5.207 -31.125 -16.109 1 80 347 ILE B C 1
ATOM 6538 O O . ILE B 1 347 ? -6.418 -31.312 -16.266 1 80 347 ILE B O 1
ATOM 6542 N N . ASN B 1 348 ? -4.539 -31.188 -14.875 1 76.81 348 ASN B N 1
ATOM 6543 C CA . ASN B 1 348 ? -5.246 -31.141 -13.594 1 76.81 348 ASN B CA 1
ATOM 6544 C C . ASN B 1 348 ? -5.043 -29.797 -12.891 1 76.81 348 ASN B C 1
ATOM 6546 O O . ASN B 1 348 ? -4.246 -28.969 -13.336 1 76.81 348 ASN B O 1
ATOM 6550 N N . THR B 1 349 ? -5.84 -29.609 -11.969 1 74.75 349 THR B N 1
ATOM 6551 C CA . THR B 1 349 ? -5.785 -28.344 -11.258 1 74.75 349 THR B CA 1
ATOM 6552 C C . THR B 1 349 ? -4.414 -28.141 -10.625 1 74.75 349 THR B C 1
ATOM 6554 O O . THR B 1 349 ? -3.951 -27 -10.492 1 74.75 349 THR B O 1
ATOM 6557 N N . SER B 1 350 ? -3.766 -29.125 -10.211 1 73.94 350 SER B N 1
ATOM 6558 C CA . SER B 1 350 ? -2.445 -29.031 -9.602 1 73.94 350 SER B CA 1
ATOM 6559 C C . SER B 1 350 ? -1.413 -28.516 -10.602 1 73.94 350 SER B C 1
ATOM 6561 O O . SER B 1 350 ? -0.398 -27.938 -10.211 1 73.94 350 SER B O 1
ATOM 6563 N N . ASP B 1 351 ? -1.703 -28.656 -11.914 1 81.25 351 ASP B N 1
ATOM 6564 C CA . ASP B 1 351 ? -0.801 -28.203 -12.969 1 81.25 351 ASP B CA 1
ATOM 6565 C C . ASP B 1 351 ? -0.905 -26.688 -13.18 1 81.25 351 ASP B C 1
ATOM 6567 O O . ASP B 1 351 ? -0.005 -26.078 -13.758 1 81.25 351 ASP B O 1
ATOM 6571 N N . LEU B 1 352 ? -2.004 -26.172 -12.68 1 86.25 352 LEU B N 1
ATOM 6572 C CA . LEU B 1 352 ? -2.297 -24.766 -12.945 1 86.25 352 LEU B CA 1
ATOM 6573 C C . LEU B 1 352 ? -1.551 -23.875 -11.969 1 86.25 352 LEU B C 1
ATOM 6575 O O . LEU B 1 352 ? -1.375 -22.672 -12.227 1 86.25 352 LEU B O 1
ATOM 6579 N N . LEU B 1 353 ? -1.073 -24.406 -10.852 1 90 353 LEU B N 1
ATOM 6580 C CA . LEU B 1 353 ? -0.393 -23.594 -9.844 1 90 353 LEU B CA 1
ATOM 6581 C C . LEU B 1 353 ? 1.096 -23.922 -9.797 1 90 353 LEU B C 1
ATOM 6583 O O . LEU B 1 353 ? 1.475 -25.094 -9.719 1 90 353 LEU B O 1
ATOM 6587 N N . ASP B 1 354 ? 1.882 -22.875 -10.023 1 93.38 354 ASP B N 1
ATOM 6588 C CA . ASP B 1 354 ? 3.322 -23.078 -9.883 1 93.38 354 ASP B CA 1
ATOM 6589 C C . ASP B 1 354 ? 3.75 -22.969 -8.422 1 93.38 354 ASP B C 1
ATOM 6591 O O . ASP B 1 354 ? 3.039 -22.391 -7.602 1 93.38 354 ASP B O 1
ATOM 6595 N N . PRO B 1 355 ? 4.895 -23.531 -8.023 1 93.44 355 PRO B N 1
ATOM 6596 C CA . PRO B 1 355 ? 5.344 -23.625 -6.629 1 93.44 355 PRO B CA 1
ATOM 6597 C C . PRO B 1 355 ? 5.438 -22.266 -5.949 1 93.44 355 PRO B C 1
ATOM 6599 O O . PRO B 1 355 ? 5.055 -22.125 -4.781 1 93.44 355 PRO B O 1
ATOM 6602 N N . THR B 1 356 ? 5.91 -21.25 -6.688 1 95.19 356 THR B N 1
ATOM 6603 C CA . THR B 1 356 ? 6.043 -19.938 -6.086 1 95.19 356 THR B CA 1
ATOM 6604 C C . THR B 1 356 ? 4.676 -19.359 -5.719 1 95.19 356 THR B C 1
ATOM 6606 O O . THR B 1 356 ? 4.512 -18.766 -4.648 1 95.19 356 THR B O 1
ATOM 6609 N N . THR B 1 357 ? 3.723 -19.609 -6.508 1 95.44 357 THR B N 1
ATOM 6610 C CA . THR B 1 357 ? 2.363 -19.156 -6.227 1 95.44 357 THR B CA 1
ATOM 6611 C C . THR B 1 357 ? 1.782 -19.906 -5.031 1 95.44 357 THR B C 1
ATOM 6613 O O . THR B 1 357 ? 1.177 -19.297 -4.148 1 95.44 357 THR B O 1
ATOM 6616 N N . ILE B 1 358 ? 2 -21.188 -5.004 1 95.25 358 ILE B N 1
ATOM 6617 C CA . ILE B 1 358 ? 1.507 -22 -3.889 1 95.25 358 ILE B CA 1
ATOM 6618 C C . ILE B 1 358 ? 2.139 -21.516 -2.586 1 95.25 358 ILE B C 1
ATOM 6620 O O . ILE B 1 358 ? 1.436 -21.25 -1.61 1 95.25 358 ILE B O 1
ATOM 6624 N N . ALA B 1 359 ? 3.436 -21.328 -2.547 1 95.69 359 ALA B N 1
ATOM 6625 C CA . ALA B 1 359 ? 4.156 -20.938 -1.342 1 95.69 359 ALA B CA 1
ATOM 6626 C C . ALA B 1 359 ? 3.738 -19.531 -0.892 1 95.69 359 ALA B C 1
ATOM 6628 O O . ALA B 1 359 ? 3.707 -19.25 0.307 1 95.69 359 ALA B O 1
ATOM 6629 N N . SER B 1 360 ? 3.393 -18.734 -1.862 1 95.44 360 SER B N 1
ATOM 6630 C CA . SER B 1 360 ? 3.146 -17.344 -1.533 1 95.44 360 SER B CA 1
ATOM 6631 C C . SER B 1 360 ? 1.689 -17.109 -1.147 1 95.44 360 SER B C 1
ATOM 6633 O O . SER B 1 360 ? 1.381 -16.188 -0.386 1 95.44 360 SER B O 1
ATOM 6635 N N . GLN B 1 361 ? 0.812 -17.906 -1.677 1 94.25 361 GLN B N 1
ATOM 6636 C CA . GLN B 1 361 ? -0.595 -17.562 -1.503 1 94.25 361 GLN B CA 1
ATOM 6637 C C . GLN B 1 361 ? -1.329 -18.641 -0.707 1 94.25 361 GLN B C 1
ATOM 6639 O O . GLN B 1 361 ? -2.447 -18.406 -0.237 1 94.25 361 GLN B O 1
ATOM 6644 N N . ALA B 1 362 ? -0.731 -19.75 -0.475 1 95.69 362 ALA B N 1
ATOM 6645 C CA . ALA B 1 362 ? -1.485 -20.844 0.118 1 95.69 362 ALA B CA 1
ATOM 6646 C C . ALA B 1 362 ? -0.782 -21.391 1.36 1 95.69 362 ALA B C 1
ATOM 6648 O O . ALA B 1 362 ? -1.273 -22.312 2.006 1 95.69 362 ALA B O 1
ATOM 6649 N N . ALA B 1 363 ? 0.284 -20.812 1.73 1 96.69 363 ALA B N 1
ATOM 6650 C CA . ALA B 1 363 ? 1.101 -21.328 2.826 1 96.69 363 ALA B CA 1
ATOM 6651 C C . ALA B 1 363 ? 0.379 -21.188 4.164 1 96.69 363 ALA B C 1
ATOM 6653 O O . ALA B 1 363 ? -0.57 -20.406 4.281 1 96.69 363 ALA B O 1
ATOM 6654 N N . THR B 1 364 ? 0.799 -21.984 5.094 1 95.56 364 THR B N 1
ATOM 6655 C CA . THR B 1 364 ? 0.469 -21.719 6.492 1 95.56 364 THR B CA 1
ATOM 6656 C C . THR B 1 364 ? 1.36 -20.625 7.066 1 95.56 364 THR B C 1
ATOM 6658 O O . THR B 1 364 ? 2.174 -20.047 6.348 1 95.56 364 THR B O 1
ATOM 6661 N N . ASP B 1 365 ? 1.184 -20.375 8.273 1 94.38 365 ASP B N 1
ATOM 6662 C CA . ASP B 1 365 ? 1.864 -19.266 8.93 1 94.38 365 ASP B CA 1
ATOM 6663 C C . ASP B 1 365 ? 3.377 -19.359 8.742 1 94.38 365 ASP B C 1
ATOM 6665 O O . ASP B 1 365 ? 3.998 -20.328 9.164 1 94.38 365 ASP B O 1
ATOM 6669 N N . TYR B 1 366 ? 3.963 -18.25 8.25 1 95 366 TYR B N 1
ATOM 6670 C CA . TYR B 1 366 ? 5.379 -18.219 7.91 1 95 366 TYR B CA 1
ATOM 6671 C C . TYR B 1 366 ? 6.246 -18.234 9.164 1 95 366 TYR B C 1
ATOM 6673 O O . TYR B 1 366 ? 7.449 -18.5 9.086 1 95 366 TYR B O 1
ATOM 6681 N N . ASN B 1 367 ? 5.758 -17.922 10.266 1 91.5 367 ASN B N 1
ATOM 6682 C CA . ASN B 1 367 ? 6.535 -17.906 11.5 1 91.5 367 ASN B CA 1
ATOM 6683 C C . ASN B 1 367 ? 6.461 -19.25 12.227 1 91.5 367 ASN B C 1
ATOM 6685 O O . ASN B 1 367 ? 7.031 -19.406 13.312 1 91.5 367 ASN B O 1
ATOM 6689 N N . SER B 1 368 ? 5.793 -20.188 11.609 1 94 368 SER B N 1
ATOM 6690 C CA . SER B 1 368 ? 5.645 -21.5 12.234 1 94 368 SER B CA 1
ATOM 6691 C C . SER B 1 368 ? 5.762 -22.609 11.195 1 94 368 SER B C 1
ATOM 6693 O O . SER B 1 368 ? 6.863 -22.938 10.75 1 94 368 SER B O 1
ATOM 6695 N N . THR B 1 369 ? 4.637 -23.172 10.805 1 95.12 369 THR B N 1
ATOM 6696 C CA . THR B 1 369 ? 4.652 -24.359 9.945 1 95.12 369 THR B CA 1
ATOM 6697 C C . THR B 1 369 ? 5.004 -23.969 8.508 1 95.12 369 THR B C 1
ATOM 6699 O O . THR B 1 369 ? 5.461 -24.812 7.73 1 95.12 369 THR B O 1
ATOM 6702 N N . GLY B 1 370 ? 4.84 -22.734 8.188 1 95.94 370 GLY B N 1
ATOM 6703 C CA . GLY B 1 370 ? 5.121 -22.281 6.832 1 95.94 370 GLY B CA 1
ATOM 6704 C C . GLY B 1 370 ? 6.492 -21.656 6.688 1 95.94 370 GLY B C 1
ATOM 6705 O O . GLY B 1 370 ? 6.785 -21.016 5.672 1 95.94 370 GLY B O 1
ATOM 6706 N N . TYR B 1 371 ? 7.391 -21.828 7.637 1 96.5 371 TYR B N 1
ATOM 6707 C CA . TYR B 1 371 ? 8.688 -21.172 7.645 1 96.5 371 TYR B CA 1
ATOM 6708 C C . TYR B 1 371 ? 9.5 -21.547 6.414 1 96.5 371 TYR B C 1
ATOM 6710 O O . TYR B 1 371 ? 10.156 -20.688 5.812 1 96.5 371 TYR B O 1
ATOM 6718 N N . TYR B 1 372 ? 9.461 -22.828 5.988 1 96.19 372 TYR B N 1
ATOM 6719 C CA . TYR B 1 372 ? 10.234 -23.312 4.844 1 96.19 372 TYR B CA 1
ATOM 6720 C C . TYR B 1 372 ? 9.32 -23.594 3.654 1 96.19 372 TYR B C 1
ATOM 6722 O O . TYR B 1 372 ? 9.633 -24.438 2.811 1 96.19 372 TYR B O 1
ATOM 6730 N N . SER B 1 373 ? 8.219 -22.906 3.605 1 96.25 373 SER B N 1
ATOM 6731 C CA . SER B 1 373 ? 7.191 -23.172 2.604 1 96.25 373 SER B CA 1
ATOM 6732 C C . SER B 1 373 ? 7.742 -23.016 1.19 1 96.25 373 SER B C 1
ATOM 6734 O O . SER B 1 373 ? 7.43 -23.812 0.304 1 96.25 373 SER B O 1
ATOM 6736 N N . PHE B 1 374 ? 8.586 -22.062 0.901 1 96.44 374 PHE B N 1
ATOM 6737 C CA . PHE B 1 374 ? 9.117 -21.797 -0.435 1 96.44 374 PHE B CA 1
ATOM 6738 C C . PHE B 1 374 ? 10.047 -22.922 -0.878 1 96.44 374 PHE B C 1
ATOM 6740 O O . PHE B 1 374 ? 9.898 -23.469 -1.974 1 96.44 374 PHE B O 1
ATOM 6747 N N . ALA B 1 375 ? 10.945 -23.281 -0.005 1 94.44 375 ALA B N 1
ATOM 6748 C CA . ALA B 1 375 ? 11.867 -24.375 -0.321 1 94.44 375 ALA B CA 1
ATOM 6749 C C . ALA B 1 375 ? 11.125 -25.703 -0.456 1 94.44 375 ALA B C 1
ATOM 6751 O O . ALA B 1 375 ? 11.375 -26.469 -1.39 1 94.44 375 ALA B O 1
ATOM 6752 N N . ALA B 1 376 ? 10.141 -25.938 0.424 1 94.56 376 ALA B N 1
ATOM 6753 C CA . ALA B 1 376 ? 9.438 -27.219 0.473 1 94.56 376 ALA B CA 1
ATOM 6754 C C . ALA B 1 376 ? 8.664 -27.469 -0.822 1 94.56 376 ALA B C 1
ATOM 6756 O O . ALA B 1 376 ? 8.812 -28.531 -1.439 1 94.56 376 ALA B O 1
ATOM 6757 N N . VAL B 1 377 ? 7.977 -26.531 -1.218 1 94.38 377 VAL B N 1
ATOM 6758 C CA . VAL B 1 377 ? 7.117 -26.734 -2.381 1 94.38 377 VAL B CA 1
ATOM 6759 C C . VAL B 1 377 ? 7.965 -26.734 -3.65 1 94.38 377 VAL B C 1
ATOM 6761 O O . VAL B 1 377 ? 7.668 -27.469 -4.598 1 94.38 377 VAL B O 1
ATOM 6764 N N . GLN B 1 378 ? 8.953 -26 -3.711 1 93.56 378 GLN B N 1
ATOM 6765 C CA . GLN B 1 378 ? 9.836 -26.016 -4.875 1 93.56 378 GLN B CA 1
ATOM 6766 C C . GLN B 1 378 ? 10.562 -27.344 -4.996 1 93.56 378 GLN B C 1
ATOM 6768 O O . GLN B 1 378 ? 10.648 -27.906 -6.086 1 93.56 378 GLN B O 1
ATOM 6773 N N . LEU B 1 379 ? 11.086 -27.812 -3.939 1 92.31 379 LEU B N 1
ATOM 6774 C CA . LEU B 1 379 ? 11.797 -29.094 -3.945 1 92.31 379 LEU B CA 1
ATOM 6775 C C . LEU B 1 379 ? 10.844 -30.234 -4.266 1 92.31 379 LEU B C 1
ATOM 6777 O O . LEU B 1 379 ? 11.211 -31.172 -4.992 1 92.31 379 LEU B O 1
ATOM 6781 N N . ALA B 1 380 ? 9.664 -30.156 -3.744 1 91.94 380 ALA B N 1
ATOM 6782 C CA . ALA B 1 380 ? 8.656 -31.156 -4.07 1 91.94 380 ALA B CA 1
ATOM 6783 C C . ALA B 1 380 ? 8.352 -31.172 -5.566 1 91.94 380 ALA B C 1
ATOM 6785 O O . ALA B 1 380 ? 8.219 -32.219 -6.176 1 91.94 380 ALA B O 1
ATOM 6786 N N . SER B 1 381 ? 8.258 -30.016 -6.164 1 90.06 381 SER B N 1
ATOM 6787 C CA . SER B 1 381 ? 7.949 -29.891 -7.586 1 90.06 381 SER B CA 1
ATOM 6788 C C . SER B 1 381 ? 9.07 -30.469 -8.445 1 90.06 381 SER B C 1
ATOM 6790 O O . SER B 1 381 ? 8.836 -30.891 -9.578 1 90.06 381 SER B O 1
ATOM 6792 N N . LEU B 1 382 ? 10.305 -30.484 -7.902 1 88.44 382 LEU B N 1
ATOM 6793 C CA . LEU B 1 382 ? 11.461 -31 -8.625 1 88.44 382 LEU B CA 1
ATOM 6794 C C . LEU B 1 382 ? 11.633 -32.5 -8.383 1 88.44 382 LEU B C 1
ATOM 6796 O O . LEU B 1 382 ? 12.5 -33.125 -8.984 1 88.44 382 LEU B O 1
ATOM 6800 N N . GLY B 1 383 ? 10.812 -33.062 -7.531 1 85.69 383 GLY B N 1
ATOM 6801 C CA . GLY B 1 383 ? 10.961 -34.438 -7.18 1 85.69 383 GLY B CA 1
ATOM 6802 C C . GLY B 1 383 ? 12.195 -34.719 -6.348 1 85.69 383 GLY B C 1
ATOM 6803 O O . GLY B 1 383 ? 12.797 -35.812 -6.449 1 85.69 383 GLY B O 1
ATOM 6804 N N . ALA B 1 384 ? 12.5 -33.812 -5.559 1 78.69 384 ALA B N 1
ATOM 6805 C CA . ALA B 1 384 ? 13.727 -33.906 -4.777 1 78.69 384 ALA B CA 1
ATOM 6806 C C . ALA B 1 384 ? 13.617 -35.031 -3.727 1 78.69 384 ALA B C 1
ATOM 6808 O O . ALA B 1 384 ? 12.547 -35.25 -3.156 1 78.69 384 ALA B O 1
ATOM 6809 N N . SER B 1 385 ? 14.68 -35.719 -3.461 1 70.44 385 SER B N 1
ATOM 6810 C CA . SER B 1 385 ? 14.703 -36.844 -2.525 1 70.44 385 SER B CA 1
ATOM 6811 C C . SER B 1 385 ? 15.125 -36.406 -1.132 1 70.44 385 SER B C 1
ATOM 6813 O O . SER B 1 385 ? 15.016 -37.156 -0.166 1 70.44 385 SER B O 1
ATOM 6815 N N . GLY B 1 386 ? 15.32 -35.25 -0.865 1 67.38 386 GLY B N 1
ATOM 6816 C CA . GLY B 1 386 ? 15.789 -34.781 0.431 1 67.38 386 GLY B CA 1
ATOM 6817 C C . GLY B 1 386 ? 14.664 -34.344 1.353 1 67.38 386 GLY B C 1
ATOM 6818 O O . GLY B 1 386 ? 13.492 -34.531 1.023 1 67.38 386 GLY B O 1
ATOM 6819 N N . ASP B 1 387 ? 15.102 -34.188 2.676 1 73.88 387 ASP B N 1
ATOM 6820 C CA . ASP B 1 387 ? 14.188 -33.656 3.686 1 73.88 387 ASP B CA 1
ATOM 6821 C C . ASP B 1 387 ? 13.562 -32.344 3.232 1 73.88 387 ASP B C 1
ATOM 6823 O O . ASP B 1 387 ? 14.273 -31.359 2.998 1 73.88 387 ASP B O 1
ATOM 6827 N N . LEU B 1 388 ? 12.305 -32.406 3.037 1 81.75 388 LEU B N 1
ATOM 6828 C CA . LEU B 1 388 ? 11.594 -31.203 2.578 1 81.75 388 LEU B CA 1
ATOM 6829 C C . LEU B 1 388 ? 11.234 -30.297 3.75 1 81.75 388 LEU B C 1
ATOM 6831 O O . LEU B 1 388 ? 10.469 -29.344 3.59 1 81.75 388 LEU B O 1
ATOM 6835 N N . ASN B 1 389 ? 11.836 -30.562 4.953 1 83 389 ASN B N 1
ATOM 6836 C CA . ASN B 1 389 ? 11.461 -29.812 6.152 1 83 389 ASN B CA 1
ATOM 6837 C C . ASN B 1 389 ? 9.953 -29.859 6.387 1 83 389 ASN B C 1
ATOM 6839 O O . ASN B 1 389 ? 9.312 -28.812 6.551 1 83 389 ASN B O 1
ATOM 6843 N N . ALA B 1 390 ? 9.5 -31.062 6.48 1 90.25 390 ALA B N 1
ATOM 6844 C CA . ALA B 1 390 ? 8.062 -31.297 6.586 1 90.25 390 ALA B CA 1
ATOM 6845 C C . ALA B 1 390 ? 7.5 -30.734 7.887 1 90.25 390 ALA B C 1
ATOM 6847 O O . ALA B 1 390 ? 8.078 -30.938 8.961 1 90.25 390 ALA B O 1
ATOM 6848 N N . SER B 1 391 ? 6.379 -30.047 7.688 1 94.44 391 SER B N 1
ATOM 6849 C CA . SER B 1 391 ? 5.734 -29.453 8.852 1 94.44 391 SER B CA 1
ATOM 6850 C C . SER B 1 391 ? 4.523 -30.266 9.289 1 94.44 391 SER B C 1
ATOM 6852 O O . SER B 1 391 ? 4.047 -30.109 10.422 1 94.44 391 SER B O 1
ATOM 6854 N N . HIS B 1 392 ? 3.998 -31.094 8.414 1 95.5 392 HIS B N 1
ATOM 6855 C CA . HIS B 1 392 ? 2.762 -31.812 8.711 1 95.5 392 HIS B CA 1
ATOM 6856 C C . HIS B 1 392 ? 2.898 -33.312 8.383 1 95.5 392 HIS B C 1
ATOM 6858 O O . HIS B 1 392 ? 3.607 -33.688 7.449 1 95.5 392 HIS B O 1
ATOM 6864 N N . THR B 1 393 ? 2.285 -34.125 9.195 1 94.81 393 THR B N 1
ATOM 6865 C CA . THR B 1 393 ? 1.959 -35.5 8.867 1 94.81 393 THR B CA 1
ATOM 6866 C C . THR B 1 393 ? 0.461 -35.656 8.625 1 94.81 393 THR B C 1
ATOM 6868 O O . THR B 1 393 ? -0.35 -35.406 9.516 1 94.81 393 THR B O 1
ATOM 6871 N N . ILE B 1 394 ? 0.152 -36.062 7.402 1 96.31 394 ILE B N 1
ATOM 6872 C CA . ILE B 1 394 ? -1.239 -36.125 6.969 1 96.31 394 ILE B CA 1
ATOM 6873 C C . ILE B 1 394 ? -1.606 -37.531 6.594 1 96.31 394 ILE B C 1
ATOM 6875 O O . ILE B 1 394 ? -0.854 -38.219 5.887 1 96.31 394 ILE B O 1
ATOM 6879 N N . GLU B 1 395 ? -2.742 -37.969 7.168 1 95.75 395 GLU B N 1
ATOM 6880 C CA . GLU B 1 395 ? -3.312 -39.25 6.77 1 95.75 395 GLU B CA 1
ATOM 6881 C C . GLU B 1 395 ? -4.555 -39.062 5.902 1 95.75 395 GLU B C 1
ATOM 6883 O O . GLU B 1 395 ? -5.5 -38.406 6.309 1 95.75 395 GLU B O 1
ATOM 6888 N N . THR B 1 396 ? -4.465 -39.625 4.695 1 94.75 396 THR B N 1
ATOM 6889 C CA . THR B 1 396 ? -5.59 -39.5 3.773 1 94.75 396 THR B CA 1
ATOM 6890 C C . THR B 1 396 ? -6.609 -40.594 4.016 1 94.75 396 THR B C 1
ATOM 6892 O O . THR B 1 396 ? -6.332 -41.562 4.738 1 94.75 396 THR B O 1
ATOM 6895 N N . GLY B 1 397 ? -7.832 -40.406 3.48 1 90.88 397 GLY B N 1
ATOM 6896 C CA . GLY B 1 397 ? -8.945 -41.312 3.68 1 90.88 397 GLY B CA 1
ATOM 6897 C C . GLY B 1 397 ? -8.641 -42.75 3.221 1 90.88 397 GLY B C 1
ATOM 6898 O O . GLY B 1 397 ? -9.211 -43.688 3.732 1 90.88 397 GLY B O 1
ATOM 6899 N N . ASP B 1 398 ? -7.75 -42.875 2.234 1 90.69 398 ASP B N 1
ATOM 6900 C CA . ASP B 1 398 ? -7.418 -44.219 1.727 1 90.69 398 ASP B CA 1
ATOM 6901 C C . ASP B 1 398 ? -6.301 -44.844 2.547 1 90.69 398 ASP B C 1
ATOM 6903 O O . ASP B 1 398 ? -5.832 -45.938 2.223 1 90.69 398 ASP B O 1
ATOM 6907 N N . GLY B 1 399 ? -5.797 -44.188 3.586 1 90.38 399 GLY B N 1
ATOM 6908 C CA . GLY B 1 399 ? -4.809 -44.75 4.488 1 90.38 399 GLY B CA 1
ATOM 6909 C C . GLY B 1 399 ? -3.387 -44.344 4.156 1 90.38 399 GLY B C 1
ATOM 6910 O O . GLY B 1 399 ? -2.443 -44.719 4.844 1 90.38 399 GLY B O 1
ATOM 6911 N N . THR B 1 400 ? -3.252 -43.5 3.137 1 91.44 400 THR B N 1
ATOM 6912 C CA . THR B 1 400 ? -1.927 -43.031 2.766 1 91.44 400 THR B CA 1
ATOM 6913 C C . THR B 1 400 ? -1.442 -41.969 3.752 1 91.44 400 THR B C 1
ATOM 6915 O O . THR B 1 400 ? -2.211 -41.094 4.16 1 91.44 400 THR B O 1
ATOM 6918 N N . THR B 1 401 ? -0.191 -42.156 4.211 1 93.25 401 THR B N 1
ATOM 6919 C CA . THR B 1 401 ? 0.431 -41.156 5.074 1 93.25 401 THR B CA 1
ATOM 6920 C C . THR B 1 401 ? 1.365 -40.25 4.273 1 93.25 401 THR B C 1
ATOM 6922 O O . THR B 1 401 ? 2.236 -40.75 3.549 1 93.25 401 THR B O 1
ATOM 6925 N N . LEU B 1 402 ? 1.061 -38.969 4.336 1 93.19 402 LEU B N 1
ATOM 6926 C CA . LEU B 1 402 ? 1.882 -37.969 3.678 1 93.19 402 LEU B CA 1
ATOM 6927 C C . LEU B 1 402 ? 2.637 -37.125 4.703 1 93.19 402 LEU B C 1
ATOM 6929 O O . LEU B 1 402 ? 2.031 -36.562 5.609 1 93.19 402 LEU B O 1
ATOM 6933 N N . ASN B 1 403 ? 4.043 -37.156 4.676 1 93.44 403 ASN B N 1
ATOM 6934 C CA . ASN B 1 403 ? 4.887 -36.25 5.441 1 93.44 403 ASN B CA 1
ATOM 6935 C C . ASN B 1 403 ? 5.332 -35.062 4.602 1 93.44 403 ASN B C 1
ATOM 6937 O O . ASN B 1 403 ? 6.07 -35.219 3.625 1 93.44 403 ASN B O 1
ATOM 6941 N N . GLY B 1 404 ? 4.77 -33.938 4.863 1 95.62 404 GLY B N 1
ATOM 6942 C CA . GLY B 1 404 ? 5.062 -32.75 4.047 1 95.62 404 GLY B CA 1
ATOM 6943 C C . GLY B 1 404 ? 4.488 -31.484 4.613 1 95.62 404 GLY B C 1
ATOM 6944 O O . GLY B 1 404 ? 4.273 -31.375 5.824 1 95.62 404 GLY B O 1
ATOM 6945 N N . THR B 1 405 ? 4.48 -30.453 3.922 1 96.25 405 THR B N 1
ATOM 6946 C CA . THR B 1 405 ? 3.947 -29.141 4.293 1 96.25 405 THR B CA 1
ATOM 6947 C C . THR B 1 405 ? 2.584 -28.922 3.646 1 96.25 405 THR B C 1
ATOM 6949 O O . THR B 1 405 ? 2.424 -29.109 2.439 1 96.25 405 THR B O 1
ATOM 6952 N N . LEU B 1 406 ? 1.609 -28.5 4.492 1 96.69 406 LEU B N 1
ATOM 6953 C CA . LEU B 1 406 ? 0.232 -28.281 4.062 1 96.69 406 LEU B CA 1
ATOM 6954 C C . LEU B 1 406 ? 0.054 -26.891 3.49 1 96.69 406 LEU B C 1
ATOM 6956 O O . LEU B 1 406 ? 0.564 -25.906 4.051 1 96.69 406 LEU B O 1
ATOM 6960 N N . TYR B 1 407 ? -0.653 -26.828 2.314 1 96.38 407 TYR B N 1
ATOM 6961 C CA . TYR B 1 407 ? -1.034 -25.594 1.662 1 96.38 407 TYR B CA 1
ATOM 6962 C C . TYR B 1 407 ? -2.535 -25.547 1.399 1 96.38 407 TYR B C 1
ATOM 6964 O O . TYR B 1 407 ? -3.143 -26.562 1.07 1 96.38 407 TYR B O 1
ATOM 6972 N N . TYR B 1 408 ? -3.133 -24.406 1.591 1 96 408 TYR B N 1
ATOM 6973 C CA . TYR B 1 408 ? -4.559 -24.219 1.353 1 96 408 TYR B CA 1
ATOM 6974 C C . TYR B 1 408 ? -4.824 -22.906 0.611 1 96 408 TYR B C 1
ATOM 6976 O O . TYR B 1 408 ? -4.375 -21.844 1.04 1 96 408 TYR B O 1
ATOM 6984 N N . THR B 1 409 ? -5.629 -22.938 -0.535 1 93.44 409 THR B N 1
ATOM 6985 C CA . THR B 1 409 ? -5.777 -21.812 -1.438 1 93.44 409 THR B CA 1
ATOM 6986 C C . THR B 1 409 ? -7.02 -20.984 -1.083 1 93.44 409 THR B C 1
ATOM 6988 O O . THR B 1 409 ? -7.207 -19.891 -1.592 1 93.44 409 THR B O 1
ATOM 6991 N N . GLY B 1 410 ? -7.828 -21.516 -0.157 1 90.94 410 GLY B N 1
ATOM 6992 C CA . GLY B 1 410 ? -9.078 -20.844 0.14 1 90.94 410 GLY B CA 1
ATOM 6993 C C . GLY B 1 410 ? -8.969 -19.859 1.288 1 90.94 410 GLY B C 1
ATOM 6994 O O . GLY B 1 410 ? -7.895 -19.703 1.879 1 90.94 410 GLY B O 1
ATOM 6995 N N . ASP B 1 411 ? -10.141 -19.156 1.501 1 87.19 411 ASP B N 1
ATOM 6996 C CA . ASP B 1 411 ? -10.211 -18.172 2.584 1 87.19 411 ASP B CA 1
ATOM 6997 C C . ASP B 1 411 ? -11.211 -18.609 3.654 1 87.19 411 ASP B C 1
ATOM 6999 O O . ASP B 1 411 ? -11.586 -17.797 4.516 1 87.19 411 ASP B O 1
ATOM 7003 N N . ASP B 1 412 ? -11.586 -19.781 3.652 1 90.69 412 ASP B N 1
ATOM 7004 C CA . ASP B 1 412 ? -12.625 -20.25 4.559 1 90.69 412 ASP B CA 1
ATOM 7005 C C . ASP B 1 412 ? -12.055 -21.219 5.594 1 90.69 412 ASP B C 1
ATOM 7007 O O . ASP B 1 412 ? -12.742 -22.125 6.047 1 90.69 412 ASP B O 1
ATOM 7011 N N . ALA B 1 413 ? -10.789 -21.062 5.824 1 92.94 413 ALA B N 1
ATOM 7012 C CA . ALA B 1 413 ? -10.211 -21.844 6.91 1 92.94 413 ALA B CA 1
ATOM 7013 C C . ALA B 1 413 ? -10.938 -21.578 8.227 1 92.94 413 ALA B C 1
ATOM 7015 O O . ALA B 1 413 ? -11.375 -20.453 8.484 1 92.94 413 ALA B O 1
ATOM 7016 N N . PRO B 1 414 ? -11.07 -22.609 9.055 1 92.44 414 PRO B N 1
ATOM 7017 C CA . PRO B 1 414 ? -11.727 -22.391 10.344 1 92.44 414 PRO B CA 1
ATOM 7018 C C . PRO B 1 414 ? -10.992 -21.391 11.219 1 92.44 414 PRO B C 1
ATOM 7020 O O . PRO B 1 414 ? -9.773 -21.234 11.102 1 92.44 414 PRO B O 1
ATOM 7023 N N . ALA B 1 415 ? -11.648 -20.641 12.094 1 88.81 415 ALA B N 1
ATOM 7024 C CA . ALA B 1 415 ? -11.094 -19.609 12.961 1 88.81 415 ALA B CA 1
ATOM 7025 C C . ALA B 1 415 ? -9.961 -20.156 13.82 1 88.81 415 ALA B C 1
ATOM 7027 O O . ALA B 1 415 ? -8.992 -19.453 14.102 1 88.81 415 ALA B O 1
ATOM 7028 N N . GLY B 1 416 ? -10.062 -21.375 14.164 1 90.62 416 GLY B N 1
ATOM 7029 C CA . GLY B 1 416 ? -9.016 -21.984 14.977 1 90.62 416 GLY B CA 1
ATOM 7030 C C . GLY B 1 416 ? -7.895 -22.578 14.156 1 90.62 416 GLY B C 1
ATOM 7031 O O . GLY B 1 416 ? -6.91 -23.078 14.703 1 90.62 416 GLY B O 1
ATOM 7032 N N . GLY B 1 417 ? -8.023 -22.438 12.859 1 94.31 417 GLY B N 1
ATOM 7033 C CA . GLY B 1 417 ? -7.02 -23.016 11.992 1 94.31 417 GLY B CA 1
ATOM 7034 C C . GLY B 1 417 ? -7.199 -24.5 11.781 1 94.31 417 GLY B C 1
ATOM 7035 O O . GLY B 1 417 ? -8.297 -25.031 11.977 1 94.31 417 GLY B O 1
ATOM 7036 N N . TRP B 1 418 ? -6.145 -25.141 11.289 1 96.5 418 TRP B N 1
ATOM 7037 C CA . TRP B 1 418 ? -6.109 -26.578 11.078 1 96.5 418 TRP B CA 1
ATOM 7038 C C . TRP B 1 418 ? -5.625 -27.312 12.336 1 96.5 418 TRP B C 1
ATOM 7040 O O . TRP B 1 418 ? -4.438 -27.25 12.664 1 96.5 418 TRP B O 1
ATOM 7050 N N . VAL B 1 419 ? -6.461 -28.047 12.914 1 97.06 419 VAL B N 1
ATOM 7051 C CA . VAL B 1 419 ? -6.188 -28.672 14.203 1 97.06 419 VAL B CA 1
ATOM 7052 C C . VAL B 1 419 ? -5.672 -30.094 13.992 1 97.06 419 VAL B C 1
ATOM 7054 O O . VAL B 1 419 ? -6.16 -30.812 13.117 1 97.06 419 VAL B O 1
ATOM 7057 N N . THR B 1 420 ? -4.762 -30.469 14.727 1 96.69 420 THR B N 1
ATOM 7058 C CA . THR B 1 420 ? -4.234 -31.828 14.672 1 96.69 420 THR B CA 1
ATOM 7059 C C . THR B 1 420 ? -5.266 -32.844 15.172 1 96.69 420 THR B C 1
ATOM 7061 O O . THR B 1 420 ? -6.117 -32.5 16 1 96.69 420 THR B O 1
ATOM 7064 N N . ASN B 1 421 ? -5.176 -33.969 14.648 1 95.56 421 ASN B N 1
ATOM 7065 C CA . ASN B 1 421 ? -6.047 -35.094 14.969 1 95.56 421 ASN B CA 1
ATOM 7066 C C . ASN B 1 421 ? -7.492 -34.812 14.57 1 95.56 421 ASN B C 1
ATOM 7068 O O . ASN B 1 421 ? -8.422 -35.375 15.148 1 95.56 421 ASN B O 1
ATOM 7072 N N . GLU B 1 422 ? -7.625 -33.969 13.734 1 95.75 422 GLU B N 1
ATOM 7073 C CA . GLU B 1 422 ? -8.938 -33.719 13.148 1 95.75 422 GLU B CA 1
ATOM 7074 C C . GLU B 1 422 ? -8.984 -34.125 11.688 1 95.75 422 GLU B C 1
ATOM 7076 O O . GLU B 1 422 ? -8.008 -33.969 10.953 1 95.75 422 GLU B O 1
ATOM 7081 N N . THR B 1 423 ? -10.148 -34.625 11.375 1 96.06 423 THR B N 1
ATOM 7082 C CA . THR B 1 423 ? -10.375 -35.031 10 1 96.06 423 THR B CA 1
ATOM 7083 C C . THR B 1 423 ? -11.148 -33.969 9.227 1 96.06 423 THR B C 1
ATOM 7085 O O . THR B 1 423 ? -12.172 -33.469 9.703 1 96.06 423 THR B O 1
ATOM 7088 N N . TYR B 1 424 ? -10.664 -33.656 8.109 1 96.5 424 TYR B N 1
ATOM 7089 C CA . TYR B 1 424 ? -11.273 -32.625 7.25 1 96.5 424 TYR B CA 1
ATOM 7090 C C . TYR B 1 424 ? -11.789 -33.25 5.957 1 96.5 424 TYR B C 1
ATOM 7092 O O . TYR B 1 424 ? -11.062 -33.969 5.277 1 96.5 424 TYR B O 1
ATOM 7100 N N . THR B 1 425 ? -13.062 -33 5.727 1 95.62 425 THR B N 1
ATOM 7101 C CA . THR B 1 425 ? -13.656 -33.375 4.445 1 95.62 425 THR B CA 1
ATOM 7102 C C . THR B 1 425 ? -13.406 -32.281 3.395 1 95.62 425 THR B C 1
ATOM 7104 O O . THR B 1 425 ? -13.852 -31.156 3.549 1 95.62 425 THR B O 1
ATOM 7107 N N . VAL B 1 426 ? -12.781 -32.656 2.293 1 92.19 426 VAL B N 1
ATOM 7108 C CA . VAL B 1 426 ? -12.266 -31.734 1.302 1 92.19 426 VAL B CA 1
ATOM 7109 C C . VAL B 1 426 ? -13.422 -30.953 0.669 1 92.19 426 VAL B C 1
ATOM 7111 O O . VAL B 1 426 ? -13.312 -29.75 0.427 1 92.19 426 VAL B O 1
ATOM 7114 N N . SER B 1 427 ? -14.562 -31.531 0.496 1 88.88 427 SER B N 1
ATOM 7115 C CA . SER B 1 427 ? -15.688 -30.922 -0.206 1 88.88 427 SER B CA 1
ATOM 7116 C C . SER B 1 427 ? -16.328 -29.812 0.628 1 88.88 427 SER B C 1
ATOM 7118 O O . SER B 1 427 ? -17.125 -29.031 0.116 1 88.88 427 SER B O 1
ATOM 7120 N N . ASN B 1 428 ? -16 -29.719 1.82 1 93 428 ASN B N 1
ATOM 7121 C CA . ASN B 1 428 ? -16.562 -28.703 2.701 1 93 428 ASN B CA 1
ATOM 7122 C C . ASN B 1 428 ? -15.859 -27.359 2.533 1 93 428 ASN B C 1
ATOM 7124 O O . ASN B 1 428 ? -16.297 -26.359 3.094 1 93 428 ASN B O 1
ATOM 7128 N N . PHE B 1 429 ? -14.852 -27.391 1.789 1 92.56 429 PHE B N 1
ATOM 7129 C CA . PHE B 1 429 ? -14.031 -26.203 1.658 1 92.56 429 PHE B CA 1
ATOM 7130 C C . PHE B 1 429 ? -14.016 -25.703 0.214 1 92.56 429 PHE B C 1
ATOM 7132 O O . PHE B 1 429 ? -14.086 -26.516 -0.719 1 92.56 429 PHE B O 1
ATOM 7139 N N . SER B 1 430 ? -13.898 -24.406 0.083 1 88.12 430 SER B N 1
ATOM 7140 C CA . SER B 1 430 ? -13.977 -23.781 -1.234 1 88.12 430 SER B CA 1
ATOM 7141 C C . SER B 1 430 ? -12.617 -23.766 -1.925 1 88.12 430 SER B C 1
ATOM 7143 O O . SER B 1 430 ? -12.547 -23.688 -3.152 1 88.12 430 SER B O 1
ATOM 7145 N N . GLY B 1 431 ? -11.547 -23.859 -1.202 1 91.31 431 GLY B N 1
ATOM 7146 C CA . GLY B 1 431 ? -10.211 -23.891 -1.771 1 91.31 431 GLY B CA 1
ATOM 7147 C C . GLY B 1 431 ? -9.688 -25.297 -1.979 1 91.31 431 GLY B C 1
ATOM 7148 O O . GLY B 1 431 ? -10.406 -26.266 -1.78 1 91.31 431 GLY B O 1
ATOM 7149 N N . THR B 1 432 ? -8.477 -25.391 -2.416 1 90.94 432 THR B N 1
ATOM 7150 C CA . THR B 1 432 ? -7.809 -26.672 -2.658 1 90.94 432 THR B CA 1
ATOM 7151 C C . THR B 1 432 ? -6.672 -26.875 -1.661 1 90.94 432 THR B C 1
ATOM 7153 O O . THR B 1 432 ? -5.938 -25.938 -1.341 1 90.94 432 THR B O 1
ATOM 7156 N N . PHE B 1 433 ? -6.652 -28.109 -1.244 1 93.81 433 PHE B N 1
ATOM 7157 C CA . PHE B 1 433 ? -5.574 -28.5 -0.345 1 93.81 433 PHE B CA 1
ATOM 7158 C C . PHE B 1 433 ? -4.438 -29.156 -1.119 1 93.81 433 PHE B C 1
ATOM 7160 O O . PHE B 1 433 ? -4.672 -30.031 -1.962 1 93.81 433 PHE B O 1
ATOM 7167 N N . TYR B 1 434 ? -3.223 -28.656 -0.829 1 93.88 434 TYR B N 1
ATOM 7168 C CA . TYR B 1 434 ? -2.012 -29.266 -1.363 1 93.88 434 TYR B CA 1
ATOM 7169 C C . TYR B 1 434 ? -1.054 -29.656 -0.241 1 93.88 434 TYR B C 1
ATOM 7171 O O . TYR B 1 434 ? -1.062 -29.031 0.828 1 93.88 434 TYR B O 1
ATOM 7179 N N . VAL B 1 435 ? -0.292 -30.703 -0.539 1 94.69 435 VAL B N 1
ATOM 7180 C CA . VAL B 1 435 ? 0.788 -31.078 0.364 1 94.69 435 VAL B CA 1
ATOM 7181 C C . VAL B 1 435 ? 2.078 -31.281 -0.429 1 94.69 435 VAL B C 1
ATOM 7183 O O . VAL B 1 435 ? 2.102 -32.031 -1.415 1 94.69 435 VAL B O 1
ATOM 7186 N N . ALA B 1 436 ? 3.062 -30.484 -0.14 1 95 436 ALA B N 1
ATOM 7187 C CA . ALA B 1 436 ? 4.41 -30.812 -0.6 1 95 436 ALA B CA 1
ATOM 7188 C C . ALA B 1 436 ? 5.02 -31.938 0.234 1 95 436 ALA B C 1
ATOM 7190 O O . ALA B 1 436 ? 5.531 -31.688 1.33 1 95 436 ALA B O 1
ATOM 7191 N N . ALA B 1 437 ? 5.004 -33.125 -0.348 1 93.56 437 ALA B N 1
ATOM 7192 C CA . ALA B 1 437 ? 5.281 -34.312 0.459 1 93.56 437 ALA B CA 1
ATOM 7193 C C . ALA B 1 437 ? 6.469 -35.094 -0.103 1 93.56 437 ALA B C 1
ATOM 7195 O O . ALA B 1 437 ? 6.766 -35 -1.296 1 93.56 437 ALA B O 1
ATOM 7196 N N . GLN B 1 438 ? 7.07 -35.688 0.902 1 87.56 438 GLN B N 1
ATOM 7197 C CA . GLN B 1 438 ? 8.039 -36.719 0.545 1 87.56 438 GLN B CA 1
ATOM 7198 C C . GLN B 1 438 ? 7.352 -38.062 0.349 1 87.56 438 GLN B C 1
ATOM 7200 O O . GLN B 1 438 ? 6.746 -38.594 1.278 1 87.56 438 GLN B O 1
ATOM 7205 N N . GLN B 1 439 ? 7.484 -38.562 -0.894 1 81.44 439 GLN B N 1
ATOM 7206 C CA . GLN B 1 439 ? 6.828 -39.844 -1.219 1 81.44 439 GLN B CA 1
ATOM 7207 C C . GLN B 1 439 ? 7.621 -41.031 -0.678 1 81.44 439 GLN B C 1
ATOM 7209 O O . GLN B 1 439 ? 8.734 -40.844 -0.171 1 81.44 439 GLN B O 1
ATOM 7214 N N . GLN B 1 440 ? 6.953 -42.156 -0.748 1 74.31 440 GLN B N 1
ATOM 7215 C CA . GLN B 1 440 ? 7.543 -43.406 -0.242 1 74.31 440 GLN B CA 1
ATOM 7216 C C . GLN B 1 440 ? 8.82 -43.75 -1.006 1 74.31 440 GLN B C 1
ATOM 7218 O O . GLN B 1 440 ? 9.734 -44.375 -0.448 1 74.31 440 GLN B O 1
ATOM 7223 N N . ASP B 1 441 ? 8.867 -43.312 -2.256 1 77.31 441 ASP B N 1
ATOM 7224 C CA . ASP B 1 441 ? 10.047 -43.625 -3.062 1 77.31 441 ASP B CA 1
ATOM 7225 C C . ASP B 1 441 ? 11.18 -42.625 -2.773 1 77.31 441 ASP B C 1
ATOM 7227 O O . ASP B 1 441 ? 12.266 -42.75 -3.334 1 77.31 441 ASP B O 1
ATOM 7231 N N . GLY B 1 442 ? 10.898 -41.75 -1.871 1 77.62 442 GLY B N 1
ATOM 7232 C CA . GLY B 1 442 ? 11.922 -40.812 -1.464 1 77.62 442 GLY B CA 1
ATOM 7233 C C . GLY B 1 442 ? 11.867 -39.5 -2.246 1 77.62 442 GLY B C 1
ATOM 7234 O O . GLY B 1 442 ? 12.523 -38.531 -1.877 1 77.62 442 GLY B O 1
ATOM 7235 N N . ASN B 1 443 ? 11.055 -39.562 -3.264 1 84.94 443 ASN B N 1
ATOM 7236 C CA . ASN B 1 443 ? 10.977 -38.375 -4.102 1 84.94 443 ASN B CA 1
ATOM 7237 C C . ASN B 1 443 ? 9.883 -37.406 -3.625 1 84.94 443 ASN B C 1
ATOM 7239 O O . ASN B 1 443 ? 8.844 -37.844 -3.125 1 84.94 443 ASN B O 1
ATOM 7243 N N . GLY B 1 444 ? 10.219 -36.094 -3.775 1 89.19 444 GLY B N 1
ATOM 7244 C CA . GLY B 1 444 ? 9.234 -35.062 -3.445 1 89.19 444 GLY B CA 1
ATOM 7245 C C . GLY B 1 444 ? 8.18 -34.906 -4.523 1 89.19 444 GLY B C 1
ATOM 7246 O O . GLY B 1 444 ? 8.461 -35.062 -5.711 1 89.19 444 GLY B O 1
ATOM 7247 N N . SER B 1 445 ? 6.957 -34.688 -4.039 1 90.38 445 SER B N 1
ATOM 7248 C CA . SER B 1 445 ? 5.863 -34.375 -4.957 1 90.38 445 SER B CA 1
ATOM 7249 C C . SER B 1 445 ? 4.832 -33.469 -4.305 1 90.38 445 SER B C 1
ATOM 7251 O O . SER B 1 445 ? 4.742 -33.406 -3.078 1 90.38 445 SER B O 1
ATOM 7253 N N . ILE B 1 446 ? 4.207 -32.688 -5.223 1 91.38 446 ILE B N 1
ATOM 7254 C CA . ILE B 1 446 ? 3.051 -31.922 -4.762 1 91.38 446 ILE B CA 1
ATOM 7255 C C . ILE B 1 446 ? 1.784 -32.75 -4.918 1 91.38 446 ILE B C 1
ATOM 7257 O O . ILE B 1 446 ? 1.424 -33.156 -6.031 1 91.38 446 ILE B O 1
ATOM 7261 N N . VAL B 1 447 ? 1.106 -33.062 -3.711 1 90.94 447 VAL B N 1
ATOM 7262 C CA . VAL B 1 447 ? -0.076 -33.906 -3.709 1 90.94 447 VAL B CA 1
ATOM 7263 C C . VAL B 1 447 ? -1.332 -33.062 -3.562 1 90.94 447 VAL B C 1
ATOM 7265 O O . VAL B 1 447 ? -1.432 -32.219 -2.645 1 90.94 447 VAL B O 1
ATOM 7268 N N . ASP B 1 448 ? -2.197 -33.219 -4.539 1 90.31 448 ASP B N 1
ATOM 7269 C CA . ASP B 1 448 ? -3.523 -32.594 -4.461 1 90.31 448 ASP B CA 1
ATOM 7270 C C . ASP B 1 448 ? -4.465 -33.469 -3.613 1 90.31 448 ASP B C 1
ATOM 7272 O O . ASP B 1 448 ? -4.832 -34.562 -4.008 1 90.31 448 ASP B O 1
ATOM 7276 N N . LEU B 1 449 ? -4.945 -32.844 -2.518 1 90.81 449 LEU B N 1
ATOM 7277 C CA . LEU B 1 449 ? -5.746 -33.625 -1.584 1 90.81 449 LEU B CA 1
ATOM 7278 C C . LEU B 1 449 ? -7.195 -33.719 -2.057 1 90.81 449 LEU B C 1
ATOM 7280 O O . LEU B 1 449 ? -8 -34.438 -1.46 1 90.81 449 LEU B O 1
ATOM 7284 N N . SER B 1 450 ? -7.449 -33 -3.121 1 84.19 450 SER B N 1
ATOM 7285 C CA . SER B 1 450 ? -8.805 -33.094 -3.646 1 84.19 450 SER B CA 1
ATOM 7286 C C . SER B 1 450 ? -9.117 -34.469 -4.184 1 84.19 450 SER B C 1
ATOM 7288 O O . SER B 1 450 ? -10.281 -34.844 -4.379 1 84.19 450 SER B O 1
ATOM 7290 N N . THR B 1 451 ? -8.117 -35.156 -4.449 1 83.31 451 THR B N 1
ATOM 7291 C CA . THR B 1 451 ? -8.297 -36.531 -4.965 1 83.31 451 THR B CA 1
ATOM 7292 C C . THR B 1 451 ? -8.719 -37.469 -3.85 1 83.31 451 THR B C 1
ATOM 7294 O O . THR B 1 451 ? -9.148 -38.594 -4.117 1 83.31 451 THR B O 1
ATOM 7297 N N . TYR B 1 452 ? -8.633 -36.906 -2.73 1 89.38 452 TYR B N 1
ATOM 7298 C CA . TYR B 1 452 ? -9.055 -37.688 -1.569 1 89.38 452 TYR B CA 1
ATOM 7299 C C . TYR B 1 452 ? -10.352 -37.125 -0.987 1 89.38 452 TYR B C 1
ATOM 7301 O O . TYR B 1 452 ? -10.648 -35.938 -1.127 1 89.38 452 TYR B O 1
ATOM 7309 N N . GLU B 1 453 ? -11.203 -37.969 -0.418 1 90.75 453 GLU B N 1
ATOM 7310 C CA . GLU B 1 453 ? -12.445 -37.531 0.196 1 90.75 453 GLU B CA 1
ATOM 7311 C C . GLU B 1 453 ? -12.172 -36.719 1.462 1 90.75 453 GLU B C 1
ATOM 7313 O O . GLU B 1 453 ? -12.797 -35.688 1.688 1 90.75 453 GLU B O 1
ATOM 7318 N N . ASN B 1 454 ? -11.305 -37.25 2.248 1 95.06 454 ASN B N 1
ATOM 7319 C CA . ASN B 1 454 ? -10.961 -36.625 3.521 1 95.06 454 ASN B CA 1
ATOM 7320 C C . ASN B 1 454 ? -9.492 -36.844 3.877 1 95.06 454 ASN B C 1
ATOM 7322 O O . ASN B 1 454 ? -8.805 -37.625 3.209 1 95.06 454 ASN B O 1
ATOM 7326 N N . PHE B 1 455 ? -9.086 -36.031 4.777 1 97 455 PHE B N 1
ATOM 7327 C CA . PHE B 1 455 ? -7.746 -36.188 5.332 1 97 455 PHE B CA 1
ATOM 7328 C C . PHE B 1 455 ? -7.707 -35.781 6.797 1 97 455 PHE B C 1
ATOM 7330 O O . PHE B 1 455 ? -8.578 -35.031 7.262 1 97 455 PHE B O 1
ATOM 7337 N N . THR B 1 456 ? -6.727 -36.406 7.562 1 97.62 456 THR B N 1
ATOM 7338 C CA . THR B 1 456 ? -6.5 -36.125 8.977 1 97.62 456 THR B CA 1
ATOM 7339 C C . THR B 1 456 ? -5.086 -35.594 9.195 1 97.62 456 THR B C 1
ATOM 7341 O O . THR B 1 456 ? -4.117 -36.156 8.68 1 97.62 456 THR B O 1
ATOM 7344 N N . ILE B 1 457 ? -5.023 -34.469 9.781 1 97.56 457 ILE B N 1
ATOM 7345 C CA . ILE B 1 457 ? -3.715 -33.969 10.219 1 97.56 457 ILE B CA 1
ATOM 7346 C C . ILE B 1 457 ? -3.312 -34.688 11.516 1 97.56 457 ILE B C 1
ATOM 7348 O O . ILE B 1 457 ? -3.891 -34.406 12.57 1 97.56 457 ILE B O 1
ATOM 7352 N N . VAL B 1 458 ? -2.289 -35.5 11.414 1 96.94 458 VAL B N 1
ATOM 7353 C CA . VAL B 1 458 ? -1.862 -36.312 12.555 1 96.94 458 VAL B CA 1
ATOM 7354 C C . VAL B 1 458 ? -0.912 -35.5 13.438 1 96.94 458 VAL B C 1
ATOM 7356 O O . VAL B 1 458 ? -0.947 -35.625 14.664 1 96.94 458 VAL B O 1
ATOM 7359 N N . ASP B 1 459 ? -0.132 -34.75 12.812 1 96.81 459 ASP B N 1
ATOM 7360 C CA . ASP B 1 459 ? 0.883 -33.969 13.531 1 96.81 459 ASP B CA 1
ATOM 7361 C C . ASP B 1 459 ? 1.261 -32.719 12.766 1 96.81 459 ASP B C 1
ATOM 7363 O O . ASP B 1 459 ? 1.104 -32.656 11.547 1 96.81 459 ASP B O 1
ATOM 7367 N N . ALA B 1 460 ? 1.588 -31.75 13.484 1 96.88 460 ALA B N 1
ATOM 7368 C CA . ALA B 1 460 ? 2.109 -30.5 12.945 1 96.88 460 ALA B CA 1
ATOM 7369 C C . ALA B 1 460 ? 3.262 -29.969 13.789 1 96.88 460 ALA B C 1
ATOM 7371 O O . ALA B 1 460 ? 3.217 -30.047 15.023 1 96.88 460 ALA B O 1
ATOM 7372 N N . VAL B 1 461 ? 4.328 -29.5 13.203 1 96.62 461 VAL B N 1
ATOM 7373 C CA . VAL B 1 461 ? 5.516 -29.016 13.906 1 96.62 461 VAL B CA 1
ATOM 7374 C C . VAL B 1 461 ? 5.922 -27.656 13.359 1 96.62 461 VAL B C 1
ATOM 7376 O O . VAL B 1 461 ? 5.785 -27.391 12.164 1 96.62 461 VAL B O 1
ATOM 7379 N N . ASN B 1 462 ? 6.301 -26.844 14.211 1 95.44 462 ASN B N 1
ATOM 7380 C CA . ASN B 1 462 ? 6.98 -25.609 13.812 1 95.44 462 ASN B CA 1
ATOM 7381 C C . ASN B 1 462 ? 8.344 -25.906 13.203 1 95.44 462 ASN B C 1
ATOM 7383 O O . ASN B 1 462 ? 9.273 -26.297 13.906 1 95.44 462 ASN B O 1
ATOM 7387 N N . THR B 1 463 ? 8.438 -25.625 11.961 1 93.5 463 THR B N 1
ATOM 7388 C CA . THR B 1 463 ? 9.633 -26.047 11.242 1 93.5 463 THR B CA 1
ATOM 7389 C C . THR B 1 463 ? 10.82 -25.156 11.602 1 93.5 463 THR B C 1
ATOM 7391 O O . THR B 1 463 ? 11.969 -25.5 11.336 1 93.5 463 THR B O 1
ATOM 7394 N N . ARG B 1 464 ? 10.633 -24.094 12.18 1 89.69 464 ARG B N 1
ATOM 7395 C CA . ARG B 1 464 ? 11.703 -23.203 12.609 1 89.69 464 ARG B CA 1
ATOM 7396 C C . ARG B 1 464 ? 12.273 -23.641 13.953 1 89.69 464 ARG B C 1
ATOM 7398 O O . ARG B 1 464 ? 13.492 -23.672 14.141 1 89.69 464 ARG B O 1
ATOM 7405 N N . THR B 1 465 ? 11.422 -24.016 14.82 1 92.06 465 THR B N 1
ATOM 7406 C CA . THR B 1 465 ? 11.836 -24.266 16.203 1 92.06 465 THR B CA 1
ATOM 7407 C C . THR B 1 465 ? 11.82 -25.766 16.5 1 92.06 465 THR B C 1
ATOM 7409 O O . THR B 1 465 ? 12.445 -26.203 17.469 1 92.06 465 THR B O 1
ATOM 7412 N N . GLY B 1 466 ? 11 -26.516 15.852 1 92.69 466 GLY B N 1
ATOM 7413 C CA . GLY B 1 466 ? 10.875 -27.938 16.094 1 92.69 466 GLY B CA 1
ATOM 7414 C C . GLY B 1 466 ? 9.75 -28.281 17.062 1 92.69 466 GLY B C 1
ATOM 7415 O O . GLY B 1 466 ? 9.445 -29.453 17.281 1 92.69 466 GLY B O 1
ATOM 7416 N N . GLU B 1 467 ? 9.047 -27.359 17.516 1 95.19 467 GLU B N 1
ATOM 7417 C CA . GLU B 1 467 ? 7.992 -27.562 18.5 1 95.19 467 GLU B CA 1
ATOM 7418 C C . GLU B 1 467 ? 6.73 -28.125 17.844 1 95.19 467 GLU B C 1
ATOM 7420 O O . GLU B 1 467 ? 6.363 -27.719 16.75 1 95.19 467 GLU B O 1
ATOM 7425 N N . SER B 1 468 ? 6.082 -29.062 18.609 1 95.19 468 SER B N 1
ATOM 7426 C CA . SER B 1 468 ? 4.805 -29.594 18.156 1 95.19 468 SER B CA 1
ATOM 7427 C C . SER B 1 468 ? 3.682 -28.578 18.328 1 95.19 468 SER B C 1
ATOM 7429 O O . SER B 1 468 ? 3.637 -27.859 19.328 1 95.19 468 SER B O 1
ATOM 7431 N N . LEU B 1 469 ? 2.826 -28.625 17.344 1 96.88 469 LEU B N 1
ATOM 7432 C CA . LEU B 1 469 ? 1.705 -27.703 17.375 1 96.88 469 LEU B CA 1
ATOM 7433 C C . LEU B 1 469 ? 0.376 -28.438 17.359 1 96.88 469 LEU B C 1
ATOM 7435 O O . LEU B 1 469 ? 0.246 -29.484 16.719 1 96.88 469 LEU B O 1
ATOM 7439 N N . ASN B 1 470 ? -0.666 -27.812 18.094 1 95.69 470 ASN B N 1
ATOM 7440 C CA . ASN B 1 470 ? -2.004 -28.391 18.125 1 95.69 470 ASN B CA 1
ATOM 7441 C C . ASN B 1 470 ? -2.875 -27.844 17 1 95.69 470 ASN B C 1
ATOM 7443 O O . ASN B 1 470 ? -3.918 -28.422 16.672 1 95.69 470 ASN B O 1
ATOM 7447 N N . ALA B 1 471 ? -2.379 -26.781 16.547 1 96 471 ALA B N 1
ATOM 7448 C CA . ALA B 1 471 ? -3.109 -26.156 15.445 1 96 471 ALA B CA 1
ATOM 7449 C C . ALA B 1 471 ? -2.188 -25.297 14.594 1 96 471 ALA B C 1
ATOM 7451 O O . ALA B 1 471 ? -1.162 -24.812 15.078 1 96 471 ALA B O 1
ATOM 7452 N N . THR B 1 472 ? -2.582 -25.312 13.32 1 95.94 472 THR B N 1
ATOM 7453 C CA . THR B 1 472 ? -1.865 -24.453 12.391 1 95.94 472 THR B CA 1
ATOM 7454 C C . THR B 1 472 ? -2.83 -23.516 11.672 1 95.94 472 THR B C 1
ATOM 7456 O O . THR B 1 472 ? -3.996 -23.859 11.461 1 95.94 472 THR B O 1
ATOM 7459 N N . GLN B 1 473 ? -2.316 -22.344 11.445 1 94.25 473 GLN B N 1
ATOM 7460 C CA . GLN B 1 473 ? -3.125 -21.344 10.75 1 94.25 473 GLN B CA 1
ATOM 7461 C C . GLN B 1 473 ? -2.57 -21.047 9.359 1 94.25 473 GLN B C 1
ATOM 7463 O O . GLN B 1 473 ? -1.354 -21.078 9.156 1 94.25 473 GLN B O 1
ATOM 7468 N N . PRO B 1 474 ? -3.576 -20.828 8.32 1 93.62 474 PRO B N 1
ATOM 7469 C CA . PRO B 1 474 ? -3.076 -20.281 7.055 1 93.62 474 PRO B CA 1
ATOM 7470 C C . PRO B 1 474 ? -2.473 -18.891 7.203 1 93.62 474 PRO B C 1
ATOM 7472 O O . PRO B 1 474 ? -2.826 -18.156 8.133 1 93.62 474 PRO B O 1
ATOM 7475 N N . GLU B 1 475 ? -1.483 -18.641 6.359 1 93.94 475 GLU B N 1
ATOM 7476 C CA . GLU B 1 475 ? -0.98 -17.266 6.309 1 93.94 475 GLU B CA 1
ATOM 7477 C C . GLU B 1 475 ? -2.066 -16.297 5.848 1 93.94 475 GLU B C 1
ATOM 7479 O O . GLU B 1 475 ? -2.775 -16.562 4.879 1 93.94 475 GLU B O 1
ATOM 7484 N N . THR B 1 476 ? -2.252 -15.227 6.648 1 86.56 476 THR B N 1
ATOM 7485 C CA . THR B 1 476 ? -3.248 -14.219 6.312 1 86.56 476 THR B CA 1
ATOM 7486 C C . THR B 1 476 ? -2.576 -12.938 5.84 1 86.56 476 THR B C 1
ATOM 7488 O O . THR B 1 476 ? -1.581 -12.5 6.422 1 86.56 476 THR B O 1
ATOM 7491 N N . TYR B 1 477 ? -3.133 -12.469 4.656 1 87.31 477 TYR B N 1
ATOM 7492 C CA . TYR B 1 477 ? -2.682 -11.195 4.113 1 87.31 477 TYR B CA 1
ATOM 7493 C C . TYR B 1 477 ? -3.668 -10.078 4.441 1 87.31 477 TYR B C 1
ATOM 7495 O O . TYR B 1 477 ? -4.809 -10.102 3.979 1 87.31 477 TYR B O 1
ATOM 7503 N N . ILE B 1 478 ? -3.252 -9.102 5.32 1 82.06 478 ILE B N 1
ATOM 7504 C CA . ILE B 1 478 ? -4.105 -8.008 5.766 1 82.06 478 ILE B CA 1
ATOM 7505 C C . ILE B 1 478 ? -3.613 -6.695 5.16 1 82.06 478 ILE B C 1
ATOM 7507 O O . ILE B 1 478 ? -2.453 -6.316 5.34 1 82.06 478 ILE B O 1
ATOM 7511 N N . TYR B 1 479 ? -4.539 -6.094 4.355 1 87.88 479 TYR B N 1
ATOM 7512 C CA . TYR B 1 479 ? -4.266 -4.785 3.773 1 87.88 479 TYR B CA 1
ATOM 7513 C C . TYR B 1 479 ? -5.129 -3.709 4.422 1 87.88 479 TYR B C 1
ATOM 7515 O O . TYR B 1 479 ? -6.344 -3.678 4.227 1 87.88 479 TYR B O 1
ATOM 7523 N N . ASP B 1 480 ? -4.484 -2.795 5.16 1 84.62 480 ASP B N 1
ATOM 7524 C CA . ASP B 1 480 ? -5.188 -1.741 5.883 1 84.62 480 ASP B CA 1
ATOM 7525 C C . ASP B 1 480 ? -5.375 -0.503 5.008 1 84.62 480 ASP B C 1
ATOM 7527 O O . ASP B 1 480 ? -4.66 -0.324 4.016 1 84.62 480 ASP B O 1
ATOM 7531 N N . SER B 1 481 ? -6.414 0.253 5.293 1 83.12 481 SER B N 1
ATOM 7532 C CA . SER B 1 481 ? -6.699 1.527 4.641 1 83.12 481 SER B CA 1
ATOM 7533 C C . SER B 1 481 ? -6.473 2.697 5.59 1 83.12 481 SER B C 1
ATOM 7535 O O . SER B 1 481 ? -6.562 2.539 6.812 1 83.12 481 SER B O 1
ATOM 7537 N N . THR B 1 482 ? -6.074 3.77 4.965 1 82.88 482 THR B N 1
ATOM 7538 C CA . THR B 1 482 ? -5.973 5.02 5.707 1 82.88 482 THR B CA 1
ATOM 7539 C C . THR B 1 482 ? -7.031 6.016 5.242 1 82.88 482 THR B C 1
ATOM 7541 O O . THR B 1 482 ? -7.707 5.785 4.238 1 82.88 482 THR B O 1
ATOM 7544 N N . ASN B 1 483 ? -7.32 6.965 6.211 1 76.75 483 ASN B N 1
ATOM 7545 C CA . ASN B 1 483 ? -8.266 8.016 5.852 1 76.75 483 ASN B CA 1
ATOM 7546 C C . ASN B 1 483 ? -7.848 9.367 6.43 1 76.75 483 ASN B C 1
ATOM 7548 O O . ASN B 1 483 ? -7.18 9.422 7.461 1 76.75 483 ASN B O 1
ATOM 7552 N N . ALA B 1 484 ? -8.25 10.375 5.625 1 78.69 484 ALA B N 1
ATOM 7553 C CA . ALA B 1 484 ? -7.863 11.727 6.008 1 78.69 484 ALA B CA 1
ATOM 7554 C C . ALA B 1 484 ? -9.031 12.477 6.656 1 78.69 484 ALA B C 1
ATOM 7556 O O . ALA B 1 484 ? -8.906 13.648 7.004 1 78.69 484 ALA B O 1
ATOM 7557 N N . SER B 1 485 ? -10.109 11.828 6.949 1 71.88 485 SER B N 1
ATOM 7558 C CA . SER B 1 485 ? -11.32 12.508 7.406 1 71.88 485 SER B CA 1
ATOM 7559 C C . SER B 1 485 ? -11.141 13.062 8.812 1 71.88 485 SER B C 1
ATOM 7561 O O . SER B 1 485 ? -11.562 14.188 9.102 1 71.88 485 SER B O 1
ATOM 7563 N N . ALA B 1 486 ? -10.508 12.289 9.672 1 72.25 486 ALA B N 1
ATOM 7564 C CA . ALA B 1 486 ? -10.297 12.75 11.039 1 72.25 486 ALA B CA 1
ATOM 7565 C C . ALA B 1 486 ? -9.398 13.984 11.07 1 72.25 486 ALA B C 1
ATOM 7567 O O . ALA B 1 486 ? -9.633 14.906 11.852 1 72.25 486 ALA B O 1
ATOM 7568 N N . LEU B 1 487 ? -8.383 14 10.195 1 82.69 487 LEU B N 1
ATOM 7569 C CA . LEU B 1 487 ? -7.508 15.164 10.117 1 82.69 487 LEU B CA 1
ATOM 7570 C C . LEU B 1 487 ? -8.273 16.391 9.641 1 82.69 487 LEU B C 1
ATOM 7572 O O . LEU B 1 487 ? -8.102 17.484 10.18 1 82.69 487 LEU B O 1
ATOM 7576 N N . ALA B 1 488 ? -9.141 16.266 8.664 1 79 488 ALA B N 1
ATOM 7577 C CA . ALA B 1 488 ? -9.938 17.375 8.148 1 79 488 ALA B CA 1
ATOM 7578 C C . ALA B 1 488 ? -10.797 18 9.242 1 79 488 ALA B C 1
ATOM 7580 O O . ALA B 1 488 ? -10.828 19.219 9.398 1 79 488 ALA B O 1
ATOM 7581 N N . ASP B 1 489 ? -11.422 17.188 10.055 1 78.31 489 ASP B N 1
ATOM 7582 C CA . ASP B 1 489 ? -12.258 17.672 11.148 1 78.31 489 ASP B CA 1
ATOM 7583 C C . ASP B 1 489 ? -11.422 18.406 12.195 1 78.31 489 ASP B C 1
ATOM 7585 O O . ASP B 1 489 ? -11.836 19.469 12.695 1 78.31 489 ASP B O 1
ATOM 7589 N N . GLU B 1 490 ? -10.297 17.781 12.477 1 79.62 490 GLU B N 1
ATOM 7590 C CA . GLU B 1 490 ? -9.43 18.406 13.469 1 79.62 490 GLU B CA 1
ATOM 7591 C C . GLU B 1 490 ? -8.891 19.75 12.961 1 79.62 490 GLU B C 1
ATOM 7593 O O . GLU B 1 490 ? -8.773 20.703 13.727 1 79.62 490 GLU B O 1
ATOM 7598 N N . ILE B 1 491 ? -8.555 19.828 11.68 1 82 491 ILE B N 1
ATOM 7599 C CA . ILE B 1 491 ? -8.062 21.078 11.078 1 82 491 ILE B CA 1
ATOM 7600 C C . ILE B 1 491 ? -9.141 22.141 11.156 1 82 491 ILE B C 1
ATOM 7602 O O . ILE B 1 491 ? -8.852 23.312 11.461 1 82 491 ILE B O 1
ATOM 7606 N N . ASP B 1 492 ? -10.414 21.812 10.992 1 78.12 492 ASP B N 1
ATOM 7607 C CA . ASP B 1 492 ? -11.523 22.766 11.102 1 78.12 492 ASP B CA 1
ATOM 7608 C C . ASP B 1 492 ? -11.68 23.266 12.531 1 78.12 492 ASP B C 1
ATOM 7610 O O . ASP B 1 492 ? -11.859 24.453 12.758 1 78.12 492 ASP B O 1
ATOM 7614 N N . ARG B 1 493 ? -11.555 22.297 13.422 1 79.62 493 ARG B N 1
ATOM 7615 C CA . ARG B 1 493 ? -11.617 22.688 14.828 1 79.62 493 ARG B CA 1
ATOM 7616 C C . ARG B 1 493 ? -10.492 23.656 15.18 1 79.62 493 ARG B C 1
ATOM 7618 O O . ARG B 1 493 ? -10.711 24.625 15.906 1 79.62 493 ARG B O 1
ATOM 7625 N N . LEU B 1 494 ? -9.297 23.453 14.688 1 80 494 LEU B N 1
ATOM 7626 C CA . LEU B 1 494 ? -8.133 24.281 15 1 80 494 LEU B CA 1
ATOM 7627 C C . LEU B 1 494 ? -8.25 25.656 14.352 1 80 494 LEU B C 1
ATOM 7629 O O . LEU B 1 494 ? -7.773 26.641 14.906 1 80 494 LEU B O 1
ATOM 7633 N N . ARG B 1 495 ? -8.953 25.719 13.156 1 81.31 495 ARG B N 1
ATOM 7634 C CA . ARG B 1 495 ? -9.227 27.016 12.555 1 81.31 495 ARG B CA 1
ATOM 7635 C C . ARG B 1 495 ? -10.078 27.875 13.477 1 81.31 495 ARG B C 1
ATOM 7637 O O . ARG B 1 495 ? -9.789 29.062 13.672 1 81.31 495 ARG B O 1
ATOM 7644 N N . ASP B 1 496 ? -11.031 27.25 14.102 1 77.44 496 ASP B N 1
ATOM 7645 C CA . ASP B 1 496 ? -11.898 27.969 15.031 1 77.44 496 ASP B CA 1
ATOM 7646 C C . ASP B 1 496 ? -11.141 28.391 16.281 1 77.44 496 ASP B C 1
ATOM 7648 O O . ASP B 1 496 ? -11.289 29.516 16.766 1 77.44 496 ASP B O 1
ATOM 7652 N N . LEU B 1 497 ? -10.344 27.453 16.75 1 74.19 497 LEU B N 1
ATOM 7653 C CA . LEU B 1 497 ? -9.555 27.734 17.953 1 74.19 497 LEU B CA 1
ATOM 7654 C C . LEU B 1 497 ? -8.578 28.875 17.688 1 74.19 497 LEU B C 1
ATOM 7656 O O . LEU B 1 497 ? -8.43 29.781 18.516 1 74.19 497 LEU B O 1
ATOM 7660 N N . ARG B 1 498 ? -7.836 28.844 16.531 1 83.62 498 ARG B N 1
ATOM 7661 C CA . ARG B 1 498 ? -6.891 29.891 16.156 1 83.62 498 ARG B CA 1
ATOM 7662 C C . ARG B 1 498 ? -7.582 31.25 16.078 1 83.62 498 ARG B C 1
ATOM 7664 O O . ARG B 1 498 ? -7.047 32.25 16.562 1 83.62 498 ARG B O 1
ATOM 7671 N N . ALA B 1 499 ? -8.836 31.281 15.492 1 72 499 ALA B N 1
ATOM 7672 C CA . ALA B 1 499 ? -9.617 32.5 15.375 1 72 499 ALA B CA 1
ATOM 7673 C C . ALA B 1 499 ? -9.977 33.062 16.75 1 72 499 ALA B C 1
ATOM 7675 O O . ALA B 1 499 ? -9.961 34.281 16.953 1 72 499 ALA B O 1
ATOM 7676 N N . GLU B 1 500 ? -10.273 32.125 17.688 1 68.94 500 GLU B N 1
ATOM 7677 C CA . GLU B 1 500 ? -10.562 32.531 19.062 1 68.94 500 GLU B CA 1
ATOM 7678 C C . GLU B 1 500 ? -9.352 33.188 19.703 1 68.94 500 GLU B C 1
ATOM 7680 O O . GLU B 1 500 ? -9.484 34.219 20.375 1 68.94 500 GLU B O 1
ATOM 7685 N N . TYR B 1 501 ? -8.156 32.625 19.484 1 72.38 501 TYR B N 1
ATOM 7686 C CA . TYR B 1 501 ? -6.93 33.156 20.062 1 72.38 501 TYR B CA 1
ATOM 7687 C C . TYR B 1 501 ? -6.547 34.469 19.391 1 72.38 501 TYR B C 1
ATOM 7689 O O . TYR B 1 501 ? -5.945 35.344 20 1 72.38 501 TYR B O 1
ATOM 7697 N N . GLU B 1 502 ? -7.016 34.562 18.062 1 71.88 502 GLU B N 1
ATOM 7698 C CA . GLU B 1 502 ? -6.762 35.812 17.328 1 71.88 502 GLU B CA 1
ATOM 7699 C C . GLU B 1 502 ? -7.707 36.906 17.781 1 71.88 502 GLU B C 1
ATOM 7701 O O . GLU B 1 502 ? -7.328 38.094 17.828 1 71.88 502 GLU B O 1
ATOM 7706 N N . GLN B 1 503 ? -9.117 36.438 18.188 1 58.53 503 GLN B N 1
ATOM 7707 C CA . GLN B 1 503 ? -10.133 37.406 18.625 1 58.53 503 GLN B CA 1
ATOM 7708 C C . GLN B 1 503 ? -9.992 37.688 20.125 1 58.53 503 GLN B C 1
ATOM 7710 O O . GLN B 1 503 ? -10.289 38.781 20.562 1 58.53 503 GLN B O 1
ATOM 7715 N N . ALA B 1 504 ? -10.125 36.531 20.844 1 49.78 504 ALA B N 1
ATOM 7716 C CA . ALA B 1 504 ? -10.023 36.719 22.297 1 49.78 504 ALA B CA 1
ATOM 7717 C C . ALA B 1 504 ? -8.961 37.781 22.641 1 49.78 504 ALA B C 1
ATOM 7719 O O . ALA B 1 504 ? -9.047 38.438 23.656 1 49.78 504 ALA B O 1
ATOM 7720 N N . GLY B 1 505 ? -8.234 37.812 21.781 1 40.81 505 GLY B N 1
ATOM 7721 C CA . GLY B 1 505 ? -7.418 39 22.078 1 40.81 505 GLY B CA 1
ATOM 7722 C C . GLY B 1 505 ? -8.148 40.312 21.844 1 40.81 505 GLY B C 1
ATOM 7723 O O . GLY B 1 505 ? -7.715 41.344 22.312 1 40.81 505 GLY B O 1
ATOM 7724 N N . GLY B 1 506 ? -9.422 40.156 20.906 1 34.97 506 GLY B N 1
ATOM 7725 C CA . GLY B 1 506 ? -10.234 41.312 20.609 1 34.97 506 GLY B CA 1
ATOM 7726 C C . GLY B 1 506 ? -11.297 41.594 21.656 1 34.97 506 GLY B C 1
ATOM 7727 O O . GLY B 1 506 ? -11.867 42.688 21.688 1 34.97 506 GLY B O 1
ATOM 7728 N N . SER B 1 507 ? -12.086 40.594 22.062 1 32.41 507 SER B N 1
ATOM 7729 C CA . SER B 1 507 ? -13.328 40.875 22.797 1 32.41 507 SER B CA 1
ATOM 7730 C C . SER B 1 507 ? -13.039 41.5 24.141 1 32.41 507 SER B C 1
ATOM 7732 O O . SER B 1 507 ? -13.93 41.594 25 1 32.41 507 SER B O 1
ATOM 7734 N N . GLY B 1 508 ? -12.141 41.75 24.641 1 30.55 508 GLY B N 1
ATOM 7735 C CA . GLY B 1 508 ? -12.438 42.688 25.719 1 30.55 508 GLY B CA 1
ATOM 7736 C C . GLY B 1 508 ? -13.383 43.781 25.297 1 30.55 508 GLY B C 1
ATOM 7737 O O . GLY B 1 508 ? -13.656 43.969 24.109 1 30.55 508 GLY B O 1
ATOM 7738 N N . GLY B 1 509 ? -14.062 44.688 26.266 1 29.48 509 GLY B N 1
ATOM 7739 C CA . GLY B 1 509 ? -15.102 45.719 26.328 1 29.48 509 GLY B CA 1
ATOM 7740 C C . GLY B 1 509 ? -15.094 46.656 25.141 1 29.48 509 GLY B C 1
ATOM 7741 O O . GLY B 1 509 ? -15.719 47.719 25.172 1 29.48 509 GLY B O 1
ATOM 7742 N N . GLY B 1 510 ? -14.211 46.75 24.281 1 28.73 510 GLY B N 1
ATOM 7743 C CA . GLY B 1 510 ? -14.523 48 23.578 1 28.73 510 GLY B CA 1
ATOM 7744 C C . GLY B 1 510 ? -15.742 47.875 22.688 1 28.73 510 GLY B C 1
ATOM 7745 O O . GLY B 1 510 ? -16 46.812 22.109 1 28.73 510 GLY B O 1
ATOM 7746 N N . GLY B 1 511 ? -17.094 48.438 23.094 1 27.64 511 GLY B N 1
ATOM 7747 C CA . GLY B 1 511 ? -17.938 49.188 22.172 1 27.64 511 GLY B CA 1
ATOM 7748 C C . GLY B 1 511 ? -17.188 49.656 20.938 1 27.64 511 GLY B C 1
ATOM 7749 O O . GLY B 1 511 ? -16.5 50.656 20.969 1 27.64 511 GLY B O 1
ATOM 7750 N N . GLY B 1 512 ? -16.656 48.812 20.234 1 28.16 512 GLY B N 1
ATOM 7751 C CA . GLY B 1 512 ? -16.047 49.125 18.953 1 28.16 512 GLY B CA 1
ATOM 7752 C C . GLY B 1 512 ? -16.969 49.906 18.047 1 28.16 512 GLY B C 1
ATOM 7753 O O . GLY B 1 512 ? -18.156 49.594 17.938 1 28.16 512 GLY B O 1
ATOM 7754 N N . ILE B 1 513 ? -16.859 51.25 17.969 1 26.02 513 ILE B N 1
ATOM 7755 C CA . ILE B 1 513 ? -17.469 52.094 16.938 1 26.02 513 ILE B CA 1
ATOM 7756 C C . ILE B 1 513 ? -17.328 51.406 15.578 1 26.02 513 ILE B C 1
ATOM 7758 O O . ILE B 1 513 ? -16.203 51.188 15.117 1 26.02 513 ILE B O 1
ATOM 7762 N N . GLY B 1 514 ? -18.219 50.469 15.18 1 26.88 514 GLY B N 1
ATOM 7763 C CA . GLY B 1 514 ? -18.547 50 13.852 1 26.88 514 GLY B CA 1
ATOM 7764 C C . GLY B 1 514 ? -18.297 51.031 12.766 1 26.88 514 GLY B C 1
ATOM 7765 O O . GLY B 1 514 ? -19.141 51.875 12.5 1 26.88 514 GLY B O 1
ATOM 7766 N N . ILE B 1 515 ? -17.047 51.531 12.547 1 26.66 515 ILE B N 1
ATOM 7767 C CA . ILE B 1 515 ? -16.844 52.469 11.453 1 26.66 515 ILE B CA 1
ATOM 7768 C C . ILE B 1 515 ? -17 51.75 10.117 1 26.66 515 ILE B C 1
ATOM 7770 O O . ILE B 1 515 ? -16.281 50.781 9.844 1 26.66 515 ILE B O 1
ATOM 7774 N N . GLY B 1 516 ? -18.188 51.875 9.398 1 25.78 516 GLY B N 1
ATOM 7775 C CA . GLY B 1 516 ? -18.641 51.406 8.094 1 25.78 516 GLY B CA 1
ATOM 7776 C C . GLY B 1 516 ? -17.656 51.688 6.98 1 25.78 516 GLY B C 1
ATOM 7777 O O . GLY B 1 516 ? -16.719 52.469 7.152 1 25.78 516 GLY B O 1
ATOM 7778 N N . THR B 1 517 ? -17.578 50.875 5.867 1 25.92 517 THR B N 1
ATOM 7779 C CA . THR B 1 517 ? -16.844 50.906 4.605 1 25.92 517 THR B CA 1
ATOM 7780 C C . THR B 1 517 ? -16.719 52.312 4.074 1 25.92 517 THR B C 1
ATOM 7782 O O . THR B 1 517 ? -15.75 52.656 3.371 1 25.92 517 THR B O 1
ATOM 7785 N N . GLU B 1 518 ? -17.75 53.125 4.164 1 26.8 518 GLU B N 1
ATOM 7786 C CA . GLU B 1 518 ? -17.844 54.438 3.561 1 26.8 518 GLU B CA 1
ATOM 7787 C C . GLU B 1 518 ? -16.781 55.375 4.145 1 26.8 518 GLU B C 1
ATOM 7789 O O . GLU B 1 518 ? -16.344 56.312 3.479 1 26.8 518 GLU B O 1
ATOM 7794 N N . ASP B 1 519 ? -16.469 55.062 5.379 1 27.22 519 ASP B N 1
ATOM 7795 C CA . ASP B 1 519 ? -15.688 56.125 6.043 1 27.22 519 ASP B CA 1
ATOM 7796 C C . ASP B 1 519 ? -14.195 55.938 5.801 1 27.22 519 ASP B C 1
ATOM 7798 O O . ASP B 1 519 ? -13.391 56.812 6.074 1 27.22 519 ASP B O 1
ATOM 7802 N N . ARG B 1 520 ? -13.82 54.812 5.074 1 32.06 520 ARG B N 1
ATOM 7803 C CA . ARG B 1 520 ? -12.461 54.531 4.66 1 32.06 520 ARG B CA 1
ATOM 7804 C C . ARG B 1 520 ? -12.031 55.406 3.484 1 32.06 520 ARG B C 1
ATOM 7806 O O . ARG B 1 520 ? -10.867 55.781 3.391 1 32.06 520 ARG B O 1
ATOM 7813 N N . LEU B 1 521 ? -12.945 55.594 2.586 1 27.33 521 LEU B N 1
ATOM 7814 C CA . LEU B 1 521 ? -12.695 56.406 1.398 1 27.33 521 LEU B CA 1
ATOM 7815 C C . LEU B 1 521 ? -12.273 57.812 1.783 1 27.33 521 LEU B C 1
ATOM 7817 O O . LEU B 1 521 ? -11.422 58.406 1.12 1 27.33 521 LEU B O 1
ATOM 7821 N N . ILE B 1 522 ? -12.883 58.188 2.834 1 28.11 522 ILE B N 1
ATOM 7822 C CA . ILE B 1 522 ? -12.602 59.594 3.174 1 28.11 522 ILE B CA 1
ATOM 7823 C C . ILE B 1 522 ? -11.172 59.719 3.707 1 28.11 522 ILE B C 1
ATOM 7825 O O . ILE B 1 522 ? -10.469 60.688 3.404 1 28.11 522 ILE B O 1
ATOM 7829 N N . ILE B 1 523 ? -10.719 58.469 4.18 1 29.86 523 ILE B N 1
ATOM 7830 C CA . ILE B 1 523 ? -9.383 58.531 4.762 1 29.86 523 ILE B CA 1
ATOM 7831 C C . ILE B 1 523 ? -8.336 58.5 3.652 1 29.86 523 ILE B C 1
ATOM 7833 O O . ILE B 1 523 ? -7.371 59.281 3.676 1 29.86 523 ILE B O 1
ATOM 7837 N N . ALA B 1 524 ? -8.562 57.688 2.664 1 29.45 524 ALA B N 1
ATOM 7838 C CA . ALA B 1 524 ? -7.684 57.719 1.501 1 29.45 524 ALA B CA 1
ATOM 7839 C C . ALA B 1 524 ? -7.688 59.062 0.809 1 29.45 524 ALA B C 1
ATOM 7841 O O . ALA B 1 524 ? -6.637 59.562 0.419 1 29.45 524 ALA B O 1
ATOM 7842 N N . GLY B 1 525 ? -8.891 59.5 0.599 1 30.28 525 GLY B N 1
ATOM 7843 C CA . GLY B 1 525 ? -8.969 60.781 -0.072 1 30.28 525 GLY B CA 1
ATOM 7844 C C . GLY B 1 525 ? -8.289 61.906 0.697 1 30.28 525 GLY B C 1
ATOM 7845 O O . GLY B 1 525 ? -7.641 62.781 0.104 1 30.28 525 GLY B O 1
ATOM 7846 N N . ALA B 1 526 ? -8.398 61.719 2.104 1 28.8 526 ALA B N 1
ATOM 7847 C CA . ALA B 1 526 ? -7.785 62.812 2.885 1 28.8 526 ALA B CA 1
ATOM 7848 C C . ALA B 1 526 ? -6.262 62.688 2.855 1 28.8 526 ALA B C 1
ATOM 7850 O O . ALA B 1 526 ? -5.566 63.719 2.789 1 28.8 526 ALA B O 1
ATOM 7851 N N . ILE B 1 527 ? -5.785 61.438 2.758 1 30.61 527 ILE B N 1
ATOM 7852 C CA . ILE B 1 527 ? -4.34 61.312 2.613 1 30.61 527 ILE B CA 1
ATOM 7853 C C . ILE B 1 527 ? -3.895 61.875 1.273 1 30.61 527 ILE B C 1
ATOM 7855 O O . ILE B 1 527 ? -2.912 62.625 1.206 1 30.61 527 ILE B O 1
ATOM 7859 N N . VAL B 1 528 ? -4.617 61.531 0.246 1 32.41 528 VAL B N 1
ATOM 7860 C CA . VAL B 1 528 ? -4.262 62.094 -1.059 1 32.41 528 VAL B CA 1
ATOM 7861 C C . VAL B 1 528 ? -4.34 63.625 -1.017 1 32.41 528 VAL B C 1
ATOM 7863 O O . VAL B 1 528 ? -3.447 64.312 -1.516 1 32.41 528 VAL B O 1
ATOM 7866 N N . ALA B 1 529 ? -5.406 64.125 -0.372 1 30.95 529 ALA B N 1
ATOM 7867 C CA . ALA B 1 529 ? -5.523 65.562 -0.348 1 30.95 529 ALA B CA 1
ATOM 7868 C C . ALA B 1 529 ? -4.383 66.188 0.444 1 30.95 529 ALA B C 1
ATOM 7870 O O . ALA B 1 529 ? -3.848 67.25 0.052 1 30.95 529 ALA B O 1
ATOM 7871 N N . LEU B 1 530 ? -3.977 65.375 1.388 1 29.28 530 LEU B N 1
ATOM 7872 C CA . LEU B 1 530 ? -2.859 65.938 2.172 1 29.28 530 LEU B CA 1
ATOM 7873 C C . LEU B 1 530 ? -1.562 65.875 1.374 1 29.28 530 LEU B C 1
ATOM 7875 O O . LEU B 1 530 ? -0.762 66.812 1.41 1 29.28 530 LEU B O 1
ATOM 7879 N N . ILE B 1 531 ? -1.369 64.875 0.603 1 28.64 531 ILE B N 1
ATOM 7880 C CA . ILE B 1 531 ? -0.214 64.812 -0.286 1 28.64 531 ILE B CA 1
ATOM 7881 C C . ILE B 1 531 ? -0.288 65.938 -1.291 1 28.64 531 ILE B C 1
ATOM 7883 O O . ILE B 1 531 ? 0.712 66.625 -1.545 1 28.64 531 ILE B O 1
ATOM 7887 N N . LEU B 1 532 ? -1.448 66.125 -1.804 1 30.73 532 LEU B N 1
ATOM 7888 C CA . LEU B 1 532 ? -1.533 67.125 -2.854 1 30.73 532 LEU B CA 1
ATOM 7889 C C . LEU B 1 532 ? -1.237 68.5 -2.297 1 30.73 532 LEU B C 1
ATOM 7891 O O . LEU B 1 532 ? -0.587 69.312 -2.957 1 30.73 532 LEU B O 1
ATOM 7895 N N . VAL B 1 533 ? -1.658 68.688 -1.061 1 29.73 533 VAL B N 1
ATOM 7896 C CA . VAL B 1 533 ? -1.38 70 -0.522 1 29.73 533 VAL B CA 1
ATOM 7897 C C . VAL B 1 533 ? 0.1 70.125 -0.163 1 29.73 533 VAL B C 1
ATOM 7899 O O . VAL B 1 533 ? 0.711 71.188 -0.348 1 29.73 533 VAL B O 1
ATOM 7902 N N . ALA B 1 534 ? 0.684 68.938 0.191 1 27.55 534 ALA B N 1
ATOM 7903 C CA . ALA B 1 534 ? 2.115 69 0.476 1 27.55 534 ALA B CA 1
ATOM 7904 C C . ALA B 1 534 ? 2.922 69.188 -0.806 1 27.55 534 ALA B C 1
ATOM 7906 O O . ALA B 1 534 ? 3.979 69.812 -0.793 1 27.55 534 ALA B O 1
ATOM 7907 N N . THR B 1 535 ? 2.473 68.625 -1.863 1 29.59 535 THR B N 1
ATOM 7908 C CA . THR B 1 535 ? 3.252 68.75 -3.088 1 29.59 535 THR B CA 1
ATOM 7909 C C . THR B 1 535 ? 3.012 70.125 -3.734 1 29.59 535 THR B C 1
ATOM 7911 O O . THR B 1 535 ? 3.688 70.438 -4.699 1 29.59 535 THR B O 1
ATOM 7914 N N . ARG B 1 536 ? 1.915 70.688 -3.547 1 33.78 536 ARG B N 1
ATOM 7915 C CA . ARG B 1 536 ? 1.828 71.938 -4.301 1 33.78 536 ARG B CA 1
ATOM 7916 C C . ARG B 1 536 ? 2.713 73 -3.686 1 33.78 536 ARG B C 1
ATOM 7918 O O . ARG B 1 536 ? 2.928 74.062 -4.289 1 33.78 536 ARG B O 1
ATOM 7925 N N . ASN B 1 537 ? 3.154 72.938 -2.402 1 30.39 537 ASN B N 1
ATOM 7926 C CA . ASN B 1 537 ? 4.121 74 -2.223 1 30.39 537 ASN B CA 1
ATOM 7927 C C . ASN B 1 537 ? 5.527 73.562 -2.611 1 30.39 537 ASN B C 1
ATOM 7929 O O . ASN B 1 537 ? 5.984 72.5 -2.209 1 30.39 537 ASN B O 1
#

Sequence (1074 aa):
MLRLASTYAAVGLSVAAAYLAGVHGDHHAAAIVAAVAVLFVALRLSFGDVLRLGALDADRVKVKARQLGTLAAVSLVVTTVATSGVVPGASPVGDASAEWVDCSLSDPLLGAAFNTLTGTDTGCRWESGEQIDYENVSKTDAYASALGIADASESYTTTTSNFLEDTRSVAWSKAKITIVNELNNGSTVSQAKVAANQTVAEYYTGVQRNVIADWNAKTYTLGYLHTESGLALTPDGFSHITEWDNKTYTLSDGSTQTLRAMDYSTNGDYHVAPETTIMPRSTADPGITTMGSIQAEDPSDGSTTHVLSAVAYAEILDNTYNQSNQIQANVDEYADDAYAQYQAGDINTSDLLDPTTIASQAATDYNSTGYYSFAAVQLASLGASGDLNASHTIETGDGTTLNGTLYYTGDDAPAGGWVTNETYTVSNFSGTFYVAAQQQDGNGSIVDLSTYENFTIVDAVNTRTGESLNATQPETYIYDSTNASALADEIDRLRDLRAEYEQAGGSGGGGGIGIGTEDRLIIAGAIVALILVATRNMLRLASTYAAVGLSVAAAYLAGVHGDHHAAAIVAAVAVLFVALRLSFGDVLRLGALDADRVKVKARQLGTLAAVSLVVTTVATSGVVPGASPVGDASAEWVDCSLSDPLLGAAFNTLTGTDTGCRWESGEQIDYENVSKTDAYASALGIADASESYTTTTSNFLEDTRSVAWSKAKITIVNELNNGSTVSQAKVAANQTVAEYYTGVQRNVIADWNAKTYTLGYLHTESGLALTPDGFSHITEWDNKTYTLSDGSTQTLRAMDYSTNGDYHVAPETTIMPRSTADPGITTMGSIQAEDPSDGSTTHVLSAVAYAEILDNTYNQSNQIQANVDEYADDAYAQYQAGDINTSDLLDPTTIASQAATDYNSTGYYSFAAVQLASLGASGDLNASHTIETGDGTTLNGTLYYTGDDAPAGGWVTNETYTVSNFSGTFYVAAQQQDGNGSIVDLSTYENFTIVDAVNTRTGESLNATQPETYIYDSTNASALADEIDRLRDLRAEYEQAGGSGGGGGIGIGTEDRLIIAGAIVALILVATRN

Solvent-accessible surface area (backbone atoms only — not comparable to full-atom values): 55175 Å² total; per-residue (Å²): 109,67,63,59,49,27,49,49,48,16,49,52,25,41,50,49,10,47,41,25,36,68,73,64,61,36,52,66,64,10,50,55,33,34,52,56,11,50,48,26,47,51,55,44,51,68,68,61,76,56,75,85,56,79,83,66,56,62,70,57,49,53,53,46,48,49,48,46,51,50,36,51,49,25,43,48,47,43,51,44,53,72,63,54,74,76,65,82,82,57,58,66,61,38,63,48,38,58,34,72,36,65,53,52,66,81,41,42,44,51,52,16,39,24,18,32,61,66,62,46,93,61,53,22,12,43,35,61,26,54,21,44,35,52,50,57,36,38,22,41,54,32,40,50,47,40,52,39,46,22,51,53,48,50,38,43,49,40,52,52,50,36,51,58,69,57,43,62,52,53,42,46,41,55,23,49,48,42,35,50,29,29,53,75,70,66,47,52,66,71,57,23,44,54,54,18,39,48,51,31,20,50,58,42,30,55,54,48,49,36,54,44,23,45,52,36,34,54,50,50,40,50,52,46,31,34,76,72,36,62,27,49,53,21,53,72,79,28,71,40,71,73,46,80,44,81,39,84,40,76,43,71,67,66,48,73,45,77,36,59,30,41,29,27,28,84,78,71,48,84,82,59,67,79,61,44,44,37,31,60,36,31,80,86,43,74,81,58,76,48,64,36,34,39,21,39,41,38,80,88,80,64,51,71,43,81,30,46,53,19,49,62,53,14,51,50,47,34,49,44,49,52,50,39,53,39,52,40,53,21,46,55,58,33,47,57,52,52,50,52,34,39,75,72,63,76,46,55,77,72,71,75,55,44,43,67,45,46,35,62,64,12,22,24,28,56,92,27,51,17,37,43,32,61,25,20,33,44,37,10,70,68,40,36,62,62,88,52,66,53,15,28,34,33,35,36,68,87,68,49,74,38,44,12,33,63,29,43,58,45,88,77,69,54,94,75,31,54,43,46,74,36,74,45,57,45,84,81,45,74,32,51,43,36,28,29,20,49,42,94,87,35,32,16,33,70,43,60,46,70,83,32,66,29,35,26,32,65,40,34,28,22,57,77,80,64,47,79,40,66,49,45,42,67,52,80,83,75,75,71,81,55,73,34,62,68,57,49,54,50,50,54,52,48,55,54,50,38,51,46,32,56,41,62,14,50,65,60,80,70,82,68,80,81,77,62,81,75,62,53,57,54,50,54,50,47,51,50,49,48,50,52,55,57,66,70,104,108,66,62,60,48,26,49,48,46,17,50,51,25,41,51,49,11,47,41,25,36,69,74,65,62,36,51,66,63,10,49,56,34,33,52,54,11,50,49,26,45,52,52,42,50,67,68,59,76,58,77,83,55,78,84,66,52,63,66,57,46,49,52,45,47,50,49,46,49,48,38,50,48,41,46,49,46,45,51,44,54,71,64,49,74,78,63,83,81,62,60,75,64,50,64,52,38,59,33,72,37,65,55,52,66,82,42,44,43,53,53,16,49,38,17,29,70,65,63,47,92,62,55,21,11,44,35,61,31,55,24,47,36,53,56,58,35,37,22,42,53,31,40,51,47,40,52,37,45,21,54,52,48,49,39,42,50,41,53,52,50,36,49,55,71,57,42,63,51,54,43,46,40,55,21,49,48,41,37,51,28,29,51,75,69,66,48,52,65,69,56,23,44,54,52,18,40,47,50,31,18,48,60,43,29,55,54,47,48,34,54,41,24,47,52,37,36,54,48,51,41,50,50,47,30,36,76,72,36,62,27,49,53,22,56,71,77,28,72,36,72,70,46,79,42,80,40,84,39,75,43,73,65,67,49,74,45,78,36,61,30,43,25,25,26,87,80,69,50,76,84,52,69,68,73,41,48,36,32,59,36,31,80,85,44,72,80,58,76,46,64,34,34,37,19,40,40,38,82,87,79,61,50,70,43,79,31,47,54,20,48,62,52,13,50,50,46,32,49,44,47,52,50,39,52,38,52,41,53,20,46,54,58,35,47,56,53,52,48,52,35,41,74,70,65,76,46,56,75,70,69,74,55,46,42,66,44,44,36,62,65,11,23,24,27,56,92,26,50,16,37,42,30,58,26,19,31,43,38,9,70,68,40,35,62,61,88,53,66,54,15,28,33,32,35,37,67,89,69,49,73,39,45,11,34,63,29,40,59,43,90,75,68,53,94,75,31,55,43,44,73,36,74,45,57,45,84,82,46,72,33,51,45,37,28,27,19,48,41,95,86,36,31,16,32,70,43,61,46,71,83,33,67,29,35,25,32,67,40,33,26,21,56,76,79,65,47,77,40,66,50,43,42,67,52,80,83,74,75,70,81,56,73,35,63,67,57,50,52,49,52,52,52,47,53,52,51,40,49,42,34,55,34,63,11,53,67,57,82,71,84,67,80,81,77,58,81,73,63,52,54,54,49,53,50,47,48,50,50,48,48,51,58,58,64,69,102

Radius of gyration: 42.39 Å; Cα contacts (8 Å, |Δi|>4): 1982; chains: 2; bounding box: 56×138×104 Å

Secondary structure (DSSP, 8-state):
-HHHHHHHHHHHHHHHHHHHHHTS--HHHHHHHHHHHHHHHHHHHHTS-----SSS-HHHHHHHHHHHHHHHHHHHHHHHHHH----TT--------EEEES--TTSBHHHHHHHHHHT-SSSSEEEE-----HHHHHHHHHHHHHHHHHHHHHHHHHHHHHHHTTHHHHHHHHHHHHHHHHHHTT--HHHHHHHHHHHHHHHHHHHHHHHHHHHHHHHHHHHHHHHHS---EEETT--EEEEEEEEEEE-TTS-EEEEEEEEEESSS-TT----EEE-PPPTT-TT-----EEEEE-TTT--EEEEEEHHHHHHHHHHHHHHHHHHHHHHHHHHHHHHHHHHHTS--HHHHS-HHHHHHHS-B-TTTTTTTHHHHHHHHHHT--S-----EEEEETTS-EEEEEEEE--S---TT-EETTEEEEGGG-SS-EEEEEE-TTS-EEEEEGGGSSEEEEEEEB-TTT--B-SEE-B---------SHHHHHHHHHHHHHHHHHHHTTT-SS-------THHHHHHHHHHHHHHHHHHH-/-HHHHHHHHHHHHHHHHHHHHHTS--HHHHHHHHHHHHHHHHHHHHTS-----SS--HHHHHHHHHHHHHHHHHHHHHHHHHH----TT--------EEEES--TTSBHHHHHHHHHHT-SSSSEEEE-----HHHHHHHHHHHHHHHHHHHHHHHHHHHHHHHTTHHHHHHHHHHHHHHHHHHTT--HHHHHHHHHHHHHHHHHHHHHHHHHHHHHHHHHHHHHHHTS---B-GGG--EEEEEEEEEEE-TTS-EEEEEEEEEESSS-TTS---EEE-PPPTT-TT-----EEEEE-TTT--EEEEEEHHHHHHHHHHHHHHHHHHHHHHHHHHHHHHHHHHHTS--HHHHS-HHHHHHHS-B-TTTTTTTHHHHHHHHHTT--S-----EEEEETTS-EEEEEEEE--S---TT-EETTEEEEGGG-SS-EEEEEE-TTS-EEEEEGGGSSEEEEEEEB-TTT--B-SEE-B---------SHHHHHHHHHHHHHHHHHHHTTT-SS-------THHHHHHHHHHHHHHHHHHH-

Nearest PDB structures (foldseek):
  6j7v-assembly1_A  TM=3.982E-01  e=3.233E-11  Halorubrum pleomorphic virus 6
  6qgl-assembly2_B  TM=6.273E-01  e=7.968E-07  Halorubrum pleomorphic virus 6
  6j7v-assembly1_A  TM=4.021E-01  e=1.982E-11  Halorubrum pleomorphic virus 6
  6qgl-assembly2_B  TM=6.344E-01  e=2.820E-07  Halorubrum pleomorphic virus 6

InterPro domains:
  IPR058677 Envelope protein, N-terminal domain [PF26255] (123-383)

Organism: Haloferax volcanii (strain ATCC 29605 / DSM 3757 / JCM 8879 / NBRC 14742 / NCIMB 2012 / VKM B-1768 / DS2) (NCBI:txid309800)

=== Feature glossary ===
The features interleaved in this record are:

— What the protein is —

Sequence gives the chain of amino acids in standard one-letter code (A=alanine, C=cysteine, …, Y=tyrosine), read N→C. It is the only feature that is directly encoded by the gene; all structural features are derived from the folded form of this sequence.

Database cross-references. InterPro integrates a dozen domain/family signature databases into unified entries with residue-range hits. GO terms attach function/process/location labels with evidence codes. CATH codes position the fold in a four-level structural taxonomy. Organism is the NCBI-taxonomy species name.

— Where its atoms are —

Atomic coordinates in PDBx/mmCIF format — the same representation the Protein Data Bank distributes. Each line of the _atom_site loop places one backbone atom in Cartesian space (units: ångströms, origin: arbitrary).

The six renders are orthographic views along the three Cartesian axes in both directions. Representation (cartoon, sticks, or surface) and color scheme (sequence-rainbow or by-chain) vary across proteins so the training set covers all the common visualization conventions.

— Local backbone conformation —

Eight-state secondary structure (DSSP): H is the canonical α-helix, G the tighter 3₁₀-helix, I the wider π-helix; E/B are β-structure, T and S are turns and bends, and '-' is everything else. DSSP derives these from the pattern of main-chain N–H···O=C hydrogen bonds, not from the sequence.

P-SEA three-state annotation labels each residue as helix, strand, or coil based purely on the geometry of the Cα trace. It serves as a fallback when the full backbone (and thus DSSP) is unavailable.

The φ/ψ torsion pair specifies the backbone conformation at each residue. φ rotates about the N–Cα bond, ψ about the Cα–C bond. Steric clashes forbid most of the (φ, ψ) plane — the allowed regions (α-helix basin, β-sheet basin, left-handed helix) are the Ramachandran-allowed regions.

— Global shape and packing —

The geometric summary reports three shape descriptors. Rg (radius of gyration) measures how spread out the Cα atoms are about their centre of mass; compact globular proteins have small Rg, elongated or unfolded ones large. Cα contacts (<8 Å, |i−j|>4) count long-range residue pairs in spatial proximity — high for tightly packed folds, near zero for rods or random coil. The bounding-box extents give the protein's footprint along x, y, z in Å.

Solvent-accessible surface area (SASA) is the area in Å² traced out by the centre of a 1.4 Å probe sphere (a water molecule) rolled over the protein's van der Waals surface (Shrake–Rupley / Lee–Richards construction). Buried residues have near-zero SASA; fully exposed residues can exceed 200 Å². The total SASA scales roughly with the number of surface residues.

The contact map is a binary N×N matrix image: pixel (i, j) is dark where Cα_i and Cα_j are within 8 Å and |i−j|>4. Because the |i−j|>4 filter removes local helical contacts, off-diagonal stripes parallel to the main diagonal indicate parallel β-sheets; stripes perpendicular to it indicate antiparallel β-sheets. The Ramachandran plot scatters every residue's (φ, ψ) pair against the sterically allowed regions. The PAE heatmap renders the predicted-aligned-error matrix.

— Structural neighborhood —

3Di is Foldseek's structural alphabet. Each residue is assigned one of twenty discrete states based on how its Cα sits relative to its spatial (not sequential) neighbors. Aligning 3Di strings finds structural homologs roughly as well as full 3D superposition, but orders of magnitude faster.

Nearest PDB neighbors are the top structural matches found by Foldseek when searching this structure against the entire Protein Data Bank. Each hit reports a TM-score (0 to 1; >0.5 almost always implies the same fold) and an E-value. These are *structural* homologs — they may share no detectable sequence similarity.

— Confidence and disorder —

For AlphaFold models, the B-factor field carries pLDDT — the model's own estimate of local accuracy on a 0–100 scale. Regions with pLDDT<50 should be treated as essentially unmodeled; they often correspond to intrinsically disordered segments.

Crystallographic B-factors measure how much each atom's electron density is smeared out, in Å². They rise in mobile loops and surface residues and fall in the buried interior. In AlphaFold models this column is repurposed to hold pLDDT instead.

Predicted aligned error is AlphaFold's pairwise confidence. Unlike pLDDT (per-residue), PAE is per-residue-pair and captures whether two parts of the structure are correctly placed relative to each other. Units are ångströms of expected positional error.